Protein 4NHW (pdb70)

Foldseek 3Di:
DKEKEAALPFLSLLVLLLCLVLVHDYHYHHAAACVVWDHQPDPPTPHYLPDPVNCVLVVVSDDIWMADPNDIDHDSLVVSQVVCVVRPDPQHQPDPVSNVQLVVLLVCLVPQQQVLLVVLLVLCPVVSCVSNVVSLVSCLVVLVVVLVCLPPELDNPDNDHHSSLSSNLVSCVSVVVVVVSCVVRVSVVNSSVVVCVDPSNVVSVVSNVPDDD/DKEKEAALVDLSLLVLLLCLVLVHDYHYQHADAQVVWDDQDDPPTRHYLPHPVVCVQPVVSDDIWMADPNDIDHDSLVVSQVVCVVRPDDQHQPDPVLNVQLVVLLVCLVPQQQVLLVVLLVLVVPDPVSVVVNVVSVVSCLVVLVVVLVCQPPALDNPDNDNHSSLSSNLVSCVSVVVVVVSCVVRVSVVNSSVVNCVDPSNVVSVVSNVVDDD/DKEKEAALPFLSLLVLLLCLVLVHDYHYDHAAACVVWPDCDDPPHRHYLPDVVNCVQPVVSDDIWMADPNDIDHDSLVSSQVVCVVRPDPQHDPDPVQNVQLVVLLVCLVPQQQVLLLVLLVLVVDVVSVVVNVVSLVSCLVVLVVVLVCQPPALDNPPNDNHSSLSSNLVSCVSVVVVVVSCVVRVSVVSSNVVVCPDPSNVVSVVSNVVDDD/DCVCVPWDFKEKEAALPFLSLLVLLLCLVLVGDYHYHHAAAQVVWPDNDDPVTRHYLPYPVVCVLPVVSDDIWMATRNDIDHDSLVSSQVVCVVRPDPQHDPDPVQNVQLVVLLVCLVPQQQVLLVVLLVCVVPVVVVSVVSVLVVLVVVLVCLVPALDNPDNDNHSSLSSNLVSCVSVVVVVVSCVVRVSVVNSSVVNCVDPSNVVSVVSNVVDDD

Nearest PDB structures (foldseek):
  4nhw-assembly2_C  TM=1.005E+00  e=9.424E-36  Sinorhizobium meliloti 2011
  4nhw-assembly1_B  TM=1.000E+00  e=1.179E-33  Sinorhizobium meliloti 2011
  4nhw-assembly1_A  TM=1.002E+00  e=5.697E-33  Sinorhizobium meliloti 2011
  4nhw-assembly2_D  TM=9.909E-01  e=9.002E-33  Sinorhizobium meliloti 2011
  3lsz-assembly1_C  TM=9.716E-01  e=4.199E-23  Cereibacter sphaeroides 2.4.1

B-factor: mean 62.28, std 24.22, range [30.46, 232.18]

Sequence (859 aa):
MLTIYGVYRSRASRNYWMAGELGLPFRSVPVVQAHRVADPLAADAPLNTKSPGFLAINPMGLIPAIEDDGLVLTESLANNLYLARKHGGPLAPADIREEGQIGNWTMWAATEVEPHAVKIVLAHTPEGRAEIAACARSLEKAFAVLETHLAERRDYVVGDRFTVADLNLAEVFRYTMSQTDLFKRHPQVKAWLARCQSRPAFKAMMEERLKEPEMLTIYGVYRSRASRNYWMAGELGLPFRSVPVVQAHRVADPLAADAPLNTKSPGFLAINPMGLIPAIEDDGLVLTESLANNLYLARKHGGPLAPADIREEGQIGNWTMWAATEVEPHAVKIVLAHDNTPEGRAEIAACARSLEKAFAVLETHLAERDYVVGDRFTVADLNLAEVFRYTMSQTDLFKRHPQVKAWLARCQSRPAFKAMMEERLKEPEMLTIYGVYRSRASRNYWMAGELGLPFRSVPVVQAHRVADPLAADAPLNTKSPGFLAINPMGLIPAIEDDGLVLTESLANNLYLARKHGGPLAPADIREEGQIGNWTMWAATEVEPHAVKIVLAHDTPEGRAEIAACARSLEKAFAVLETHLAERRDYVVGDRFTVADLNLAEVFRYTMSQTDLFKRHPQVKAWLARCQSRPAFKAMMEERLKEPETENLYFQSMLTIYGVYRSRASRNYWMAGELGLPFRSVPVVQAHRVADPLAADAPLNTKSPGFLAINPMGLIPAIEDDGLVLTESLANNLYLARKHGGPLAPADIREEGQIGNWTMWAATEVEPHAVKIVLAHDNEIAACARSLEKAFAVLETHLAERRDYVVGDRFTVADLNLAEVFRYTMSQTDLFKRHPQVKAWLARCQSRPAFKAMMEERLKEPE

CATH classification: 3.40.30.10 (+1 more: 1.20.1050.10)

Solvent-accessible surface area: 38469 Å² total; per-residue (Å²): 146,8,13,0,6,0,12,18,46,19,80,0,2,2,0,5,0,0,0,37,35,36,62,33,97,61,69,44,4,82,0,22,34,10,157,98,12,57,64,23,88,28,72,43,2,51,13,0,12,117,1,59,2,0,60,84,37,3,66,19,12,78,17,4,0,0,52,8,101,57,8,44,3,26,16,9,4,11,0,0,40,14,0,0,78,69,76,24,52,98,11,8,21,81,78,61,113,20,32,5,50,2,15,19,30,0,7,7,0,4,36,51,0,14,56,62,0,32,121,2,65,138,64,157,144,114,79,34,178,63,64,35,34,61,16,13,164,48,1,44,144,2,0,45,26,0,33,99,39,0,62,166,102,79,39,3,3,42,119,63,11,0,0,0,0,0,0,0,0,2,0,0,35,30,0,91,43,27,86,90,4,14,134,122,15,75,71,0,99,42,0,6,60,70,0,28,69,61,106,23,13,110,56,8,55,120,71,52,141,155,34,118,176,152,13,7,0,28,0,10,21,41,18,88,0,1,2,0,6,0,0,0,38,36,40,66,32,91,62,133,49,16,88,0,26,38,9,161,95,22,101,90,30,132,55,109,144,29,78,70,0,14,112,12,93,51,3,69,86,54,3,80,34,10,79,18,4,0,0,42,17,122,53,7,45,3,24,16,8,4,12,0,0,40,12,0,0,76,82,80,24,54,97,10,8,20,79,81,57,110,21,31,5,55,3,16,19,30,0,6,8,0,3,38,46,0,12,57,59,0,36,132,1,54,118,56,112,87,155,81,100,112,20,163,63,114,41,39,48,20,11,144,49,0,51,94,0,0,47,21,0,35,95,38,1,62,167,105,80,38,4,4,40,117,62,12,0,0,0,0,0,0,0,0,1,0,0,32,38,0,86,51,37,90,79,2,12,144,124,15,84,68,0,110,41,0,5,60,69,0,26,66,58,111,20,16,118,58,7,54,126,69,53,137,152,34,126,169,148,11,10,0,25,0,10,19,37,15,85,0,1,3,0,6,0,0,0,38,35,38,62,36,92,62,138,48,16,85,0,25,53,5,21,72,16,21,15,10,113,21,121,132,27,77,74,0,12,72,12,101,49,3,67,88,55,2,75,14,9,41,18,4,0,0,48,14,113,57,9,51,3,29,16,9,3,10,1,0,41,14,0,0,79,82,78,24,52,97,10,7,20,83,80,54,106,22,28,4,52,3,16,19,29,0,6,8,0,3,38,48,0,14,54,58,0,24,113,0,56,82,49,127,147,149,116,133,44,53,67,110,36,50,60,12,11,176,61,0,54,97,1,0,46,20,0,35,96,39,2,73,164,103,72,38,4,4,47,99,64,11,0,0,0,0,0,0,0,0,2,0,0,28,32,0,85,44,31,95,90,5,10,153,120,14,72,76,0,102,45,0,7,63,60,0,28,66,64,108,21,15,112,55,8,50,122,68,49,136,158,35,112,183,158,140,140,103,168,189,61,60,101,9,6,0,25,0,14,22,46,18,88,0,2,2,0,5,0,0,0,40,36,37,61,35,96,61,126,47,21,81,0,22,36,6,158,95,24,106,91,39,139,46,110,135,24,77,73,0,16,123,11,100,47,2,70,89,54,2,74,13,10,70,17,5,0,0,37,8,68,54,9,52,3,25,17,10,4,10,1,0,42,13,0,0,74,67,70,25,52,96,10,8,20,83,79,59,104,23,30,4,51,2,17,19,31,0,7,9,0,3,33,41,0,13,55,44,0,32,124,11,54,101,47,137,105,166,118,98,69,20,11,31,56,7,0,59,56,0,0,48,22,0,31,96,48,1,63,175,88,72,38,1,2,39,106,64,12,0,0,0,0,0,0,0,0,2,0,0,32,39,0,87,61,53,94,87,8,12,159,115,13,76,67,0,112,41,0,4,60,72,0,27,68,59,109,19,14,115,60,7,45,120,73,48,129,144,34,116,183

Radius of gyration: 33.88 Å; Cα contacts (8 Å, |Δi|>4): 1351; chains: 4; bounding box: 70×84×93 Å

Structure (mmCIF, N/CA/C/O backbone):
data_4NHW
#
_entry.id   4NHW
#
_cell.length_a   48.306
_cell.length_b   62.504
_cell.length_c   84.426
_cell.angle_alpha   87.34
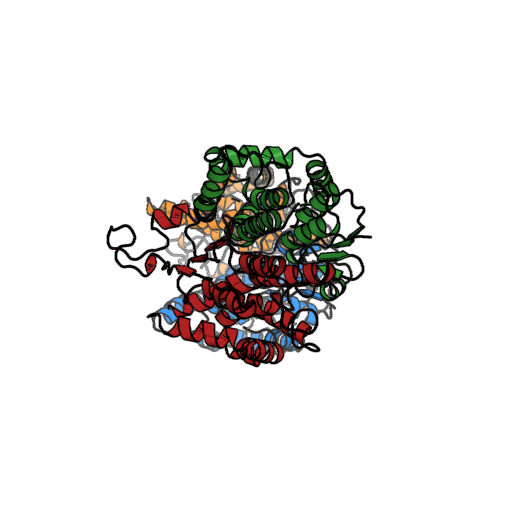_cell.angle_beta   79.73
_cell.angle_gamma   82.04
#
_symmetry.space_group_name_H-M   'P 1'
#
loop_
_entity.id
_entity.type
_entity.pdbx_description
1 polymer 'Glutathione S-transferase'
2 non-polymer GLUTATHIONE
3 water water
#
loop_
_atom_site.group_PDB
_atom_site.id
_atom_site.type_symbol
_atom_site.label_atom_id
_atom_site.label_alt_id
_atom_site.label_comp_id
_atom_site.label_asym_id
_atom_site.label_entity_id
_atom_site.label_seq_id
_atom_site.pdbx_PDB_ins_code
_atom_site.Cartn_x
_atom_site.Cartn_y
_atom_site.Cartn_z
_atom_site.occupancy
_atom_site.B_iso_or_equiv
_atom_site.auth_seq_id
_atom_site.auth_comp_id
_atom_site.auth_asym_id
_atom_site.auth_atom_id
_atom_site.pdbx_PDB_model_num
ATOM 1 N N . MET A 1 23 ? 133.896 3.997 -21.206 1.00 89.13 1 MET A N 1
ATOM 2 C CA . MET A 1 23 ? 133.009 2.865 -21.612 1.00 89.99 1 MET A CA 1
ATOM 3 C C . MET A 1 23 ? 131.586 3.056 -21.091 1.00 85.25 1 MET A C 1
ATOM 4 O O . MET A 1 23 ? 131.362 3.743 -20.095 1.00 93.01 1 MET A O 1
ATOM 9 N N . LEU A 1 24 ? 130.633 2.441 -21.781 1.00 75.11 2 LEU A N 1
ATOM 10 C CA . LEU A 1 24 ? 129.233 2.478 -21.387 1.00 58.37 2 LEU A CA 1
ATOM 11 C C . LEU A 1 24 ? 128.898 1.346 -20.421 1.00 67.15 2 LEU A C 1
ATOM 12 O O . LEU A 1 24 ? 129.272 0.203 -20.651 1.00 63.67 2 LEU A O 1
ATOM 17 N N . THR A 1 25 ? 128.170 1.677 -19.358 1.00 55.66 3 THR A N 1
ATOM 18 C CA . THR A 1 25 ? 127.591 0.693 -18.453 1.00 53.81 3 THR A CA 1
ATOM 19 C C . THR A 1 25 ? 126.072 0.815 -18.508 1.00 51.43 3 THR A C 1
ATOM 20 O O . THR A 1 25 ? 125.532 1.920 -18.436 1.00 54.06 3 THR A O 1
ATOM 24 N N . ILE A 1 26 ? 125.397 -0.324 -18.642 1.00 49.42 4 ILE A N 1
ATOM 25 C CA . ILE A 1 26 ? 123.935 -0.396 -18.697 1.00 43.21 4 ILE A CA 1
ATOM 26 C C . ILE A 1 26 ? 123.450 -1.220 -17.508 1.00 52.20 4 ILE A C 1
ATOM 27 O O . ILE A 1 26 ? 123.806 -2.389 -17.368 1.00 54.90 4 ILE A O 1
ATOM 32 N N . TYR A 1 27 ? 122.643 -0.601 -16.654 1.00 45.83 5 TYR A N 1
ATOM 33 C CA . TYR A 1 27 ? 122.145 -1.256 -15.459 1.00 56.22 5 TYR A CA 1
ATOM 34 C C . TYR A 1 27 ? 120.744 -1.721 -15.741 1.00 52.92 5 TYR A C 1
ATOM 35 O O . TYR A 1 27 ? 119.846 -0.912 -15.931 1.00 48.55 5 TYR A O 1
ATOM 44 N N . GLY A 1 28 ? 120.549 -3.030 -15.764 1.00 55.06 6 GLY A N 1
ATOM 45 C CA . GLY A 1 28 ? 119.218 -3.580 -15.915 1.00 46.33 6 GLY A CA 1
ATOM 46 C C . GLY A 1 28 ? 119.252 -4.913 -16.608 1.00 66.63 6 GLY A C 1
ATOM 47 O O . GLY A 1 28 ? 120.097 -5.157 -17.472 1.00 49.49 6 GLY A O 1
ATOM 48 N N . VAL A 1 29 ? 118.318 -5.762 -16.199 1.00 57.77 7 VAL A N 1
ATOM 49 C CA . VAL A 1 29 ? 118.083 -7.062 -16.792 1.00 57.67 7 VAL A CA 1
ATOM 50 C C . VAL A 1 29 ? 117.485 -6.861 -18.202 1.00 65.48 7 VAL A C 1
ATOM 51 O O . VAL A 1 29 ? 116.824 -5.846 -18.472 1.00 55.96 7 VAL A O 1
ATOM 55 N N . TYR A 1 30 ? 117.757 -7.801 -19.104 1.00 61.91 8 TYR A N 1
ATOM 56 C CA . TYR A 1 30 ? 117.254 -7.723 -20.479 1.00 51.66 8 TYR A CA 1
ATOM 57 C C . TYR A 1 30 ? 115.730 -7.815 -20.510 1.00 49.74 8 TYR A C 1
ATOM 58 O O . TYR A 1 30 ? 115.081 -7.171 -21.341 1.00 56.39 8 TYR A O 1
ATOM 67 N N . ARG A 1 31 ? 115.159 -8.597 -19.598 1.00 57.01 9 ARG A N 1
ATOM 68 C CA . ARG A 1 31 ? 113.706 -8.697 -19.468 1.00 62.10 9 ARG A CA 1
ATOM 69 C C . ARG A 1 31 ? 113.139 -7.468 -18.731 1.00 66.81 9 ARG A C 1
ATOM 70 O O . ARG A 1 31 ? 112.507 -7.578 -17.689 1.00 58.15 9 ARG A O 1
ATOM 78 N N . SER A 1 32 ? 113.380 -6.294 -19.305 1.00 66.81 10 SER A N 1
ATOM 79 C CA . SER A 1 32 ? 112.885 -5.023 -18.780 1.00 51.39 10 SER A CA 1
ATOM 80 C C . SER A 1 32 ? 113.042 -4.000 -19.884 1.00 48.77 10 SER A C 1
ATOM 81 O O . SER A 1 32 ? 113.510 -4.328 -20.975 1.00 51.14 10 SER A O 1
ATOM 84 N N . ARG A 1 33 ? 112.707 -2.750 -19.596 1.00 47.00 11 ARG A N 1
ATOM 85 C CA . ARG A 1 33 ? 112.919 -1.677 -20.555 1.00 50.49 11 ARG A CA 1
ATOM 86 C C . ARG A 1 33 ? 114.380 -1.462 -20.908 1.00 46.19 11 ARG A C 1
ATOM 87 O O . ARG A 1 33 ? 114.667 -0.781 -21.884 1.00 46.08 11 ARG A O 1
ATOM 95 N N . ALA A 1 34 ? 115.306 -2.024 -20.138 1.00 44.32 12 ALA A N 1
ATOM 96 C CA . ALA A 1 34 ? 116.734 -1.973 -20.508 1.00 44.95 12 ALA A CA 1
ATOM 97 C C . ALA A 1 34 ? 117.017 -2.524 -21.914 1.00 50.52 12 ALA A C 1
ATOM 98 O O . ALA A 1 34 ? 118.019 -2.158 -22.528 1.00 46.50 12 ALA A O 1
ATOM 100 N N . SER A 1 35 ? 116.141 -3.402 -22.401 1.00 41.56 13 SER A N 1
ATOM 101 C CA . SER A 1 35 ? 116.234 -3.963 -23.747 1.00 49.61 13 SER A CA 1
ATOM 102 C C . SER A 1 35 ? 116.348 -2.887 -24.814 1.00 49.90 13 SER A C 1
ATOM 103 O O . SER A 1 35 ? 117.059 -3.051 -25.802 1.00 47.10 13 SER A O 1
ATOM 106 N N . ARG A 1 36 ? 115.634 -1.790 -24.611 1.00 49.86 14 ARG A N 1
ATOM 107 C CA . ARG A 1 36 ? 115.710 -0.653 -25.514 1.00 43.53 14 ARG A CA 1
ATOM 108 C C . ARG A 1 36 ? 117.135 -0.128 -25.640 1.00 47.93 14 ARG A C 1
ATOM 109 O O . ARG A 1 36 ? 117.576 0.226 -26.742 1.00 41.66 14 ARG A O 1
ATOM 117 N N . ASN A 1 37 ? 117.855 -0.082 -24.520 1.00 41.59 15 ASN A N 1
ATOM 118 C CA . ASN A 1 37 ? 119.214 0.450 -24.509 1.00 37.17 15 ASN A CA 1
ATOM 119 C C . ASN A 1 37 ? 120.249 -0.567 -24.976 1.00 42.23 15 ASN A C 1
ATOM 120 O O . ASN A 1 37 ? 121.245 -0.202 -25.603 1.00 42.77 15 ASN A O 1
ATOM 125 N N . TYR A 1 38 ? 120.020 -1.838 -24.684 1.00 43.91 16 TYR A N 1
ATOM 126 C CA . TYR A 1 38 ? 120.915 -2.880 -25.179 1.00 51.51 16 TYR A CA 1
ATOM 127 C C . TYR A 1 38 ? 120.867 -2.932 -26.696 1.00 45.16 16 TYR A C 1
ATOM 128 O O . TYR A 1 38 ? 121.906 -3.039 -27.341 1.00 55.77 16 TYR A O 1
ATOM 137 N N . TRP A 1 39 ? 119.668 -2.812 -27.260 1.00 44.99 17 TRP A N 1
ATOM 138 C CA . TRP A 1 39 ? 119.485 -2.860 -28.714 1.00 52.21 17 TRP A CA 1
ATOM 139 C C . TRP A 1 39 ? 120.156 -1.637 -29.365 1.00 44.09 17 TRP A C 1
ATOM 140 O O . TRP A 1 39 ? 120.904 -1.767 -30.343 1.00 49.79 17 TRP A O 1
ATOM 151 N N . MET A 1 40 ? 119.953 -0.468 -28.776 1.00 47.49 18 MET A N 1
ATOM 152 C CA . MET A 1 40 ? 120.548 0.759 -29.291 1.00 50.03 18 MET A CA 1
ATOM 153 C C . MET A 1 40 ? 122.065 0.679 -29.300 1.00 43.27 18 MET A C 1
ATOM 154 O O . MET A 1 40 ? 122.701 1.016 -30.299 1.00 47.09 18 MET A O 1
ATOM 159 N N . ALA A 1 41 ? 122.636 0.224 -28.191 1.00 47.39 19 ALA A N 1
ATOM 160 C CA . ALA A 1 41 ? 124.077 0.043 -28.094 1.00 45.62 19 ALA A CA 1
ATOM 161 C C . ALA A 1 41 ? 124.593 -0.898 -29.184 1.00 53.25 19 ALA A C 1
ATOM 162 O O . ALA A 1 41 ? 125.641 -0.649 -29.796 1.00 46.69 19 ALA A O 1
ATOM 164 N N . GLY A 1 42 ? 123.855 -1.982 -29.409 1.00 51.86 20 GLY A N 1
ATOM 165 C CA . GLY A 1 42 ? 124.161 -2.919 -30.490 1.00 60.93 20 GLY A CA 1
ATOM 166 C C . GLY A 1 42 ? 124.112 -2.242 -31.847 1.00 56.06 20 GLY A C 1
ATOM 167 O O . GLY A 1 42 ? 125.026 -2.391 -32.636 1.00 51.99 20 GLY A O 1
ATOM 168 N N . GLU A 1 43 ? 123.063 -1.469 -32.113 1.00 53.92 21 GLU A N 1
ATOM 169 C CA . GLU A 1 43 ? 122.950 -0.778 -33.400 1.00 47.44 21 GLU A CA 1
ATOM 170 C C . GLU A 1 43 ? 124.123 0.157 -33.620 1.00 49.88 21 GLU A C 1
ATOM 171 O O . GLU A 1 43 ? 124.598 0.303 -34.741 1.00 44.24 21 GLU A O 1
ATOM 177 N N . LEU A 1 44 ? 124.596 0.785 -32.549 1.00 51.61 22 LEU A N 1
ATOM 178 C CA . LEU A 1 44 ? 125.698 1.754 -32.647 1.00 45.12 22 LEU A CA 1
ATOM 179 C C . LEU A 1 44 ? 127.062 1.112 -32.662 1.00 47.32 22 LEU A C 1
ATOM 180 O O . LEU A 1 44 ? 128.051 1.791 -32.916 1.00 49.99 22 LEU A O 1
ATOM 185 N N . GLY A 1 45 ? 127.125 -0.176 -32.330 1.00 54.87 23 GLY A N 1
ATOM 186 C CA . GLY A 1 45 ? 128.392 -0.901 -32.302 1.00 51.38 23 GLY A CA 1
ATOM 187 C C . GLY A 1 45 ? 129.188 -0.617 -31.040 1.00 60.99 23 GLY A C 1
ATOM 188 O O . GLY A 1 45 ? 130.395 -0.855 -31.007 1.00 59.00 23 GLY A O 1
ATOM 189 N N . LEU A 1 46 ? 128.522 -0.111 -30.000 1.00 58.97 24 LEU A N 1
ATOM 190 C CA . LEU A 1 46 ? 129.217 0.287 -28.778 1.00 55.38 24 LEU A CA 1
ATOM 191 C C . LEU A 1 46 ? 129.539 -0.908 -27.897 1.00 46.85 24 LEU A C 1
ATOM 192 O O . LEU A 1 46 ? 128.672 -1.748 -27.649 1.00 64.76 24 LEU A O 1
ATOM 197 N N . PRO A 1 47 ? 130.786 -0.989 -27.413 1.00 64.12 25 PRO A N 1
ATOM 198 C CA . PRO A 1 47 ? 131.008 -1.942 -26.338 1.00 69.07 25 PRO A CA 1
ATOM 199 C C . PRO A 1 47 ? 130.285 -1.432 -25.115 1.00 58.76 25 PRO A C 1
ATOM 200 O O . PRO A 1 47 ? 130.174 -0.218 -24.916 1.00 61.18 25 PRO A O 1
ATOM 204 N N . PHE A 1 48 ? 129.756 -2.346 -24.323 1.00 58.51 26 PHE A N 1
ATOM 205 C CA . PHE A 1 48 ? 129.109 -1.962 -23.093 1.00 69.67 26 PHE A CA 1
ATOM 206 C C . PHE A 1 48 ? 129.266 -3.050 -22.061 1.00 65.97 26 PHE A C 1
ATOM 207 O O . PHE A 1 48 ? 129.589 -4.200 -22.366 1.00 59.63 26 PHE A O 1
ATOM 215 N N . ARG A 1 49 ? 129.051 -2.651 -20.824 1.00 62.68 27 ARG A N 1
ATOM 216 C CA . ARG A 1 49 ? 129.060 -3.550 -19.717 1.00 62.87 27 ARG A CA 1
ATOM 217 C C . ARG A 1 49 ? 127.615 -3.660 -19.261 1.00 62.40 27 ARG A C 1
ATOM 218 O O . ARG A 1 49 ? 126.929 -2.654 -19.098 1.00 56.13 27 ARG A O 1
ATOM 226 N N . SER A 1 50 ? 127.153 -4.888 -19.086 1.00 61.32 28 SER A N 1
ATOM 227 C CA . SER A 1 50 ? 125.815 -5.160 -18.590 1.00 68.65 28 SER A CA 1
ATOM 228 C C . SER A 1 50 ? 125.901 -5.490 -17.105 1.00 59.32 28 SER A C 1
ATOM 229 O O . SER A 1 50 ? 126.658 -6.379 -16.709 1.00 58.33 28 SER A O 1
ATOM 232 N N . VAL A 1 51 ? 125.134 -4.772 -16.290 1.00 56.85 29 VAL A N 1
ATOM 233 C CA . VAL A 1 51 ? 124.959 -5.115 -14.875 1.00 51.34 29 VAL A CA 1
ATOM 234 C C . VAL A 1 51 ? 123.510 -5.574 -14.670 1.00 57.03 29 VAL A C 1
ATOM 235 O O . VAL A 1 51 ? 122.588 -4.760 -14.706 1.00 52.87 29 VAL A O 1
ATOM 239 N N . PRO A 1 52 ? 123.295 -6.879 -14.454 1.00 64.88 30 PRO A N 1
ATOM 240 C CA . PRO A 1 52 ? 121.925 -7.384 -14.542 1.00 73.87 30 PRO A CA 1
ATOM 241 C C . PRO A 1 52 ? 121.080 -7.105 -13.298 1.00 61.55 30 PRO A C 1
ATOM 242 O O . PRO A 1 52 ? 120.726 -8.026 -12.567 1.00 82.62 30 PRO A O 1
ATOM 246 N N . VAL A 1 53 ? 120.743 -5.836 -13.080 1.00 64.28 31 VAL A N 1
ATOM 247 C CA . VAL A 1 53 ? 119.946 -5.420 -11.921 1.00 60.15 31 VAL A CA 1
ATOM 248 C C . VAL A 1 53 ? 118.510 -5.870 -12.137 1.00 59.26 31 VAL A C 1
ATOM 249 O O . VAL A 1 53 ? 117.950 -5.594 -13.184 1.00 54.75 31 VAL A O 1
ATOM 253 N N . VAL A 1 54 ? 117.911 -6.529 -11.149 1.00 59.47 32 VAL A N 1
ATOM 254 C CA . VAL A 1 54 ? 116.548 -7.062 -11.289 1.00 74.94 32 VAL A CA 1
ATOM 255 C C . VAL A 1 54 ? 115.493 -6.169 -10.633 1.00 70.18 32 VAL A C 1
ATOM 256 O O . VAL A 1 54 ? 115.737 -5.556 -9.597 1.00 69.49 32 VAL A O 1
ATOM 260 N N . GLN A 1 55 ? 114.303 -6.136 -11.220 1.00 69.08 33 GLN A N 1
ATOM 261 C CA . GLN A 1 55 ? 113.161 -5.461 -10.604 1.00 74.91 33 GLN A CA 1
ATOM 262 C C . GLN A 1 55 ? 112.936 -6.004 -9.204 1.00 61.71 33 GLN A C 1
ATOM 263 O O . GLN A 1 55 ? 112.892 -7.222 -9.002 1.00 69.22 33 GLN A O 1
ATOM 269 N N . ALA A 1 56 ? 112.761 -5.096 -8.248 1.00 73.35 34 ALA A N 1
ATOM 270 C CA . ALA A 1 56 ? 112.604 -5.463 -6.836 1.00 76.99 34 ALA A CA 1
ATOM 271 C C . ALA A 1 56 ? 111.375 -6.318 -6.535 1.00 96.80 34 ALA A C 1
ATOM 272 O O . ALA A 1 56 ? 111.362 -7.046 -5.540 1.00 106.09 34 ALA A O 1
ATOM 274 N N . HIS A 1 57 ? 110.342 -6.231 -7.368 1.00 86.61 35 HIS A N 1
ATOM 275 C CA . HIS A 1 57 ? 109.157 -7.071 -7.168 1.00 100.22 35 HIS A CA 1
ATOM 276 C C . HIS A 1 57 ? 109.358 -8.531 -7.631 1.00 84.08 35 HIS A C 1
ATOM 277 O O . HIS A 1 57 ? 108.725 -9.436 -7.088 1.00 111.89 35 HIS A O 1
ATOM 284 N N . ARG A 1 58 ? 110.250 -8.762 -8.599 1.00 75.45 36 ARG A N 1
ATOM 285 C CA . ARG A 1 58 ? 110.584 -10.129 -9.031 1.00 87.85 36 ARG A CA 1
ATOM 286 C C . ARG A 1 58 ? 111.536 -10.859 -8.071 1.00 86.88 36 ARG A C 1
ATOM 287 O O . ARG A 1 58 ? 111.875 -12.019 -8.307 1.00 97.34 36 ARG A O 1
ATOM 295 N N . VAL A 1 59 ? 111.967 -10.177 -7.006 1.00 98.79 37 VAL A N 1
ATOM 296 C CA . VAL A 1 59 ? 112.810 -10.760 -5.963 1.00 93.91 37 VAL A CA 1
ATOM 297 C C . VAL A 1 59 ? 111.998 -10.840 -4.682 1.00 99.85 37 VAL A C 1
ATOM 298 O O . VAL A 1 59 ? 111.286 -9.891 -4.348 1.00 86.13 37 VAL A O 1
ATOM 302 N N . ALA A 1 60 ? 112.150 -11.956 -3.965 1.00 110.39 38 ALA A N 1
ATOM 303 C CA . ALA A 1 60 ? 111.309 -12.303 -2.815 1.00 105.20 38 ALA A CA 1
ATOM 304 C C . ALA A 1 60 ? 111.500 -11.397 -1.594 1.00 111.22 38 ALA A C 1
ATOM 305 O O . ALA A 1 60 ? 110.524 -10.968 -0.978 1.00 120.35 38 ALA A O 1
ATOM 307 N N . ASP A 1 61 ? 112.751 -11.134 -1.230 1.00 111.92 39 ASP A N 1
ATOM 308 C CA . ASP A 1 61 ? 113.060 -10.165 -0.176 1.00 103.39 39 ASP A CA 1
ATOM 309 C C . ASP A 1 61 ? 114.256 -9.329 -0.602 1.00 96.81 39 ASP A C 1
ATOM 310 O O . ASP A 1 61 ? 115.394 -9.676 -0.287 1.00 90.39 39 ASP A O 1
ATOM 315 N N . PRO A 1 62 ? 113.997 -8.223 -1.316 1.00 102.26 40 PRO A N 1
ATOM 316 C CA . PRO A 1 62 ? 115.002 -7.348 -1.927 1.00 106.27 40 PRO A CA 1
ATOM 317 C C . PRO A 1 62 ? 116.182 -6.908 -1.050 1.00 91.17 40 PRO A C 1
ATOM 318 O O . PRO A 1 62 ? 117.268 -6.701 -1.587 1.00 87.37 40 PRO A O 1
ATOM 322 N N . LEU A 1 63 ? 115.983 -6.761 0.260 1.00 93.21 41 LEU A N 1
ATOM 323 C CA . LEU A 1 63 ? 117.036 -6.232 1.141 1.00 83.77 41 LEU A CA 1
ATOM 324 C C . LEU A 1 63 ? 117.853 -7.282 1.897 1.00 81.87 41 LEU A C 1
ATOM 325 O O . LEU A 1 63 ? 118.647 -6.934 2.772 1.00 88.21 41 LEU A O 1
ATOM 330 N N . ALA A 1 64 ? 117.679 -8.560 1.571 1.00 95.12 42 ALA A N 1
ATOM 331 C CA . ALA A 1 64 ? 118.446 -9.617 2.237 1.00 91.42 42 ALA A CA 1
ATOM 332 C C . ALA A 1 64 ? 119.861 -9.651 1.680 1.00 90.86 42 ALA A C 1
ATOM 333 O O . ALA A 1 64 ? 120.072 -9.360 0.508 1.00 82.67 42 ALA A O 1
ATOM 335 N N . ALA A 1 65 ? 120.821 -10.022 2.526 1.00 107.51 43 ALA A N 1
ATOM 336 C CA . ALA A 1 65 ? 122.234 -10.049 2.138 1.00 111.77 43 ALA A CA 1
ATOM 337 C C . ALA A 1 65 ? 122.474 -10.885 0.881 1.00 99.74 43 ALA A C 1
ATOM 338 O O . ALA A 1 65 ? 123.295 -10.515 0.034 1.00 110.92 43 ALA A O 1
ATOM 340 N N . ASP A 1 66 ? 121.736 -11.991 0.754 1.00 101.31 44 ASP A N 1
ATOM 341 C CA . ASP A 1 66 ? 121.850 -12.889 -0.413 1.00 97.30 44 ASP A CA 1
ATOM 342 C C . ASP A 1 66 ? 120.781 -12.676 -1.496 1.00 81.42 44 ASP A C 1
ATOM 343 O O . ASP A 1 66 ? 120.596 -13.528 -2.367 1.00 81.54 44 ASP A O 1
ATOM 348 N N . ALA A 1 67 ? 120.079 -11.548 -1.444 1.00 82.74 45 ALA A N 1
ATOM 349 C CA . ALA A 1 67 ? 119.181 -11.164 -2.533 1.00 76.52 45 ALA A CA 1
ATOM 350 C C . ALA A 1 67 ? 120.021 -10.765 -3.741 1.00 80.19 45 ALA A C 1
ATOM 351 O O . ALA A 1 67 ? 121.112 -10.221 -3.572 1.00 93.72 45 ALA A O 1
ATOM 353 N N . PRO A 1 68 ? 119.534 -11.043 -4.967 1.00 81.56 46 PRO A N 1
ATOM 354 C CA . PRO A 1 68 ? 120.249 -10.518 -6.133 1.00 71.79 46 PRO A CA 1
ATOM 355 C C . PRO A 1 68 ? 120.250 -8.999 -6.152 1.00 68.27 46 PRO A C 1
ATOM 356 O O . PRO A 1 68 ? 119.365 -8.377 -5.565 1.00 71.69 46 PRO A O 1
ATOM 360 N N . LEU A 1 69 ? 121.236 -8.415 -6.833 1.00 79.42 47 LEU A N 1
ATOM 361 C CA . LEU A 1 69 ? 121.308 -6.973 -6.997 1.00 62.88 47 LEU A CA 1
ATOM 362 C C . LEU A 1 69 ? 120.028 -6.504 -7.696 1.00 73.88 47 LEU A C 1
ATOM 363 O O . LEU A 1 69 ? 119.674 -7.003 -8.760 1.00 64.73 47 LEU A O 1
ATOM 368 N N . ASN A 1 70 ? 119.333 -5.556 -7.079 1.00 57.99 48 ASN A N 1
ATOM 369 C CA . ASN A 1 70 ? 118.006 -5.190 -7.523 1.00 63.89 48 ASN A CA 1
ATOM 370 C C . ASN A 1 70 ? 117.729 -3.705 -7.345 1.00 67.23 48 ASN A C 1
ATOM 371 O O . ASN A 1 70 ? 118.541 -2.979 -6.774 1.00 74.85 48 ASN A O 1
ATOM 376 N N . THR A 1 71 ? 116.566 -3.272 -7.817 1.00 63.65 49 THR A N 1
ATOM 377 C CA . THR A 1 71 ? 116.209 -1.851 -7.844 1.00 70.14 49 THR A CA 1
ATOM 378 C C . THR A 1 71 ? 116.036 -1.199 -6.468 1.00 63.60 49 THR A C 1
ATOM 379 O O . THR A 1 71 ? 115.953 0.016 -6.381 1.00 61.65 49 THR A O 1
ATOM 383 N N . LYS A 1 72 ? 115.960 -1.994 -5.403 1.00 61.34 50 LYS A N 1
ATOM 384 C CA . LYS A 1 72 ? 115.929 -1.452 -4.035 1.00 70.16 50 LYS A CA 1
ATOM 385 C C . LYS A 1 72 ? 117.265 -1.581 -3.286 1.00 70.23 50 LYS A C 1
ATOM 386 O O . LYS A 1 72 ? 117.354 -1.222 -2.110 1.00 68.92 50 LYS A O 1
ATOM 392 N N . SER A 1 73 ? 118.297 -2.084 -3.965 1.00 68.29 51 SER A N 1
ATOM 393 C CA . SER A 1 73 ? 119.634 -2.184 -3.377 1.00 62.10 51 SER A CA 1
ATOM 394 C C . SER A 1 73 ? 120.209 -0.775 -3.190 1.00 60.71 51 SER A C 1
ATOM 395 O O . SER A 1 73 ? 120.111 0.047 -4.102 1.00 59.92 51 SER A O 1
ATOM 398 N N . PRO A 1 74 ? 120.816 -0.491 -2.020 1.00 56.77 52 PRO A N 1
ATOM 399 C CA . PRO A 1 74 ? 121.380 0.850 -1.788 1.00 65.40 52 PRO A CA 1
ATOM 400 C C . PRO A 1 74 ? 122.413 1.280 -2.834 1.00 67.33 52 PRO A C 1
ATOM 401 O O . PRO A 1 74 ? 122.466 2.455 -3.201 1.00 61.40 52 PRO A O 1
ATOM 405 N N . GLY A 1 75 ? 123.222 0.339 -3.311 1.00 67.56 53 GLY A N 1
ATOM 406 C CA . GLY A 1 75 ? 124.242 0.645 -4.314 1.00 70.34 53 GLY A CA 1
ATOM 407 C C . GLY A 1 75 ? 123.635 1.206 -5.580 1.00 63.62 53 GLY A C 1
ATOM 408 O O . GLY A 1 75 ? 124.120 2.195 -6.140 1.00 57.00 53 GLY A O 1
ATOM 409 N N . PHE A 1 76 ? 122.550 0.573 -6.013 1.00 64.52 54 PHE A N 1
ATOM 410 C CA . PHE A 1 76 ? 121.824 1.007 -7.190 1.00 63.42 54 PHE A CA 1
ATOM 411 C C . PHE A 1 76 ? 121.042 2.305 -6.966 1.00 57.08 54 PHE A C 1
ATOM 412 O O . PHE A 1 76 ? 121.027 3.182 -7.832 1.00 55.18 54 PHE A O 1
ATOM 420 N N . LEU A 1 77 ? 120.378 2.432 -5.822 1.00 66.64 55 LEU A N 1
ATOM 421 C CA . LEU A 1 77 ? 119.638 3.663 -5.529 1.00 62.72 55 LEU A CA 1
ATOM 422 C C . LEU A 1 77 ? 120.574 4.871 -5.474 1.00 66.13 55 LEU A C 1
ATOM 423 O O . LEU A 1 77 ? 120.152 5.991 -5.736 1.00 58.01 55 LEU A O 1
ATOM 428 N N . ALA A 1 78 ? 121.838 4.645 -5.130 1.00 62.39 56 ALA A N 1
ATOM 429 C CA . ALA A 1 78 ? 122.820 5.723 -5.114 1.00 66.41 56 ALA A CA 1
ATOM 430 C C . ALA A 1 78 ? 123.037 6.267 -6.516 1.00 76.86 56 ALA A C 1
ATOM 431 O O . ALA A 1 78 ? 123.299 7.453 -6.680 1.00 73.03 56 ALA A O 1
ATOM 433 N N . ILE A 1 79 ? 122.913 5.418 -7.532 1.00 56.55 57 ILE A N 1
ATOM 434 C CA . ILE A 1 79 ? 123.066 5.898 -8.905 1.00 55.04 57 ILE A CA 1
ATOM 435 C C . ILE A 1 79 ? 121.750 6.282 -9.587 1.00 62.54 57 ILE A C 1
ATOM 436 O O . ILE A 1 79 ? 121.737 7.225 -10.375 1.00 55.10 57 ILE A O 1
ATOM 441 N N . ASN A 1 80 ? 120.665 5.560 -9.307 1.00 50.09 58 ASN A N 1
ATOM 442 C CA . ASN A 1 80 ? 119.332 5.991 -9.738 1.00 55.66 58 ASN A CA 1
ATOM 443 C C . ASN A 1 80 ? 118.366 6.088 -8.557 1.00 56.17 58 ASN A C 1
ATOM 444 O O . ASN A 1 80 ? 117.673 5.121 -8.248 1.00 59.59 58 ASN A O 1
ATOM 449 N N . PRO A 1 81 ? 118.287 7.267 -7.910 1.00 54.21 59 PRO A N 1
ATOM 450 C CA . PRO A 1 81 ? 117.358 7.409 -6.775 1.00 67.09 59 PRO A CA 1
ATOM 451 C C . PRO A 1 81 ? 115.892 7.055 -7.099 1.00 51.81 59 PRO A C 1
ATOM 452 O O . PRO A 1 81 ? 115.134 6.718 -6.194 1.00 53.56 59 PRO A O 1
ATOM 456 N N . MET A 1 82 ? 115.506 7.095 -8.372 1.00 55.83 60 MET A N 1
ATOM 457 C CA . MET A 1 82 ? 114.153 6.693 -8.775 1.00 56.86 60 MET A CA 1
ATOM 458 C C . MET A 1 82 ? 113.877 5.189 -8.561 1.00 62.05 60 MET A C 1
ATOM 459 O O . MET A 1 82 ? 112.728 4.765 -8.417 1.00 59.11 60 MET A O 1
ATOM 464 N N . GLY A 1 83 ? 114.928 4.384 -8.518 1.00 58.62 61 GLY A N 1
ATOM 465 C CA . GLY A 1 83 ? 114.778 2.964 -8.207 1.00 57.39 61 GLY A CA 1
ATOM 466 C C . GLY A 1 83 ? 114.171 2.200 -9.368 1.00 69.21 61 GLY A C 1
ATOM 467 O O . GLY A 1 83 ? 113.375 1.275 -9.181 1.00 50.78 61 GLY A O 1
ATOM 468 N N . LEU A 1 84 ? 114.548 2.586 -10.580 1.00 61.01 62 LEU A N 1
ATOM 469 C CA . LEU A 1 84 ? 114.015 1.939 -11.768 1.00 64.38 62 LEU A CA 1
ATOM 470 C C . LEU A 1 84 ? 115.122 1.660 -12.761 1.00 48.60 62 LEU A C 1
ATOM 471 O O . LEU A 1 84 ? 116.121 2.379 -12.827 1.00 51.26 62 LEU A O 1
ATOM 476 N N . ILE A 1 85 ? 114.918 0.614 -13.550 1.00 62.87 63 ILE A N 1
ATOM 477 C CA . ILE A 1 85 ? 115.823 0.279 -14.636 1.00 51.69 63 ILE A CA 1
ATOM 478 C C . ILE A 1 85 ? 115.131 0.592 -15.970 1.00 46.58 63 ILE A C 1
ATOM 479 O O . ILE A 1 85 ? 113.906 0.496 -16.080 1.00 54.41 63 ILE A O 1
ATOM 484 N N . PRO A 1 86 ? 115.911 0.975 -16.980 1.00 45.82 64 PRO A N 1
ATOM 485 C CA . PRO A 1 86 ? 117.371 1.052 -16.994 1.00 44.11 64 PRO A CA 1
ATOM 486 C C . PRO A 1 86 ? 117.973 2.364 -16.488 1.00 40.55 64 PRO A C 1
ATOM 487 O O . PRO A 1 86 ? 117.333 3.426 -16.484 1.00 49.65 64 PRO A O 1
ATOM 491 N N . ALA A 1 87 ? 119.230 2.270 -16.089 1.00 53.37 65 ALA A N 1
ATOM 492 C CA . ALA A 1 87 ? 120.083 3.433 -15.959 1.00 42.32 65 ALA A CA 1
ATOM 493 C C . ALA A 1 87 ? 121.273 3.110 -16.825 1.00 53.17 65 ALA A C 1
ATOM 494 O O . ALA A 1 87 ? 121.633 1.947 -16.962 1.00 52.15 65 ALA A O 1
ATOM 496 N N . ILE A 1 88 ? 121.857 4.128 -17.443 1.00 43.48 66 ILE A N 1
ATOM 497 C CA . ILE A 1 88 ? 123.110 3.954 -18.128 1.00 44.84 66 ILE A CA 1
ATOM 498 C C . ILE A 1 88 ? 124.055 4.957 -17.543 1.00 43.69 66 ILE A C 1
ATOM 499 O O . ILE A 1 88 ? 123.627 5.986 -17.031 1.00 45.29 66 ILE A O 1
ATOM 504 N N . GLU A 1 89 ? 125.338 4.639 -17.620 1.00 44.33 67 GLU A N 1
ATOM 505 C CA . GLU A 1 89 ? 126.379 5.519 -17.150 1.00 50.52 67 GLU A CA 1
ATOM 506 C C . GLU A 1 89 ? 127.435 5.615 -18.237 1.00 50.58 67 GLU A C 1
ATOM 507 O O . GLU A 1 89 ? 127.986 4.611 -18.690 1.00 54.18 67 GLU A O 1
ATOM 513 N N . ASP A 1 90 ? 127.689 6.837 -18.663 1.00 55.78 68 ASP A N 1
ATOM 514 C CA . ASP A 1 90 ? 128.564 7.098 -19.777 1.00 51.42 68 ASP A CA 1
ATOM 515 C C . ASP A 1 90 ? 129.493 8.229 -19.363 1.00 84.44 68 ASP A C 1
ATOM 516 O O . ASP A 1 90 ? 129.052 9.369 -19.229 1.00 68.29 68 ASP A O 1
ATOM 521 N N . ASP A 1 91 ? 130.764 7.906 -19.122 1.00 77.51 69 ASP A N 1
ATOM 522 C CA . ASP A 1 91 ? 131.769 8.906 -18.743 1.00 90.81 69 ASP A CA 1
ATOM 523 C C . ASP A 1 91 ? 131.327 9.695 -17.518 1.00 70.86 69 ASP A C 1
ATOM 524 O O . ASP A 1 91 ? 131.393 10.924 -17.499 1.00 72.60 69 ASP A O 1
ATOM 529 N N . GLY A 1 92 ? 130.846 8.985 -16.506 1.00 55.46 70 GLY A N 1
ATOM 530 C CA . GLY A 1 92 ? 130.363 9.629 -15.283 1.00 72.71 70 GLY A CA 1
ATOM 531 C C . GLY A 1 92 ? 128.915 10.098 -15.317 1.00 74.23 70 GLY A C 1
ATOM 532 O O . GLY A 1 92 ? 128.298 10.266 -14.268 1.00 70.40 70 GLY A O 1
ATOM 533 N N . LEU A 1 93 ? 128.363 10.308 -16.510 1.00 67.75 71 LEU A N 1
ATOM 534 C CA . LEU A 1 93 ? 126.971 10.738 -16.644 1.00 62.48 71 LEU A CA 1
ATOM 535 C C . LEU A 1 93 ? 126.000 9.564 -16.480 1.00 52.06 71 LEU A C 1
ATOM 536 O O . LEU A 1 93 ? 126.093 8.580 -17.194 1.00 52.77 71 LEU A O 1
ATOM 541 N N . VAL A 1 94 ? 125.055 9.691 -15.554 1.00 45.30 72 VAL A N 1
ATOM 542 C CA . VAL A 1 94 ? 124.031 8.682 -15.351 1.00 44.32 72 VAL A CA 1
ATOM 543 C C . VAL A 1 94 ? 122.702 9.193 -15.860 1.00 43.73 72 VAL A C 1
ATOM 544 O O . VAL A 1 94 ? 122.285 10.282 -15.490 1.00 52.85 72 VAL A O 1
ATOM 548 N N . LEU A 1 95 ? 122.061 8.401 -16.718 1.00 41.12 73 LEU A N 1
ATOM 549 C CA . LEU A 1 95 ? 120.768 8.719 -17.312 1.00 42.60 73 LEU A CA 1
ATOM 550 C C . LEU A 1 95 ? 119.832 7.561 -17.035 1.00 42.91 73 LEU A C 1
ATOM 551 O O . LEU A 1 95 ? 120.274 6.417 -16.979 1.00 52.13 73 LEU A O 1
ATOM 556 N N . THR A 1 96 ? 118.543 7.859 -16.890 1.00 40.38 74 THR A N 1
ATOM 557 C CA . THR A 1 96 ? 117.614 6.953 -16.231 1.00 45.45 74 THR A CA 1
ATOM 558 C C . THR A 1 96 ? 116.227 6.911 -16.865 1.00 45.66 74 THR A C 1
ATOM 559 O O . THR A 1 96 ? 115.245 6.586 -16.210 1.00 51.60 74 THR A O 1
ATOM 563 N N . GLU A 1 97 ? 116.153 7.234 -18.147 1.00 39.44 75 GLU A N 1
ATOM 564 C CA . GLU A 1 97 ? 114.902 7.212 -18.887 1.00 42.64 75 GLU A CA 1
ATOM 565 C C . GLU A 1 97 ? 115.149 6.543 -20.244 1.00 42.79 75 GLU A C 1
ATOM 566 O O . GLU A 1 97 ? 115.783 7.112 -21.123 1.00 41.45 75 GLU A O 1
ATOM 572 N N . SER A 1 98 ? 114.622 5.335 -20.395 1.00 45.65 76 SER A N 1
ATOM 573 C CA . SER A 1 98 ? 115.005 4.436 -21.480 1.00 49.03 76 SER A CA 1
ATOM 574 C C . SER A 1 98 ? 114.984 5.063 -22.879 1.00 37.90 76 SER A C 1
ATOM 575 O O . SER A 1 98 ? 115.957 4.937 -23.638 1.00 42.43 76 SER A O 1
ATOM 578 N N . LEU A 1 99 ? 113.902 5.745 -23.226 1.00 44.31 77 LEU A N 1
ATOM 579 C CA . LEU A 1 99 ? 113.760 6.249 -24.595 1.00 44.65 77 LEU A CA 1
ATOM 580 C C . LEU A 1 99 ? 114.652 7.455 -24.796 1.00 43.47 77 LEU A C 1
ATOM 581 O O . LEU A 1 99 ? 115.254 7.616 -25.868 1.00 36.83 77 LEU A O 1
ATOM 586 N N . ALA A 1 100 ? 114.756 8.286 -23.758 1.00 35.53 78 ALA A N 1
ATOM 587 C CA . ALA A 1 100 ? 115.611 9.471 -23.803 1.00 31.62 78 ALA A CA 1
ATOM 588 C C . ALA A 1 100 ? 117.070 9.063 -23.793 1.00 38.32 78 ALA A C 1
ATOM 589 O O . ALA A 1 100 ? 117.893 9.736 -24.405 1.00 41.24 78 ALA A O 1
ATOM 591 N N . ASN A 1 101 ? 117.387 7.966 -23.104 1.00 38.67 79 ASN A N 1
ATOM 592 C CA . ASN A 1 101 ? 118.744 7.426 -23.108 1.00 40.24 79 ASN A CA 1
ATOM 593 C C . ASN A 1 101 ? 119.163 7.173 -24.544 1.00 41.90 79 ASN A C 1
ATOM 594 O O . ASN A 1 101 ? 120.287 7.476 -24.938 1.00 39.85 79 ASN A O 1
ATOM 599 N N . ASN A 1 102 ? 118.241 6.611 -25.319 1.00 36.86 80 ASN A N 1
ATOM 600 C CA . ASN A 1 102 ? 118.501 6.297 -26.706 1.00 37.24 80 ASN A CA 1
ATOM 601 C C . ASN A 1 102 ? 118.735 7.530 -27.586 1.00 38.22 80 ASN A C 1
ATOM 602 O O . ASN A 1 102 ? 119.629 7.509 -28.444 1.00 41.03 80 ASN A O 1
ATOM 607 N N . LEU A 1 103 ? 117.959 8.596 -27.375 1.00 35.84 81 LEU A N 1
ATOM 608 C CA . LEU A 1 103 ? 118.171 9.844 -28.100 1.00 35.65 81 LEU A CA 1
ATOM 609 C C . LEU A 1 103 ? 119.548 10.430 -27.797 1.00 41.16 81 LEU A C 1
ATOM 610 O O . LEU A 1 103 ? 120.203 10.996 -28.677 1.00 41.16 81 LEU A O 1
ATOM 615 N N . TYR A 1 104 ? 119.971 10.313 -26.545 1.00 35.71 82 TYR A N 1
ATOM 616 C CA . TYR A 1 104 ? 121.278 10.801 -26.141 1.00 36.54 82 TYR A CA 1
ATOM 617 C C . TYR A 1 104 ? 122.391 9.986 -26.808 1.00 35.59 82 TYR A C 1
ATOM 618 O O . TYR A 1 104 ? 123.367 10.545 -27.310 1.00 39.82 82 TYR A O 1
ATOM 627 N N . LEU A 1 105 ? 122.252 8.669 -26.817 1.00 39.95 83 LEU A N 1
ATOM 628 C CA . LEU A 1 105 ? 123.282 7.832 -27.434 1.00 38.21 83 LEU A CA 1
ATOM 629 C C . LEU A 1 105 ? 123.376 8.169 -28.923 1.00 45.38 83 LEU A C 1
ATOM 630 O O . LEU A 1 105 ? 124.476 8.296 -29.457 1.00 43.61 83 LEU A O 1
ATOM 635 N N . ALA A 1 106 ? 122.243 8.376 -29.587 1.00 44.80 84 ALA A N 1
ATOM 636 C CA . ALA A 1 106 ? 122.287 8.720 -31.013 1.00 40.23 84 ALA A CA 1
ATOM 637 C C . ALA A 1 106 ? 122.929 10.082 -31.234 1.00 41.15 84 ALA A C 1
ATOM 638 O O . ALA A 1 106 ? 123.730 10.262 -32.149 1.00 46.65 84 ALA A O 1
ATOM 640 N N . ARG A 1 107 ? 122.592 11.052 -30.396 1.00 44.22 85 ARG A N 1
ATOM 641 C CA . ARG A 1 107 ? 123.160 12.386 -30.572 1.00 36.49 85 ARG A CA 1
ATOM 642 C C . ARG A 1 107 ? 124.643 12.365 -30.297 1.00 40.02 85 ARG A C 1
ATOM 643 O O . ARG A 1 107 ? 125.410 13.034 -30.973 1.00 47.20 85 ARG A O 1
ATOM 651 N N . LYS A 1 108 ? 125.055 11.581 -29.314 1.00 40.80 86 LYS A N 1
ATOM 652 C CA . LYS A 1 108 ? 126.459 11.499 -28.975 1.00 41.35 86 LYS A CA 1
ATOM 653 C C . LYS A 1 108 ? 127.305 10.810 -30.021 1.00 52.29 86 LYS A C 1
ATOM 654 O O . LYS A 1 108 ? 128.366 11.314 -30.384 1.00 53.94 86 LYS A O 1
ATOM 660 N N . HIS A 1 109 ? 126.867 9.640 -30.468 1.00 47.49 87 HIS A N 1
ATOM 661 C CA . HIS A 1 109 ? 127.718 8.800 -31.302 1.00 56.62 87 HIS A CA 1
ATOM 662 C C . HIS A 1 109 ? 127.461 8.983 -32.785 1.00 61.30 87 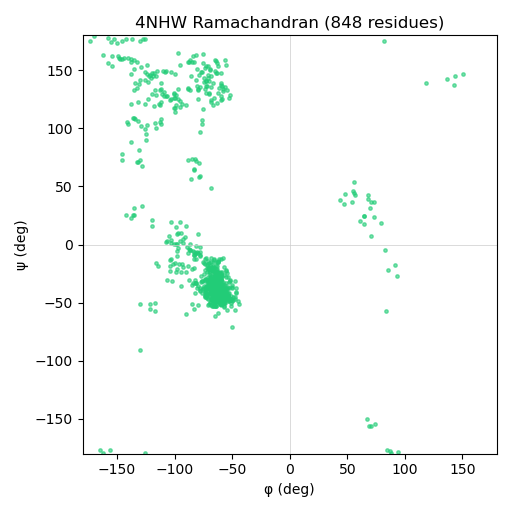HIS A C 1
ATOM 663 O O . HIS A 1 109 ? 128.304 8.609 -33.586 1.00 50.75 87 HIS A O 1
ATOM 670 N N . GLY A 1 110 ? 126.319 9.570 -33.146 1.00 50.26 88 GLY A N 1
ATOM 671 C CA . GLY A 1 110 ? 126.022 9.882 -34.548 1.00 48.11 88 GLY A CA 1
ATOM 672 C C . GLY A 1 110 ? 125.755 8.621 -35.354 1.00 50.11 88 GLY A C 1
ATOM 673 O O . GLY A 1 110 ? 125.416 7.586 -34.783 1.00 51.91 88 GLY A O 1
ATOM 674 N N . GLY A 1 111 ? 125.950 8.704 -36.671 1.00 59.42 89 GLY A N 1
ATOM 675 C CA . GLY A 1 111 ? 125.674 7.599 -37.591 1.00 54.46 89 GLY A CA 1
ATOM 676 C C . GLY A 1 111 ? 124.274 7.724 -38.175 1.00 56.89 89 GLY A C 1
ATOM 677 O O . GLY A 1 111 ? 123.545 8.676 -37.877 1.00 47.71 89 GLY A O 1
ATOM 678 N N . PRO A 1 112 ? 123.871 6.757 -39.008 1.00 61.18 90 PRO A N 1
ATOM 679 C CA . PRO A 1 112 ? 122.559 6.889 -39.659 1.00 49.85 90 PRO A CA 1
ATOM 680 C C . PRO A 1 112 ? 121.353 6.901 -38.695 1.00 55.84 90 PRO A C 1
ATOM 681 O O . PRO A 1 112 ? 120.308 7.469 -39.037 1.00 46.68 90 PRO A O 1
ATOM 685 N N . LEU A 1 113 ? 121.483 6.300 -37.511 1.00 45.16 91 LEU A N 1
ATOM 686 C CA . LEU A 1 113 ? 120.369 6.293 -36.567 1.00 48.87 91 LEU A CA 1
ATOM 687 C C . LEU A 1 113 ? 120.077 7.669 -35.963 1.00 47.44 91 LEU A C 1
ATOM 688 O O . LEU A 1 113 ? 118.992 7.896 -35.447 1.00 42.09 91 LEU A O 1
ATOM 693 N N . ALA A 1 114 ? 121.048 8.571 -36.015 1.00 46.78 92 ALA A N 1
ATOM 694 C CA . ALA A 1 114 ? 120.914 9.879 -35.387 1.00 43.09 92 ALA A CA 1
ATOM 695 C C . ALA A 1 114 ? 120.166 10.847 -36.282 1.00 49.08 92 ALA A C 1
ATOM 696 O O . ALA A 1 114 ? 120.126 10.670 -37.500 1.00 41.16 92 ALA A O 1
ATOM 698 N N . PRO A 1 115 ? 119.573 11.892 -35.689 1.00 38.91 93 PRO A N 1
ATOM 699 C CA . PRO A 1 115 ? 119.024 12.932 -36.545 1.00 43.48 93 PRO A CA 1
ATOM 700 C C . PRO A 1 115 ? 120.123 13.533 -37.392 1.00 38.25 93 PRO A C 1
ATOM 701 O O . PRO A 1 115 ? 121.213 13.750 -36.884 1.00 43.04 93 PRO A O 1
ATOM 705 N N . ALA A 1 116 ? 119.844 13.800 -38.663 1.00 41.06 94 ALA A N 1
ATOM 706 C CA . ALA A 1 116 ? 120.855 14.379 -39.581 1.00 48.14 94 ALA A CA 1
ATOM 707 C C . ALA A 1 116 ? 120.809 15.904 -39.639 1.00 42.54 94 ALA A C 1
ATOM 708 O O . ALA A 1 116 ? 121.757 16.533 -40.098 1.00 45.37 94 ALA A O 1
ATOM 710 N N . ASP A 1 117 ? 119.688 16.486 -39.219 1.00 48.68 95 ASP A N 1
ATOM 711 C CA . ASP A 1 117 ? 119.519 17.936 -39.150 1.00 51.28 95 ASP A CA 1
ATOM 712 C C . ASP A 1 117 ? 118.506 18.310 -38.058 1.00 43.88 95 ASP A C 1
ATOM 713 O O . ASP A 1 117 ? 117.949 17.425 -37.422 1.00 41.67 95 ASP A O 1
ATOM 718 N N . ILE A 1 118 ? 118.291 19.612 -37.837 1.00 43.12 96 ILE A N 1
ATOM 719 C CA . ILE A 1 118 ? 117.482 20.087 -36.696 1.00 40.51 96 ILE A CA 1
ATOM 720 C C . ILE A 1 118 ? 116.012 19.688 -36.882 1.00 45.67 96 ILE A C 1
ATOM 721 O O . ILE A 1 118 ? 115.283 19.439 -35.924 1.00 43.49 96 ILE A O 1
ATOM 726 N N . ARG A 1 119 ? 115.616 19.587 -38.137 1.00 40.21 97 ARG A N 1
ATOM 727 C CA . ARG A 1 119 ? 114.278 19.190 -38.532 1.00 41.53 97 ARG A CA 1
ATOM 728 C C . ARG A 1 119 ? 113.995 17.740 -38.122 1.00 45.85 97 ARG A C 1
ATOM 729 O O . ARG A 1 119 ? 112.974 17.462 -37.476 1.00 40.27 97 ARG A O 1
ATOM 737 N N . GLU A 1 120 ? 114.901 16.825 -38.479 1.00 44.82 98 GLU A N 1
ATOM 738 C CA . GLU A 1 120 ? 114.803 15.426 -38.029 1.00 39.25 98 GLU A CA 1
ATOM 739 C C . GLU A 1 120 ? 114.887 15.316 -36.530 1.00 35.60 98 GLU A C 1
ATOM 740 O O . GLU A 1 120 ? 114.255 14.443 -35.941 1.00 41.55 98 GLU A O 1
ATOM 746 N N . GLU A 1 121 ? 115.680 16.177 -35.899 1.00 38.68 99 GLU A N 1
ATOM 747 C CA . GLU A 1 121 ? 115.793 16.133 -34.455 1.00 44.12 99 GLU A CA 1
ATOM 748 C C . GLU A 1 121 ? 114.426 16.420 -33.860 1.00 37.31 99 GLU A C 1
ATOM 749 O O . GLU A 1 121 ? 114.010 15.745 -32.949 1.00 36.63 99 GLU A O 1
ATOM 755 N N . GLY A 1 122 ? 113.721 17.403 -34.407 1.00 38.98 100 GLY A N 1
ATOM 756 C CA . GLY A 1 122 ? 112.367 17.698 -33.971 1.00 42.89 100 GLY A CA 1
ATOM 757 C C . GLY A 1 122 ? 111.446 16.516 -34.178 1.00 39.60 100 GLY A C 1
ATOM 758 O O . GLY A 1 122 ? 110.741 16.107 -33.264 1.00 37.12 100 GLY A O 1
ATOM 759 N N . GLN A 1 123 ? 111.485 15.943 -35.374 1.00 35.78 101 GLN A N 1
ATOM 760 C CA . GLN A 1 123 ? 110.623 14.803 -35.710 1.00 37.89 101 GLN A CA 1
ATOM 761 C C . GLN A 1 123 ? 110.884 13.583 -34.841 1.00 37.46 101 GLN A C 1
ATOM 762 O O . GLN A 1 123 ? 109.960 12.926 -34.395 1.00 35.74 101 GLN A O 1
ATOM 768 N N . ILE A 1 124 ? 112.153 13.291 -34.618 1.00 36.10 102 ILE A N 1
ATOM 769 C CA . ILE A 1 124 ? 112.554 12.128 -33.863 1.00 35.57 102 ILE A CA 1
ATOM 770 C C . ILE A 1 124 ? 112.172 12.306 -32.419 1.00 39.09 102 ILE A C 1
ATOM 771 O O . ILE A 1 124 ? 111.675 11.374 -31.783 1.00 36.48 102 ILE A O 1
ATOM 776 N N . GLY A 1 125 ? 112.396 13.510 -31.913 1.00 36.35 103 GLY A N 1
ATOM 777 C CA . GLY A 1 125 ? 111.970 13.866 -30.577 1.00 41.44 103 GLY A CA 1
ATOM 778 C C . GLY A 1 125 ? 110.463 13.767 -30.423 1.00 51.97 103 GLY A C 1
ATOM 779 O O . GLY A 1 125 ? 109.985 13.300 -29.411 1.00 36.20 103 GLY A O 1
ATOM 780 N N . ASN A 1 126 ? 109.724 14.215 -31.432 1.00 37.62 104 ASN A N 1
ATOM 781 C CA . ASN A 1 126 ? 108.261 14.197 -31.418 1.00 39.42 104 ASN A CA 1
ATOM 782 C C . ASN A 1 126 ? 107.676 12.770 -31.388 1.00 36.42 104 ASN A C 1
ATOM 783 O O . ASN A 1 126 ? 106.800 12.473 -30.580 1.00 37.07 104 ASN A O 1
ATOM 788 N N . TRP A 1 127 ? 108.150 11.903 -32.270 1.00 37.19 105 TRP A N 1
ATOM 789 C CA . TRP A 1 127 ? 107.733 10.503 -32.273 1.00 32.32 105 TRP A CA 1
ATOM 790 C C . TRP A 1 127 ? 108.088 9.791 -30.972 1.00 40.56 105 TRP A C 1
ATOM 791 O O . TRP A 1 127 ? 107.292 9.030 -30.437 1.00 38.58 105 TRP A O 1
ATOM 802 N N . THR A 1 128 ? 109.274 10.049 -30.448 1.00 38.92 106 THR A N 1
ATOM 803 C CA . THR A 1 128 ? 109.692 9.425 -29.188 1.00 41.28 106 THR A CA 1
ATOM 804 C C . THR A 1 128 ? 108.795 9.797 -27.997 1.00 33.74 106 THR A C 1
ATOM 805 O O . THR A 1 128 ? 108.392 8.932 -27.216 1.00 40.28 106 THR A O 1
ATOM 809 N N . MET A 1 129 ? 108.502 11.083 -27.844 1.00 32.72 107 MET A N 1
ATOM 810 C CA . MET A 1 129 ? 107.639 11.572 -26.765 1.00 37.69 107 MET A CA 1
ATOM 811 C C . MET A 1 129 ? 106.173 11.134 -26.945 1.00 36.95 107 MET A C 1
ATOM 812 O O . MET A 1 129 ? 105.459 10.911 -25.975 1.00 36.51 107 MET A O 1
ATOM 817 N N . TRP A 1 130 ? 105.725 11.068 -28.195 1.00 40.21 108 TRP A N 1
ATOM 818 C CA . TRP A 1 130 ? 104.405 10.556 -28.536 1.00 42.22 108 TRP A CA 1
ATOM 819 C C . TRP A 1 130 ? 104.268 9.102 -28.049 1.00 41.91 108 TRP A C 1
ATOM 820 O O . TRP A 1 130 ? 103.315 8.764 -27.350 1.00 44.16 108 TRP A O 1
ATOM 831 N N . ALA A 1 131 ? 105.250 8.272 -28.375 1.00 41.01 109 ALA A N 1
ATOM 832 C CA . ALA A 1 131 ? 105.332 6.903 -27.856 1.00 43.92 109 ALA A CA 1
ATOM 833 C C . ALA A 1 131 ? 105.278 6.838 -26.324 1.00 48.84 109 ALA A C 1
ATOM 834 O O . ALA A 1 131 ? 104.572 6.003 -25.751 1.00 40.15 109 ALA A O 1
ATOM 836 N N . ALA A 1 132 ? 106.030 7.718 -25.668 1.00 36.51 110 ALA A N 1
ATOM 837 C CA . ALA A 1 132 ? 106.142 7.690 -24.215 1.00 42.13 110 ALA A CA 1
ATOM 838 C C . ALA A 1 132 ? 104.856 8.109 -23.519 1.00 43.95 110 ALA A C 1
ATOM 839 O O . ALA A 1 132 ? 104.523 7.575 -22.472 1.00 45.01 110 ALA A O 1
ATOM 841 N N . THR A 1 133 ? 104.127 9.058 -24.098 1.00 36.16 111 THR A N 1
ATOM 842 C CA . THR A 1 133 ? 102.967 9.628 -23.418 1.00 45.20 111 THR A CA 1
ATOM 843 C C . THR A 1 133 ? 101.631 9.092 -23.937 1.00 45.08 111 THR A C 1
ATOM 844 O O . THR A 1 133 ? 100.681 9.019 -23.177 1.00 54.07 111 THR A O 1
ATOM 848 N N . GLU A 1 134 ? 101.549 8.745 -25.225 1.00 37.77 112 GLU A N 1
ATOM 849 C CA . GLU A 1 134 ? 100.276 8.325 -25.832 1.00 50.93 112 GLU A CA 1
ATOM 850 C C . GLU A 1 134 ? 100.140 6.821 -26.070 1.00 45.32 112 GLU A C 1
ATOM 851 O O . GLU A 1 134 ? 99.027 6.337 -26.209 1.00 56.23 112 GLU A O 1
ATOM 857 N N . VAL A 1 135 ? 101.247 6.085 -26.084 1.00 43.39 113 VAL A N 1
ATOM 858 C CA . VAL A 1 135 ? 101.202 4.653 -26.394 1.00 44.77 113 VAL A CA 1
ATOM 859 C C . VAL A 1 135 ? 101.666 3.772 -25.236 1.00 39.02 113 VAL A C 1
ATOM 860 O O . VAL A 1 135 ? 100.922 2.912 -24.772 1.00 49.87 113 VAL A O 1
ATOM 864 N N . GLU A 1 136 ? 102.886 3.999 -24.765 1.00 39.90 114 GLU A N 1
ATOM 865 C CA . GLU A 1 136 ? 103.477 3.164 -23.719 1.00 46.81 114 GLU A CA 1
ATOM 866 C C . GLU A 1 136 ? 102.593 2.890 -22.508 1.00 58.99 114 GLU A C 1
ATOM 867 O O . GLU A 1 136 ? 102.528 1.743 -22.076 1.00 59.26 114 GLU A O 1
ATOM 873 N N . PRO A 1 137 ? 101.910 3.924 -21.957 1.00 66.49 115 PRO A N 1
ATOM 874 C CA . PRO A 1 137 ? 101.141 3.656 -20.727 1.00 71.97 115 PRO A CA 1
ATOM 875 C C . PRO A 1 137 ? 100.099 2.545 -20.882 1.00 62.21 115 PRO A C 1
ATOM 876 O O . PRO A 1 137 ? 99.941 1.718 -19.985 1.00 65.78 115 PRO A O 1
ATOM 880 N N . HIS A 1 138 ? 99.396 2.549 -22.011 1.00 64.83 116 HIS A N 1
ATOM 881 C CA . HIS A 1 138 ? 98.409 1.519 -22.327 1.00 60.76 116 HIS A CA 1
ATOM 882 C C . HIS A 1 138 ? 99.098 0.214 -22.694 1.00 66.57 116 HIS A C 1
ATOM 883 O O . HIS A 1 138 ? 98.675 -0.861 -22.281 1.00 74.32 116 HIS A O 1
ATOM 890 N N . ALA A 1 139 ? 100.150 0.317 -23.495 1.00 64.97 117 ALA A N 1
ATOM 891 C CA . ALA A 1 139 ? 100.892 -0.852 -23.941 1.00 61.81 117 ALA A CA 1
ATOM 892 C C . ALA A 1 139 ? 101.389 -1.677 -22.772 1.00 65.17 117 ALA A C 1
ATOM 893 O O . ALA A 1 139 ? 101.162 -2.883 -22.731 1.00 79.00 117 ALA A O 1
ATOM 895 N N . VAL A 1 140 ? 102.048 -1.021 -21.821 1.00 64.19 118 VAL A N 1
ATOM 896 C CA . VAL A 1 140 ? 102.661 -1.708 -20.677 1.00 77.31 118 VAL A CA 1
ATOM 897 C C . VAL A 1 140 ? 101.643 -2.485 -19.825 1.00 73.33 118 VAL A C 1
ATOM 898 O O . VAL A 1 140 ? 101.974 -3.537 -19.272 1.00 79.14 118 VAL A O 1
ATOM 902 N N . LYS A 1 141 ? 100.414 -1.973 -19.738 1.00 75.52 119 LYS A N 1
ATOM 903 C CA . LYS A 1 141 ? 99.332 -2.643 -19.004 1.00 71.39 119 LYS A CA 1
ATOM 904 C C . LYS A 1 141 ? 98.968 -3.986 -19.630 1.00 95.44 119 LYS A C 1
ATOM 905 O O . LYS A 1 141 ? 98.540 -4.908 -18.932 1.00 101.12 119 LYS A O 1
ATOM 911 N N . ILE A 1 142 ? 99.121 -4.077 -20.948 1.00 93.65 120 ILE A N 1
ATOM 912 C CA . ILE A 1 142 ? 98.878 -5.318 -21.680 1.00 106.02 120 ILE A CA 1
ATOM 913 C C . ILE A 1 142 ? 99.954 -6.355 -21.330 1.00 102.74 120 ILE A C 1
ATOM 914 O O . ILE A 1 142 ? 99.657 -7.534 -21.125 1.00 83.33 120 ILE A O 1
ATOM 919 N N . VAL A 1 143 ? 101.202 -5.910 -21.245 1.00 98.07 121 VAL A N 1
ATOM 920 C CA . VAL A 1 143 ? 102.305 -6.792 -20.864 1.00 123.06 121 VAL A CA 1
ATOM 921 C C . VAL A 1 143 ? 102.196 -7.213 -19.395 1.00 103.93 121 VAL A C 1
ATOM 922 O O . VAL A 1 143 ? 102.664 -8.288 -19.017 1.00 140.59 121 VAL A O 1
ATOM 926 N N . LEU A 1 144 ? 101.563 -6.374 -18.580 1.00 118.86 122 LEU A N 1
ATOM 927 C CA . LEU A 1 144 ? 101.223 -6.746 -17.209 1.00 122.42 122 LEU A CA 1
ATOM 928 C C . LEU A 1 144 ? 100.061 -7.739 -17.184 1.00 129.32 122 LEU A C 1
ATOM 929 O O . LEU A 1 144 ? 100.098 -8.728 -16.448 1.00 103.09 122 LEU A O 1
ATOM 934 N N . ALA A 1 145 ? 99.031 -7.471 -17.984 1.00 126.43 123 ALA A N 1
ATOM 935 C CA . ALA A 1 145 ? 97.901 -8.391 -18.117 1.00 126.25 123 ALA A CA 1
ATOM 936 C C . ALA A 1 145 ? 98.376 -9.746 -18.649 1.00 159.65 123 ALA A C 1
ATOM 937 O O . ALA A 1 145 ? 97.996 -10.795 -18.127 1.00 113.96 123 ALA A O 1
ATOM 939 N N . HIS A 1 146 ? 99.221 -9.710 -19.677 1.00 166.82 124 HIS A N 1
ATOM 940 C CA . HIS A 1 146 ? 99.845 -10.915 -20.215 1.00 131.38 124 HIS A CA 1
ATOM 941 C C . HIS A 1 146 ? 100.991 -11.307 -19.283 1.00 110.90 124 HIS A C 1
ATOM 942 O O . HIS A 1 146 ? 101.508 -12.420 -19.344 1.00 117.21 124 HIS A O 1
ATOM 949 N N . THR A 1 153 ? 89.349 -15.339 -19.953 1.00 145.06 131 THR A N 1
ATOM 950 C CA . THR A 1 153 ? 88.052 -15.134 -19.309 1.00 153.74 131 THR A CA 1
ATOM 951 C C . THR A 1 153 ? 87.354 -13.899 -19.891 1.00 159.28 131 THR A C 1
ATOM 952 O O . THR A 1 153 ? 87.928 -13.210 -20.736 1.00 147.93 131 THR A O 1
ATOM 956 N N . PRO A 1 154 ? 86.098 -13.636 -19.472 1.00 192.80 132 PRO A N 1
ATOM 957 C CA . PRO A 1 154 ? 85.460 -12.358 -19.811 1.00 191.92 132 PRO A CA 1
ATOM 958 C C . PRO A 1 154 ? 86.097 -11.160 -19.088 1.00 209.97 132 PRO A C 1
ATOM 959 O O . PRO A 1 154 ? 86.060 -10.041 -19.605 1.00 170.40 132 PRO A O 1
ATOM 963 N N . GLU A 1 155 ? 86.665 -11.402 -17.904 1.00 212.81 133 GLU A N 1
ATOM 964 C CA . GLU A 1 155 ? 87.327 -10.359 -17.109 1.00 180.35 133 GLU A CA 1
ATOM 965 C C . GLU A 1 155 ? 88.699 -9.972 -17.678 1.00 189.68 133 GLU A C 1
ATOM 966 O O . GLU A 1 155 ? 89.073 -8.798 -17.658 1.00 232.18 133 GLU A O 1
ATOM 968 N N . GLY A 1 156 ? 89.445 -10.961 -18.168 1.00 175.23 134 GLY A N 1
ATOM 969 C CA . GLY A 1 156 ? 90.719 -10.715 -18.852 1.00 117.89 134 GLY A CA 1
ATOM 970 C C . GLY A 1 156 ? 90.535 -9.997 -20.180 1.00 125.44 134 GLY A C 1
ATOM 971 O O . GLY A 1 156 ? 91.368 -9.178 -20.565 1.00 147.25 134 GLY A O 1
ATOM 972 N N . ARG A 1 157 ? 89.439 -10.306 -20.877 1.00 164.78 135 ARG A N 1
ATOM 973 C CA . ARG A 1 157 ? 89.093 -9.648 -22.147 1.00 189.06 135 ARG A CA 1
ATOM 974 C C . ARG A 1 157 ? 88.743 -8.167 -21.962 1.00 197.73 135 ARG A C 1
ATOM 975 O O . ARG A 1 157 ? 89.269 -7.315 -22.676 1.00 205.32 135 ARG A O 1
ATOM 983 N N . ALA A 1 158 ? 87.856 -7.870 -21.013 1.00 196.23 136 ALA A N 1
ATOM 984 C CA . ALA A 1 158 ? 87.384 -6.498 -20.779 1.00 161.27 136 ALA A CA 1
ATOM 985 C C . ALA A 1 158 ? 88.516 -5.539 -20.412 1.00 190.23 136 ALA A C 1
ATOM 986 O O . ALA A 1 158 ? 88.560 -4.410 -20.909 1.00 183.64 136 ALA A O 1
ATOM 988 N N . GLU A 1 159 ? 89.417 -5.988 -19.536 1.00 207.11 137 GLU A N 1
ATOM 989 C CA . GLU A 1 159 ? 90.590 -5.201 -19.148 1.00 173.51 137 GLU A CA 1
ATOM 990 C C . GLU A 1 159 ? 91.526 -4.978 -20.335 1.00 189.74 137 GLU A C 1
ATOM 991 O O . GLU A 1 159 ? 92.143 -3.918 -20.449 1.00 191.61 137 GLU A O 1
ATOM 993 N N . ILE A 1 160 ? 91.618 -5.974 -21.216 1.00 166.14 138 ILE A N 1
ATOM 994 C CA . ILE A 1 160 ? 92.446 -5.879 -22.422 1.00 132.84 138 ILE A CA 1
ATOM 995 C C . ILE A 1 160 ? 91.735 -5.132 -23.560 1.00 101.07 138 ILE A C 1
ATOM 996 O O . ILE A 1 160 ? 92.354 -4.316 -24.238 1.00 163.99 138 ILE A O 1
ATOM 1001 N N . ALA A 1 161 ? 90.447 -5.404 -23.761 1.00 119.13 139 ALA A N 1
ATOM 1002 C CA . ALA A 1 161 ? 89.637 -4.690 -24.763 1.00 134.31 139 ALA A CA 1
ATOM 1003 C C . ALA A 1 161 ? 89.584 -3.189 -24.492 1.00 148.53 139 ALA A C 1
ATOM 1004 O O . ALA A 1 161 ? 89.445 -2.397 -25.425 1.00 134.28 139 ALA A O 1
ATOM 1006 N N . ALA A 1 162 ? 89.668 -2.815 -23.213 1.00 148.56 140 ALA A N 1
ATOM 1007 C CA . ALA A 1 162 ? 89.795 -1.415 -22.804 1.00 170.49 140 ALA A CA 1
ATOM 1008 C C . ALA A 1 162 ? 91.129 -0.826 -23.292 1.00 128.58 140 ALA A C 1
ATOM 1009 O O . ALA A 1 162 ? 91.138 0.112 -24.087 1.00 97.70 140 ALA A O 1
ATOM 1011 N N . CYS A 1 163 ? 92.244 -1.395 -22.830 1.00 122.92 141 CYS A N 1
ATOM 1012 C CA . CYS A 1 163 ? 93.587 -0.951 -23.243 1.00 133.14 141 CYS A CA 1
ATOM 1013 C C . CYS A 1 163 ? 93.855 -1.129 -24.747 1.00 117.03 141 CYS A C 1
ATOM 1014 O O . CYS A 1 163 ? 94.693 -0.429 -25.310 1.00 100.03 141 CYS A O 1
ATOM 1017 N N . ALA A 1 164 ? 93.153 -2.063 -25.388 1.00 123.48 142 ALA A N 1
ATOM 1018 C CA . ALA A 1 164 ? 93.282 -2.279 -26.832 1.00 112.72 142 ALA A CA 1
ATOM 1019 C C . ALA A 1 164 ? 92.661 -1.127 -27.610 1.00 91.05 142 ALA A C 1
ATOM 1020 O O . ALA A 1 164 ? 93.300 -0.549 -28.491 1.00 101.70 142 ALA A O 1
ATOM 1022 N N . ARG A 1 165 ? 91.409 -0.812 -27.282 1.00 94.06 143 ARG A N 1
ATOM 1023 C CA . ARG A 1 165 ? 90.683 0.309 -27.899 1.00 86.88 143 ARG A CA 1
ATOM 1024 C C . ARG A 1 165 ? 91.324 1.663 -27.671 1.00 76.56 143 ARG A C 1
ATOM 1025 O O . ARG A 1 165 ? 91.239 2.546 -28.532 1.00 105.01 143 ARG A O 1
ATOM 1033 N N . SER A 1 166 ? 91.930 1.839 -26.498 1.00 82.05 144 SER A N 1
ATOM 1034 C CA . SER A 1 166 ? 92.695 3.050 -26.209 1.00 106.92 144 SER A CA 1
ATOM 1035 C C . SER A 1 166 ? 93.690 3.298 -27.334 1.00 86.30 144 SER A C 1
ATOM 1036 O O . SER A 1 166 ? 93.785 4.406 -27.859 1.00 95.23 144 SER A O 1
ATOM 1039 N N . LEU A 1 167 ? 94.391 2.230 -27.715 1.00 74.70 145 LEU A N 1
ATOM 1040 C CA . LEU A 1 167 ? 95.468 2.288 -28.694 1.00 70.90 145 LEU A CA 1
ATOM 1041 C C . LEU A 1 167 ? 95.018 2.502 -30.141 1.00 58.68 145 LEU A C 1
ATOM 1042 O O . LEU A 1 167 ? 95.846 2.790 -31.000 1.00 68.80 145 LEU A O 1
ATOM 1047 N N . GLU A 1 168 ? 93.726 2.381 -30.419 1.00 58.37 146 GLU A N 1
ATOM 1048 C CA . GLU A 1 168 ? 93.238 2.489 -31.803 1.00 62.20 146 GLU A CA 1
ATOM 1049 C C . GLU A 1 168 ? 93.628 3.837 -32.421 1.00 65.39 146 GLU A C 1
ATOM 1050 O O . GLU A 1 168 ? 93.996 3.913 -33.599 1.00 60.34 146 GLU A O 1
ATOM 1056 N N . LYS A 1 169 ? 93.547 4.898 -31.620 1.00 70.33 147 LYS A N 1
ATOM 1057 C CA . LYS A 1 169 ? 93.950 6.235 -32.063 1.00 79.48 147 LYS A CA 1
ATOM 1058 C C . LYS A 1 169 ? 95.408 6.274 -32.477 1.00 47.87 147 LYS A C 1
ATOM 1059 O O . LYS A 1 169 ? 95.744 6.796 -33.531 1.00 58.12 147 LYS A O 1
ATOM 1065 N N . ALA A 1 170 ? 96.268 5.735 -31.620 1.00 53.24 148 ALA A N 1
ATOM 1066 C CA . ALA A 1 170 ? 97.709 5.736 -31.856 1.00 60.95 148 ALA A CA 1
ATOM 1067 C C . ALA A 1 170 ? 98.077 4.920 -33.101 1.00 56.83 148 ALA A C 1
ATOM 1068 O O . ALA A 1 170 ? 98.771 5.411 -33.989 1.00 51.34 148 ALA A O 1
ATOM 1070 N N . PHE A 1 171 ? 97.606 3.676 -33.143 1.00 54.87 149 PHE A N 1
ATOM 1071 C CA . PHE A 1 171 ? 97.787 2.803 -34.298 1.00 51.52 149 PHE A CA 1
ATOM 1072 C C . PHE A 1 171 ? 97.324 3.465 -35.595 1.00 48.18 149 PHE A C 1
ATOM 1073 O O . PHE A 1 171 ? 98.045 3.453 -36.581 1.00 53.87 149 PHE A O 1
ATOM 1081 N N . ALA A 1 172 ? 96.141 4.072 -35.588 1.00 52.34 150 ALA A N 1
ATOM 1082 C CA . ALA A 1 172 ? 95.618 4.751 -36.794 1.00 56.03 150 ALA A CA 1
ATOM 1083 C C . ALA A 1 172 ? 96.518 5.901 -37.262 1.00 52.26 150 ALA A C 1
ATOM 1084 O O . ALA A 1 172 ? 96.754 6.073 -38.453 1.00 56.79 150 ALA A O 1
ATOM 1086 N N . VAL A 1 173 ? 97.021 6.689 -36.322 1.00 56.58 151 VAL A N 1
ATOM 1087 C CA . VAL A 1 173 ? 97.925 7.785 -36.657 1.00 48.63 151 VAL A CA 1
ATOM 1088 C C . VAL A 1 173 ? 99.222 7.281 -37.296 1.00 46.98 151 VAL A C 1
ATOM 1089 O O . VAL A 1 173 ? 99.681 7.819 -38.304 1.00 44.97 151 VAL A O 1
ATOM 1093 N N . LEU A 1 174 ? 99.810 6.247 -36.712 1.00 49.91 152 LEU A N 1
ATOM 1094 C CA . LEU A 1 174 ? 101.031 5.678 -37.258 1.00 50.63 152 LEU A CA 1
ATOM 1095 C C . LEU A 1 174 ? 100.759 5.030 -38.631 1.00 56.90 152 LEU A C 1
ATOM 1096 O O . LEU A 1 174 ? 101.529 5.218 -39.584 1.00 48.28 152 LEU A O 1
ATOM 1101 N N . GLU A 1 175 ? 99.647 4.304 -38.725 1.00 51.69 153 GLU A N 1
ATOM 1102 C CA . GLU A 1 175 ? 99.225 3.641 -39.965 1.00 46.91 153 GLU A CA 1
ATOM 1103 C C . GLU A 1 175 ? 99.169 4.613 -41.129 1.00 49.41 153 GLU A C 1
ATOM 1104 O O . GLU A 1 175 ? 99.695 4.333 -42.203 1.00 53.02 153 GLU A O 1
ATOM 1110 N N . THR A 1 176 ? 98.529 5.754 -40.901 1.00 51.60 154 THR A N 1
ATOM 1111 C CA . THR A 1 176 ? 98.442 6.813 -41.895 1.00 56.88 154 THR A CA 1
ATOM 1112 C C . THR A 1 176 ? 99.802 7.405 -42.218 1.00 49.39 154 THR A C 1
ATOM 1113 O O . THR A 1 176 ? 100.085 7.717 -43.374 1.00 57.44 154 THR A O 1
ATOM 1117 N N . HIS A 1 177 ? 100.634 7.574 -41.200 1.00 44.68 155 HIS A N 1
ATOM 1118 C CA . HIS A 1 177 ? 101.970 8.127 -41.402 1.00 42.78 155 HIS A CA 1
ATOM 1119 C C . HIS A 1 177 ? 102.817 7.183 -42.261 1.00 44.38 155 HIS A C 1
ATOM 1120 O O . HIS A 1 177 ? 103.624 7.632 -43.069 1.00 50.06 155 HIS A O 1
ATOM 1127 N N . LEU A 1 178 ? 102.609 5.880 -42.107 1.00 46.74 156 LEU A N 1
ATOM 1128 C CA . LEU A 1 178 ? 103.407 4.879 -42.839 1.00 55.43 156 LEU A CA 1
ATOM 1129 C C . LEU A 1 178 ? 102.817 4.467 -44.190 1.00 55.39 156 LEU A C 1
ATOM 1130 O O . LEU A 1 178 ? 103.210 3.439 -44.733 1.00 52.68 156 LEU A O 1
ATOM 1135 N N . ALA A 1 179 ? 101.878 5.242 -44.729 1.00 53.13 157 ALA A N 1
ATOM 1136 C CA . ALA A 1 179 ? 101.242 4.885 -46.000 1.00 53.62 157 ALA A CA 1
ATOM 1137 C C . ALA A 1 179 ? 102.261 4.862 -47.139 1.00 64.65 157 ALA A C 1
ATOM 1138 O O . ALA A 1 179 ? 102.254 3.948 -47.964 1.00 56.25 157 ALA A O 1
ATOM 1140 N N . GLU A 1 180 ? 103.141 5.857 -47.168 1.00 54.26 158 GLU A N 1
ATOM 1141 C CA . GLU A 1 180 ? 104.147 5.977 -48.223 1.00 57.58 158 GLU A CA 1
ATOM 1142 C C . GLU A 1 180 ? 105.583 5.945 -47.681 1.00 59.61 158 GLU A C 1
ATOM 1143 O O . GLU A 1 180 ? 106.504 6.405 -48.349 1.00 61.42 158 GLU A O 1
ATOM 1149 N N . ARG A 1 181 ? 105.760 5.399 -46.475 1.00 52.46 159 ARG A N 1
ATOM 1150 C CA A ARG A 1 181 ? 107.074 5.313 -45.829 0.50 45.98 159 ARG A CA 1
ATOM 1151 C CA B ARG A 1 181 ? 107.069 5.316 -45.828 0.50 47.24 159 ARG A CA 1
ATOM 1152 C C . ARG A 1 181 ? 107.294 3.931 -45.232 1.00 47.80 159 ARG A C 1
ATOM 1153 O O . ARG A 1 181 ? 106.356 3.306 -44.739 1.00 53.99 159 ARG A O 1
ATOM 1168 N N . ASP A 1 182 ? 108.545 3.480 -45.260 1.00 48.25 160 ASP A N 1
ATOM 1169 C CA . ASP A 1 182 ? 108.973 2.259 -44.583 1.00 48.12 160 ASP A CA 1
ATOM 1170 C C . ASP A 1 182 ? 109.429 2.558 -43.162 1.00 53.46 160 ASP A C 1
ATOM 1171 O O . ASP A 1 182 ? 109.420 1.667 -42.316 1.00 48.42 160 ASP A O 1
ATOM 1176 N N . TYR A 1 183 ? 109.840 3.800 -42.909 1.00 40.87 161 TYR A N 1
ATOM 1177 C CA . TYR A 1 183 ? 110.311 4.208 -41.588 1.00 40.96 161 TYR A CA 1
ATOM 1178 C C . TYR A 1 183 ? 109.709 5.549 -41.219 1.00 47.74 161 TYR A C 1
ATOM 1179 O O . TYR A 1 183 ? 109.306 6.296 -42.096 1.00 43.42 161 TYR A O 1
ATOM 1188 N N . VAL A 1 184 ? 109.673 5.869 -39.926 1.00 48.17 162 VAL A N 1
ATOM 1189 C CA . VAL A 1 184 ? 108.936 7.060 -39.479 1.00 43.89 162 VAL A CA 1
ATOM 1190 C C . VAL A 1 184 ? 109.604 8.369 -39.906 1.00 43.86 162 VAL A C 1
ATOM 1191 O O . VAL A 1 184 ? 108.910 9.342 -40.199 1.00 43.65 162 VAL A O 1
ATOM 1195 N N . VAL A 1 185 ? 110.938 8.387 -39.970 1.00 40.01 163 VAL A N 1
ATOM 1196 C CA . VAL A 1 185 ? 111.669 9.606 -40.267 1.00 36.61 163 VAL A CA 1
ATOM 1197 C C . VAL A 1 185 ? 112.774 9.360 -41.278 1.00 40.92 163 VAL A C 1
ATOM 1198 O O . VAL A 1 185 ? 113.556 8.417 -41.140 1.00 41.70 163 VAL A O 1
ATOM 1202 N N . GLY A 1 186 ? 112.842 10.235 -42.281 1.00 52.07 164 GLY A N 1
ATOM 1203 C CA . GLY A 1 186 ? 113.974 10.285 -43.209 1.00 49.29 164 GLY A CA 1
ATOM 1204 C C . GLY A 1 186 ? 114.190 9.075 -44.103 1.00 50.22 164 GLY A C 1
ATOM 1205 O O . GLY A 1 186 ? 115.307 8.835 -44.541 1.00 60.22 164 GLY A O 1
ATOM 1206 N N . ASP A 1 187 ? 113.132 8.310 -44.374 1.00 49.26 165 ASP A N 1
ATOM 1207 C CA . ASP A 1 187 ? 113.241 7.096 -45.211 1.00 61.16 165 ASP A CA 1
ATOM 1208 C C . ASP A 1 187 ? 114.403 6.162 -44.844 1.00 47.35 165 ASP A C 1
ATOM 1209 O O . ASP A 1 187 ? 115.008 5.555 -45.711 1.00 51.48 165 ASP A O 1
ATOM 1214 N N . ARG A 1 188 ? 114.723 6.059 -43.560 1.00 48.49 166 ARG A N 1
ATOM 1215 C CA . ARG A 1 188 ? 115.699 5.089 -43.107 1.00 43.10 166 ARG A CA 1
ATOM 1216 C C . ARG A 1 188 ? 115.383 4.771 -41.651 1.00 46.65 166 ARG A C 1
ATOM 1217 O O . ARG A 1 188 ? 114.670 5.529 -40.987 1.00 43.18 166 ARG A O 1
ATOM 1225 N N . PHE A 1 189 ? 115.920 3.656 -41.166 1.00 44.52 167 PHE A N 1
ATOM 1226 C CA . PHE A 1 189 ? 115.751 3.249 -39.787 1.00 41.56 167 PHE A CA 1
ATOM 1227 C C . PHE A 1 189 ? 116.505 4.233 -38.906 1.00 54.74 167 PHE A C 1
ATOM 1228 O O . PHE A 1 189 ? 117.694 4.469 -39.106 1.00 41.63 167 PHE A O 1
ATOM 1236 N N . THR A 1 190 ? 115.807 4.826 -37.949 1.00 41.34 168 THR A N 1
ATOM 1237 C CA . THR A 1 190 ? 116.459 5.705 -36.984 1.00 38.61 168 THR A CA 1
ATOM 1238 C C . THR A 1 190 ? 116.126 5.288 -35.558 1.00 39.74 168 THR A C 1
ATOM 1239 O O . THR A 1 190 ? 115.323 4.374 -35.320 1.00 34.65 168 THR A O 1
ATOM 1243 N N . VAL A 1 191 ? 116.727 5.994 -34.608 1.00 37.90 169 VAL A N 1
ATOM 1244 C CA . VAL A 1 191 ? 116.370 5.847 -33.200 1.00 36.65 169 VAL A CA 1
ATOM 1245 C C . VAL A 1 191 ? 114.857 6.029 -32.957 1.00 40.45 169 VAL A C 1
ATOM 1246 O O . VAL A 1 191 ? 114.305 5.433 -32.025 1.00 39.22 169 VAL A O 1
ATOM 1250 N N . ALA A 1 192 ? 114.167 6.806 -33.793 1.00 39.41 170 ALA A N 1
ATOM 1251 C CA . ALA A 1 192 ? 112.703 6.931 -33.650 1.00 39.01 170 ALA A CA 1
ATOM 1252 C C . ALA A 1 192 ? 111.993 5.606 -33.933 1.00 41.35 170 ALA A C 1
ATOM 1253 O O . ALA A 1 192 ? 111.085 5.221 -33.209 1.00 37.54 170 ALA A O 1
ATOM 1255 N N . ASP A 1 193 ? 112.419 4.894 -34.970 1.00 37.05 171 ASP A N 1
ATOM 1256 C CA . ASP A 1 193 ? 111.848 3.590 -35.244 1.00 38.25 171 ASP A CA 1
ATOM 1257 C C . ASP A 1 193 ? 112.159 2.633 -34.101 1.00 46.90 171 ASP A C 1
ATOM 1258 O O . ASP A 1 193 ? 111.306 1.841 -33.724 1.00 40.45 171 ASP A O 1
ATOM 1263 N N . LEU A 1 194 ? 113.380 2.712 -33.564 1.00 39.13 172 LEU A N 1
ATOM 1264 C CA . LEU A 1 194 ? 113.841 1.768 -32.531 1.00 39.72 172 LEU A CA 1
ATOM 1265 C C . LEU A 1 194 ? 113.062 1.979 -31.235 1.00 40.73 172 LEU A C 1
ATOM 1266 O O . LEU A 1 194 ? 112.563 1.016 -30.649 1.00 39.90 172 LEU A O 1
ATOM 1271 N N . ASN A 1 195 ? 112.947 3.236 -30.816 1.00 41.02 173 ASN A N 1
ATOM 1272 C CA . ASN A 1 195 ? 112.154 3.599 -29.632 1.00 44.39 173 ASN A CA 1
ATOM 1273 C C . ASN A 1 195 ? 110.698 3.158 -29.777 1.00 43.39 173 ASN A C 1
ATOM 1274 O O . ASN A 1 195 ? 110.144 2.541 -28.874 1.00 44.35 173 ASN A O 1
ATOM 1279 N N . LEU A 1 196 ? 110.089 3.481 -30.914 1.00 39.62 174 LEU A N 1
ATOM 1280 C CA . LEU A 1 196 ? 108.716 3.074 -31.205 1.00 39.56 174 LEU A CA 1
ATOM 1281 C C . LEU A 1 196 ? 108.538 1.564 -31.265 1.00 42.14 174 LEU A C 1
ATOM 1282 O O . LEU A 1 196 ? 107.615 1.025 -30.664 1.00 44.54 174 LEU A O 1
ATOM 1287 N N . ALA A 1 197 ? 109.420 0.876 -31.976 1.00 42.12 175 ALA A N 1
ATOM 1288 C CA . ALA A 1 197 ? 109.299 -0.578 -32.119 1.00 41.00 175 ALA A CA 1
ATOM 1289 C C . ALA A 1 197 ? 109.247 -1.254 -30.746 1.00 48.11 175 ALA A C 1
ATOM 1290 O O . ALA A 1 197 ? 108.488 -2.203 -30.525 1.00 48.14 175 ALA A O 1
ATOM 1292 N N . GLU A 1 198 ? 110.051 -0.757 -29.815 1.00 45.08 176 GLU A N 1
ATOM 1293 C CA . GLU A 1 198 ? 110.115 -1.369 -28.495 1.00 58.32 176 GLU A CA 1
ATOM 1294 C C . GLU A 1 198 ? 108.853 -1.115 -27.675 1.00 42.69 176 GLU A C 1
ATOM 1295 O O . GLU A 1 198 ? 108.369 -2.007 -26.994 1.00 51.70 176 GLU A O 1
ATOM 1301 N N . VAL A 1 199 ? 108.280 0.072 -27.800 1.00 43.51 177 VAL A N 1
ATOM 1302 C CA . VAL A 1 199 ? 106.991 0.333 -27.171 1.00 48.32 177 VAL A CA 1
ATOM 1303 C C . VAL A 1 199 ? 105.900 -0.526 -27.808 1.00 50.83 177 VAL A C 1
ATOM 1304 O O . VAL A 1 199 ? 105.030 -1.073 -27.121 1.00 55.23 177 VAL A O 1
ATOM 1308 N N . PHE A 1 200 ? 105.935 -0.644 -29.126 1.00 47.60 178 PHE A N 1
ATOM 1309 C CA . PHE A 1 200 ? 104.904 -1.411 -29.821 1.00 42.14 178 PHE A CA 1
ATOM 1310 C C . PHE A 1 200 ? 105.085 -2.913 -29.622 1.00 45.14 178 PHE A C 1
ATOM 1311 O O . PHE A 1 200 ? 104.130 -3.668 -29.781 1.00 54.04 178 PHE A O 1
ATOM 1319 N N . ARG A 1 201 ? 106.293 -3.354 -29.274 1.00 47.40 179 ARG A N 1
ATOM 1320 C CA . ARG A 1 201 ? 106.508 -4.770 -28.955 1.00 57.93 179 ARG A CA 1
ATOM 1321 C C . ARG A 1 201 ? 105.608 -5.241 -27.806 1.00 59.13 179 ARG A C 1
ATOM 1322 O O . ARG A 1 201 ? 105.183 -6.390 -27.783 1.00 80.09 179 ARG A O 1
ATOM 1330 N N . TYR A 1 202 ? 105.310 -4.340 -26.872 1.00 58.41 180 TYR A N 1
ATOM 1331 C CA . TYR A 1 202 ? 104.394 -4.622 -25.761 1.00 64.14 180 TYR A CA 1
ATOM 1332 C C . TYR A 1 202 ? 102.960 -4.922 -26.188 1.00 64.99 180 TYR A C 1
ATOM 1333 O O . TYR A 1 202 ? 102.194 -5.484 -25.406 1.00 60.36 180 TYR A O 1
ATOM 1342 N N . THR A 1 203 ? 102.590 -4.535 -27.406 1.00 63.74 181 THR A N 1
ATOM 1343 C CA . THR A 1 203 ? 101.223 -4.712 -27.895 1.00 53.37 181 THR A CA 1
ATOM 1344 C C . THR A 1 203 ? 101.038 -5.958 -28.758 1.00 52.95 181 THR A C 1
ATOM 1345 O O . THR A 1 203 ? 99.918 -6.265 -29.159 1.00 64.81 181 THR A O 1
ATOM 1349 N N . MET A 1 204 ? 102.122 -6.686 -29.022 1.00 64.64 182 MET A N 1
ATOM 1350 C CA . MET A 1 204 ? 102.114 -7.760 -30.024 1.00 58.76 182 MET A CA 1
ATOM 1351 C C . MET A 1 204 ? 101.149 -8.896 -29.719 1.00 57.00 182 MET A C 1
ATOM 1352 O O . MET A 1 204 ? 100.705 -9.576 -30.633 1.00 71.96 182 MET A O 1
ATOM 1357 N N . SER A 1 205 ? 100.809 -9.100 -28.451 1.00 74.21 183 SER A N 1
ATOM 1358 C CA . SER A 1 205 ? 99.786 -10.081 -28.095 1.00 72.76 183 SER A CA 1
ATOM 1359 C C . SER A 1 205 ? 98.424 -9.761 -28.736 1.00 76.48 183 SER A C 1
ATOM 1360 O O . SER A 1 205 ? 97.605 -10.657 -28.926 1.00 77.64 183 SER A O 1
ATOM 1363 N N . GLN A 1 206 ? 98.191 -8.489 -29.059 1.00 79.08 184 GLN A N 1
ATOM 1364 C CA . GLN A 1 206 ? 96.928 -8.045 -29.656 1.00 70.33 184 GLN A CA 1
ATOM 1365 C C . GLN A 1 206 ? 96.893 -8.279 -31.154 1.00 84.19 184 GLN A C 1
ATOM 1366 O O . GLN A 1 206 ? 96.980 -7.340 -31.950 1.00 83.01 184 GLN A O 1
ATOM 1372 N N . THR A 1 207 ? 96.737 -9.543 -31.526 1.00 84.37 185 THR A N 1
ATOM 1373 C CA . THR A 1 207 ? 96.750 -9.959 -32.922 1.00 88.06 185 THR A CA 1
ATOM 1374 C C . THR A 1 207 ? 95.804 -9.128 -33.798 1.00 87.31 185 THR A C 1
ATOM 1375 O O . THR A 1 207 ? 96.175 -8.717 -34.899 1.00 83.05 185 THR A O 1
ATOM 1379 N N . ASP A 1 208 ? 94.594 -8.880 -33.300 1.00 94.27 186 ASP A N 1
ATOM 1380 C CA . ASP A 1 208 ? 93.552 -8.193 -34.070 1.00 87.76 186 ASP A CA 1
ATOM 1381 C C . ASP A 1 208 ? 93.924 -6.761 -34.428 1.00 79.13 186 ASP A C 1
ATOM 1382 O O . ASP A 1 208 ? 93.623 -6.279 -35.523 1.00 79.14 186 ASP A O 1
ATOM 1387 N N . LEU A 1 209 ? 94.574 -6.088 -33.487 1.00 81.41 187 LEU A N 1
ATOM 1388 C CA . LEU A 1 209 ? 94.966 -4.697 -33.649 1.00 78.94 187 LEU A CA 1
ATOM 1389 C C . LEU A 1 209 ? 95.962 -4.538 -34.796 1.00 81.19 187 LEU A C 1
ATOM 1390 O O . LEU A 1 209 ? 95.873 -3.599 -35.596 1.00 60.12 187 LEU A O 1
ATOM 1395 N N . PHE A 1 210 ? 96.909 -5.465 -34.868 1.00 73.30 188 PHE A N 1
ATOM 1396 C CA . PHE A 1 210 ? 97.884 -5.482 -35.954 1.00 74.92 188 PHE A CA 1
ATOM 1397 C C . PHE A 1 210 ? 97.266 -5.850 -37.306 1.00 73.16 188 PHE A C 1
ATOM 1398 O O . PHE A 1 210 ? 97.641 -5.290 -38.329 1.00 73.68 188 PHE A O 1
ATOM 1406 N N . LYS A 1 211 ? 96.299 -6.759 -37.308 1.00 82.67 189 LYS A N 1
ATOM 1407 C CA . LYS A 1 211 ? 95.679 -7.186 -38.560 1.00 79.75 189 LYS A CA 1
ATOM 1408 C C . LYS A 1 211 ? 94.971 -6.057 -39.300 1.00 75.60 189 LYS A C 1
ATOM 1409 O O . LYS A 1 211 ? 94.918 -6.068 -40.524 1.00 89.89 189 LYS A O 1
ATOM 1415 N N . ARG A 1 212 ? 94.437 -5.086 -38.565 1.00 83.97 190 ARG A N 1
ATOM 1416 C CA . ARG A 1 212 ? 93.720 -3.965 -39.180 1.00 72.12 190 ARG A CA 1
ATOM 1417 C C . ARG A 1 212 ? 94.611 -2.743 -39.390 1.00 58.50 190 ARG A C 1
ATOM 1418 O O . ARG A 1 212 ? 94.148 -1.713 -39.871 1.00 74.24 190 ARG A O 1
ATOM 1426 N N . HIS A 1 213 ? 95.891 -2.874 -39.052 1.00 62.64 191 HIS A N 1
ATOM 1427 C CA . HIS A 1 213 ? 96.893 -1.849 -39.321 1.00 64.14 191 HIS A CA 1
ATOM 1428 C C . HIS A 1 213 ? 98.122 -2.511 -39.968 1.00 59.38 191 HIS A C 1
ATOM 1429 O O . HIS A 1 213 ? 99.182 -2.636 -39.341 1.00 62.03 191 HIS A O 1
ATOM 1436 N N . PRO A 1 214 ? 97.972 -2.955 -41.230 1.00 63.38 192 PRO A N 1
ATOM 1437 C CA . PRO A 1 214 ? 99.031 -3.735 -41.869 1.00 62.55 192 PRO A CA 1
ATOM 1438 C C . PRO A 1 214 ? 100.316 -2.959 -42.107 1.00 62.49 192 PRO A C 1
ATOM 1439 O O . PRO A 1 214 ? 101.378 -3.575 -42.140 1.00 53.09 192 PRO A O 1
ATOM 1443 N N . GLN A 1 215 ? 100.236 -1.637 -42.274 1.00 48.84 193 GLN A N 1
ATOM 1444 C CA . GLN A 1 215 ? 101.452 -0.845 -42.439 1.00 48.83 193 GLN A CA 1
ATOM 1445 C C . GLN A 1 215 ? 102.245 -0.839 -41.138 1.00 47.52 193 GLN A C 1
ATOM 1446 O O . GLN A 1 215 ? 103.471 -0.852 -41.171 1.00 50.76 193 GLN A O 1
ATOM 1452 N N . VAL A 1 216 ? 101.567 -0.849 -39.993 1.00 56.93 194 VAL A N 1
ATOM 1453 C CA . VAL A 1 216 ? 102.277 -0.903 -38.699 1.00 47.81 194 VAL A CA 1
ATOM 1454 C C . VAL A 1 216 ? 102.832 -2.310 -38.493 1.00 52.41 194 VAL A C 1
ATOM 1455 O O . VAL A 1 216 ? 103.945 -2.487 -38.000 1.00 49.77 194 VAL A O 1
ATOM 1459 N N . LYS A 1 217 ? 102.053 -3.314 -38.882 1.00 54.86 195 LYS A N 1
ATOM 1460 C CA . LYS A 1 217 ? 102.530 -4.684 -38.821 1.00 58.80 195 LYS A CA 1
ATOM 1461 C C . LYS A 1 217 ? 103.817 -4.850 -39.636 1.00 57.06 195 LYS A C 1
ATOM 1462 O O . LYS A 1 217 ? 104.806 -5.388 -39.143 1.00 49.35 195 LYS A O 1
ATOM 1468 N N . ALA A 1 218 ? 103.796 -4.389 -40.881 1.00 55.06 196 ALA A N 1
ATOM 1469 C CA . ALA A 1 218 ? 104.959 -4.508 -41.754 1.00 55.82 196 ALA A CA 1
ATOM 1470 C C . ALA A 1 218 ? 106.152 -3.738 -41.192 1.00 50.59 196 ALA A C 1
ATOM 1471 O O . ALA A 1 218 ? 107.276 -4.220 -41.233 1.00 53.18 196 ALA A O 1
ATOM 1473 N N . TRP A 1 219 ? 105.900 -2.545 -40.670 1.00 45.11 197 TRP A N 1
ATOM 1474 C CA . TRP A 1 219 ? 106.960 -1.708 -40.124 1.00 41.19 197 TRP A CA 1
ATOM 1475 C C . TRP A 1 219 ? 107.640 -2.364 -38.922 1.00 42.40 197 TRP A C 1
ATOM 1476 O O . TRP A 1 219 ? 108.871 -2.353 -38.804 1.00 43.92 197 TRP A O 1
ATOM 1487 N N . LEU A 1 220 ? 106.848 -2.959 -38.044 1.00 51.87 198 LEU A N 1
ATOM 1488 C CA . LEU A 1 220 ? 107.397 -3.572 -36.839 1.00 50.95 198 LEU A CA 1
ATOM 1489 C C . LEU A 1 220 ? 108.211 -4.823 -37.190 1.00 50.55 198 LEU A C 1
ATOM 1490 O O . LEU A 1 220 ? 109.274 -5.065 -36.614 1.00 49.12 198 LEU A O 1
ATOM 1495 N N . ALA A 1 221 ? 107.719 -5.624 -38.126 1.00 47.63 199 ALA A N 1
ATOM 1496 C CA . ALA A 1 221 ? 108.497 -6.777 -38.599 1.00 63.67 199 ALA A CA 1
ATOM 1497 C C . ALA A 1 221 ? 109.824 -6.299 -39.203 1.00 49.79 199 ALA A C 1
ATOM 1498 O O . ALA A 1 221 ? 110.887 -6.830 -38.884 1.00 55.44 199 ALA A O 1
ATOM 1500 N N . ARG A 1 222 ? 109.748 -5.263 -40.035 1.00 45.72 200 ARG A N 1
ATOM 1501 C CA . ARG A 1 222 ? 110.928 -4.603 -40.628 1.00 45.94 200 ARG A CA 1
ATOM 1502 C C . ARG A 1 222 ? 111.933 -4.195 -39.560 1.00 57.62 200 ARG A C 1
ATOM 1503 O O . ARG A 1 222 ? 113.129 -4.430 -39.713 1.00 48.18 200 ARG A O 1
ATOM 1511 N N . CYS A 1 223 ? 111.456 -3.588 -38.475 1.00 52.26 201 CYS A N 1
ATOM 1512 C CA . CYS A 1 223 ? 112.354 -3.232 -37.375 1.00 44.72 201 CYS A CA 1
ATOM 1513 C C . CYS A 1 223 ? 112.959 -4.455 -36.676 1.00 42.96 201 CYS A C 1
ATOM 1514 O O . CYS A 1 223 ? 114.156 -4.480 -36.366 1.00 48.56 201 CYS A O 1
ATOM 1517 N N . GLN A 1 224 ? 112.152 -5.483 -36.470 1.00 46.62 202 GLN A N 1
ATOM 1518 C CA . GLN A 1 224 ? 112.589 -6.658 -35.707 1.00 46.74 202 GLN A CA 1
ATOM 1519 C C . GLN A 1 224 ? 113.377 -7.676 -36.524 1.00 60.49 202 GLN A C 1
ATOM 1520 O O . GLN A 1 224 ? 113.947 -8.615 -35.962 1.00 56.69 202 GLN A O 1
ATOM 1526 N N . SER A 1 225 ? 113.430 -7.502 -37.840 1.00 58.32 203 SER A N 1
ATOM 1527 C CA . SER A 1 225 ? 114.239 -8.398 -38.664 1.00 61.34 203 SER A CA 1
ATOM 1528 C C . SER A 1 225 ? 115.728 -8.012 -38.634 1.00 56.20 203 SER A C 1
ATOM 1529 O O . SER A 1 225 ? 116.560 -8.731 -39.177 1.00 59.31 203 SER A O 1
ATOM 1532 N N . ARG A 1 226 ? 116.054 -6.888 -37.995 1.00 63.12 204 ARG A N 1
ATOM 1533 C CA . ARG A 1 226 ? 117.436 -6.410 -37.900 1.00 48.63 204 ARG A CA 1
ATOM 1534 C C . ARG A 1 226 ? 118.312 -7.279 -36.977 1.00 51.76 204 ARG A C 1
ATOM 1535 O O . ARG A 1 226 ? 117.852 -7.725 -35.921 1.00 59.71 204 ARG A O 1
ATOM 1543 N N . PRO A 1 227 ? 119.581 -7.518 -37.366 1.00 53.90 205 PRO A N 1
ATOM 1544 C CA . PRO A 1 227 ? 120.488 -8.374 -36.571 1.00 58.22 205 PRO A CA 1
ATOM 1545 C C . PRO A 1 227 ? 120.714 -7.907 -35.121 1.00 56.76 205 PRO A C 1
ATOM 1546 O O . PRO A 1 227 ? 120.760 -8.719 -34.207 1.00 55.75 205 PRO A O 1
ATOM 1550 N N . ALA A 1 228 ? 120.843 -6.607 -34.904 1.00 49.31 206 ALA A N 1
ATOM 1551 C CA . ALA A 1 228 ? 121.077 -6.127 -33.555 1.00 53.02 206 ALA A CA 1
ATOM 1552 C C . ALA A 1 228 ? 119.852 -6.345 -32.647 1.00 58.80 206 ALA A C 1
ATOM 1553 O O . ALA A 1 228 ? 119.996 -6.494 -31.427 1.00 55.94 206 ALA A O 1
ATOM 1555 N N . PHE A 1 229 ? 118.659 -6.377 -33.237 1.00 53.54 207 PHE A N 1
ATOM 1556 C CA . PHE A 1 229 ? 117.452 -6.723 -32.488 1.00 52.05 207 PHE A CA 1
ATOM 1557 C C . PHE A 1 229 ? 117.478 -8.189 -32.134 1.00 53.51 207 PHE A C 1
ATOM 1558 O O . PHE A 1 229 ? 117.284 -8.546 -30.974 1.00 56.91 207 PHE A O 1
ATOM 1566 N N . LYS A 1 230 ? 117.708 -9.028 -33.147 1.00 56.23 208 LYS A N 1
ATOM 1567 C CA . LYS A 1 230 ? 117.797 -10.472 -32.964 1.00 55.26 208 LYS A CA 1
ATOM 1568 C C . LYS A 1 230 ? 118.782 -10.816 -31.868 1.00 64.43 208 LYS A C 1
ATOM 1569 O O . LYS A 1 230 ? 118.495 -11.638 -30.999 1.00 60.88 208 LYS A O 1
ATOM 1575 N N . ALA A 1 231 ? 119.957 -10.195 -31.929 1.00 53.66 209 ALA A N 1
ATOM 1576 C CA . ALA A 1 231 ? 121.013 -10.479 -30.966 1.00 57.05 209 ALA A CA 1
ATOM 1577 C C . ALA A 1 231 ? 120.664 -9.957 -29.560 1.00 60.63 209 ALA A C 1
ATOM 1578 O O . ALA A 1 231 ? 121.111 -10.516 -28.565 1.00 64.29 209 ALA A O 1
ATOM 1580 N N . MET A 1 232 ? 119.866 -8.896 -29.470 1.00 57.06 210 MET A N 1
ATOM 1581 C CA . MET A 1 232 ? 119.376 -8.465 -28.165 1.00 54.21 210 MET A CA 1
ATOM 1582 C C . MET A 1 232 ? 118.438 -9.522 -27.583 1.00 66.13 210 MET A C 1
ATOM 1583 O O . MET A 1 232 ? 118.587 -9.922 -26.424 1.00 56.06 210 MET A O 1
ATOM 1588 N N . MET A 1 233 ? 117.490 -9.986 -28.392 1.00 61.08 211 MET A N 1
ATOM 1589 C CA . MET A 1 233 ? 116.471 -10.923 -27.915 1.00 79.09 211 MET A CA 1
ATOM 1590 C C . MET A 1 233 ? 117.057 -12.283 -27.567 1.00 66.16 211 MET A C 1
ATOM 1591 O O . MET A 1 233 ? 116.540 -12.964 -26.685 1.00 64.35 211 MET A O 1
ATOM 1596 N N . GLU A 1 234 ? 118.132 -12.672 -28.254 1.00 75.25 212 GLU A N 1
ATOM 1597 C CA . GLU A 1 234 ? 118.841 -13.909 -27.929 1.00 72.95 212 GLU A CA 1
ATOM 1598 C C . GLU A 1 234 ? 119.529 -13.821 -26.571 1.00 89.96 212 GLU A C 1
ATOM 1599 O O . GLU A 1 234 ? 119.497 -14.780 -25.806 1.00 72.55 212 GLU A O 1
ATOM 1605 N N . GLU A 1 235 ? 120.155 -12.684 -26.269 1.00 62.21 213 GLU A N 1
ATOM 1606 C CA . GLU A 1 235 ? 120.732 -12.493 -24.935 1.00 84.23 213 GLU A CA 1
ATOM 1607 C C . GLU A 1 235 ? 119.624 -12.527 -23.895 1.00 61.02 213 GLU A C 1
ATOM 1608 O O . GLU A 1 235 ? 119.788 -13.118 -22.832 1.00 68.12 213 GLU A O 1
ATOM 1614 N N . ARG A 1 236 ? 118.494 -11.911 -24.242 1.00 62.81 214 ARG A N 1
ATOM 1615 C CA . ARG A 1 236 ? 117.337 -11.791 -23.360 1.00 58.76 214 ARG A CA 1
ATOM 1616 C C . ARG A 1 236 ? 116.757 -13.143 -22.991 1.00 67.35 214 ARG A C 1
ATOM 1617 O O . ARG A 1 236 ? 116.408 -13.379 -21.832 1.00 67.54 214 ARG A O 1
ATOM 1625 N N . LEU A 1 237 ? 116.679 -14.025 -23.986 1.00 75.87 215 LEU A N 1
ATOM 1626 C CA . LEU A 1 237 ? 116.107 -15.364 -23.830 1.00 85.98 215 LEU A CA 1
ATOM 1627 C C . LEU A 1 237 ? 116.861 -16.218 -22.809 1.00 72.10 215 LEU A C 1
ATOM 1628 O O . LEU A 1 237 ? 116.293 -17.154 -22.249 1.00 69.96 215 LEU A O 1
ATOM 1633 N N . LYS A 1 238 ? 118.138 -15.902 -22.589 1.00 82.08 216 LYS A N 1
ATOM 1634 C CA . LYS A 1 238 ? 118.982 -16.634 -21.633 1.00 85.54 216 LYS A CA 1
ATOM 1635 C C . LYS A 1 238 ? 118.641 -16.371 -20.156 1.00 73.03 216 LYS A C 1
ATOM 1636 O O . LYS A 1 238 ? 119.056 -17.132 -19.280 1.00 76.62 216 LYS A O 1
ATOM 1642 N N . GLU A 1 239 ? 117.914 -15.292 -19.881 1.00 66.04 217 GLU A N 1
ATOM 1643 C CA . GLU A 1 239 ? 117.463 -14.988 -18.519 1.00 77.98 217 GLU A CA 1
ATOM 1644 C C . GLU A 1 239 ? 116.152 -15.697 -18.270 1.00 74.20 217 GLU A C 1
ATOM 1645 O O . GLU A 1 239 ? 115.246 -15.610 -19.102 1.00 81.01 217 GLU A O 1
ATOM 1651 N N . PRO A 1 240 ? 116.026 -16.376 -17.116 1.00 76.41 218 PRO A N 1
ATOM 1652 C CA . PRO A 1 240 ? 114.737 -16.998 -16.823 1.00 97.58 218 PRO A CA 1
ATOM 1653 C C . PRO A 1 240 ? 113.661 -15.925 -16.704 1.00 90.59 218 PRO A C 1
ATOM 1654 O O . PRO A 1 240 ? 113.974 -14.777 -16.385 1.00 87.89 218 PRO A O 1
ATOM 1658 N N . GLU A 1 241 ? 112.416 -16.292 -16.983 1.00 93.51 219 GLU A N 1
ATOM 1659 C CA . GLU A 1 241 ? 111.308 -15.340 -16.930 1.00 105.53 219 GLU A CA 1
ATOM 1660 C C . GLU A 1 241 ? 111.038 -14.896 -15.496 1.00 107.86 219 GLU A C 1
ATOM 1661 O O . GLU A 1 241 ? 110.909 -15.723 -14.597 1.00 125.18 219 GLU A O 1
ATOM 1668 N N . MET B 1 23 ? 107.689 33.062 -39.116 1.00 84.71 1 MET B N 1
ATOM 1669 C CA . MET B 1 23 ? 107.065 33.214 -37.764 1.00 67.84 1 MET B CA 1
ATOM 1670 C C . MET B 1 23 ? 106.442 31.912 -37.262 1.00 70.23 1 MET B C 1
ATOM 1671 O O . MET B 1 23 ? 105.601 31.308 -37.926 1.00 65.81 1 MET B O 1
ATOM 1676 N N . LEU B 1 24 ? 106.857 31.507 -36.068 1.00 54.60 2 LEU B N 1
ATOM 1677 C CA . LEU B 1 24 ? 106.317 30.347 -35.391 1.00 52.26 2 LEU B CA 1
ATOM 1678 C C . LEU B 1 24 ? 104.806 30.479 -35.228 1.00 53.89 2 LEU B C 1
ATOM 1679 O O . LEU B 1 24 ? 104.318 31.545 -34.863 1.00 51.47 2 LEU B O 1
ATOM 1684 N N . THR B 1 25 ? 104.070 29.403 -35.502 1.00 46.73 3 THR B N 1
ATOM 1685 C CA . THR B 1 25 ? 102.655 29.362 -35.167 1.00 49.19 3 THR B CA 1
ATOM 1686 C C . THR B 1 25 ? 102.433 28.353 -34.041 1.00 49.02 3 THR B C 1
ATOM 1687 O O . THR B 1 25 ? 102.908 27.220 -34.096 1.00 47.40 3 THR B O 1
ATOM 1691 N N . ILE B 1 26 ? 101.728 28.784 -33.004 1.00 37.42 4 ILE B N 1
ATOM 1692 C CA . ILE B 1 26 ? 101.375 27.907 -31.907 1.00 41.76 4 ILE B CA 1
ATOM 1693 C C . ILE B 1 26 ? 99.868 27.696 -31.937 1.00 46.77 4 ILE B C 1
ATOM 1694 O O . ILE B 1 26 ? 99.092 28.664 -31.895 1.00 51.65 4 ILE B O 1
ATOM 1699 N N . TYR B 1 27 ? 99.461 26.433 -32.030 1.00 44.13 5 TYR B N 1
ATOM 1700 C CA . TYR B 1 27 ? 98.048 26.067 -32.009 1.00 37.66 5 TYR B CA 1
ATOM 1701 C C . TYR B 1 27 ? 97.666 25.575 -30.631 1.00 51.13 5 TYR B C 1
ATOM 1702 O O . TYR B 1 27 ? 98.282 24.646 -30.105 1.00 46.92 5 TYR B O 1
ATOM 1711 N N . GLY B 1 28 ? 96.633 26.188 -30.063 1.00 45.30 6 GLY B N 1
ATOM 1712 C CA . GLY B 1 28 ? 96.086 25.788 -28.774 1.00 45.11 6 GLY B CA 1
ATOM 1713 C C . GLY B 1 28 ? 95.788 26.995 -27.904 1.00 56.23 6 GLY B C 1
ATOM 1714 O O . GLY B 1 28 ? 96.538 27.967 -27.907 1.00 49.01 6 GLY B O 1
ATOM 1715 N N . VAL B 1 29 ? 94.691 26.936 -27.156 1.00 47.02 7 VAL B N 1
ATOM 1716 C CA . VAL B 1 29 ? 94.431 27.947 -26.135 1.00 55.26 7 VAL B CA 1
ATOM 1717 C C . VAL B 1 29 ? 95.482 27.889 -25.017 1.00 47.83 7 VAL B C 1
ATOM 1718 O O . VAL B 1 29 ? 96.154 26.866 -24.812 1.00 48.24 7 VAL B O 1
ATOM 1722 N N . TYR B 1 30 ? 95.608 28.991 -24.293 1.00 55.03 8 TYR B N 1
ATOM 1723 C CA . TYR B 1 30 ? 96.522 29.074 -23.158 1.00 52.76 8 TYR B CA 1
ATOM 1724 C C . TYR B 1 30 ? 96.075 28.185 -22.009 1.00 59.61 8 TYR B C 1
ATOM 1725 O O . TYR B 1 30 ? 96.903 27.699 -21.247 1.00 56.42 8 TYR B O 1
ATOM 1734 N N . ARG B 1 31 ? 94.770 27.976 -21.870 1.00 55.77 9 ARG B N 1
ATOM 1735 C CA . ARG B 1 31 ? 94.262 27.044 -20.858 1.00 64.11 9 ARG B CA 1
ATOM 1736 C C . ARG B 1 31 ? 94.415 25.609 -21.364 1.00 57.84 9 ARG B C 1
ATOM 1737 O O . ARG B 1 31 ? 93.442 24.855 -21.508 1.00 48.00 9 ARG B O 1
ATOM 1745 N N . SER B 1 32 ? 95.655 25.258 -21.661 1.00 43.04 10 SER B N 1
ATOM 1746 C CA . SER B 1 32 ? 96.005 23.931 -22.124 1.00 39.32 10 SER B CA 1
ATOM 1747 C C . SER B 1 32 ? 97.492 23.763 -21.948 1.00 44.37 10 SER B C 1
ATOM 1748 O O . SER B 1 32 ? 98.180 24.676 -21.492 1.00 44.80 10 SER B O 1
ATOM 1751 N N . ARG B 1 33 ? 97.990 22.596 -22.338 1.00 51.02 11 ARG B N 1
ATOM 1752 C CA . ARG B 1 33 ? 99.419 22.354 -22.352 1.00 52.29 11 ARG B CA 1
ATOM 1753 C C . ARG B 1 33 ? 100.175 23.288 -23.289 1.00 40.81 11 ARG B C 1
ATOM 1754 O O . ARG B 1 33 ? 101.404 23.343 -23.232 1.00 44.35 11 ARG B O 1
ATOM 1762 N N . ALA B 1 34 ? 99.469 24.015 -24.153 1.00 49.41 12 ALA B N 1
ATOM 1763 C CA . ALA B 1 34 ? 100.138 24.990 -25.030 1.00 46.00 12 ALA B CA 1
ATOM 1764 C C . ALA B 1 34 ? 100.788 26.127 -24.243 1.00 38.69 12 ALA B C 1
ATOM 1765 O O . ALA B 1 34 ? 101.672 26.808 -24.758 1.00 42.53 12 ALA B O 1
ATOM 1767 N N . SER B 1 35 ? 100.331 26.343 -23.011 1.00 40.62 13 SER B N 1
ATOM 1768 C CA . SER B 1 35 ? 100.957 27.296 -22.083 1.00 44.35 13 SER B CA 1
ATOM 1769 C C . SER B 1 35 ? 102.456 27.072 -21.981 1.00 42.47 13 SER B C 1
ATOM 1770 O O . SER B 1 35 ? 103.228 28.021 -21.828 1.00 48.50 13 SER B O 1
ATOM 1773 N N . ARG B 1 36 ? 102.846 25.800 -22.033 1.00 43.62 14 ARG B N 1
ATOM 1774 C CA . ARG B 1 36 ? 104.250 25.395 -22.047 1.00 41.85 14 ARG B CA 1
ATOM 1775 C C . ARG B 1 36 ? 105.034 25.998 -23.214 1.00 51.86 14 ARG B C 1
ATOM 1776 O O . ARG B 1 36 ? 106.185 26.423 -23.056 1.00 41.77 14 ARG B O 1
ATOM 1784 N N . ASN B 1 37 ? 104.418 26.006 -24.390 1.00 35.82 15 ASN B N 1
ATOM 1785 C CA . ASN B 1 37 ? 105.074 26.512 -25.582 1.00 34.41 15 ASN B CA 1
ATOM 1786 C C . ASN B 1 37 ? 105.001 28.024 -25.678 1.00 39.24 15 ASN B C 1
ATOM 1787 O O . ASN B 1 37 ? 105.929 28.652 -26.182 1.00 41.74 15 A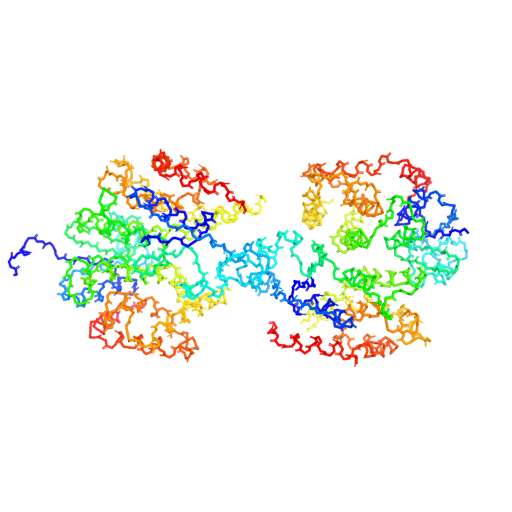SN B O 1
ATOM 1792 N N . TYR B 1 38 ? 103.916 28.612 -25.185 1.00 43.06 16 TYR B N 1
ATOM 1793 C CA . TYR B 1 38 ? 103.818 30.062 -25.102 1.00 41.67 16 TYR B CA 1
ATOM 1794 C C . TYR B 1 38 ? 104.868 30.620 -24.131 1.00 47.00 16 TYR B C 1
ATOM 1795 O O . TYR B 1 38 ? 105.506 31.613 -24.430 1.00 42.61 16 TYR B O 1
ATOM 1804 N N . TRP B 1 39 ? 105.038 29.994 -22.971 1.00 40.16 17 TRP B N 1
ATOM 1805 C CA . TRP B 1 39 ? 106.046 30.442 -22.022 1.00 44.30 17 TRP B CA 1
ATOM 1806 C C . TRP B 1 39 ? 107.440 30.348 -22.644 1.00 44.72 17 TRP B C 1
ATOM 1807 O O . TRP B 1 39 ? 108.208 31.318 -22.603 1.00 44.15 17 TRP B O 1
ATOM 1818 N N . MET B 1 40 ? 107.745 29.208 -23.257 1.00 42.79 18 MET B N 1
ATOM 1819 C CA . MET B 1 40 ? 109.059 28.995 -23.860 1.00 41.65 18 MET B CA 1
ATOM 1820 C C . MET B 1 40 ? 109.359 30.031 -24.926 1.00 46.97 18 MET B C 1
ATOM 1821 O O . MET B 1 40 ? 110.442 30.614 -24.937 1.00 52.21 18 MET B O 1
ATOM 1826 N N . ALA B 1 41 ? 108.401 30.265 -25.821 1.00 40.96 19 ALA B N 1
ATOM 1827 C CA . ALA B 1 41 ? 108.575 31.266 -26.883 1.00 41.48 19 ALA B CA 1
ATOM 1828 C C . ALA B 1 41 ? 108.886 32.638 -26.285 1.00 44.76 19 ALA B C 1
ATOM 1829 O O . ALA B 1 41 ? 109.771 33.357 -26.768 1.00 52.81 19 ALA B O 1
ATOM 1831 N N . GLY B 1 42 ? 108.167 32.986 -25.218 1.00 48.32 20 GLY B N 1
ATOM 1832 C CA . GLY B 1 42 ? 108.413 34.237 -24.486 1.00 46.25 20 GLY B CA 1
ATOM 1833 C C . GLY B 1 42 ? 109.811 34.284 -23.885 1.00 48.02 20 GLY B C 1
ATOM 1834 O O . GLY B 1 42 ? 110.490 35.286 -23.990 1.00 49.97 20 GLY B O 1
ATOM 1835 N N . GLU B 1 43 ? 110.257 33.186 -23.279 1.00 46.79 21 GLU B N 1
ATOM 1836 C CA . GLU B 1 43 ? 111.614 33.134 -22.730 1.00 44.03 21 GLU B CA 1
ATOM 1837 C C . GLU B 1 43 ? 112.667 33.349 -23.820 1.00 54.10 21 GLU B C 1
ATOM 1838 O O . GLU B 1 43 ? 113.704 33.946 -23.569 1.00 51.14 21 GLU B O 1
ATOM 1844 N N . LEU B 1 44 ? 112.389 32.861 -25.024 1.00 50.79 22 LEU B N 1
ATOM 1845 C CA . LEU B 1 44 ? 113.307 32.986 -26.144 1.00 47.21 22 LEU B CA 1
ATOM 1846 C C . LEU B 1 44 ? 113.159 34.288 -26.918 1.00 56.49 22 LEU B C 1
ATOM 1847 O O . LEU B 1 44 ? 113.913 34.527 -27.858 1.00 55.13 22 LEU B O 1
ATOM 1852 N N . GLY B 1 45 ? 112.180 35.113 -26.565 1.00 46.96 23 GLY B N 1
ATOM 1853 C CA . GLY B 1 45 ? 111.923 36.349 -27.308 1.00 52.37 23 GLY B CA 1
ATOM 1854 C C . GLY B 1 45 ? 111.472 36.113 -28.744 1.00 49.64 23 GLY B C 1
ATOM 1855 O O . GLY B 1 45 ? 111.650 36.975 -29.600 1.00 63.88 23 GLY B O 1
ATOM 1856 N N . LEU B 1 46 ? 110.883 34.945 -29.005 1.00 63.24 24 LEU B N 1
ATOM 1857 C CA . LEU B 1 46 ? 110.440 34.577 -30.350 1.00 52.81 24 LEU B CA 1
ATOM 1858 C C . LEU B 1 46 ? 109.124 35.236 -30.682 1.00 66.80 24 LEU B C 1
ATOM 1859 O O . LEU B 1 46 ? 108.210 35.196 -29.861 1.00 60.46 24 LEU B O 1
ATOM 1864 N N . PRO B 1 47 ? 109.011 35.827 -31.890 1.00 58.12 25 PRO B N 1
ATOM 1865 C CA . PRO B 1 47 ? 107.682 36.234 -32.332 1.00 54.31 25 PRO B CA 1
ATOM 1866 C C . PRO B 1 47 ? 106.895 34.981 -32.700 1.00 60.79 25 PRO B C 1
ATOM 1867 O O . PRO B 1 47 ? 107.460 34.032 -33.245 1.00 54.35 25 PRO B O 1
ATOM 1871 N N . PHE B 1 48 ? 105.616 34.952 -32.360 1.00 53.79 26 PHE B N 1
ATOM 1872 C CA . PHE B 1 48 ? 104.783 33.821 -32.713 1.00 54.11 26 PHE B CA 1
ATOM 1873 C C . PHE B 1 48 ? 103.372 34.279 -33.017 1.00 63.14 26 PHE B C 1
ATOM 1874 O O . PHE B 1 48 ? 102.965 35.345 -32.592 1.00 54.98 26 PHE B O 1
ATOM 1882 N N . ARG B 1 49 ? 102.641 33.443 -33.744 1.00 60.70 27 ARG B N 1
ATOM 1883 C CA . ARG B 1 49 ? 101.223 33.627 -34.000 1.00 62.67 27 ARG B CA 1
ATOM 1884 C C . ARG B 1 49 ? 100.441 32.644 -33.117 1.00 60.34 27 ARG B C 1
ATOM 1885 O O . ARG B 1 49 ? 100.685 31.448 -33.156 1.00 53.91 27 ARG B O 1
ATOM 1893 N N . SER B 1 50 ? 99.520 33.147 -32.305 1.00 55.88 28 SER B N 1
ATOM 1894 C CA . SER B 1 50 ? 98.708 32.289 -31.462 1.00 46.72 28 SER B CA 1
ATOM 1895 C C . SER B 1 50 ? 97.406 31.966 -32.187 1.00 49.54 28 SER B C 1
ATOM 1896 O O . SER B 1 50 ? 96.667 32.869 -32.554 1.00 51.90 28 SER B O 1
ATOM 1899 N N . VAL B 1 51 ? 97.142 30.683 -32.413 1.00 47.62 29 VAL B N 1
ATOM 1900 C CA . VAL B 1 51 ? 95.882 30.251 -32.998 1.00 44.25 29 VAL B CA 1
ATOM 1901 C C . VAL B 1 51 ? 95.111 29.479 -31.949 1.00 42.71 29 VAL B C 1
ATOM 1902 O O . VAL B 1 51 ? 95.469 28.340 -31.646 1.00 51.66 29 VAL B O 1
ATOM 1906 N N . PRO B 1 52 ? 94.060 30.095 -31.375 1.00 50.78 30 PRO B N 1
ATOM 1907 C CA . PRO B 1 52 ? 93.289 29.371 -30.365 1.00 63.56 30 PRO B CA 1
ATOM 1908 C C . PRO B 1 52 ? 92.641 28.112 -30.957 1.00 51.41 30 PRO B C 1
ATOM 1909 O O . PRO B 1 52 ? 92.052 28.162 -32.032 1.00 64.97 30 PRO B O 1
ATOM 1913 N N . VAL B 1 53 ? 92.827 26.991 -30.272 1.00 57.06 31 VAL B N 1
ATOM 1914 C CA . VAL B 1 53 ? 92.216 25.718 -30.626 1.00 45.18 31 VAL B CA 1
ATOM 1915 C C . VAL B 1 53 ? 91.770 25.145 -29.304 1.00 51.00 31 VAL B C 1
ATOM 1916 O O . VAL B 1 53 ? 92.584 24.977 -28.385 1.00 44.26 31 VAL B O 1
ATOM 1920 N N . VAL B 1 54 ? 90.475 24.890 -29.177 1.00 56.24 32 VAL B N 1
ATOM 1921 C CA . VAL B 1 54 ? 89.964 24.345 -27.936 1.00 43.50 32 VAL B CA 1
ATOM 1922 C C . VAL B 1 54 ? 89.815 22.852 -28.026 1.00 55.12 32 VAL B C 1
ATOM 1923 O O . VAL B 1 54 ? 89.827 22.252 -29.098 1.00 57.43 32 VAL B O 1
ATOM 1927 N N . GLN B 1 55 ? 89.670 22.271 -26.852 1.00 52.31 33 GLN B N 1
ATOM 1928 C CA . GLN B 1 55 ? 89.388 20.872 -26.697 1.00 50.93 33 GLN B CA 1
ATOM 1929 C C . GLN B 1 55 ? 87.944 20.630 -27.183 1.00 55.09 33 GLN B C 1
ATOM 1930 O O . GLN B 1 55 ? 87.019 21.338 -26.778 1.00 58.30 33 GLN B O 1
ATOM 1936 N N . ALA B 1 56 ? 87.763 19.645 -28.061 1.00 52.71 34 ALA B N 1
ATOM 1937 C CA . ALA B 1 56 ? 86.468 19.400 -28.709 1.00 68.01 34 ALA B CA 1
ATOM 1938 C C . ALA B 1 56 ? 85.342 19.088 -27.732 1.00 60.04 34 ALA B C 1
ATOM 1939 O O . ALA B 1 56 ? 84.163 19.313 -28.039 1.00 58.17 34 ALA B O 1
ATOM 1941 N N . HIS B 1 57 ? 85.696 18.556 -26.562 1.00 52.54 35 HIS B N 1
ATOM 1942 C CA . HIS B 1 57 ? 84.694 18.248 -25.537 1.00 58.88 35 HIS B CA 1
ATOM 1943 C C . HIS B 1 57 ? 84.136 19.498 -24.820 1.00 60.42 35 HIS B C 1
ATOM 1944 O O . HIS B 1 57 ? 83.097 19.412 -24.173 1.00 65.86 35 HIS B O 1
ATOM 1951 N N . ARG B 1 58 ? 84.824 20.638 -24.923 1.00 62.35 36 ARG B N 1
ATOM 1952 C CA . ARG B 1 58 ? 84.317 21.909 -24.379 1.00 67.68 36 ARG B CA 1
ATOM 1953 C C . ARG B 1 58 ? 83.301 22.602 -25.314 1.00 65.47 36 ARG B C 1
ATOM 1954 O O . ARG B 1 58 ? 82.672 23.592 -24.925 1.00 72.72 36 ARG B O 1
ATOM 1962 N N . VAL B 1 59 ? 83.133 22.055 -26.522 1.00 64.51 37 VAL B N 1
ATOM 1963 C CA . VAL B 1 59 ? 82.354 22.660 -27.600 1.00 59.15 37 VAL B CA 1
ATOM 1964 C C . VAL B 1 59 ? 81.103 21.852 -27.917 1.00 58.47 37 VAL B C 1
ATOM 1965 O O . VAL B 1 59 ? 81.176 20.640 -28.105 1.00 60.40 37 VAL B O 1
ATOM 1969 N N . ALA B 1 60 ? 79.966 22.528 -28.037 1.00 55.65 38 ALA B N 1
ATOM 1970 C CA . ALA B 1 60 ? 78.692 21.847 -28.254 1.00 61.76 38 ALA B CA 1
ATOM 1971 C C . ALA B 1 60 ? 78.580 21.004 -29.551 1.00 66.02 38 ALA B C 1
ATOM 1972 O O . ALA B 1 60 ? 77.986 19.910 -29.547 1.00 67.19 38 ALA B O 1
ATOM 1974 N N . ASP B 1 61 ? 79.134 21.497 -30.652 1.00 54.09 39 ASP B N 1
ATOM 1975 C CA . ASP B 1 61 ? 78.989 20.810 -31.941 1.00 56.24 39 ASP B CA 1
ATOM 1976 C C . ASP B 1 61 ? 80.264 21.022 -32.715 1.00 57.27 39 ASP B C 1
ATOM 1977 O O . ASP B 1 61 ? 80.306 21.858 -33.613 1.00 69.17 39 ASP B O 1
ATOM 1982 N N . PRO B 1 62 ? 81.320 20.264 -32.363 1.00 57.04 40 PRO B N 1
ATOM 1983 C CA . PRO B 1 62 ? 82.697 20.453 -32.830 1.00 57.38 40 PRO B CA 1
ATOM 1984 C C . PRO B 1 62 ? 82.884 20.547 -34.345 1.00 53.46 40 PRO B C 1
ATOM 1985 O O . PRO B 1 62 ? 83.828 21.201 -34.809 1.00 51.15 40 PRO B O 1
ATOM 1989 N N . LEU B 1 63 ? 82.026 19.872 -35.099 1.00 50.98 41 LEU B N 1
ATOM 1990 C CA . LEU B 1 63 ? 82.161 19.809 -36.556 1.00 63.06 41 LEU B CA 1
ATOM 1991 C C . LEU B 1 63 ? 81.263 20.817 -37.278 1.00 63.81 41 LEU B C 1
ATOM 1992 O O . LEU B 1 63 ? 81.333 20.941 -38.503 1.00 75.15 41 LEU B O 1
ATOM 1997 N N . ALA B 1 64 ? 80.412 21.525 -36.536 1.00 56.79 42 ALA B N 1
ATOM 1998 C CA . ALA B 1 64 ? 79.511 22.490 -37.158 1.00 56.11 42 ALA B CA 1
ATOM 1999 C C . ALA B 1 64 ? 80.307 23.701 -37.653 1.00 59.30 42 ALA B C 1
ATOM 2000 O O . ALA B 1 64 ? 81.388 24.015 -37.132 1.00 57.51 42 ALA B O 1
ATOM 2002 N N . ALA B 1 65 ? 79.770 24.358 -38.677 1.00 73.95 43 ALA B N 1
ATOM 2003 C CA . ALA B 1 65 ? 80.450 25.474 -39.332 1.00 74.73 43 ALA B CA 1
ATOM 2004 C C . ALA B 1 65 ? 80.709 26.636 -38.373 1.00 69.88 43 ALA B C 1
ATOM 2005 O O . ALA B 1 65 ? 81.758 27.245 -38.433 1.00 61.08 43 ALA B O 1
ATOM 2007 N N . ASP B 1 66 ? 79.768 26.929 -37.479 1.00 72.62 44 ASP B N 1
ATOM 2008 C CA . ASP B 1 66 ? 79.944 28.026 -36.513 1.00 77.17 44 ASP B CA 1
ATOM 2009 C C . ASP B 1 66 ? 80.807 27.680 -35.303 1.00 76.43 44 ASP B C 1
ATOM 2010 O O . ASP B 1 66 ? 80.875 28.461 -34.355 1.00 80.82 44 ASP B O 1
ATOM 2015 N N . ALA B 1 67 ? 81.452 26.520 -35.315 1.00 57.38 45 ALA B N 1
ATOM 2016 C CA . ALA B 1 67 ? 82.170 26.063 -34.141 1.00 61.27 45 ALA B CA 1
ATOM 2017 C C . ALA B 1 67 ? 83.503 26.793 -34.053 1.00 60.68 45 ALA B C 1
ATOM 2018 O O . ALA B 1 67 ? 84.109 27.098 -35.081 1.00 77.04 45 ALA B O 1
ATOM 2020 N N . PRO B 1 68 ? 83.967 27.074 -32.826 1.00 57.43 46 PRO B N 1
ATOM 2021 C CA . PRO B 1 68 ? 85.346 27.540 -32.680 1.00 60.73 46 PRO B CA 1
ATOM 2022 C C . PRO B 1 68 ? 86.331 26.442 -33.091 1.00 55.71 46 PRO B C 1
ATOM 2023 O O . PRO B 1 68 ? 86.038 25.260 -32.941 1.00 52.87 46 PRO B O 1
ATOM 2027 N N . LEU B 1 69 ? 87.488 26.831 -33.600 1.00 55.98 47 LEU B N 1
ATOM 2028 C CA . LEU B 1 69 ? 88.468 25.859 -34.053 1.00 50.15 47 LEU B CA 1
ATOM 2029 C C . LEU B 1 69 ? 88.819 24.951 -32.880 1.00 54.97 47 LEU B C 1
ATOM 2030 O O . LEU B 1 69 ? 89.028 25.409 -31.763 1.00 51.84 47 LEU B O 1
ATOM 2035 N N . ASN B 1 70 ? 88.834 23.654 -33.132 1.00 51.84 48 ASN B N 1
ATOM 2036 C CA . ASN B 1 70 ? 88.977 22.690 -32.073 1.00 48.51 48 ASN B CA 1
ATOM 2037 C C . ASN B 1 70 ? 89.681 21.423 -32.537 1.00 44.15 48 ASN B C 1
ATOM 2038 O O . ASN B 1 70 ? 89.938 21.236 -33.726 1.00 49.11 48 ASN B O 1
ATOM 2043 N N . THR B 1 71 ? 89.970 20.551 -31.581 1.00 44.25 49 THR B N 1
ATOM 2044 C CA . THR B 1 71 ? 90.797 19.384 -31.816 1.00 50.18 49 THR B CA 1
ATOM 2045 C C . THR B 1 71 ? 90.162 18.376 -32.763 1.00 50.56 49 THR B C 1
ATOM 2046 O O . THR B 1 71 ? 90.835 17.465 -33.226 1.00 55.52 49 THR B O 1
ATOM 2050 N N . LYS B 1 72 ? 88.873 18.528 -33.045 1.00 58.76 50 LYS B N 1
ATOM 2051 C CA . LYS B 1 72 ? 88.211 17.661 -34.005 1.00 54.61 50 LYS B CA 1
ATOM 2052 C C . LYS B 1 72 ? 87.912 18.362 -35.324 1.00 55.89 50 LYS B C 1
ATOM 2053 O O . LYS B 1 72 ? 87.303 17.768 -36.208 1.00 62.69 50 LYS B O 1
ATOM 2059 N N . SER B 1 73 ? 88.329 19.619 -35.461 1.00 50.46 51 SER B N 1
ATOM 2060 C CA . SER B 1 73 ? 88.087 20.358 -36.692 1.00 46.86 51 SER B CA 1
ATOM 2061 C C . SER B 1 73 ? 88.950 19.800 -37.824 1.00 54.10 51 SER B C 1
ATOM 2062 O O . SER B 1 73 ? 90.161 19.632 -37.655 1.00 53.98 51 SER B O 1
ATOM 2065 N N . PRO B 1 74 ? 88.342 19.515 -38.988 1.00 57.42 52 PRO B N 1
ATOM 2066 C CA . PRO B 1 74 ? 89.137 18.975 -40.107 1.00 50.43 52 PRO B CA 1
ATOM 2067 C C . PRO B 1 74 ? 90.363 19.814 -40.473 1.00 51.17 52 PRO B C 1
ATOM 2068 O O . PRO B 1 74 ? 91.427 19.260 -40.743 1.00 54.74 52 PRO B O 1
ATOM 2072 N N . GLY B 1 75 ? 90.209 21.135 -40.482 1.00 55.79 53 GLY B N 1
ATOM 2073 C CA . GLY B 1 75 ? 91.325 22.046 -40.727 1.00 56.17 53 GLY B CA 1
ATOM 2074 C C . GLY B 1 75 ? 92.480 21.826 -39.758 1.00 66.19 53 GLY B C 1
ATOM 2075 O O . GLY B 1 75 ? 93.639 21.778 -40.161 1.00 56.49 53 GLY B O 1
ATOM 2076 N N . PHE B 1 76 ? 92.162 21.666 -38.474 1.00 49.56 54 PHE B N 1
ATOM 2077 C CA . PHE B 1 76 ? 93.182 21.360 -37.492 1.00 48.04 54 PHE B CA 1
ATOM 2078 C C . PHE B 1 76 ? 93.715 19.936 -37.630 1.00 58.37 54 PHE B C 1
ATOM 2079 O O . PHE B 1 76 ? 94.914 19.732 -37.540 1.00 50.89 54 PHE B O 1
ATOM 2087 N N . LEU B 1 77 ? 92.838 18.954 -37.841 1.00 51.52 55 LEU B N 1
ATOM 2088 C CA . LEU B 1 77 ? 93.283 17.565 -37.960 1.00 48.03 55 LEU B CA 1
ATOM 2089 C C . LEU B 1 77 ? 94.271 17.371 -39.118 1.00 56.76 55 LEU B C 1
ATOM 2090 O O . LEU B 1 77 ? 95.118 16.493 -39.069 1.00 56.09 55 LEU B O 1
ATOM 2095 N N . ALA B 1 78 ? 94.165 18.209 -40.142 1.00 54.08 56 ALA B N 1
ATOM 2096 C CA . ALA B 1 78 ? 95.111 18.203 -41.251 1.00 69.91 56 ALA B CA 1
ATOM 2097 C C . ALA B 1 78 ? 96.507 18.688 -40.839 1.00 65.85 56 ALA B C 1
ATOM 2098 O O . ALA B 1 78 ? 97.471 18.418 -41.539 1.00 71.60 56 ALA B O 1
ATOM 2100 N N . ILE B 1 79 ? 96.597 19.403 -39.716 1.00 64.20 57 ILE B N 1
ATOM 2101 C CA . ILE B 1 79 ? 97.867 19.864 -39.146 1.00 59.18 57 ILE B CA 1
ATOM 2102 C C . ILE B 1 79 ? 98.427 18.822 -38.183 1.00 57.85 57 ILE B C 1
ATOM 2103 O O . ILE B 1 79 ? 99.543 18.331 -38.363 1.00 77.99 57 ILE B O 1
ATOM 2108 N N . ASN B 1 80 ? 97.656 18.516 -37.142 1.00 50.39 58 ASN B N 1
ATOM 2109 C CA . ASN B 1 80 ? 98.001 17.458 -36.202 1.00 56.48 58 ASN B CA 1
ATOM 2110 C C . ASN B 1 80 ? 96.945 16.353 -36.276 1.00 55.55 58 ASN B C 1
ATOM 2111 O O . ASN B 1 80 ? 95.878 16.474 -35.672 1.00 54.66 58 ASN B O 1
ATOM 2116 N N . PRO B 1 81 ? 97.252 15.258 -37.003 1.00 63.81 59 PRO B N 1
ATOM 2117 C CA . PRO B 1 81 ? 96.365 14.097 -37.072 1.00 52.55 59 PRO B CA 1
ATOM 2118 C C . PRO B 1 81 ? 95.989 13.480 -35.716 1.00 64.62 59 PRO B C 1
ATOM 2119 O O . PRO B 1 81 ? 94.938 12.824 -35.617 1.00 51.94 59 PRO B O 1
ATOM 2123 N N . MET B 1 82 ? 96.801 13.706 -34.682 1.00 58.52 60 MET B N 1
ATOM 2124 C CA . MET B 1 82 ? 96.477 13.189 -33.348 1.00 48.88 60 MET B CA 1
ATOM 2125 C C . MET B 1 82 ? 95.303 13.951 -32.715 1.00 72.23 60 MET B C 1
ATOM 2126 O O . MET B 1 82 ? 94.634 13.443 -31.805 1.00 54.20 60 MET B O 1
ATOM 2131 N N . GLY B 1 83 ? 95.026 15.156 -33.205 1.00 71.37 61 GLY B N 1
ATOM 2132 C CA . GLY B 1 83 ? 93.870 15.903 -32.714 1.00 56.87 61 GLY B CA 1
ATOM 2133 C C . GLY B 1 83 ? 94.099 16.318 -31.273 1.00 59.90 61 GLY B C 1
ATOM 2134 O O . GLY B 1 83 ? 93.190 16.264 -30.436 1.00 59.70 61 GLY B O 1
ATOM 2135 N N . LEU B 1 84 ? 95.333 16.712 -30.977 1.00 58.13 62 LEU B N 1
ATOM 2136 C CA . LEU B 1 84 ? 95.650 17.222 -29.658 1.00 67.50 62 LEU B CA 1
ATOM 2137 C C . LEU B 1 84 ? 96.443 18.497 -29.756 1.00 48.32 62 LEU B C 1
ATOM 2138 O O . LEU B 1 84 ? 97.101 18.789 -30.757 1.00 46.42 62 LEU B O 1
ATOM 2143 N N . ILE B 1 85 ? 96.355 19.260 -28.680 1.00 50.24 63 ILE B N 1
ATOM 2144 C CA . ILE B 1 85 ? 97.054 20.511 -28.557 1.00 55.69 63 ILE B CA 1
ATOM 2145 C C . ILE B 1 85 ? 98.023 20.394 -27.388 1.00 47.41 63 ILE B C 1
ATOM 2146 O O . ILE B 1 85 ? 97.751 19.676 -26.431 1.00 48.85 63 ILE B O 1
ATOM 2151 N N . PRO B 1 86 ? 99.166 21.080 -27.470 1.00 46.23 64 PRO B N 1
ATOM 2152 C CA . PRO B 1 86 ? 99.553 21.991 -28.542 1.00 48.66 64 PRO B CA 1
ATOM 2153 C C . PRO B 1 86 ? 100.118 21.333 -29.787 1.00 47.74 64 PRO B C 1
ATOM 2154 O O . PRO B 1 86 ? 100.506 20.165 -29.779 1.00 48.96 64 PRO B O 1
ATOM 2158 N N . ALA B 1 87 ? 100.132 22.111 -30.857 1.00 43.78 65 ALA B N 1
ATOM 2159 C CA . ALA B 1 87 ? 100.966 21.838 -31.997 1.00 51.17 65 ALA B CA 1
ATOM 2160 C C . ALA B 1 87 ? 101.682 23.132 -32.299 1.00 46.41 65 ALA B C 1
ATOM 2161 O O . ALA B 1 87 ? 101.114 24.221 -32.195 1.00 43.24 65 ALA B O 1
ATOM 2163 N N . ILE B 1 88 ? 102.938 23.017 -32.675 1.00 44.12 66 ILE B N 1
ATOM 2164 C CA . ILE B 1 88 ? 103.634 24.158 -33.210 1.00 44.67 66 ILE B CA 1
ATOM 2165 C C . ILE B 1 88 ? 104.007 23.873 -34.648 1.00 47.39 66 ILE B C 1
ATOM 2166 O O . ILE B 1 88 ? 104.292 22.730 -35.010 1.00 44.14 66 ILE B O 1
ATOM 2171 N N . GLU B 1 89 ? 103.977 24.916 -35.468 1.00 41.41 67 GLU B N 1
ATOM 2172 C CA . GLU B 1 89 ? 104.412 24.822 -36.858 1.00 42.76 67 GLU B CA 1
ATOM 2173 C C . GLU B 1 89 ? 105.517 25.842 -37.090 1.00 49.06 67 GLU B C 1
ATOM 2174 O O . GLU B 1 89 ? 105.356 27.047 -36.831 1.00 52.33 67 GLU B O 1
ATOM 2180 N N . ASP B 1 90 ? 106.640 25.339 -37.582 1.00 51.04 68 ASP B N 1
ATOM 2181 C CA . ASP B 1 90 ? 107.798 26.143 -37.855 1.00 46.47 68 ASP B CA 1
ATOM 2182 C C . ASP B 1 90 ? 108.259 25.845 -39.282 1.00 56.97 68 ASP B C 1
ATOM 2183 O O . ASP B 1 90 ? 108.874 24.818 -39.522 1.00 53.42 68 ASP B O 1
ATOM 2188 N N . ASP B 1 91 ? 107.949 26.735 -40.225 1.00 55.65 69 ASP B N 1
ATOM 2189 C CA . ASP B 1 91 ? 108.387 26.577 -41.627 1.00 55.77 69 ASP B CA 1
ATOM 2190 C C . ASP B 1 91 ? 107.939 25.246 -42.254 1.00 49.86 69 ASP B C 1
ATOM 2191 O O . ASP B 1 91 ? 108.707 24.586 -42.954 1.00 61.01 69 ASP B O 1
ATOM 2196 N N . GLY B 1 92 ? 106.695 24.853 -41.993 1.00 56.76 70 GLY B N 1
ATOM 2197 C CA . GLY B 1 92 ? 106.175 23.575 -42.486 1.00 66.23 70 GLY B CA 1
ATOM 2198 C C . GLY B 1 92 ? 106.331 22.421 -41.502 1.00 52.74 70 GLY B C 1
ATOM 2199 O O . GLY B 1 92 ? 105.551 21.481 -41.523 1.00 63.04 70 GLY B O 1
ATOM 2200 N N . LEU B 1 93 ? 107.332 22.483 -40.630 1.00 50.82 71 LEU B N 1
ATOM 2201 C CA . LEU B 1 93 ? 107.531 21.427 -39.643 1.00 50.26 71 LEU B CA 1
ATOM 2202 C C . LEU B 1 93 ? 106.492 21.548 -38.532 1.00 44.32 71 LEU B C 1
ATOM 2203 O O . LEU B 1 93 ? 106.472 22.541 -37.810 1.00 49.08 71 LEU B O 1
ATOM 2208 N N . VAL B 1 94 ? 105.644 20.523 -38.404 1.00 45.39 72 VAL B N 1
ATOM 2209 C CA . VAL B 1 94 ? 104.640 20.458 -37.347 1.00 41.39 72 VAL B CA 1
ATOM 2210 C C . VAL B 1 94 ? 105.075 19.493 -36.223 1.00 44.65 72 VAL B C 1
ATOM 2211 O O . VAL B 1 94 ? 105.376 18.332 -36.476 1.00 45.05 72 VAL B O 1
ATOM 2215 N N . LEU B 1 95 ? 105.101 20.003 -34.988 1.00 42.60 73 LEU B N 1
ATOM 2216 C CA . LEU B 1 95 ? 105.491 19.245 -33.791 1.00 41.77 73 LEU B CA 1
ATOM 2217 C C . LEU B 1 95 ? 104.359 19.291 -32.777 1.00 42.05 73 LEU B C 1
ATOM 2218 O O . LEU B 1 95 ? 103.713 20.327 -32.591 1.00 39.83 73 LEU B O 1
ATOM 2223 N N . THR B 1 96 ? 104.110 18.161 -32.125 1.00 39.25 74 THR B N 1
ATOM 2224 C CA . THR B 1 96 ? 102.834 17.966 -31.437 1.00 43.82 74 THR B CA 1
ATOM 2225 C C . THR B 1 96 ? 102.948 17.368 -30.041 1.00 50.09 74 THR B C 1
ATOM 2226 O O . THR B 1 96 ? 102.015 16.730 -29.571 1.00 46.61 74 THR B O 1
ATOM 2230 N N . GLU B 1 97 ? 104.087 17.558 -29.389 1.00 41.68 75 GLU B N 1
ATOM 2231 C CA . GLU B 1 97 ? 104.295 17.078 -28.007 1.00 36.51 75 GLU B CA 1
ATOM 2232 C C . GLU B 1 97 ? 104.885 18.200 -27.166 1.00 38.78 75 GLU B C 1
ATOM 2233 O O . GLU B 1 97 ? 106.066 18.522 -27.287 1.00 40.12 75 GLU B O 1
ATOM 2239 N N . SER B 1 98 ? 104.057 18.773 -26.300 1.00 33.28 76 SER B N 1
ATOM 2240 C CA . SER B 1 98 ? 104.380 20.026 -25.633 1.00 37.00 76 SER B CA 1
ATOM 2241 C C . SER B 1 98 ? 105.815 20.083 -25.117 1.00 44.03 76 SER B C 1
ATOM 2242 O O . SER B 1 98 ? 106.533 21.023 -25.420 1.00 41.49 76 SER B O 1
ATOM 2245 N N . LEU B 1 99 ? 106.236 19.070 -24.366 1.00 34.79 77 LEU B N 1
ATOM 2246 C CA . LEU B 1 99 ? 107.524 19.136 -23.667 1.00 37.82 77 LEU B CA 1
ATOM 2247 C C . LEU B 1 99 ? 108.665 18.997 -24.641 1.00 36.00 77 LEU B C 1
ATOM 2248 O O . LEU B 1 99 ? 109.663 19.717 -24.541 1.00 39.07 77 LEU B O 1
ATOM 2253 N N . ALA B 1 100 ? 108.504 18.092 -25.605 1.00 36.39 78 ALA B N 1
ATOM 2254 C CA . ALA B 1 100 ? 109.483 17.928 -26.656 1.00 32.85 78 ALA B CA 1
ATOM 2255 C C . ALA B 1 100 ? 109.540 19.139 -27.590 1.00 36.09 78 ALA B C 1
ATOM 2256 O O . ALA B 1 100 ? 110.603 19.440 -28.125 1.00 39.07 78 ALA B O 1
ATOM 2258 N N . ASN B 1 101 ? 108.408 19.811 -27.799 1.00 36.13 79 ASN B N 1
ATOM 2259 C CA . ASN B 1 101 ? 108.377 21.024 -28.598 1.00 37.18 79 ASN B CA 1
ATOM 2260 C C . ASN B 1 101 ? 109.350 22.038 -27.996 1.00 41.95 79 ASN B C 1
ATOM 2261 O O . ASN B 1 101 ? 110.056 22.741 -28.703 1.00 35.91 79 ASN B O 1
ATOM 2266 N N . ASN B 1 102 ? 109.365 22.120 -26.676 1.00 33.09 80 ASN B N 1
ATOM 2267 C CA . ASN B 1 102 ? 110.257 23.042 -26.005 1.00 36.68 80 ASN B CA 1
ATOM 2268 C C . ASN B 1 102 ? 111.733 22.670 -26.161 1.00 34.63 80 ASN B C 1
ATOM 2269 O O . ASN B 1 102 ? 112.554 23.554 -26.354 1.00 37.43 80 ASN B O 1
ATOM 2274 N N . LEU B 1 103 ? 112.058 21.375 -26.112 1.00 36.64 81 LEU B N 1
ATOM 2275 C CA . LEU B 1 103 ? 113.425 20.938 -26.361 1.00 37.99 81 LEU B CA 1
ATOM 2276 C C . LEU B 1 103 ? 113.880 21.332 -27.750 1.00 37.94 81 LEU B C 1
ATOM 2277 O O . LEU B 1 103 ? 115.003 21.774 -27.924 1.00 42.21 81 LEU B O 1
ATOM 2282 N N . TYR B 1 104 ? 113.007 21.175 -28.738 1.00 36.28 82 TYR B N 1
ATOM 2283 C CA . TYR B 1 104 ? 113.323 21.558 -30.107 1.00 39.67 82 TYR B CA 1
ATOM 2284 C C . TYR B 1 104 ? 113.610 23.053 -30.229 1.00 36.37 82 TYR B C 1
ATOM 2285 O O . TYR B 1 104 ? 114.598 23.441 -30.842 1.00 40.53 82 TYR B O 1
ATOM 2294 N N . LEU B 1 105 ? 112.736 23.871 -29.649 1.00 32.81 83 LEU B N 1
ATOM 2295 C CA . LEU B 1 105 ? 112.876 25.323 -29.664 1.00 39.73 83 LEU B CA 1
ATOM 2296 C C . LEU B 1 105 ? 114.196 25.772 -29.009 1.00 37.92 83 LEU B C 1
ATOM 2297 O O . LEU B 1 105 ? 114.888 26.619 -29.552 1.00 42.61 83 LEU B O 1
ATOM 2302 N N . ALA B 1 106 ? 114.522 25.205 -27.853 1.00 35.66 84 ALA B N 1
ATOM 2303 C CA . ALA B 1 106 ? 115.767 25.508 -27.165 1.00 38.37 84 ALA B CA 1
ATOM 2304 C C . ALA B 1 106 ? 116.976 25.161 -28.047 1.00 42.17 84 ALA B C 1
ATOM 2305 O O . ALA B 1 106 ? 117.909 25.950 -28.193 1.00 43.50 84 ALA B O 1
ATOM 2307 N N . ARG B 1 107 ? 116.955 23.973 -28.636 1.00 44.57 85 ARG B N 1
ATOM 2308 C CA . ARG B 1 107 ? 118.056 23.526 -29.488 1.00 40.17 85 ARG B CA 1
ATOM 2309 C C . ARG B 1 107 ? 118.223 24.413 -30.730 1.00 41.71 85 ARG B C 1
ATOM 2310 O O . ARG B 1 107 ? 119.348 24.796 -31.109 1.00 45.51 85 ARG B O 1
ATOM 2318 N N . LYS B 1 108 ? 117.108 24.755 -31.356 1.00 40.64 86 LYS B N 1
ATOM 2319 C CA . LYS B 1 108 ? 117.140 25.565 -32.569 1.00 46.49 86 LYS B CA 1
ATOM 2320 C C . LYS B 1 108 ? 117.621 26.986 -32.303 1.00 51.37 86 LYS B C 1
ATOM 2321 O O . LYS B 1 108 ? 118.444 27.508 -33.045 1.00 50.69 86 LYS B O 1
ATOM 2327 N N . HIS B 1 109 ? 117.131 27.591 -31.223 1.00 45.23 87 HIS B N 1
ATOM 2328 C CA . HIS B 1 109 ? 117.368 29.012 -30.976 1.00 53.51 87 HIS B CA 1
ATOM 2329 C C . HIS B 1 109 ? 118.501 29.319 -30.010 1.00 48.79 87 HIS B C 1
ATOM 2330 O O . HIS B 1 109 ? 119.025 30.412 -30.021 1.00 51.40 87 HIS B O 1
ATOM 2337 N N . GLY B 1 110 ? 118.881 28.363 -29.179 1.00 44.58 88 GLY B N 1
ATOM 2338 C CA . GLY B 1 110 ? 120.014 28.563 -28.299 1.00 46.92 88 GLY B CA 1
ATOM 2339 C C . GLY B 1 110 ? 119.703 29.488 -27.151 1.00 56.81 88 GLY B C 1
ATOM 2340 O O . GLY B 1 110 ? 118.542 29.627 -26.734 1.00 51.96 88 GLY B O 1
ATOM 2341 N N . GLY B 1 111 ? 120.756 30.123 -26.644 1.00 55.80 89 GLY B N 1
ATOM 2342 C CA . GLY B 1 111 ? 120.658 31.007 -25.493 1.00 42.86 89 GLY B CA 1
ATOM 2343 C C . GLY B 1 111 ? 120.792 30.171 -24.245 1.00 46.19 89 GLY B C 1
ATOM 2344 O O . GLY B 1 111 ? 120.982 28.964 -24.337 1.00 42.93 89 GLY B O 1
ATOM 2345 N N . PRO B 1 112 ? 120.675 30.808 -23.069 1.00 48.11 90 PRO B N 1
ATOM 2346 C CA . PRO B 1 112 ? 120.941 30.124 -21.814 1.00 48.99 90 PRO B CA 1
ATOM 2347 C C . PRO B 1 112 ? 119.972 29.003 -21.429 1.00 49.75 90 PRO B C 1
ATOM 2348 O O . PRO B 1 112 ? 120.341 28.170 -20.605 1.00 44.19 90 PRO B O 1
ATOM 2352 N N . LEU B 1 113 ? 118.760 28.967 -21.986 1.00 44.08 91 LEU B N 1
ATOM 2353 C CA . LEU B 1 113 ? 117.827 27.868 -21.676 1.00 45.32 91 LEU B CA 1
ATOM 2354 C C . LEU B 1 113 ? 118.200 26.549 -22.371 1.00 43.29 91 LEU B C 1
ATOM 2355 O O . LEU B 1 113 ? 117.713 25.473 -21.991 1.00 43.53 91 LEU B O 1
ATOM 2360 N N . ALA B 1 114 ? 119.063 26.628 -23.378 1.00 39.47 92 ALA B N 1
ATOM 2361 C CA . ALA B 1 114 ? 119.400 25.457 -24.179 1.00 44.81 92 ALA B CA 1
ATOM 2362 C C . ALA B 1 114 ? 120.573 24.685 -23.576 1.00 46.94 92 ALA B C 1
ATOM 2363 O O . ALA B 1 114 ? 121.379 25.254 -22.842 1.00 42.84 92 ALA B O 1
ATOM 2365 N N . PRO B 1 115 ? 120.685 23.389 -23.899 1.00 50.28 93 PRO B N 1
ATOM 2366 C CA . PRO B 1 115 ? 121.873 22.639 -23.467 1.00 47.86 93 PRO B CA 1
ATOM 2367 C C . PRO B 1 115 ? 123.124 23.235 -24.063 1.00 45.24 93 PRO B C 1
ATOM 2368 O O . PRO B 1 115 ? 123.145 23.530 -25.254 1.00 42.90 93 PRO B O 1
ATOM 2372 N N . ALA B 1 116 ? 124.161 23.401 -23.243 1.00 39.98 94 ALA B N 1
ATOM 2373 C CA . ALA B 1 116 ? 125.419 24.007 -23.695 1.00 47.28 94 ALA B CA 1
ATOM 2374 C C . ALA B 1 116 ? 126.351 22.975 -24.335 1.00 47.44 94 ALA B C 1
ATOM 2375 O O . ALA B 1 116 ? 127.266 23.327 -25.080 1.00 52.57 94 ALA B O 1
ATOM 2377 N N . ASP B 1 117 ? 126.127 21.705 -24.013 1.00 58.30 95 ASP B N 1
ATOM 2378 C CA . ASP B 1 117 ? 126.938 20.608 -24.541 1.00 51.08 95 ASP B CA 1
ATOM 2379 C C . ASP B 1 117 ? 126.151 19.291 -24.456 1.00 48.19 95 ASP B C 1
ATOM 2380 O O . ASP B 1 117 ? 125.024 19.270 -23.955 1.00 45.71 95 ASP B O 1
ATOM 2385 N N . ILE B 1 118 ? 126.746 18.211 -24.952 1.00 45.31 96 ILE B N 1
ATOM 2386 C CA . ILE B 1 118 ? 126.087 16.904 -25.048 1.00 42.35 96 ILE B CA 1
ATOM 2387 C C . ILE B 1 118 ? 125.661 16.370 -23.671 1.00 48.58 96 ILE B C 1
ATOM 2388 O O . ILE B 1 118 ? 124.593 15.790 -23.537 1.00 47.59 96 ILE B O 1
ATOM 2393 N N . ARG B 1 119 ? 126.477 16.600 -22.649 1.00 42.00 97 ARG B N 1
ATOM 2394 C CA . ARG B 1 119 ? 126.158 16.169 -21.296 1.00 39.32 97 ARG B CA 1
ATOM 2395 C C . ARG B 1 119 ? 124.901 16.872 -20.754 1.00 51.14 97 ARG B C 1
ATOM 2396 O O . ARG B 1 119 ? 124.030 16.231 -20.166 1.00 42.71 97 ARG B O 1
ATOM 2404 N N . GLU B 1 120 ? 124.812 18.186 -20.936 1.00 43.04 98 GLU B N 1
ATOM 2405 C CA . GLU B 1 120 ? 123.630 18.938 -20.506 1.00 45.57 98 GLU B CA 1
ATOM 2406 C C . GLU B 1 120 ? 122.404 18.526 -21.330 1.00 54.65 98 GLU B C 1
ATOM 2407 O O . GLU B 1 120 ? 121.285 18.537 -20.842 1.00 44.83 98 GLU B O 1
ATOM 2413 N N . GLU B 1 121 ? 122.628 18.172 -22.587 1.00 39.62 99 GLU B N 1
ATOM 2414 C CA . GLU B 1 121 ? 121.562 17.691 -23.459 1.00 44.39 99 GLU B CA 1
ATOM 2415 C C . GLU B 1 121 ? 121.016 16.388 -22.882 1.00 44.59 99 GLU B C 1
ATOM 2416 O O . GLU B 1 121 ? 119.795 16.183 -22.794 1.00 39.01 99 GLU B O 1
ATOM 2422 N N . GLY B 1 122 ? 121.921 15.520 -22.444 1.00 46.58 100 GLY B N 1
ATOM 2423 C CA . GLY B 1 122 ? 121.520 14.291 -21.775 1.00 45.05 100 GLY B CA 1
ATOM 2424 C C . GLY B 1 122 ? 120.664 14.564 -20.553 1.00 39.73 100 GLY B C 1
ATOM 2425 O O . GLY B 1 122 ? 119.565 14.031 -20.428 1.00 40.82 100 GLY B O 1
ATOM 2426 N N . GLN B 1 123 ? 121.178 15.404 -19.662 1.00 34.54 101 GLN B N 1
ATOM 2427 C CA . GLN B 1 123 ? 120.510 15.741 -18.412 1.00 41.70 101 GLN B CA 1
ATOM 2428 C C . GLN B 1 123 ? 119.147 16.403 -18.599 1.00 36.45 101 GLN B C 1
ATOM 2429 O O . GLN B 1 123 ? 118.178 16.057 -17.904 1.00 38.23 101 GLN B O 1
ATOM 2435 N N . ILE B 1 124 ? 119.094 17.372 -19.511 1.00 39.31 102 ILE B N 1
ATOM 2436 C CA . ILE B 1 124 ? 117.873 18.125 -19.818 1.00 43.70 102 ILE B CA 1
ATOM 2437 C C . ILE B 1 124 ? 116.821 17.198 -20.419 1.00 38.70 102 ILE B C 1
ATOM 2438 O O . ILE B 1 124 ? 115.644 17.272 -20.055 1.00 36.15 102 ILE B O 1
ATOM 2443 N N . GLY B 1 125 ? 117.270 16.298 -21.292 1.00 41.02 103 GLY B N 1
ATOM 2444 C CA . GLY B 1 125 ? 116.411 15.273 -21.864 1.00 36.82 103 GLY B CA 1
ATOM 2445 C C . GLY B 1 125 ? 115.907 14.271 -20.833 1.00 45.77 103 GLY B C 1
ATOM 2446 O O . GLY B 1 125 ? 114.771 13.824 -20.912 1.00 39.60 103 GLY B O 1
ATOM 2447 N N . ASN B 1 126 ? 116.752 13.915 -19.869 1.00 39.23 104 ASN B N 1
ATOM 2448 C CA . ASN B 1 126 ? 116.396 12.921 -18.861 1.00 43.03 104 ASN B CA 1
ATOM 2449 C C . ASN B 1 126 ? 115.315 13.481 -17.936 1.00 35.35 104 ASN B C 1
ATOM 2450 O O . ASN B 1 126 ? 114.286 12.854 -17.740 1.00 40.82 104 ASN B O 1
ATOM 2455 N N . TRP B 1 127 ? 115.560 14.663 -17.383 1.00 36.66 105 TRP B N 1
ATOM 2456 C CA . TRP B 1 127 ? 114.560 15.362 -16.578 1.00 35.02 105 TRP B CA 1
ATOM 2457 C C . TRP B 1 127 ? 113.224 15.576 -17.300 1.00 32.81 105 TRP B C 1
ATOM 2458 O O . TRP B 1 127 ? 112.154 15.385 -16.704 1.00 38.21 105 TRP B O 1
ATOM 2469 N N . THR B 1 128 ? 113.269 15.946 -18.573 1.00 40.18 106 THR B N 1
ATOM 2470 C CA . THR B 1 128 ? 112.038 16.140 -19.327 1.00 37.68 106 THR B CA 1
ATOM 2471 C C . THR B 1 128 ? 111.235 14.845 -19.497 1.00 39.81 106 THR B C 1
ATOM 2472 O O . THR B 1 128 ? 110.013 14.829 -19.289 1.00 40.25 106 THR B O 1
ATOM 2476 N N . MET B 1 129 ? 111.918 13.758 -19.839 1.00 37.81 107 MET B N 1
ATOM 2477 C CA . MET B 1 129 ? 111.244 12.480 -20.024 1.00 32.22 107 MET B CA 1
ATOM 2478 C C . MET B 1 129 ? 110.752 11.921 -18.682 1.00 42.02 107 MET B C 1
ATOM 2479 O O . MET B 1 129 ? 109.715 11.258 -18.617 1.00 37.92 107 MET B O 1
ATOM 2484 N N . TRP B 1 130 ? 111.524 12.150 -17.625 1.00 41.84 108 TRP B N 1
ATOM 2485 C CA . TRP B 1 130 ? 111.106 11.798 -16.268 1.00 40.97 108 TRP B CA 1
ATOM 2486 C C . TRP B 1 130 ? 109.794 12.508 -15.888 1.00 39.51 108 TRP B C 1
ATOM 2487 O O . TRP B 1 130 ? 108.856 11.880 -15.396 1.00 36.75 108 TRP B O 1
ATOM 2498 N N . ALA B 1 131 ? 109.722 13.805 -16.147 1.00 39.89 109 ALA B N 1
ATOM 2499 C CA . ALA B 1 131 ? 108.503 14.573 -15.862 1.00 42.86 109 ALA B CA 1
ATOM 2500 C C . ALA B 1 131 ? 107.298 14.040 -16.649 1.00 44.97 109 ALA B C 1
ATOM 2501 O O . ALA B 1 131 ? 106.202 13.878 -16.102 1.00 45.82 109 ALA B O 1
ATOM 2503 N N . ALA B 1 132 ? 107.530 13.740 -17.919 1.00 41.96 110 ALA B N 1
ATOM 2504 C CA . ALA B 1 132 ? 106.482 13.272 -18.836 1.00 45.07 110 ALA B CA 1
ATOM 2505 C C . ALA B 1 132 ? 105.944 11.915 -18.484 1.00 41.56 110 ALA B C 1
ATOM 2506 O O . ALA B 1 132 ? 104.748 11.685 -18.606 1.00 47.12 110 ALA B O 1
ATOM 2508 N N . THR B 1 133 ? 106.830 11.002 -18.082 1.00 47.89 111 THR B N 1
ATOM 2509 C CA . THR B 1 133 ? 106.447 9.607 -17.842 1.00 45.79 111 THR B CA 1
ATOM 2510 C C . THR B 1 133 ? 106.208 9.292 -16.374 1.00 47.73 111 THR B C 1
ATOM 2511 O O . THR B 1 133 ? 105.519 8.336 -16.054 1.00 46.30 111 THR B O 1
ATOM 2515 N N . GLU B 1 134 ? 106.808 10.071 -15.492 1.00 47.81 112 GLU B N 1
ATOM 2516 C CA . GLU B 1 134 ? 106.879 9.708 -14.083 1.00 54.77 112 GLU B CA 1
ATOM 2517 C C . GLU B 1 134 ? 106.123 10.687 -13.179 1.00 43.61 112 GLU B C 1
ATOM 2518 O O . GLU B 1 134 ? 105.823 10.352 -12.041 1.00 51.25 112 GLU B O 1
ATOM 2524 N N . VAL B 1 135 ? 105.779 11.872 -13.682 1.00 38.47 113 VAL B N 1
ATOM 2525 C CA . VAL B 1 135 ? 105.099 12.882 -12.854 1.00 43.63 113 VAL B CA 1
ATOM 2526 C C . VAL B 1 135 ? 103.743 13.291 -13.434 1.00 42.84 113 VAL B C 1
ATOM 2527 O O . VAL B 1 135 ? 102.723 13.260 -12.738 1.00 42.47 113 VAL B O 1
ATOM 2531 N N . GLU B 1 136 ? 103.751 13.651 -14.713 1.00 40.20 114 GLU B N 1
ATOM 2532 C CA . GLU B 1 136 ? 102.602 14.233 -15.394 1.00 42.79 114 GLU B CA 1
ATOM 2533 C C . GLU B 1 136 ? 101.322 13.402 -15.361 1.00 42.65 114 GLU B C 1
ATOM 2534 O O . GLU B 1 136 ? 100.249 13.974 -15.172 1.00 45.03 114 GLU B O 1
ATOM 2540 N N . PRO B 1 137 ? 101.415 12.072 -15.562 1.00 42.66 115 PRO B N 1
ATOM 2541 C CA . PRO B 1 137 ? 100.194 11.255 -15.558 1.00 53.48 115 PRO B CA 1
ATOM 2542 C C . PRO B 1 137 ? 99.417 11.356 -14.257 1.00 54.40 115 PRO B C 1
ATOM 2543 O O . PRO B 1 137 ? 98.189 11.428 -14.269 1.00 60.98 115 PRO B O 1
ATOM 2547 N N . HIS B 1 138 ? 100.133 11.343 -13.141 1.00 63.40 116 HIS B N 1
ATOM 2548 C CA . HIS B 1 138 ? 99.500 11.487 -11.827 1.00 54.66 116 HIS B CA 1
ATOM 2549 C C . HIS B 1 138 ? 99.055 12.934 -11.616 1.00 51.98 116 HIS B C 1
ATOM 2550 O O . HIS B 1 138 ? 97.973 13.178 -11.096 1.00 59.47 116 HIS B O 1
ATOM 2557 N N . ALA B 1 139 ? 99.895 13.882 -12.035 1.00 54.77 117 ALA B N 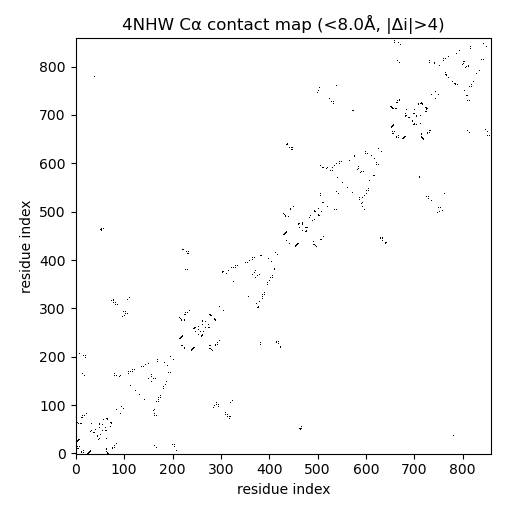1
ATOM 2558 C CA . ALA B 1 139 ? 99.577 15.315 -11.947 1.00 54.47 117 ALA B CA 1
ATOM 2559 C C . ALA B 1 139 ? 98.301 15.657 -12.692 1.00 69.61 117 ALA B C 1
ATOM 2560 O O . ALA B 1 139 ? 97.472 16.429 -12.216 1.00 59.91 117 ALA B O 1
ATOM 2562 N N . VAL B 1 140 ? 98.162 15.087 -13.880 1.00 62.42 118 VAL B N 1
ATOM 2563 C CA . VAL B 1 140 ? 97.002 15.338 -14.707 1.00 57.95 118 VAL B CA 1
ATOM 2564 C C . VAL B 1 140 ? 95.743 14.855 -13.997 1.00 67.76 118 VAL B C 1
ATOM 2565 O O . VAL B 1 140 ? 94.721 15.536 -14.027 1.00 81.42 118 VAL B O 1
ATOM 2569 N N . LYS B 1 141 ? 95.825 13.709 -13.329 1.00 59.52 119 LYS B N 1
ATOM 2570 C CA . LYS B 1 141 ? 94.656 13.153 -12.641 1.00 73.01 119 LYS B CA 1
ATOM 2571 C C . LYS B 1 141 ? 94.241 13.954 -11.404 1.00 80.50 119 LYS B C 1
ATOM 2572 O O . LYS B 1 141 ? 93.085 13.900 -10.985 1.00 94.25 119 LYS B O 1
ATOM 2578 N N . ILE B 1 142 ? 95.179 14.696 -10.827 1.00 76.34 120 ILE B N 1
ATOM 2579 C CA . ILE B 1 142 ? 94.857 15.616 -9.746 1.00 84.25 120 ILE B CA 1
ATOM 2580 C C . ILE B 1 142 ? 94.003 16.767 -10.279 1.00 108.13 120 ILE B C 1
ATOM 2581 O O . ILE B 1 142 ? 92.923 17.030 -9.746 1.00 71.62 120 ILE B O 1
ATOM 2586 N N . VAL B 1 143 ? 94.487 17.416 -11.341 1.00 88.38 121 VAL B N 1
ATOM 2587 C CA . VAL B 1 143 ? 93.838 18.596 -11.932 1.00 97.56 121 VAL B CA 1
ATOM 2588 C C . VAL B 1 143 ? 92.485 18.268 -12.552 1.00 79.36 121 VAL B C 1
ATOM 2589 O O . VAL B 1 143 ? 91.589 19.110 -12.547 1.00 116.41 121 VAL B O 1
ATOM 2593 N N . LEU B 1 144 ? 92.344 17.056 -13.090 1.00 103.10 122 LEU B N 1
ATOM 2594 C CA . LEU B 1 144 ? 91.109 16.649 -13.779 1.00 103.05 122 LEU B CA 1
ATOM 2595 C C . LEU B 1 144 ? 89.995 16.393 -12.779 1.00 116.29 122 LEU B C 1
ATOM 2596 O O . LEU B 1 144 ? 88.827 16.698 -13.036 1.00 149.35 122 LEU B O 1
ATOM 2601 N N . ALA B 1 145 ? 90.371 15.816 -11.644 1.00 94.01 123 ALA B N 1
ATOM 2602 C CA . ALA B 1 145 ? 89.440 15.554 -10.560 1.00 106.71 123 ALA B CA 1
ATOM 2603 C C . ALA B 1 145 ? 89.204 16.816 -9.732 1.00 141.42 123 ALA B C 1
ATOM 2604 O O . ALA B 1 145 ? 88.084 17.071 -9.283 1.00 173.81 123 ALA B O 1
ATOM 2606 N N . HIS B 1 146 ? 90.262 17.600 -9.536 1.00 145.70 124 HIS B N 1
ATOM 2607 C CA . HIS B 1 146 ? 90.204 18.795 -8.693 1.00 115.21 124 HIS B CA 1
ATOM 2608 C C . HIS B 1 146 ? 89.425 19.940 -9.338 1.00 114.63 124 HIS B C 1
ATOM 2609 O O . HIS B 1 146 ? 88.628 20.596 -8.670 1.00 121.70 124 HIS B O 1
ATOM 2616 N N . ASP B 1 147 ? 89.677 20.196 -10.620 1.00 89.64 125 ASP B N 1
ATOM 2617 C CA . ASP B 1 147 ? 88.840 21.120 -11.386 1.00 134.04 125 ASP B CA 1
ATOM 2618 C C . ASP B 1 147 ? 87.423 20.540 -11.438 1.00 103.05 125 ASP B C 1
ATOM 2619 O O . ASP B 1 147 ? 86.481 21.164 -10.957 1.00 113.53 125 ASP B O 1
ATOM 2621 N N . ASN B 1 148 ? 87.284 19.333 -11.986 1.00 118.28 126 ASN B N 1
ATOM 2622 C CA . ASN B 1 148 ? 85.970 18.701 -12.129 1.00 113.14 126 ASN B CA 1
ATOM 2623 C C . ASN B 1 148 ? 85.567 17.941 -10.870 1.00 97.95 126 ASN B C 1
ATOM 2624 O O . ASN B 1 148 ? 85.400 18.530 -9.801 1.00 115.40 126 ASN B O 1
ATOM 2629 N N . THR B 1 153 ? 83.411 15.351 -2.066 1.00 131.09 131 THR B N 1
ATOM 2630 C CA . THR B 1 153 ? 83.048 13.989 -1.687 1.00 128.56 131 THR B CA 1
ATOM 2631 C C . THR B 1 153 ? 84.064 13.428 -0.689 1.00 146.86 131 THR B C 1
ATOM 2632 O O . THR B 1 153 ? 85.262 13.661 -0.856 1.00 139.26 131 THR B O 1
ATOM 2634 N N . PRO B 1 154 ? 83.599 12.697 0.351 1.00 150.67 132 PRO B N 1
ATOM 2635 C CA . PRO B 1 154 ? 84.547 12.008 1.245 1.00 160.08 132 PRO B CA 1
ATOM 2636 C C . PRO B 1 154 ? 85.414 10.951 0.544 1.00 184.58 132 PRO B C 1
ATOM 2637 O O . PRO B 1 154 ? 86.609 10.854 0.831 1.00 164.69 132 PRO B O 1
ATOM 2641 N N . GLU B 1 155 ? 84.817 10.172 -0.358 1.00 200.65 133 GLU B N 1
ATOM 2642 C CA . GLU B 1 155 ? 85.575 9.203 -1.162 1.00 153.54 133 GLU B CA 1
ATOM 2643 C C . GLU B 1 155 ? 86.399 9.885 -2.264 1.00 135.82 133 GLU B C 1
ATOM 2644 O O . GLU B 1 155 ? 87.407 9.336 -2.706 1.00 160.75 133 GLU B O 1
ATOM 2650 N N . GLY B 1 156 ? 85.969 11.069 -2.703 1.00 110.88 134 GLY B N 1
ATOM 2651 C CA . GLY B 1 156 ? 86.742 11.876 -3.652 1.00 101.40 134 GLY B CA 1
ATOM 2652 C C . GLY B 1 156 ? 88.083 12.341 -3.093 1.00 95.45 134 GLY B C 1
ATOM 2653 O O . GLY B 1 156 ? 89.097 12.338 -3.797 1.00 93.49 134 GLY B O 1
ATOM 2654 N N . ARG B 1 157 ? 88.082 12.741 -1.823 1.00 114.68 135 ARG B N 1
ATOM 2655 C CA . ARG B 1 157 ? 89.312 13.105 -1.103 1.00 115.41 135 ARG B CA 1
ATOM 2656 C C . ARG B 1 157 ? 90.258 11.915 -0.900 1.00 136.74 135 ARG B C 1
ATOM 2657 O O . ARG B 1 157 ? 91.446 12.109 -0.641 1.00 111.72 135 ARG B O 1
ATOM 2665 N N . ALA B 1 158 ? 89.722 10.697 -1.000 1.00 161.43 136 ALA B N 1
ATOM 2666 C CA . ALA B 1 158 ? 90.512 9.467 -0.875 1.00 140.71 136 ALA B CA 1
ATOM 2667 C C . ALA B 1 158 ? 91.170 9.039 -2.196 1.00 135.84 136 ALA B C 1
ATOM 2668 O O . ALA B 1 158 ? 92.273 8.492 -2.186 1.00 141.61 136 ALA B O 1
ATOM 2670 N N . GLU B 1 159 ? 90.493 9.278 -3.321 1.00 119.96 137 GLU B N 1
ATOM 2671 C CA . GLU B 1 159 ? 91.033 8.960 -4.656 1.00 95.82 137 GLU B CA 1
ATOM 2672 C C . GLU B 1 159 ? 92.236 9.839 -4.992 1.00 109.31 137 GLU B C 1
ATOM 2673 O O . GLU B 1 159 ? 93.200 9.390 -5.627 1.00 92.37 137 GLU B O 1
ATOM 2679 N N . ILE B 1 160 ? 92.155 11.096 -4.564 1.00 123.12 138 ILE B N 1
ATOM 2680 C CA . ILE B 1 160 ? 93.229 12.071 -4.747 1.00 139.71 138 ILE B CA 1
ATOM 2681 C C . ILE B 1 160 ? 94.474 11.701 -3.938 1.00 136.40 138 ILE B C 1
ATOM 2682 O O . ILE B 1 160 ? 95.597 11.854 -4.424 1.00 115.46 138 ILE B O 1
ATOM 2687 N N . ALA B 1 161 ? 94.266 11.213 -2.715 1.00 144.16 139 ALA B N 1
ATOM 2688 C CA . ALA B 1 161 ? 95.362 10.781 -1.840 1.00 96.98 139 ALA B CA 1
ATOM 2689 C C . ALA B 1 161 ? 96.159 9.615 -2.435 1.00 124.35 139 ALA B C 1
ATOM 2690 O O . ALA B 1 161 ? 97.349 9.473 -2.143 1.00 128.17 139 ALA B O 1
ATOM 2692 N N . ALA B 1 162 ? 95.506 8.786 -3.255 1.00 95.35 140 ALA B N 1
ATOM 2693 C CA . ALA B 1 162 ? 96.189 7.710 -3.973 1.00 101.06 140 ALA B CA 1
ATOM 2694 C C . ALA B 1 162 ? 97.183 8.306 -4.970 1.00 113.49 140 ALA B C 1
ATOM 2695 O O . ALA B 1 162 ? 98.349 7.909 -4.988 1.00 101.12 140 ALA B O 1
ATOM 2697 N N . CYS B 1 163 ? 96.719 9.263 -5.779 1.0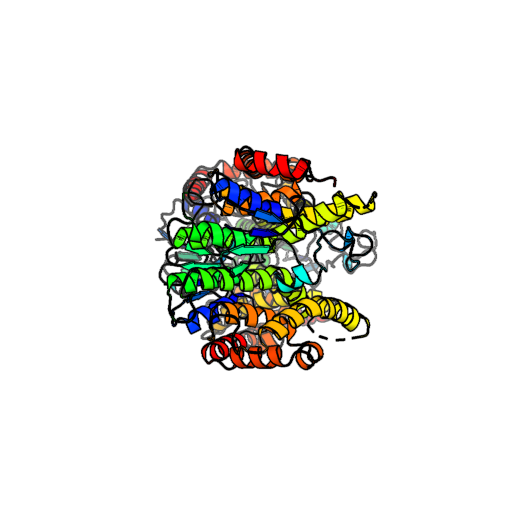0 117.70 141 CYS B N 1
ATOM 2698 C CA . CYS B 1 163 ? 97.587 10.003 -6.713 1.00 91.18 141 CYS B CA 1
ATOM 2699 C C . CYS B 1 163 ? 98.685 10.784 -5.994 1.00 98.39 141 CYS B C 1
ATOM 2700 O O . CYS B 1 163 ? 99.843 10.768 -6.419 1.00 73.12 141 CYS B O 1
ATOM 2703 N N . ALA B 1 164 ? 98.311 11.463 -4.909 1.00 88.96 142 ALA B N 1
ATOM 2704 C CA . ALA B 1 164 ? 99.263 12.203 -4.072 1.00 86.32 142 ALA B CA 1
ATOM 2705 C C . ALA B 1 164 ? 100.398 11.312 -3.565 1.00 85.69 142 ALA B C 1
ATOM 2706 O O . ALA B 1 164 ? 101.551 11.738 -3.555 1.00 69.13 142 ALA B O 1
ATOM 2708 N N . ARG B 1 165 ? 100.064 10.088 -3.149 1.00 81.63 143 ARG B N 1
ATOM 2709 C CA . ARG B 1 165 ? 101.066 9.111 -2.698 1.00 79.54 143 ARG B CA 1
ATOM 2710 C C . ARG B 1 165 ? 101.997 8.639 -3.801 1.00 69.27 143 ARG B C 1
ATOM 2711 O O . ARG B 1 165 ? 103.180 8.446 -3.555 1.00 69.88 143 ARG B O 1
ATOM 2719 N N . SER B 1 166 ? 101.458 8.449 -5.004 1.00 77.50 144 SER B N 1
ATOM 2720 C CA . SER B 1 166 ? 102.259 8.095 -6.181 1.00 67.35 144 SER B CA 1
ATOM 2721 C C . SER B 1 166 ? 103.266 9.185 -6.564 1.00 77.41 144 SER B C 1
ATOM 2722 O O . SER B 1 166 ? 104.257 8.909 -7.248 1.00 65.70 144 SER B O 1
ATOM 2725 N N . LEU B 1 167 ? 102.986 10.421 -6.150 1.00 65.20 145 LEU B N 1
ATOM 2726 C CA . LEU B 1 167 ? 103.867 11.559 -6.419 1.00 65.39 145 LEU B CA 1
ATOM 2727 C C . LEU B 1 167 ? 104.947 11.775 -5.348 1.00 61.39 145 LEU B C 1
ATOM 2728 O O . LEU B 1 167 ? 105.938 12.454 -5.611 1.00 58.83 145 LEU B O 1
ATOM 2733 N N . GLU B 1 168 ? 104.768 11.202 -4.159 1.00 59.85 146 GLU B N 1
ATOM 2734 C CA . GLU B 1 168 ? 105.748 11.357 -3.061 1.00 70.69 146 GLU B CA 1
ATOM 2735 C C . GLU B 1 168 ? 107.145 10.999 -3.539 1.00 67.86 146 GLU B C 1
ATOM 2736 O O . GLU B 1 168 ? 108.109 11.726 -3.299 1.00 63.85 146 GLU B O 1
ATOM 2742 N N . LYS B 1 169 ? 107.231 9.857 -4.213 1.00 61.77 147 LYS B N 1
ATOM 2743 C CA . LYS B 1 169 ? 108.474 9.366 -4.789 1.00 60.81 147 LYS B CA 1
ATOM 2744 C C . LYS B 1 169 ? 109.148 10.433 -5.646 1.00 54.72 147 LYS B C 1
ATOM 2745 O O . LYS B 1 169 ? 110.324 10.756 -5.456 1.00 62.86 147 LYS B O 1
ATOM 2751 N N . ALA B 1 170 ? 108.392 10.986 -6.586 1.00 50.47 148 ALA B N 1
ATOM 2752 C CA . ALA B 1 170 ? 108.941 11.949 -7.530 1.00 46.63 148 ALA B CA 1
ATOM 2753 C C . ALA B 1 170 ? 109.356 13.251 -6.830 1.00 52.75 148 ALA B C 1
ATOM 2754 O O . ALA B 1 170 ? 110.393 13.855 -7.153 1.00 47.85 148 ALA B O 1
ATOM 2756 N N . PHE B 1 171 ? 108.533 13.690 -5.887 1.00 49.77 149 PHE B N 1
ATOM 2757 C CA . PHE B 1 171 ? 108.835 14.895 -5.124 1.00 58.62 149 PHE B CA 1
ATOM 2758 C C . PHE B 1 171 ? 110.119 14.690 -4.342 1.00 52.31 149 PHE B C 1
ATOM 2759 O O . PHE B 1 171 ? 111.000 15.547 -4.375 1.00 55.30 149 PHE B O 1
ATOM 2767 N N . ALA B 1 172 ? 110.230 13.544 -3.669 1.00 46.60 150 ALA B N 1
ATOM 2768 C CA . ALA B 1 172 ? 111.408 13.242 -2.855 1.00 45.00 150 ALA B CA 1
ATOM 2769 C C . ALA B 1 172 ? 112.690 13.283 -3.671 1.00 56.55 150 ALA B C 1
ATOM 2770 O O . ALA B 1 172 ? 113.681 13.869 -3.243 1.00 56.57 150 ALA B O 1
ATOM 2772 N N . VAL B 1 173 ? 112.656 12.662 -4.847 1.00 54.20 151 VAL B N 1
ATOM 2773 C CA . VAL B 1 173 ? 113.799 12.640 -5.763 1.00 46.94 151 VAL B CA 1
ATOM 2774 C C . VAL B 1 173 ? 114.197 14.055 -6.187 1.00 52.46 151 VAL B C 1
ATOM 2775 O O . VAL B 1 173 ? 115.374 14.388 -6.203 1.00 49.97 151 VAL B O 1
ATOM 2779 N N . LEU B 1 174 ? 113.221 14.890 -6.520 1.00 45.72 152 LEU B N 1
ATOM 2780 C CA . LEU B 1 174 ? 113.528 16.239 -6.951 1.00 45.86 152 LEU B CA 1
ATOM 2781 C C . LEU B 1 174 ? 114.012 17.056 -5.757 1.00 43.86 152 LEU B C 1
ATOM 2782 O O . LEU B 1 174 ? 114.926 17.861 -5.886 1.00 46.74 152 LEU B O 1
ATOM 2787 N N . GLU B 1 175 ? 113.406 16.828 -4.601 1.00 49.21 153 GLU B N 1
ATOM 2788 C CA . GLU B 1 175 ? 113.817 17.483 -3.358 1.00 57.56 153 GLU B CA 1
ATOM 2789 C C . GLU B 1 175 ? 115.304 17.225 -3.036 1.00 48.59 153 GLU B C 1
ATOM 2790 O O . GLU B 1 175 ? 116.049 18.157 -2.740 1.00 47.27 153 GLU B O 1
ATOM 2796 N N . THR B 1 176 ? 115.720 15.966 -3.106 1.00 57.35 154 THR B N 1
ATOM 2797 C CA . THR B 1 176 ? 117.111 15.585 -2.895 1.00 50.15 154 THR B CA 1
ATOM 2798 C C . THR B 1 176 ? 118.013 16.278 -3.915 1.00 44.09 154 THR B C 1
ATOM 2799 O O . THR B 1 176 ? 118.986 16.948 -3.550 1.00 48.97 154 THR B O 1
ATOM 2803 N N . HIS B 1 177 ? 117.675 16.149 -5.190 1.00 44.67 155 HIS B N 1
ATOM 2804 C CA . HIS B 1 177 ? 118.427 16.827 -6.246 1.00 48.26 155 HIS B CA 1
ATOM 2805 C C . HIS B 1 177 ? 118.598 18.350 -6.015 1.00 48.65 155 HIS B C 1
ATOM 2806 O O . HIS B 1 177 ? 119.612 18.928 -6.406 1.00 45.79 155 HIS B O 1
ATOM 2813 N N . LEU B 1 178 ? 117.614 18.981 -5.373 1.00 41.47 156 LEU B N 1
ATOM 2814 C CA . LEU B 1 178 ? 117.624 20.429 -5.138 1.00 54.73 156 LEU B CA 1
ATOM 2815 C C . LEU B 1 178 ? 118.230 20.845 -3.788 1.00 58.45 156 LEU B C 1
ATOM 2816 O O . LEU B 1 178 ? 118.206 22.027 -3.420 1.00 48.46 156 LEU B O 1
ATOM 2821 N N . ALA B 1 179 ? 118.753 19.893 -3.032 1.00 59.76 157 ALA B N 1
ATOM 2822 C CA . ALA B 1 179 ? 119.286 20.226 -1.722 1.00 58.36 157 ALA B CA 1
ATOM 2823 C C . ALA B 1 179 ? 120.313 21.347 -1.860 1.00 52.05 157 ALA B C 1
ATOM 2824 O O . ALA B 1 179 ? 120.280 22.299 -1.101 1.00 59.39 157 ALA B O 1
ATOM 2826 N N . GLU B 1 180 ? 121.189 21.247 -2.860 1.00 54.60 158 GLU B N 1
ATOM 2827 C CA . GLU B 1 180 ? 122.233 22.251 -3.073 1.00 65.40 158 GLU B CA 1
ATOM 2828 C C . GLU B 1 180 ? 122.252 22.772 -4.515 1.00 58.32 158 GLU B C 1
ATOM 2829 O O . GLU B 1 180 ? 123.303 23.129 -5.048 1.00 63.49 158 GLU B O 1
ATOM 2835 N N . ARG B 1 181 ? 121.068 22.830 -5.124 1.00 55.40 159 ARG B N 1
ATOM 2836 C CA . ARG B 1 181 ? 120.870 23.423 -6.452 1.00 51.11 159 ARG B CA 1
ATOM 2837 C C . ARG B 1 181 ? 119.591 24.253 -6.462 1.00 49.91 159 ARG B C 1
ATOM 2838 O O . ARG B 1 181 ? 118.625 23.927 -5.777 1.00 52.27 159 ARG B O 1
ATOM 2846 N N . ASP B 1 182 ? 119.603 25.332 -7.233 1.00 49.82 160 ASP B N 1
ATOM 2847 C CA . ASP B 1 182 ? 118.428 26.175 -7.397 1.00 47.54 160 ASP B CA 1
ATOM 2848 C C . ASP B 1 182 ? 117.638 25.764 -8.631 1.00 46.17 160 ASP B C 1
ATOM 2849 O O . ASP B 1 182 ? 116.433 26.022 -8.705 1.00 45.89 160 ASP B O 1
ATOM 2854 N N . TYR B 1 183 ? 118.334 25.126 -9.580 1.00 44.37 161 TYR B N 1
ATOM 2855 C CA . TYR B 1 183 ? 117.768 24.669 -10.842 1.00 46.30 161 TYR B CA 1
ATOM 2856 C C . TYR B 1 183 ? 118.312 23.274 -11.133 1.00 48.23 161 TYR B C 1
ATOM 2857 O O . TYR B 1 183 ? 119.367 22.915 -10.628 1.00 46.85 161 TYR B O 1
ATOM 2866 N N . VAL B 1 184 ? 117.607 22.496 -11.953 1.00 46.39 162 VAL B N 1
ATOM 2867 C CA . VAL B 1 184 ? 117.931 21.070 -12.109 1.00 40.81 162 VAL B CA 1
ATOM 2868 C C . VAL B 1 184 ? 119.233 20.829 -12.858 1.00 33.31 162 VAL B C 1
ATOM 2869 O O . VAL B 1 184 ? 119.944 19.893 -12.534 1.00 43.21 162 VAL B O 1
ATOM 2873 N N . VAL B 1 185 ? 119.576 21.700 -13.807 1.00 44.56 163 VAL B N 1
ATOM 2874 C CA . VAL B 1 185 ? 120.768 21.498 -14.636 1.00 36.18 163 VAL B CA 1
ATOM 2875 C C . VAL B 1 185 ? 121.598 22.772 -14.782 1.00 43.69 163 VAL B C 1
ATOM 2876 O O . VAL B 1 185 ? 121.042 23.844 -14.939 1.00 42.43 163 VAL B O 1
ATOM 2880 N N . GLY B 1 186 ? 122.927 22.641 -14.722 1.00 45.09 164 GLY B N 1
ATOM 2881 C CA . GLY B 1 186 ? 123.865 23.743 -15.024 1.00 37.90 164 GLY B CA 1
ATOM 2882 C C . GLY B 1 186 ? 123.796 25.000 -14.164 1.00 48.60 164 GLY B C 1
ATOM 2883 O O . GLY B 1 186 ? 124.264 26.068 -14.579 1.00 50.14 164 GLY B O 1
ATOM 2884 N N . ASP B 1 187 ? 123.218 24.878 -12.971 1.00 42.95 165 ASP B N 1
ATOM 2885 C CA . ASP B 1 187 ? 123.063 26.013 -12.045 1.00 62.59 165 ASP B CA 1
ATOM 2886 C C . ASP B 1 187 ? 122.490 27.278 -12.700 1.00 51.78 165 ASP B C 1
ATOM 2887 O O . ASP B 1 187 ? 122.956 28.385 -12.469 1.00 45.67 165 ASP B O 1
ATOM 2892 N N . ARG B 1 188 ? 121.470 27.096 -13.529 1.00 47.66 166 ARG B N 1
ATOM 2893 C CA . ARG B 1 188 ? 120.775 28.218 -14.151 1.00 39.49 166 ARG B CA 1
ATOM 2894 C C . ARG B 1 188 ? 119.436 27.719 -14.658 1.00 39.94 166 ARG B C 1
ATOM 2895 O O . ARG B 1 188 ? 119.237 26.511 -14.809 1.00 42.39 166 ARG B O 1
ATOM 2903 N N . PHE B 1 189 ? 118.533 28.643 -14.940 1.00 45.85 167 PHE B N 1
ATOM 2904 C CA . PHE B 1 189 ? 117.221 28.291 -15.465 1.00 46.94 167 PHE B CA 1
ATOM 2905 C C . PHE B 1 189 ? 117.384 27.752 -16.878 1.00 45.61 167 PHE B C 1
ATOM 2906 O O . PHE B 1 189 ? 117.945 28.420 -17.742 1.00 44.48 167 PHE B O 1
ATOM 2914 N N . THR B 1 190 ? 116.918 26.530 -17.113 1.00 39.49 168 THR B N 1
ATOM 2915 C CA . THR B 1 190 ? 116.927 25.976 -18.463 1.00 40.51 168 THR B CA 1
ATOM 2916 C C . THR B 1 190 ? 115.536 25.488 -18.882 1.00 37.90 168 THR B C 1
ATOM 2917 O O . THR B 1 190 ? 114.567 25.521 -18.108 1.00 39.11 168 THR B O 1
ATOM 2921 N N . VAL B 1 191 ? 115.459 25.029 -20.120 1.00 39.36 169 VAL B N 1
ATOM 2922 C CA . VAL B 1 191 ? 114.249 24.385 -20.638 1.00 38.53 169 VAL B CA 1
ATOM 2923 C C . VAL B 1 191 ? 113.788 23.197 -19.774 1.00 41.50 169 VAL B C 1
ATOM 2924 O O . VAL B 1 191 ? 112.596 22.910 -19.695 1.00 39.76 169 VAL B O 1
ATOM 2928 N N . ALA B 1 192 ? 114.713 22.536 -19.085 1.00 42.11 170 ALA B N 1
ATOM 2929 C CA . ALA B 1 192 ? 114.323 21.470 -18.167 1.00 37.38 170 ALA B CA 1
ATOM 2930 C C . ALA B 1 192 ? 113.523 22.002 -16.985 1.00 36.63 170 ALA B C 1
ATOM 2931 O O . ALA B 1 192 ? 112.524 21.406 -16.600 1.00 40.20 170 ALA B O 1
ATOM 2933 N N . ASP B 1 193 ? 113.941 23.129 -16.416 1.00 41.01 171 ASP B N 1
ATOM 2934 C CA . ASP B 1 193 ? 113.161 23.747 -15.337 1.00 47.55 171 ASP B CA 1
ATOM 2935 C C . ASP B 1 193 ? 111.769 24.173 -15.813 1.00 37.88 171 ASP B C 1
ATOM 2936 O O . ASP B 1 193 ? 110.773 24.024 -15.091 1.00 35.74 171 ASP B O 1
ATOM 2941 N N . LEU B 1 194 ? 111.719 24.739 -17.011 1.00 37.63 172 LEU B N 1
ATOM 2942 C CA . LEU B 1 194 ? 110.478 25.286 -17.554 1.00 40.12 172 LEU B CA 1
ATOM 2943 C C . LEU B 1 194 ? 109.521 24.117 -17.794 1.00 40.81 172 LEU B C 1
ATOM 2944 O O . LEU B 1 194 ? 108.343 24.145 -17.388 1.00 42.57 172 LEU B O 1
ATOM 2949 N N . ASN B 1 195 ? 110.045 23.064 -18.414 1.00 39.47 173 ASN B N 1
ATOM 2950 C CA . ASN B 1 195 ? 109.263 21.848 -18.627 1.00 34.21 173 ASN B CA 1
ATOM 2951 C C . ASN B 1 195 ? 108.731 21.259 -17.330 1.00 46.49 173 ASN B C 1
ATOM 2952 O O . ASN B 1 195 ? 107.538 20.971 -17.228 1.00 40.52 173 ASN B O 1
ATOM 2957 N N . LEU B 1 196 ? 109.606 21.085 -16.341 1.00 41.79 174 LEU B N 1
ATOM 2958 C CA . LEU B 1 196 ? 109.187 20.520 -15.054 1.00 33.63 174 LEU B CA 1
ATOM 2959 C C . LEU B 1 196 ? 108.233 21.448 -14.330 1.00 38.90 174 LEU B C 1
ATOM 2960 O O . LEU B 1 196 ? 107.259 20.989 -13.740 1.00 44.46 174 LEU B O 1
ATOM 2965 N N . ALA B 1 197 ? 108.519 22.748 -14.368 1.00 37.64 175 ALA B N 1
ATOM 2966 C CA . ALA B 1 197 ? 107.689 23.726 -13.679 1.00 35.43 175 ALA B CA 1
ATOM 2967 C C . ALA B 1 197 ? 106.253 23.608 -14.148 1.00 41.37 175 ALA B C 1
ATOM 2968 O O . ALA B 1 197 ? 105.334 23.696 -13.353 1.00 42.15 175 ALA B O 1
ATOM 2970 N N . GLU B 1 198 ? 106.065 23.427 -15.449 1.00 44.80 176 GLU B N 1
ATOM 2971 C CA . GLU B 1 198 ? 104.721 23.365 -15.998 1.00 55.84 176 GLU B CA 1
ATOM 2972 C C . GLU B 1 198 ? 104.001 22.079 -15.648 1.00 46.11 176 GLU B C 1
ATOM 2973 O O . GLU B 1 198 ? 102.808 22.100 -15.405 1.00 48.89 176 GLU B O 1
ATOM 2979 N N . VAL B 1 199 ? 104.717 20.966 -15.607 1.00 44.32 177 VAL B N 1
ATOM 2980 C CA . VAL B 1 199 ? 104.132 19.726 -15.100 1.00 42.99 177 VAL B CA 1
ATOM 2981 C C . VAL B 1 199 ? 103.742 19.872 -13.626 1.00 52.76 177 VAL B C 1
ATOM 2982 O O . VAL B 1 199 ? 102.642 19.484 -13.239 1.00 43.14 177 VAL B O 1
ATOM 2986 N N . PHE B 1 200 ? 104.642 20.446 -12.820 1.00 43.27 178 PHE B N 1
ATOM 2987 C CA . PHE B 1 200 ? 104.432 20.584 -11.380 1.00 39.29 178 PHE B CA 1
ATOM 2988 C C . PHE B 1 200 ? 103.360 21.603 -11.004 1.00 45.77 178 PHE B C 1
ATOM 2989 O O . PHE B 1 200 ? 102.812 21.545 -9.907 1.00 47.19 178 PHE B O 1
ATOM 2997 N N . ARG B 1 201 ? 103.056 22.523 -11.909 1.00 43.45 179 ARG B N 1
ATOM 2998 C CA . ARG B 1 201 ? 101.970 23.484 -11.700 1.00 52.42 179 ARG B CA 1
ATOM 2999 C C . ARG B 1 201 ? 100.649 22.753 -11.518 1.00 52.66 179 ARG B C 1
ATOM 3000 O O . ARG B 1 201 ? 99.831 23.147 -10.697 1.00 53.55 179 ARG B O 1
ATOM 3008 N N . TYR B 1 202 ? 100.456 21.680 -12.289 1.00 48.32 180 TYR B N 1
ATOM 3009 C CA . TYR B 1 202 ? 99.274 20.830 -12.153 1.00 56.28 180 TYR B CA 1
ATOM 3010 C C . TYR B 1 202 ? 99.114 20.263 -10.745 1.00 50.74 180 TYR B C 1
ATOM 3011 O O . TYR B 1 202 ? 98.027 19.840 -10.386 1.00 57.20 180 TYR B O 1
ATOM 3020 N N . THR B 1 203 ? 100.178 20.235 -9.946 1.00 52.08 181 THR B N 1
ATOM 3021 C CA . THR B 1 203 ? 100.089 19.652 -8.607 1.00 42.50 181 THR B CA 1
ATOM 3022 C C . THR B 1 203 ? 99.908 20.678 -7.513 1.00 42.42 181 THR B C 1
ATOM 3023 O O . THR B 1 203 ? 99.790 20.310 -6.345 1.00 57.68 181 THR B O 1
ATOM 3027 N N . MET B 1 204 ? 99.838 21.956 -7.875 1.00 54.47 182 MET B N 1
ATOM 3028 C CA . MET B 1 204 ? 99.899 23.032 -6.874 1.00 52.30 182 MET B CA 1
ATOM 3029 C C . MET B 1 204 ? 98.787 23.026 -5.819 1.00 62.00 182 MET B C 1
ATOM 3030 O O . MET B 1 204 ? 98.975 23.537 -4.704 1.00 62.76 182 MET B O 1
ATOM 3035 N N . SER B 1 205 ? 97.647 22.421 -6.143 1.00 56.39 183 SER B N 1
ATOM 3036 C CA . SER B 1 205 ? 96.561 22.276 -5.163 1.00 76.13 183 SER B CA 1
ATOM 3037 C C . SER B 1 205 ? 96.992 21.458 -3.945 1.00 84.38 183 SER B C 1
ATOM 3038 O O . SER B 1 205 ? 96.461 21.640 -2.855 1.00 76.45 183 SER B O 1
ATOM 3041 N N . GLN B 1 206 ? 97.954 20.558 -4.141 1.00 79.00 184 GLN B N 1
ATOM 3042 C CA . GLN B 1 206 ? 98.364 19.612 -3.105 1.00 67.65 184 GLN B CA 1
ATOM 3043 C C . GLN B 1 206 ? 99.342 20.267 -2.121 1.00 73.27 184 GLN B C 1
ATOM 3044 O O . GLN B 1 206 ? 100.529 19.942 -2.085 1.00 72.21 184 GLN B O 1
ATOM 3050 N N . THR B 1 207 ? 98.820 21.166 -1.296 1.00 66.02 185 THR B N 1
ATOM 3051 C CA . THR B 1 207 ? 99.651 22.015 -0.451 1.00 74.73 185 THR B CA 1
ATOM 3052 C C . THR B 1 207 ? 100.505 21.247 0.547 1.00 82.21 185 THR B C 1
ATOM 3053 O O . THR B 1 207 ? 101.607 21.692 0.875 1.00 103.70 185 THR B O 1
ATOM 3057 N N . ASP B 1 208 ? 100.007 20.112 1.037 1.00 76.96 186 ASP B N 1
ATOM 3058 C CA . ASP B 1 208 ? 100.764 19.320 2.017 1.00 70.33 186 ASP B CA 1
ATOM 3059 C C . ASP B 1 208 ? 102.014 18.712 1.379 1.00 69.71 186 ASP B C 1
ATOM 3060 O O . ASP B 1 208 ? 103.067 18.616 2.006 1.00 68.64 186 ASP B O 1
ATOM 3065 N N . LEU B 1 209 ? 101.885 18.311 0.122 1.00 70.79 187 LEU B N 1
ATOM 3066 C CA . LEU B 1 209 ? 103.004 17.754 -0.627 1.00 71.83 187 LEU B CA 1
ATOM 3067 C C . LEU B 1 209 ? 104.134 18.793 -0.769 1.00 80.29 187 LEU B C 1
ATOM 3068 O O . LEU B 1 209 ? 105.310 18.471 -0.585 1.00 66.09 187 LEU B O 1
ATOM 3073 N N . PHE B 1 210 ? 103.763 20.038 -1.075 1.00 61.42 188 PHE B N 1
ATOM 3074 C CA . PHE B 1 210 ? 104.726 21.142 -1.186 1.00 70.93 188 PHE B CA 1
ATOM 3075 C C . PHE B 1 210 ? 105.272 21.568 0.173 1.00 61.51 188 PHE B C 1
ATOM 3076 O O . PHE B 1 210 ? 106.441 21.930 0.302 1.00 62.06 188 PHE B O 1
ATOM 3084 N N . LYS B 1 211 ? 104.429 21.521 1.187 1.00 58.32 189 LYS B N 1
ATOM 3085 C CA . LYS B 1 211 ? 104.878 21.839 2.532 1.00 68.65 189 LYS B CA 1
ATOM 3086 C C . LYS B 1 211 ? 106.027 20.910 2.921 1.00 74.06 189 LYS B C 1
ATOM 3087 O O . LYS B 1 211 ? 107.027 21.358 3.471 1.00 82.07 189 LYS B O 1
ATOM 3093 N N . ARG B 1 212 ? 105.902 19.627 2.587 1.00 78.63 190 ARG B N 1
ATOM 3094 C CA . ARG B 1 212 ? 106.872 18.620 3.030 1.00 60.45 190 ARG B CA 1
ATOM 3095 C C . ARG B 1 212 ? 108.100 18.573 2.159 1.00 57.58 190 ARG B C 1
ATOM 3096 O O . ARG B 1 212 ? 109.064 17.885 2.498 1.00 60.81 190 ARG B O 1
ATOM 3104 N N . HIS B 1 213 ? 108.063 19.309 1.045 1.00 62.05 191 HIS B N 1
ATOM 3105 C CA . HIS B 1 213 ? 109.179 19.397 0.105 1.00 53.77 191 HIS B CA 1
ATOM 3106 C C . HIS B 1 213 ? 109.542 20.859 -0.192 1.00 49.44 191 HIS B C 1
ATOM 3107 O O . HIS B 1 213 ? 109.388 21.333 -1.325 1.00 58.47 191 HIS B O 1
ATOM 3114 N N . PRO B 1 214 ? 110.065 21.570 0.828 1.00 59.72 192 PRO B N 1
ATOM 3115 C CA . PRO B 1 214 ? 110.240 23.022 0.747 1.00 54.10 192 PRO B CA 1
ATOM 3116 C C . PRO B 1 214 ? 111.149 23.467 -0.381 1.00 50.32 192 PRO B C 1
ATOM 3117 O O . PRO B 1 214 ? 110.955 24.544 -0.922 1.00 52.19 192 PRO B O 1
ATOM 3121 N N . GLN B 1 215 ? 112.118 22.636 -0.739 1.00 56.45 193 GLN B N 1
ATOM 3122 C CA . GLN B 1 215 ? 113.057 22.948 -1.814 1.00 57.98 193 GLN B CA 1
ATOM 3123 C C . GLN B 1 215 ? 112.374 22.908 -3.192 1.00 59.19 193 GLN B C 1
ATOM 3124 O O . GLN B 1 215 ? 112.681 23.712 -4.073 1.00 50.84 193 GLN B O 1
ATOM 3130 N N . VAL B 1 216 ? 111.448 21.973 -3.376 1.00 54.57 194 VAL B N 1
ATOM 3131 C CA . VAL B 1 216 ? 110.626 21.949 -4.592 1.00 56.41 194 VAL B CA 1
ATOM 3132 C C . VAL B 1 216 ? 109.725 23.180 -4.615 1.00 44.75 194 VAL B C 1
ATOM 3133 O O . VAL B 1 216 ? 109.586 23.833 -5.648 1.00 55.06 194 VAL B O 1
ATOM 3137 N N . LYS B 1 217 ? 109.131 23.512 -3.474 1.00 47.93 195 LYS B N 1
ATOM 3138 C CA . LYS B 1 217 ? 108.274 24.691 -3.408 1.00 52.29 195 LYS B CA 1
ATOM 3139 C C . LYS B 1 217 ? 109.061 25.962 -3.774 1.00 64.27 195 LYS B C 1
ATOM 3140 O O . LYS B 1 217 ? 108.601 26.789 -4.574 1.00 57.50 195 LYS B O 1
ATOM 3146 N N . ALA B 1 218 ? 110.257 26.098 -3.206 1.00 55.90 196 ALA B N 1
ATOM 3147 C CA . ALA B 1 218 ? 111.119 27.240 -3.507 1.00 58.68 196 ALA B CA 1
ATOM 3148 C C . ALA B 1 218 ? 111.566 27.237 -4.971 1.00 56.41 196 ALA B C 1
ATOM 3149 O O . ALA B 1 218 ? 111.577 28.291 -5.602 1.00 51.44 196 ALA B O 1
ATOM 3151 N N . TRP B 1 219 ? 111.898 26.062 -5.520 1.00 55.64 197 TRP B N 1
ATOM 3152 C CA . TRP B 1 219 ? 112.266 25.961 -6.939 1.00 52.04 197 TRP B CA 1
ATOM 3153 C C . TRP B 1 219 ? 111.092 26.357 -7.851 1.00 52.75 197 TRP B C 1
ATOM 3154 O O . TRP B 1 219 ? 111.259 27.100 -8.820 1.00 45.10 197 TRP B O 1
ATOM 3165 N N . LEU B 1 220 ? 109.894 25.894 -7.533 1.00 51.57 198 LEU B N 1
ATOM 3166 C CA . LEU B 1 220 ? 108.739 26.256 -8.356 1.00 48.59 198 LEU B CA 1
ATOM 3167 C C . LEU B 1 220 ? 108.455 27.755 -8.322 1.00 42.45 198 LEU B C 1
ATOM 3168 O O . LEU B 1 220 ? 108.153 28.350 -9.354 1.00 50.01 198 LEU B O 1
ATOM 3173 N N . ALA B 1 221 ? 108.540 28.361 -7.143 1.00 45.02 199 ALA B N 1
ATOM 3174 C CA . ALA B 1 221 ? 108.292 29.810 -7.003 1.00 54.72 199 ALA B CA 1
ATOM 3175 C C . ALA B 1 221 ? 109.308 30.637 -7.795 1.00 55.44 199 ALA B C 1
ATOM 3176 O O . ALA B 1 221 ? 108.952 31.616 -8.445 1.00 56.43 199 ALA B O 1
ATOM 3178 N N . ARG B 1 222 ? 110.568 30.210 -7.727 1.00 57.87 200 ARG B N 1
ATOM 3179 C CA . ARG B 1 222 ? 111.696 30.794 -8.469 1.00 50.10 200 ARG B CA 1
ATOM 3180 C C . ARG B 1 222 ? 111.440 30.770 -9.984 1.00 59.96 200 ARG B C 1
ATOM 3181 O O . ARG B 1 222 ? 111.629 31.780 -10.660 1.00 55.83 200 ARG B O 1
ATOM 3189 N N . CYS B 1 223 ? 110.993 29.624 -10.510 1.00 53.12 201 CYS B N 1
ATOM 3190 C CA . CYS B 1 223 ? 110.627 29.521 -11.929 1.00 43.85 201 CYS B CA 1
ATOM 3191 C C . CYS B 1 223 ? 109.457 30.421 -12.314 1.00 46.22 201 CYS B C 1
ATOM 3192 O O . CYS B 1 223 ? 109.457 31.024 -13.387 1.00 49.70 201 CYS B O 1
ATOM 3195 N N . GLN B 1 224 ? 108.456 30.496 -11.440 1.00 46.16 202 GLN B N 1
ATOM 3196 C CA . GLN B 1 224 ? 107.230 31.249 -11.720 1.00 57.35 202 GLN B CA 1
ATOM 3197 C C . GLN B 1 224 ? 107.371 32.745 -11.464 1.00 54.64 202 GLN B C 1
ATOM 3198 O O . GLN B 1 224 ? 106.517 33.527 -11.884 1.00 54.90 202 GLN B O 1
ATOM 3204 N N . SER B 1 225 ? 108.447 33.155 -10.794 1.00 54.86 203 SER B N 1
ATOM 3205 C CA . SER B 1 225 ? 108.687 34.581 -10.571 1.00 53.08 203 SER B CA 1
ATOM 3206 C C . SER B 1 225 ? 109.156 35.288 -11.851 1.00 51.52 203 SER B C 1
ATOM 3207 O O . SER B 1 225 ? 109.141 36.512 -11.926 1.00 63.40 203 SER B O 1
ATOM 3210 N N . ARG B 1 226 ? 109.525 34.509 -12.866 1.00 56.69 204 ARG B N 1
ATOM 3211 C CA . ARG B 1 226 ? 110.166 35.034 -14.075 1.00 59.10 204 ARG B CA 1
ATOM 3212 C C . ARG B 1 226 ? 109.196 35.832 -14.958 1.00 57.67 204 ARG B C 1
ATOM 3213 O O . ARG B 1 226 ? 108.017 35.473 -15.068 1.00 54.33 204 ARG B O 1
ATOM 3221 N N . PRO B 1 227 ? 109.684 36.919 -15.595 1.00 60.43 205 PRO B N 1
ATOM 3222 C CA . PRO B 1 227 ? 108.753 37.772 -16.349 1.00 61.11 205 PRO B CA 1
ATOM 3223 C C . PRO B 1 227 ? 107.978 37.051 -17.459 1.00 60.32 205 PRO B C 1
ATOM 3224 O O . PRO B 1 227 ? 106.778 37.286 -17.612 1.00 56.73 205 PRO B O 1
ATOM 3228 N N . ALA B 1 228 ? 108.641 36.178 -18.217 1.00 50.66 206 ALA B N 1
ATOM 3229 C CA . ALA B 1 228 ? 107.959 35.448 -19.299 1.00 41.98 206 ALA B CA 1
ATOM 3230 C C . ALA B 1 228 ? 106.811 34.567 -18.791 1.00 49.44 206 ALA B C 1
ATOM 3231 O O . ALA B 1 228 ? 105.833 34.359 -19.507 1.00 47.08 206 ALA B O 1
ATOM 3233 N N . PHE B 1 229 ? 106.929 34.047 -17.572 1.00 49.75 207 PHE B N 1
ATOM 3234 C CA . PHE B 1 229 ? 105.882 33.201 -16.997 1.00 46.31 207 PHE B CA 1
ATOM 3235 C C . PHE B 1 229 ? 104.682 34.048 -16.627 1.00 56.11 207 PHE B C 1
ATOM 3236 O O . PHE B 1 229 ? 103.546 33.660 -16.877 1.00 56.57 207 PHE B O 1
ATOM 3244 N N . LYS B 1 230 ? 104.947 35.191 -16.005 1.00 56.76 208 LYS B N 1
ATOM 3245 C CA . LYS B 1 230 ? 103.895 36.133 -15.628 1.00 68.20 208 LYS B CA 1
ATOM 3246 C C . LYS B 1 230 ? 103.119 36.632 -16.857 1.00 57.17 208 LYS B C 1
ATOM 3247 O O . LYS B 1 230 ? 101.899 36.760 -16.824 1.00 61.92 208 LYS B O 1
ATOM 3253 N N . ALA B 1 231 ? 103.835 36.916 -17.938 1.00 64.32 209 ALA B N 1
ATOM 3254 C CA . ALA B 1 231 ? 103.197 37.387 -19.158 1.00 61.37 209 ALA B CA 1
ATOM 3255 C C . ALA B 1 231 ? 102.362 36.275 -19.790 1.00 56.07 209 ALA B C 1
ATOM 3256 O O . ALA B 1 231 ? 101.291 36.538 -20.323 1.00 57.48 209 ALA B O 1
ATOM 3258 N N . MET B 1 232 ? 102.833 35.033 -19.720 1.00 49.81 210 MET B N 1
ATOM 3259 C CA . MET B 1 232 ? 102.050 33.913 -20.252 1.00 54.94 210 MET B CA 1
ATOM 3260 C C . MET B 1 232 ? 100.755 33.743 -19.457 1.00 56.09 210 MET B C 1
ATOM 3261 O O . MET B 1 232 ? 99.691 33.583 -20.043 1.00 62.53 210 MET B O 1
ATOM 3266 N N . MET B 1 233 ? 100.852 33.807 -18.132 1.00 53.79 211 MET B N 1
ATOM 3267 C CA . MET B 1 233 ? 99.692 33.634 -17.249 1.00 60.30 211 MET B CA 1
ATOM 3268 C C . MET B 1 233 ? 98.691 34.783 -17.320 1.00 65.76 211 MET B C 1
ATOM 3269 O O . MET B 1 233 ? 97.508 34.584 -17.032 1.00 60.86 211 MET B O 1
ATOM 3274 N N . GLU B 1 234 ? 99.168 35.975 -17.680 1.00 64.30 212 GLU B N 1
ATOM 3275 C CA . GLU B 1 234 ? 98.291 37.135 -17.914 1.00 75.33 212 GLU B CA 1
ATOM 3276 C C . GLU B 1 234 ? 97.404 36.956 -19.153 1.00 79.80 212 GLU B C 1
ATOM 3277 O O . GLU B 1 234 ? 96.230 37.309 -19.115 1.00 68.19 212 GLU B O 1
ATOM 3283 N N . GLU B 1 235 ? 97.972 36.436 -20.247 1.00 56.71 213 GLU B N 1
ATOM 3284 C CA . GLU B 1 235 ? 97.194 36.101 -21.442 1.00 65.37 213 GLU B CA 1
ATOM 3285 C C . GLU B 1 235 ? 96.206 34.989 -21.132 1.00 69.78 213 GLU B C 1
ATOM 3286 O O . GLU B 1 235 ? 95.026 35.046 -21.498 1.00 66.09 213 GLU B O 1
ATOM 3292 N N . ARG B 1 236 ? 96.719 33.968 -20.458 1.00 62.26 214 ARG B N 1
ATOM 3293 C CA . ARG B 1 236 ? 95.919 32.834 -20.026 1.00 66.54 214 ARG B CA 1
ATOM 3294 C C . ARG B 1 236 ? 94.654 33.273 -19.310 1.00 64.98 214 ARG B C 1
ATOM 3295 O O . ARG B 1 236 ? 93.571 32.748 -19.571 1.00 61.80 214 ARG B O 1
ATOM 3303 N N . LEU B 1 237 ? 94.814 34.233 -18.404 1.00 69.82 215 LEU B N 1
ATOM 3304 C CA . LEU B 1 237 ? 93.722 34.712 -17.573 1.00 79.25 215 LEU B CA 1
ATOM 3305 C C . LEU B 1 237 ? 92.619 35.442 -18.367 1.00 61.24 215 LEU B C 1
ATOM 3306 O O . LEU B 1 237 ? 91.496 35.575 -17.873 1.00 73.12 215 LEU B O 1
ATOM 3311 N N . LYS B 1 238 ? 92.919 35.901 -19.583 1.00 73.62 216 LYS B N 1
ATOM 3312 C CA . LYS B 1 238 ? 91.888 36.504 -20.454 1.00 90.02 216 LYS B CA 1
ATOM 3313 C C . LYS B 1 238 ? 90.876 35.486 -20.980 1.00 72.76 216 LYS B C 1
ATOM 3314 O O . LYS B 1 238 ? 89.729 35.824 -21.231 1.00 79.26 216 LYS B O 1
ATOM 3320 N N . GLU B 1 239 ? 91.307 34.243 -21.160 1.00 74.34 217 GLU B N 1
ATOM 3321 C CA . GLU B 1 239 ? 90.429 33.205 -21.694 1.00 79.35 217 GLU B CA 1
ATOM 3322 C C . GLU B 1 239 ? 89.414 32.801 -20.639 1.00 89.29 217 GLU B C 1
ATOM 3323 O O . GLU B 1 239 ? 89.789 32.608 -19.482 1.00 73.49 217 GLU B O 1
ATOM 3329 N N . PRO B 1 240 ? 88.138 32.638 -21.041 1.00 93.19 218 PRO B N 1
ATOM 3330 C CA . PRO B 1 240 ? 87.047 32.508 -20.063 1.00 115.38 218 PRO B CA 1
ATOM 3331 C C . PRO B 1 240 ? 87.301 31.458 -18.973 1.00 99.71 218 PRO B C 1
ATOM 3332 O O . PRO B 1 240 ? 87.536 31.838 -17.831 1.00 103.69 218 PRO B O 1
ATOM 3336 N N . GLU B 1 241 ? 87.266 30.173 -19.327 1.00 79.06 219 GLU B N 1
ATOM 3337 C CA . GLU B 1 241 ? 87.505 29.043 -18.398 1.00 106.55 219 GLU B CA 1
ATOM 3338 C C . GLU B 1 241 ? 86.671 27.826 -18.800 1.00 158.75 219 GLU B C 1
ATOM 3339 O O . GLU B 1 241 ? 85.551 27.957 -19.303 1.00 98.68 219 GLU B O 1
ATOM 3346 N N . MET C 1 23 ? 149.879 -12.127 12.773 1.00 92.24 1 MET C N 1
ATOM 3347 C CA . MET C 1 23 ? 148.970 -10.998 13.144 1.00 81.63 1 MET C CA 1
ATOM 3348 C C . MET C 1 23 ? 147.540 -11.261 12.686 1.00 74.84 1 MET C C 1
ATOM 3349 O O . MET C 1 23 ? 147.314 -11.893 11.661 1.00 71.45 1 MET C O 1
ATOM 3354 N N . LEU C 1 24 ? 146.584 -10.742 13.445 1.00 56.35 2 LEU C N 1
ATOM 3355 C CA . LEU C 1 24 ? 145.167 -10.880 13.125 1.00 62.96 2 LEU C CA 1
ATOM 3356 C C . LEU C 1 24 ? 144.763 -9.990 11.944 1.00 65.50 2 LEU C C 1
ATOM 3357 O O . LEU C 1 24 ? 145.122 -8.814 11.899 1.00 56.56 2 LEU C O 1
ATOM 3362 N N . THR C 1 25 ? 144.012 -10.556 10.999 1.00 51.68 3 THR C N 1
ATOM 3363 C CA . THR C 1 25 ? 143.437 -9.785 9.896 1.00 61.02 3 THR C CA 1
ATOM 3364 C C . THR C 1 25 ? 141.921 -9.833 9.994 1.00 50.92 3 THR C C 1
ATOM 3365 O O . THR C 1 25 ? 141.337 -10.910 10.115 1.00 50.95 3 THR C O 1
ATOM 3369 N N . ILE C 1 26 ? 141.300 -8.654 9.955 1.00 47.08 4 ILE C N 1
ATOM 3370 C CA . ILE C 1 26 ? 139.851 -8.520 9.983 1.00 44.08 4 ILE C CA 1
ATOM 3371 C C . ILE C 1 26 ? 139.349 -7.963 8.657 1.00 53.41 4 ILE C C 1
ATOM 3372 O O . ILE C 1 26 ? 139.718 -6.858 8.248 1.00 46.07 4 ILE C O 1
ATOM 3377 N N . TYR C 1 27 ? 138.490 -8.743 8.008 1.00 43.27 5 TYR C N 1
ATOM 3378 C CA . TYR C 1 27 ? 137.900 -8.390 6.733 1.00 42.96 5 TYR C CA 1
ATOM 3379 C C . TYR C 1 27 ? 136.493 -7.850 6.899 1.00 55.73 5 TYR C C 1
ATOM 3380 O O . TYR C 1 27 ? 135.595 -8.560 7.342 1.00 46.58 5 TYR C O 1
ATOM 3389 N N . GLY C 1 28 ? 136.302 -6.595 6.512 1.00 50.86 6 GLY C N 1
ATOM 3390 C CA . GLY C 1 28 ? 134.982 -5.970 6.527 1.00 51.09 6 GLY C CA 1
ATOM 3391 C C . GLY C 1 28 ? 135.082 -4.516 6.928 1.00 47.04 6 GLY C C 1
ATOM 3392 O O . GLY C 1 28 ? 135.935 -4.156 7.744 1.00 49.64 6 GLY C O 1
ATOM 3393 N N . VAL C 1 29 ? 134.229 -3.679 6.344 1.00 56.36 7 VAL C N 1
ATOM 3394 C CA . VAL C 1 29 ? 134.092 -2.288 6.781 1.00 56.38 7 VAL C CA 1
ATOM 3395 C C . VAL C 1 29 ? 133.564 -2.226 8.213 1.00 45.35 7 VAL C C 1
ATOM 3396 O O . VAL C 1 29 ? 132.924 -3.161 8.683 1.00 51.12 7 VAL C O 1
ATOM 3400 N N . TYR C 1 30 ? 133.816 -1.108 8.886 1.00 50.65 8 TYR C N 1
ATOM 3401 C CA . TYR C 1 30 ? 133.332 -0.902 10.252 1.00 52.49 8 TYR C CA 1
ATOM 3402 C C . TYR C 1 30 ? 131.813 -0.785 10.270 1.00 58.84 8 TYR C C 1
ATOM 3403 O O . TYR C 1 30 ? 131.170 -1.150 11.263 1.00 57.20 8 TYR C O 1
ATOM 3412 N N . ARG C 1 31 ? 131.238 -0.284 9.175 1.00 53.73 9 ARG C N 1
ATOM 3413 C CA . ARG C 1 31 ? 129.779 -0.140 9.055 1.00 46.62 9 ARG C CA 1
ATOM 3414 C C . ARG C 1 31 ? 129.159 -1.465 8.622 1.00 58.17 9 ARG C C 1
ATOM 3415 O O . ARG C 1 31 ? 128.581 -1.583 7.537 1.00 55.07 9 ARG C O 1
ATOM 3423 N N . SER C 1 32 ? 129.299 -2.450 9.504 1.00 54.88 10 SER C N 1
ATOM 3424 C CA . SER C 1 32 ? 128.870 -3.827 9.288 1.00 56.30 10 SER C CA 1
ATOM 3425 C C . SER C 1 32 ? 129.077 -4.569 10.600 1.00 48.18 10 SER C C 1
ATOM 3426 O O . SER C 1 32 ? 129.650 -4.030 11.544 1.00 46.84 10 SER C O 1
ATOM 3429 N N . ARG C 1 33 ? 128.649 -5.821 10.646 1.00 41.53 11 ARG C N 1
ATOM 3430 C CA . ARG C 1 33 ? 128.866 -6.652 11.817 1.00 44.61 11 ARG C CA 1
ATOM 3431 C C . ARG C 1 33 ? 130.344 -6.850 12.160 1.00 56.90 11 ARG C C 1
ATOM 3432 O O . ARG C 1 33 ? 130.674 -7.344 13.254 1.00 44.61 11 ARG C O 1
ATOM 3440 N N . ALA C 1 34 ? 131.238 -6.486 11.244 1.00 45.93 12 ALA C N 1
ATOM 3441 C CA . ALA C 1 34 ? 132.681 -6.539 11.537 1.00 38.65 12 ALA C CA 1
ATOM 3442 C C . ALA C 1 34 ? 133.059 -5.666 12.727 1.00 42.96 12 ALA C C 1
ATOM 3443 O O . ALA C 1 34 ? 134.092 -5.903 13.363 1.00 46.83 12 ALA C O 1
ATOM 3445 N N . SER C 1 35 ? 132.232 -4.656 13.011 1.00 44.93 13 SER C N 1
ATOM 3446 C CA . SER C 1 35 ? 132.408 -3.788 14.174 1.00 42.95 13 SER C CA 1
ATOM 3447 C C . SER C 1 35 ? 132.520 -4.614 15.458 1.00 47.44 13 SER C C 1
ATOM 3448 O O . SER C 1 35 ? 133.292 -4.294 16.356 1.00 47.89 13 SER C O 1
ATOM 3451 N N . ARG C 1 36 ? 131.767 -5.698 15.525 1.00 49.93 14 ARG C N 1
ATOM 3452 C CA . ARG C 1 36 ? 131.847 -6.600 16.667 1.00 42.50 14 ARG C CA 1
ATOM 3453 C C . ARG C 1 36 ? 133.257 -7.114 16.880 1.00 41.08 14 ARG C C 1
ATOM 3454 O O . ARG C 1 36 ? 133.718 -7.226 18.027 1.00 41.18 14 ARG C O 1
ATOM 3462 N N . ASN C 1 37 ? 133.954 -7.424 15.791 1.00 41.42 15 ASN C N 1
ATOM 3463 C CA . ASN C 1 37 ? 135.307 -7.982 15.907 1.00 38.29 15 ASN C CA 1
ATOM 3464 C C . ASN C 1 37 ? 136.379 -6.929 16.108 1.00 45.65 15 ASN C C 1
ATOM 3465 O O . ASN C 1 37 ? 137.391 -7.200 16.761 1.00 44.00 15 ASN C O 1
ATOM 3470 N N . TYR C 1 38 ? 136.156 -5.731 15.563 1.00 42.14 16 TYR C N 1
ATOM 3471 C CA . TYR C 1 38 ? 137.049 -4.588 15.797 1.00 54.61 16 TYR C CA 1
ATOM 3472 C C . TYR C 1 38 ? 137.028 -4.161 17.281 1.00 47.26 16 TYR C C 1
ATOM 3473 O O . TYR C 1 38 ? 138.066 -3.959 17.890 1.00 47.33 16 TYR C O 1
ATOM 3482 N N . TRP C 1 39 ? 135.840 -4.056 17.858 1.00 46.66 17 TRP C N 1
ATOM 3483 C CA . TRP C 1 39 ? 135.707 -3.765 19.275 1.00 50.68 17 TRP C CA 1
ATOM 3484 C C . TRP C 1 39 ? 136.411 -4.827 20.115 1.00 47.87 17 TRP C C 1
ATOM 3485 O O . TRP C 1 39 ? 137.234 -4.506 20.965 1.00 47.69 17 TRP C O 1
ATOM 3496 N N . MET C 1 40 ? 136.114 -6.096 19.865 1.00 48.98 18 MET C N 1
ATOM 3497 C CA . MET C 1 40 ? 136.750 -7.178 20.626 1.00 47.43 18 MET C CA 1
ATOM 3498 C C . MET C 1 40 ? 138.277 -7.107 20.564 1.00 49.05 18 MET C C 1
ATOM 3499 O O . MET C 1 40 ? 138.951 -7.233 21.584 1.00 53.87 18 MET C O 1
ATOM 3504 N N . ALA C 1 41 ? 138.820 -6.912 19.371 1.00 48.33 19 ALA C N 1
ATOM 3505 C CA . ALA C 1 41 ? 140.267 -6.838 19.208 1.00 44.02 19 ALA C CA 1
ATOM 3506 C C . ALA C 1 41 ? 140.828 -5.692 20.039 1.00 46.94 19 ALA C C 1
ATOM 3507 O O . ALA C 1 41 ? 141.928 -5.791 20.587 1.00 53.91 19 ALA C O 1
ATOM 3509 N N . GLY C 1 42 ? 140.066 -4.603 20.119 1.00 51.30 20 GLY C N 1
ATOM 3510 C CA . GLY C 1 42 ? 140.453 -3.432 20.910 1.00 51.08 20 GLY C CA 1
ATOM 3511 C C . GLY C 1 42 ? 140.449 -3.770 22.385 1.00 43.46 20 GLY C C 1
ATOM 3512 O O . GLY C 1 42 ? 141.402 -3.463 23.085 1.00 52.36 20 GLY C O 1
ATOM 3513 N N . GLU C 1 43 ? 139.390 -4.433 22.850 1.00 48.22 21 GLU C N 1
ATOM 3514 C CA . GLU C 1 43 ? 139.311 -4.859 24.255 1.00 48.56 21 GLU C CA 1
ATOM 3515 C C . GLU C 1 43 ? 140.472 -5.756 24.645 1.00 51.25 21 GLU C C 1
ATOM 3516 O O . GLU C 1 43 ? 141.029 -5.606 25.720 1.00 57.06 21 GLU C O 1
ATOM 3522 N N . LEU C 1 44 ? 140.851 -6.676 23.764 1.00 56.18 22 LEU C N 1
ATOM 3523 C CA . LEU C 1 44 ? 141.983 -7.573 24.033 1.00 59.42 22 LEU C CA 1
ATOM 3524 C C . LEU C 1 44 ? 143.367 -6.951 23.840 1.00 54.46 22 LEU C C 1
ATOM 3525 O O . LEU C 1 44 ? 144.367 -7.574 24.169 1.00 64.59 22 LEU C O 1
ATOM 3530 N N . GLY C 1 45 ? 143.434 -5.757 23.268 1.00 57.67 23 GLY C N 1
ATOM 3531 C CA . GLY C 1 45 ? 144.716 -5.126 22.990 1.00 60.39 23 GLY C CA 1
ATOM 3532 C C . GLY C 1 45 ? 145.443 -5.765 21.826 1.00 68.65 23 GLY C C 1
ATOM 3533 O O . GLY C 1 45 ? 146.660 -5.649 21.715 1.00 60.38 23 GLY C O 1
ATOM 3534 N N . LEU C 1 46 ? 144.709 -6.428 20.939 1.00 64.41 24 LEU C N 1
ATOM 3535 C CA . LEU C 1 46 ? 145.345 -7.083 19.809 1.00 70.55 24 LEU C CA 1
ATOM 3536 C C . LEU C 1 46 ? 145.661 -6.098 18.704 1.00 67.61 24 LEU C C 1
ATOM 3537 O O . LEU C 1 46 ? 144.846 -5.237 18.378 1.00 66.90 24 LEU C O 1
ATOM 3542 N N . PRO C 1 47 ? 146.859 -6.218 18.126 1.00 68.82 25 PRO C N 1
ATOM 3543 C CA . PRO C 1 47 ? 147.082 -5.535 16.867 1.00 58.46 25 PRO C CA 1
ATOM 3544 C C . PRO C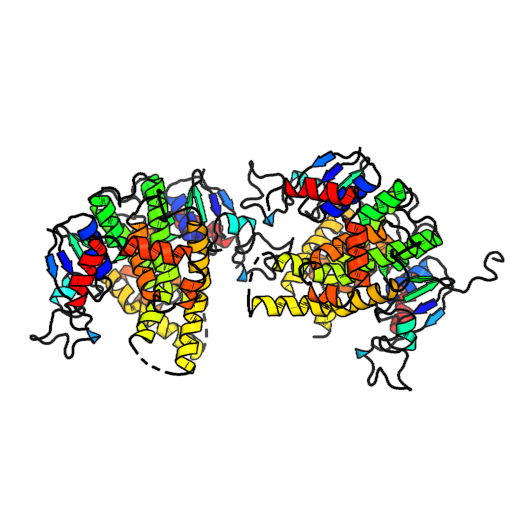 1 47 ? 146.316 -6.287 15.794 1.00 56.99 25 PRO C C 1
ATOM 3545 O O . PRO C 1 47 ? 146.055 -7.487 15.941 1.00 66.73 25 PRO C O 1
ATOM 3549 N N . PHE C 1 48 ? 145.938 -5.590 14.734 1.00 60.55 26 PHE C N 1
ATOM 3550 C CA . PHE C 1 48 ? 145.273 -6.247 13.628 1.00 58.19 26 PHE C CA 1
ATOM 3551 C C . PHE C 1 48 ? 145.413 -5.442 12.365 1.00 60.27 26 PHE C C 1
ATOM 3552 O O . PHE C 1 48 ? 145.597 -4.234 12.406 1.00 64.22 26 PHE C O 1
ATOM 3560 N N . ARG C 1 49 ? 145.302 -6.133 11.244 1.00 64.32 27 ARG C N 1
ATOM 3561 C CA . ARG C 1 49 ? 145.217 -5.494 9.952 1.00 57.62 27 ARG C CA 1
ATOM 3562 C C . ARG C 1 49 ? 143.737 -5.425 9.587 1.00 60.21 27 ARG C C 1
ATOM 3563 O O . ARG C 1 49 ? 142.993 -6.396 9.757 1.00 60.57 27 ARG C O 1
ATOM 3571 N N . SER C 1 50 ? 143.313 -4.263 9.117 1.00 62.49 28 SER C N 1
ATOM 3572 C CA . SER C 1 50 ? 141.975 -4.093 8.588 1.00 58.54 28 SER C CA 1
ATOM 3573 C C . SER C 1 50 ? 142.019 -4.137 7.070 1.00 58.51 28 SER C C 1
ATOM 3574 O O . SER C 1 50 ? 142.813 -3.438 6.443 1.00 56.14 28 SER C O 1
ATOM 3577 N N . VAL C 1 51 ? 141.162 -4.967 6.490 1.00 54.60 29 VAL C N 1
ATOM 3578 C CA . VAL C 1 51 ? 140.950 -4.991 5.057 1.00 52.72 29 VAL C CA 1
ATOM 3579 C C . VAL C 1 51 ? 139.498 -4.594 4.861 1.00 56.79 29 VAL C C 1
ATOM 3580 O O . VAL C 1 51 ? 138.601 -5.383 5.149 1.00 56.39 29 VAL C O 1
ATOM 3584 N N . PRO C 1 52 ? 139.252 -3.351 4.414 1.00 59.17 30 PRO C N 1
ATOM 3585 C CA . PRO C 1 52 ? 137.865 -2.920 4.309 1.00 66.56 30 PRO C CA 1
ATOM 3586 C C . PRO C 1 52 ? 137.181 -3.540 3.087 1.00 60.22 30 PRO C C 1
ATOM 3587 O O . PRO C 1 52 ? 137.485 -3.190 1.961 1.00 82.70 30 PRO C O 1
ATOM 3591 N N . VAL C 1 53 ? 136.297 -4.491 3.347 1.00 55.72 31 VAL C N 1
ATOM 3592 C CA . VAL C 1 53 ? 135.483 -5.136 2.340 1.00 52.17 31 VAL C CA 1
ATOM 3593 C C . VAL C 1 53 ? 134.079 -4.590 2.537 1.00 61.82 31 VAL C C 1
ATOM 3594 O O . VAL C 1 53 ? 133.575 -4.618 3.655 1.00 48.22 31 VAL C O 1
ATOM 3598 N N . VAL C 1 54 ? 133.455 -4.073 1.475 1.00 51.18 32 VAL C N 1
ATOM 3599 C CA . VAL C 1 54 ? 132.075 -3.554 1.579 1.00 62.46 32 VAL C CA 1
ATOM 3600 C C . VAL C 1 54 ? 131.023 -4.573 1.183 1.00 45.41 32 VAL C C 1
ATOM 3601 O O . VAL C 1 54 ? 131.268 -5.464 0.365 1.00 48.56 32 VAL C O 1
ATOM 3605 N N . GLN C 1 55 ? 129.830 -4.389 1.737 1.00 53.62 33 GLN C N 1
ATOM 3606 C CA . GLN C 1 55 ? 128.663 -5.143 1.321 1.00 53.57 33 GLN C CA 1
ATOM 3607 C C . GLN C 1 55 ? 128.412 -4.885 -0.157 1.00 56.65 33 GLN C C 1
ATOM 3608 O O . GLN C 1 55 ? 128.319 -3.739 -0.579 1.00 54.71 33 GLN C O 1
ATOM 3614 N N . ALA C 1 56 ? 128.282 -5.958 -0.930 1.00 56.51 34 ALA C N 1
ATOM 3615 C CA . ALA C 1 56 ? 128.097 -5.861 -2.377 1.00 50.62 34 ALA C CA 1
ATOM 3616 C C . ALA C 1 56 ? 126.857 -5.065 -2.755 1.00 61.51 34 ALA C C 1
ATOM 3617 O O . ALA C 1 56 ? 126.857 -4.392 -3.777 1.00 65.14 34 ALA C O 1
ATOM 3619 N N . HIS C 1 57 ? 125.806 -5.136 -1.941 1.00 50.97 35 HIS C N 1
ATOM 3620 C CA . HIS C 1 57 ? 124.598 -4.337 -2.194 1.00 62.88 35 HIS C CA 1
ATOM 3621 C C . HIS C 1 57 ? 124.765 -2.834 -2.014 1.00 56.88 35 HIS C C 1
ATOM 3622 O O . HIS C 1 57 ? 123.870 -2.068 -2.385 1.00 61.44 35 HIS C O 1
ATOM 3629 N N . ARG C 1 58 ? 125.885 -2.413 -1.432 1.00 52.03 36 ARG C N 1
ATOM 3630 C CA . ARG C 1 58 ? 126.219 -0.995 -1.355 1.00 58.76 36 ARG C CA 1
ATOM 3631 C C . ARG C 1 58 ? 127.082 -0.542 -2.540 1.00 58.59 36 ARG C C 1
ATOM 3632 O O . ARG C 1 58 ? 127.444 0.622 -2.630 1.00 66.30 36 ARG C O 1
ATOM 3640 N N . VAL C 1 59 ? 127.376 -1.456 -3.460 1.00 61.30 37 VAL C N 1
ATOM 3641 C CA . VAL C 1 59 ? 128.142 -1.136 -4.657 1.00 52.03 37 VAL C CA 1
ATOM 3642 C C . VAL C 1 59 ? 127.229 -1.248 -5.872 1.00 67.16 37 VAL C C 1
ATOM 3643 O O . VAL C 1 59 ? 126.480 -2.220 -6.017 1.00 66.24 37 VAL C O 1
ATOM 3647 N N . ALA C 1 60 ? 127.298 -0.239 -6.737 1.00 66.61 38 ALA C N 1
ATOM 3648 C CA . ALA C 1 60 ? 126.509 -0.204 -7.954 1.00 85.56 38 ALA C CA 1
ATOM 3649 C C . ALA C 1 60 ? 126.831 -1.393 -8.852 1.00 85.11 38 ALA C C 1
ATOM 3650 O O . ALA C 1 60 ? 125.934 -2.108 -9.300 1.00 80.44 38 ALA C O 1
ATOM 3652 N N . ASP C 1 61 ? 128.123 -1.587 -9.106 1.00 76.05 39 ASP C N 1
ATOM 3653 C CA . ASP C 1 61 ? 128.603 -2.598 -10.046 1.00 67.52 39 ASP C CA 1
ATOM 3654 C C . ASP C 1 61 ? 129.707 -3.426 -9.396 1.00 58.23 39 ASP C C 1
ATOM 3655 O O . ASP C 1 61 ? 130.891 -3.180 -9.625 1.00 80.07 39 ASP C O 1
ATOM 3660 N N . PRO C 1 62 ? 129.318 -4.418 -8.589 1.00 60.51 40 PRO C N 1
ATOM 3661 C CA . PRO C 1 62 ? 130.257 -5.132 -7.727 1.00 72.08 40 PRO C CA 1
ATOM 3662 C C . PRO C 1 62 ? 131.394 -5.850 -8.450 1.00 68.54 40 PRO C C 1
ATOM 3663 O O . PRO C 1 62 ? 132.474 -5.991 -7.881 1.00 70.24 40 PRO C O 1
ATOM 3667 N N . LEU C 1 63 ? 131.152 -6.298 -9.679 1.00 67.23 41 LEU C N 1
ATOM 3668 C CA . LEU C 1 63 ? 132.128 -7.099 -10.419 1.00 77.76 41 LEU C CA 1
ATOM 3669 C C . LEU C 1 63 ? 132.989 -6.302 -11.398 1.00 76.37 41 LEU C C 1
ATOM 3670 O O . LEU C 1 63 ? 133.716 -6.892 -12.190 1.00 76.26 41 LEU C O 1
ATOM 3675 N N . ALA C 1 64 ? 132.929 -4.974 -11.343 1.00 79.01 42 ALA C N 1
ATOM 3676 C CA . ALA C 1 64 ? 133.787 -4.147 -12.187 1.00 68.98 42 ALA C CA 1
ATOM 3677 C C . ALA C 1 64 ? 135.250 -4.249 -11.754 1.00 83.21 42 ALA C C 1
ATOM 3678 O O . ALA C 1 64 ? 135.543 -4.467 -10.578 1.00 95.51 42 ALA C O 1
ATOM 3680 N N . ALA C 1 65 ? 136.158 -4.081 -12.715 1.00 114.68 43 ALA C N 1
ATOM 3681 C CA . ALA C 1 65 ? 137.602 -4.098 -12.457 1.00 92.84 43 ALA C CA 1
ATOM 3682 C C . ALA C 1 65 ? 138.045 -2.980 -11.508 1.00 103.41 43 ALA C C 1
ATOM 3683 O O . ALA C 1 65 ? 139.057 -3.113 -10.823 1.00 96.67 43 ALA C O 1
ATOM 3685 N N . ASP C 1 66 ? 137.287 -1.885 -11.483 1.00 109.25 44 ASP C N 1
ATOM 3686 C CA . ASP C 1 66 ? 137.552 -0.760 -10.577 1.00 90.44 44 ASP C CA 1
ATOM 3687 C C . ASP C 1 66 ? 136.591 -0.720 -9.374 1.00 79.75 44 ASP C C 1
ATOM 3688 O O . ASP C 1 66 ? 136.454 0.315 -8.720 1.00 108.50 44 ASP C O 1
ATOM 3693 N N . ALA C 1 67 ? 135.941 -1.842 -9.075 1.00 69.62 45 ALA C N 1
ATOM 3694 C CA . ALA C 1 67 ? 135.039 -1.921 -7.917 1.00 71.13 45 ALA C CA 1
ATOM 3695 C C . ALA C 1 67 ? 135.829 -1.942 -6.618 1.00 60.68 45 ALA C C 1
ATOM 3696 O O . ALA C 1 67 ? 136.871 -2.589 -6.550 1.00 70.31 45 ALA C O 1
ATOM 3698 N N . PRO C 1 68 ? 135.337 -1.249 -5.573 1.00 66.35 46 PRO C N 1
ATOM 3699 C CA . PRO C 1 68 ? 135.983 -1.475 -4.283 1.00 82.12 46 PRO C CA 1
ATOM 3700 C C . PRO C 1 68 ? 135.880 -2.945 -3.903 1.00 78.72 46 PRO C C 1
ATOM 3701 O O . PRO C 1 68 ? 134.899 -3.604 -4.262 1.00 75.04 46 PRO C O 1
ATOM 3705 N N . LEU C 1 69 ? 136.885 -3.460 -3.202 1.00 67.01 47 LEU C N 1
ATOM 3706 C CA . LEU C 1 69 ? 136.834 -4.835 -2.727 1.00 62.74 47 LEU C CA 1
ATOM 3707 C C . LEU C 1 69 ? 135.520 -4.992 -1.970 1.00 61.65 47 LEU C C 1
ATOM 3708 O O . LEU C 1 69 ? 135.209 -4.188 -1.086 1.00 56.35 47 LEU C O 1
ATOM 3713 N N . ASN C 1 70 ? 134.732 -5.992 -2.354 1.00 54.39 48 ASN C N 1
ATOM 3714 C CA . ASN C 1 70 ? 133.401 -6.182 -1.777 1.00 49.92 48 ASN C CA 1
ATOM 3715 C C . ASN C 1 70 ? 133.083 -7.658 -1.589 1.00 55.74 48 ASN C C 1
ATOM 3716 O O . ASN C 1 70 ? 133.876 -8.526 -1.966 1.00 55.59 48 ASN C O 1
ATOM 3721 N N . THR C 1 71 ? 131.918 -7.944 -1.018 1.00 47.95 49 THR C N 1
ATOM 3722 C CA . THR C 1 71 ? 131.579 -9.321 -0.648 1.00 48.42 49 THR C CA 1
ATOM 3723 C C . THR C 1 71 ? 131.409 -10.244 -1.840 1.00 48.48 49 THR C C 1
ATOM 3724 O O . THR C 1 71 ? 131.470 -11.451 -1.682 1.00 59.31 49 THR C O 1
ATOM 3728 N N . LYS C 1 72 ? 131.202 -9.684 -3.029 1.00 57.03 50 LYS C N 1
ATOM 3729 C CA . LYS C 1 72 ? 131.114 -10.490 -4.249 1.00 58.91 50 LYS C CA 1
ATOM 3730 C C . LYS C 1 72 ? 132.429 -10.543 -5.056 1.00 47.52 50 LYS C C 1
ATOM 3731 O O . LYS C 1 72 ? 132.477 -11.177 -6.104 1.00 58.56 50 LYS C O 1
ATOM 3737 N N . SER C 1 73 ? 133.488 -9.886 -4.583 1.00 62.33 51 SER C N 1
ATOM 3738 C CA . SER C 1 73 ? 134.772 -9.914 -5.292 1.00 56.68 51 SER C CA 1
ATOM 3739 C C . SER C 1 73 ? 135.318 -11.343 -5.236 1.00 60.29 51 SER C C 1
ATOM 3740 O O . SER C 1 73 ? 135.217 -11.997 -4.199 1.00 72.67 51 SER C O 1
ATOM 3743 N N . PRO C 1 74 ? 135.884 -11.840 -6.346 1.00 60.79 52 PRO C N 1
ATOM 3744 C CA . PRO C 1 74 ? 136.374 -13.229 -6.321 1.00 60.99 52 PRO C CA 1
ATOM 3745 C C . PRO C 1 74 ? 137.491 -13.423 -5.302 1.00 65.97 52 PRO C C 1
ATOM 3746 O O . PRO C 1 74 ? 137.585 -14.483 -4.691 1.00 64.09 52 PRO C O 1
ATOM 3750 N N . GLY C 1 75 ? 138.321 -12.397 -5.127 1.00 62.49 53 GLY C N 1
ATOM 3751 C CA . GLY C 1 75 ? 139.353 -12.395 -4.101 1.00 58.82 53 GLY C CA 1
ATOM 3752 C C . GLY C 1 75 ? 138.787 -12.686 -2.715 1.00 70.37 53 GLY C C 1
ATOM 3753 O O . GLY C 1 75 ? 139.352 -13.475 -1.967 1.00 76.06 53 GLY C O 1
ATOM 3754 N N . PHE C 1 76 ? 137.657 -12.066 -2.386 1.00 56.22 54 PHE C N 1
ATOM 3755 C CA . PHE C 1 76 ? 137.046 -12.249 -1.079 1.00 57.07 54 PHE C CA 1
ATOM 3756 C C . PHE C 1 76 ? 136.332 -13.572 -0.922 1.00 51.05 54 PHE C C 1
ATOM 3757 O O . PHE C 1 76 ? 136.427 -14.193 0.138 1.00 53.89 54 PHE C O 1
ATOM 3765 N N . LEU C 1 77 ? 135.602 -13.985 -1.957 1.00 49.70 55 LEU C N 1
ATOM 3766 C CA . LEU C 1 77 ? 134.900 -15.274 -1.956 1.00 58.76 55 LEU C CA 1
ATOM 3767 C C . LEU C 1 77 ? 135.853 -16.469 -1.801 1.00 68.71 55 LEU C C 1
ATOM 3768 O O . LEU C 1 77 ? 135.470 -17.497 -1.236 1.00 60.77 55 LEU C O 1
ATOM 3773 N N . ALA C 1 78 ? 137.088 -16.332 -2.288 1.00 60.99 56 ALA C N 1
ATOM 3774 C CA . ALA C 1 78 ? 138.129 -17.341 -2.037 1.00 71.35 56 ALA C CA 1
ATOM 3775 C C . ALA C 1 78 ? 138.459 -17.454 -0.544 1.00 63.19 56 ALA C C 1
ATOM 3776 O O . ALA C 1 78 ? 138.828 -18.524 -0.063 1.00 65.25 56 ALA C O 1
ATOM 3778 N N . ILE C 1 79 ? 138.309 -16.349 0.185 1.00 66.39 57 ILE C N 1
ATOM 3779 C CA . ILE C 1 79 ? 138.545 -16.316 1.627 1.00 52.58 57 ILE C CA 1
ATOM 3780 C C . ILE C 1 79 ? 137.308 -16.761 2.415 1.00 60.87 57 ILE C C 1
ATOM 3781 O O . ILE C 1 79 ? 137.409 -17.605 3.302 1.00 60.18 57 ILE C O 1
ATOM 3786 N N . ASN C 1 80 ? 136.156 -16.164 2.118 1.00 61.20 58 ASN C N 1
ATOM 3787 C CA . ASN C 1 80 ? 134.881 -16.565 2.724 1.00 49.67 58 ASN C CA 1
ATOM 3788 C C . ASN C 1 80 ? 133.850 -16.896 1.643 1.00 54.57 58 ASN C C 1
ATOM 3789 O O . ASN C 1 80 ? 133.177 -15.991 1.150 1.00 58.43 58 ASN C O 1
ATOM 3794 N N . PRO C 1 81 ? 133.709 -18.190 1.278 1.00 68.66 59 PRO C N 1
ATOM 3795 C CA . PRO C 1 81 ? 132.783 -18.532 0.185 1.00 61.12 59 PRO C CA 1
ATOM 3796 C C . PRO C 1 81 ? 131.313 -18.193 0.488 1.00 55.56 59 PRO C C 1
ATOM 3797 O O . PRO C 1 81 ? 130.491 -18.144 -0.422 1.00 52.77 59 PRO C O 1
ATOM 3801 N N . MET C 1 82 ? 130.988 -17.942 1.749 1.00 48.93 60 MET C N 1
ATOM 3802 C CA . MET C 1 82 ? 129.647 -17.497 2.107 1.00 58.58 60 MET C CA 1
ATOM 3803 C C . MET C 1 82 ? 129.393 -16.069 1.592 1.00 68.37 60 MET C C 1
ATOM 3804 O O . MET C 1 82 ? 128.247 -15.663 1.413 1.00 52.78 60 MET C O 1
ATOM 3809 N N . GLY C 1 83 ? 130.458 -15.310 1.340 1.00 55.04 61 GLY C N 1
ATOM 3810 C CA . GLY C 1 83 ? 130.324 -13.978 0.749 1.00 52.08 61 GLY C CA 1
ATOM 3811 C C . GLY C 1 83 ? 129.668 -12.968 1.671 1.00 51.12 61 GLY C C 1
ATOM 3812 O O . GLY C 1 83 ? 128.817 -12.190 1.254 1.00 49.69 61 GLY C O 1
ATOM 3813 N N . LEU C 1 84 ? 130.073 -12.996 2.932 1.00 42.88 62 LEU C N 1
ATOM 3814 C CA . LEU C 1 84 ? 129.570 -12.077 3.926 1.00 51.27 62 LEU C CA 1
ATOM 3815 C C . LEU C 1 84 ? 130.722 -11.605 4.795 1.00 49.85 62 LEU C C 1
ATOM 3816 O O . LEU C 1 84 ? 131.760 -12.263 4.870 1.00 44.60 62 LEU C O 1
ATOM 3821 N N . ILE C 1 85 ? 130.513 -10.475 5.465 1.00 46.82 63 ILE C N 1
ATOM 3822 C CA . ILE C 1 85 ? 131.480 -9.936 6.417 1.00 44.68 63 ILE C CA 1
ATOM 3823 C C . ILE C 1 85 ? 130.903 -9.928 7.834 1.00 46.43 63 ILE C C 1
ATOM 3824 O O . ILE C 1 85 ? 129.699 -9.787 8.014 1.00 46.09 63 ILE C O 1
ATOM 3829 N N . PRO C 1 86 ? 131.769 -10.077 8.848 1.00 39.26 64 PRO C N 1
ATOM 3830 C CA . PRO C 1 86 ? 133.224 -10.208 8.734 1.00 50.10 64 PRO C CA 1
ATOM 3831 C C . PRO C 1 86 ? 133.745 -11.611 8.449 1.00 54.07 64 PRO C C 1
ATOM 3832 O O . PRO C 1 86 ? 133.048 -12.616 8.644 1.00 41.26 64 PRO C O 1
ATOM 3836 N N . ALA C 1 87 ? 134.988 -11.651 7.995 1.00 48.07 65 ALA C N 1
ATOM 3837 C CA . ALA C 1 87 ? 135.831 -12.832 8.140 1.00 43.37 65 ALA C CA 1
ATOM 3838 C C . ALA C 1 87 ? 137.042 -12.366 8.929 1.00 48.73 65 ALA C C 1
ATOM 3839 O O . ALA C 1 87 ? 137.439 -11.209 8.825 1.00 45.40 65 ALA C O 1
ATOM 3841 N N . ILE C 1 88 ? 137.595 -13.234 9.765 1.00 43.86 66 ILE C N 1
ATOM 3842 C CA . ILE C 1 88 ? 138.873 -12.939 10.393 1.00 47.99 66 ILE C CA 1
ATOM 3843 C C . ILE C 1 88 ? 139.818 -14.052 10.019 1.00 51.64 66 ILE C C 1
ATOM 3844 O O . ILE C 1 88 ? 139.397 -15.208 9.865 1.00 48.19 66 ILE C O 1
ATOM 3849 N N . GLU C 1 89 ? 141.082 -13.694 9.832 1.00 43.78 67 GLU C N 1
ATOM 3850 C CA . GLU C 1 89 ? 142.115 -14.677 9.561 1.00 49.35 67 GLU C CA 1
ATOM 3851 C C . GLU C 1 89 ? 143.148 -14.574 10.671 1.00 60.58 67 GLU C C 1
ATOM 3852 O O . GLU C 1 89 ? 143.599 -13.484 11.012 1.00 53.98 67 GLU C O 1
ATOM 3858 N N . ASP C 1 90 ? 143.472 -15.720 11.262 1.00 68.32 68 ASP C N 1
ATOM 3859 C CA . ASP C 1 90 ? 144.384 -15.799 12.396 1.00 73.76 68 ASP C CA 1
ATOM 3860 C C . ASP C 1 90 ? 145.266 -17.035 12.223 1.00 68.21 68 ASP C C 1
ATOM 3861 O O . ASP C 1 90 ? 144.810 -18.156 12.433 1.00 66.85 68 ASP C O 1
ATOM 3866 N N . ASP C 1 91 ? 146.518 -16.817 11.822 1.00 73.82 69 ASP C N 1
ATOM 3867 C CA . ASP C 1 91 ? 147.499 -17.893 11.653 1.00 83.95 69 ASP C CA 1
ATOM 3868 C C . ASP C 1 91 ? 147.006 -18.987 10.698 1.00 88.32 69 ASP C C 1
ATOM 3869 O O . ASP C 1 91 ? 147.141 -20.180 10.968 1.00 95.36 69 ASP C O 1
ATOM 3874 N N . GLY C 1 92 ? 146.428 -18.567 9.579 1.00 73.94 70 GLY C N 1
ATOM 3875 C CA . GLY C 1 92 ? 145.933 -19.499 8.572 1.00 81.05 70 GLY C CA 1
ATOM 3876 C C . GLY C 1 92 ? 144.479 -19.887 8.759 1.00 66.18 70 GLY C C 1
ATOM 3877 O O . GLY C 1 92 ? 143.852 -20.389 7.828 1.00 67.09 70 GLY C O 1
ATOM 3878 N N . LEU C 1 93 ? 143.934 -19.654 9.951 1.00 63.92 71 LEU C N 1
ATOM 3879 C CA . LEU C 1 93 ? 142.563 -20.046 10.244 1.00 61.96 71 LEU C CA 1
ATOM 3880 C C . LEU C 1 93 ? 141.604 -18.920 9.903 1.00 54.10 71 LEU C C 1
ATOM 3881 O O . LEU C 1 93 ? 141.701 -17.835 10.472 1.00 57.78 71 LEU C O 1
ATOM 3886 N N . VAL C 1 94 ? 140.666 -19.190 8.995 1.00 50.77 72 VAL C N 1
ATOM 3887 C CA . VAL C 1 94 ? 139.630 -18.214 8.641 1.00 46.70 72 VAL C CA 1
ATOM 3888 C C . VAL C 1 94 ? 138.326 -18.499 9.382 1.00 38.92 72 VAL C C 1
ATOM 3889 O O . VAL C 1 94 ? 137.821 -19.610 9.354 1.00 50.90 72 VAL C O 1
ATOM 3893 N N . LEU C 1 95 ? 137.778 -17.490 10.039 1.00 45.66 73 LEU C N 1
ATOM 3894 C CA . LEU C 1 95 ? 136.525 -17.641 10.756 1.00 37.41 73 LEU C CA 1
ATOM 3895 C C . LEU C 1 95 ? 135.534 -16.583 10.270 1.00 48.59 73 LEU C C 1
ATOM 3896 O O . LEU C 1 95 ? 135.898 -15.430 10.058 1.00 45.28 73 LEU C O 1
ATOM 3901 N N . THR C 1 96 ? 134.271 -16.967 10.150 1.00 43.27 74 THR C N 1
ATOM 3902 C CA . THR C 1 96 ? 133.311 -16.210 9.335 1.00 55.48 74 THR C CA 1
ATOM 3903 C C . THR C 1 96 ? 131.951 -15.995 10.004 1.00 51.32 74 THR C C 1
ATOM 3904 O O . THR C 1 96 ? 130.924 -15.933 9.323 1.00 45.18 74 THR C O 1
ATOM 3908 N N . GLU C 1 97 ? 131.942 -15.896 11.333 1.00 38.53 75 GLU C N 1
ATOM 3909 C CA . GLU C 1 97 ? 130.699 -15.698 12.099 1.00 38.92 75 GLU C CA 1
ATOM 3910 C C . GLU C 1 97 ? 130.944 -14.739 13.245 1.00 41.10 75 GLU C C 1
ATOM 3911 O O . GLU C 1 97 ? 131.521 -15.129 14.250 1.00 40.52 75 GLU C O 1
ATOM 3917 N N . SER C 1 98 ? 130.460 -13.505 13.095 1.00 39.78 76 SER C N 1
ATOM 3918 C CA . SER C 1 98 ? 130.847 -12.392 13.943 1.00 38.31 76 SER C CA 1
ATOM 3919 C C . SER C 1 98 ? 130.872 -12.700 15.425 1.00 40.81 76 SER C C 1
ATOM 3920 O O . SER C 1 98 ? 131.845 -12.386 16.101 1.00 38.09 76 SER C O 1
ATOM 3923 N N . LEU C 1 99 ? 129.814 -13.308 15.936 1.00 37.31 77 LEU C N 1
ATOM 3924 C CA . LEU C 1 99 ? 129.700 -13.482 17.385 1.00 46.71 77 LEU C CA 1
ATOM 3925 C C . LEU C 1 99 ? 130.586 -14.640 17.844 1.00 46.03 77 LEU C C 1
ATOM 3926 O O . LEU C 1 99 ? 131.221 -14.565 18.901 1.00 37.41 77 LEU C O 1
ATOM 3931 N N . ALA C 1 100 ? 130.662 -15.687 17.028 1.00 39.04 78 ALA C N 1
ATOM 3932 C CA . ALA C 1 100 ? 131.490 -16.847 17.366 1.00 47.55 78 ALA C CA 1
ATOM 3933 C C . ALA C 1 100 ? 132.964 -16.501 17.221 1.00 43.49 78 ALA C C 1
ATOM 3934 O O . ALA C 1 100 ? 133.805 -17.067 17.907 1.00 40.93 78 ALA C O 1
ATOM 3936 N N . ASN C 1 101 ? 133.260 -15.583 16.307 1.00 40.41 79 ASN C N 1
ATOM 3937 C CA . ASN C 1 101 ? 134.589 -15.051 16.147 1.00 41.05 79 ASN C CA 1
ATOM 3938 C C . ASN C 1 101 ? 135.072 -14.471 17.479 1.00 42.30 79 ASN C C 1
ATOM 3939 O O . ASN C 1 101 ? 136.210 -14.674 17.858 1.00 40.92 79 ASN C O 1
ATOM 3944 N N . ASN C 1 102 ? 134.204 -13.728 18.166 1.00 41.08 80 ASN C N 1
ATOM 3945 C CA . ASN C 1 102 ? 134.584 -13.120 19.439 1.00 41.89 80 ASN C CA 1
ATOM 3946 C C . ASN C 1 102 ? 134.819 -14.160 20.532 1.00 41.00 80 ASN C C 1
ATOM 3947 O O . ASN C 1 102 ? 135.750 -14.007 21.309 1.00 42.64 80 ASN C O 1
ATOM 3952 N N . LEU C 1 103 ? 133.994 -15.215 20.583 1.00 44.59 81 LEU C N 1
ATOM 3953 C CA . LEU C 1 103 ? 134.177 -16.296 21.560 1.00 36.57 81 LEU C CA 1
ATOM 3954 C C . LEU C 1 103 ? 135.516 -16.991 21.339 1.00 46.02 81 LEU C C 1
ATOM 3955 O O . LEU C 1 103 ? 136.209 -17.343 22.292 1.00 42.05 81 LEU C O 1
ATOM 3960 N N . TYR C 1 104 ? 135.870 -17.202 20.079 1.00 38.95 82 TYR C N 1
ATOM 3961 C CA . TYR C 1 104 ? 137.160 -17.771 19.748 1.00 44.98 82 TYR C CA 1
ATOM 3962 C C . TYR C 1 104 ? 138.291 -16.863 20.213 1.00 51.43 82 TYR C C 1
ATOM 3963 O O . TYR C 1 104 ? 139.240 -17.342 20.795 1.00 38.89 82 TYR C O 1
ATOM 3972 N N . LEU C 1 105 ? 138.201 -15.566 19.934 1.00 42.31 83 LEU C N 1
ATOM 3973 C CA . LEU C 1 105 ? 139.247 -14.636 20.354 1.00 45.16 83 LEU C CA 1
ATOM 3974 C C . LEU C 1 105 ? 139.405 -14.591 21.871 1.00 45.59 83 LEU C C 1
ATOM 3975 O O . LEU C 1 105 ? 140.521 -14.614 22.390 1.00 43.27 83 LEU C O 1
ATOM 3980 N N . ALA C 1 106 ? 138.284 -14.555 22.578 1.00 46.61 84 ALA C N 1
ATOM 3981 C CA . ALA C 1 106 ? 138.314 -14.577 24.030 1.00 42.43 84 ALA C CA 1
ATOM 3982 C C . ALA C 1 106 ? 139.009 -15.834 24.503 1.00 47.42 84 ALA C C 1
ATOM 3983 O O . ALA C 1 106 ? 139.938 -15.780 25.313 1.00 51.32 84 ALA C O 1
ATOM 3985 N N . ARG C 1 107 ? 138.576 -16.973 23.989 1.00 41.14 85 ARG C N 1
ATOM 3986 C CA . ARG C 1 107 ? 139.123 -18.255 24.448 1.00 47.42 85 ARG C CA 1
ATOM 3987 C C . ARG C 1 107 ? 140.620 -18.370 24.155 1.00 50.50 85 ARG C C 1
ATOM 3988 O O . ARG C 1 107 ? 141.373 -18.953 24.928 1.00 50.69 85 ARG C O 1
ATOM 3996 N N . LYS C 1 108 ? 141.048 -17.836 23.022 1.00 51.34 86 LYS C N 1
ATOM 3997 C CA . LYS C 1 108 ? 142.433 -17.963 22.632 1.00 46.89 86 LYS C CA 1
ATOM 3998 C C . LYS C 1 108 ? 143.355 -17.073 23.481 1.00 55.66 86 LYS C C 1
ATOM 3999 O O . LYS C 1 108 ? 144.447 -17.493 23.856 1.00 54.28 86 LYS C O 1
ATOM 4005 N N . HIS C 1 109 ? 142.916 -15.845 23.754 1.00 53.56 87 HIS C N 1
ATOM 4006 C CA . HIS C 1 109 ? 143.771 -14.823 24.366 1.00 56.71 87 HIS C CA 1
ATOM 4007 C C . HIS C 1 109 ? 143.524 -14.631 25.851 1.00 63.40 87 HIS C C 1
ATOM 4008 O O . HIS C 1 109 ? 144.357 -14.050 26.537 1.00 66.81 87 HIS C O 1
ATOM 4015 N N . GLY C 1 110 ? 142.394 -15.121 26.348 1.00 52.30 88 GLY C N 1
ATOM 4016 C CA . GLY C 1 110 ? 142.095 -15.051 27.775 1.00 51.03 88 GLY C CA 1
ATOM 4017 C C . GLY C 1 110 ? 141.882 -13.632 28.279 1.00 53.14 88 GLY C C 1
ATOM 4018 O O . GLY C 1 110 ? 141.433 -12.750 27.539 1.00 50.35 88 GLY C O 1
ATOM 4019 N N . GLY C 1 111 ? 142.210 -13.413 29.548 1.00 59.97 89 GLY C N 1
ATOM 4020 C CA . GLY C 1 111 ? 141.945 -12.141 30.195 1.00 52.38 89 GLY C CA 1
ATOM 4021 C C . GLY C 1 111 ? 140.524 -12.100 30.727 1.00 56.46 89 GLY C C 1
ATOM 4022 O O . GLY C 1 111 ? 139.786 -13.082 30.619 1.00 50.93 89 GLY C O 1
ATOM 4023 N N . PRO C 1 112 ? 140.124 -10.952 31.301 1.00 60.33 90 PRO C N 1
ATOM 4024 C CA . PRO C 1 112 ? 138.842 -10.894 32.001 1.00 43.63 90 PRO C CA 1
ATOM 4025 C C . PRO C 1 112 ? 137.615 -11.096 31.118 1.00 45.89 90 PRO C C 1
ATOM 4026 O O . PRO C 1 112 ? 136.584 -11.514 31.624 1.00 47.42 90 PRO C O 1
ATOM 4030 N N . LEU C 1 113 ? 137.714 -10.816 29.820 1.00 54.20 91 LEU C N 1
ATOM 4031 C CA . LEU C 1 113 ? 136.563 -10.991 28.926 1.00 43.87 91 LEU C CA 1
ATOM 4032 C C . LEU C 1 113 ? 136.199 -12.453 28.668 1.00 41.80 91 LEU C C 1
ATOM 4033 O O . LEU C 1 113 ? 135.075 -12.750 28.247 1.00 42.70 91 LEU C O 1
ATOM 4038 N N . ALA C 1 114 ? 137.142 -13.352 28.905 1.00 40.43 92 ALA C N 1
ATOM 4039 C CA . ALA C 1 114 ? 136.950 -14.751 28.580 1.00 47.56 92 ALA C CA 1
ATOM 4040 C C . ALA C 1 114 ? 136.286 -15.514 29.719 1.00 53.50 92 ALA C C 1
ATOM 4041 O O . ALA C 1 114 ? 136.356 -15.096 30.870 1.00 46.60 92 ALA C O 1
ATOM 4043 N N . PRO C 1 115 ? 135.629 -16.642 29.395 1.00 46.31 93 PRO C N 1
ATOM 4044 C CA . PRO C 1 115 ? 135.162 -17.516 30.455 1.00 51.18 93 PRO C CA 1
ATOM 4045 C C . PRO C 1 115 ? 136.318 -17.967 31.329 1.00 52.33 93 PRO C C 1
ATOM 4046 O O . PRO C 1 115 ? 137.340 -18.400 30.803 1.00 48.32 93 PRO C O 1
ATOM 4050 N N . ALA C 1 116 ? 136.150 -17.862 32.644 1.00 48.35 94 ALA C N 1
ATOM 4051 C CA . ALA C 1 116 ? 137.169 -18.323 33.598 1.00 54.20 94 ALA C CA 1
ATOM 4052 C C . ALA C 1 116 ? 137.071 -19.827 33.871 1.00 57.69 94 ALA C C 1
ATOM 4053 O O . ALA C 1 116 ? 138.008 -20.427 34.355 1.00 53.71 94 ALA C O 1
ATOM 4055 N N . ASP C 1 117 ? 135.927 -20.436 33.591 1.00 50.15 95 ASP C N 1
ATOM 4056 C CA . ASP C 1 117 ? 135.771 -21.879 33.786 1.00 47.03 95 ASP C CA 1
ATOM 4057 C C . ASP C 1 117 ? 134.668 -22.429 32.886 1.00 60.16 95 ASP C C 1
ATOM 4058 O O . ASP C 1 117 ? 134.090 -21.698 32.087 1.00 48.10 95 ASP C O 1
ATOM 4063 N N . ILE C 1 118 ? 134.379 -23.718 33.025 1.00 47.08 96 ILE C N 1
ATOM 4064 C CA . ILE C 1 118 ? 133.437 -24.384 32.152 1.00 51.33 96 ILE C CA 1
ATOM 4065 C C . ILE C 1 118 ? 132.014 -23.852 32.363 1.00 47.91 96 ILE C C 1
ATOM 4066 O O . ILE C 1 118 ? 131.257 -23.700 31.407 1.00 54.37 96 ILE C O 1
ATOM 4071 N N . ARG C 1 119 ? 131.671 -23.545 33.608 1.00 44.14 97 ARG C N 1
ATOM 4072 C CA . ARG C 1 119 ? 130.378 -22.952 33.927 1.00 45.75 97 ARG C CA 1
ATOM 4073 C C . ARG C 1 119 ? 130.148 -21.619 33.218 1.00 57.34 97 ARG C C 1
ATOM 4074 O O . ARG C 1 119 ? 129.067 -21.392 32.675 1.00 43.64 97 ARG C O 1
ATOM 4082 N N . GLU C 1 120 ? 131.143 -20.731 33.249 1.00 49.39 98 GLU C N 1
ATOM 4083 C CA . GLU C 1 120 ? 131.051 -19.457 32.538 1.00 51.55 98 GLU C CA 1
ATOM 4084 C C . GLU C 1 120 ? 131.092 -19.651 31.028 1.00 42.97 98 GLU C C 1
ATOM 4085 O O . GLU C 1 120 ? 130.507 -18.861 30.298 1.00 42.01 98 GLU C O 1
ATOM 4091 N N . GLU C 1 121 ? 131.791 -20.683 30.564 1.00 41.38 99 GLU C N 1
ATOM 4092 C CA . GLU C 1 121 ? 131.821 -20.980 29.137 1.00 48.20 99 GLU C CA 1
ATOM 4093 C C . GLU C 1 121 ? 130.405 -21.327 28.656 1.00 46.13 99 GLU C C 1
ATOM 4094 O O . GLU C 1 121 ? 129.964 -20.826 27.647 1.00 41.18 99 GLU C O 1
ATOM 4100 N N . GLY C 1 122 ? 129.700 -22.162 29.408 1.00 43.89 100 GLY C N 1
ATOM 4101 C CA . GLY C 1 122 ? 128.297 -22.425 29.170 1.00 46.44 100 GLY C CA 1
ATOM 4102 C C . GLY C 1 122 ? 127.436 -21.167 29.187 1.00 43.71 100 GLY C C 1
ATOM 4103 O O . GLY C 1 122 ? 126.697 -20.918 28.247 1.00 39.52 100 GLY C O 1
ATOM 4104 N N . GLN C 1 123 ? 127.519 -20.369 30.242 1.00 44.27 101 GLN C N 1
ATOM 4105 C CA . GLN C 1 123 ? 126.688 -19.155 30.336 1.00 37.06 101 GLN C CA 1
ATOM 4106 C C . GLN C 1 123 ? 126.958 -18.169 29.198 1.00 43.87 101 GLN C C 1
ATOM 4107 O O . GLN C 1 123 ? 126.031 -17.613 28.615 1.00 39.71 101 GLN C O 1
ATOM 4113 N N . ILE C 1 124 ? 128.235 -17.978 28.888 1.00 41.97 102 ILE C N 1
ATOM 4114 C CA . ILE C 1 124 ? 128.664 -17.043 27.865 1.00 45.07 102 ILE C CA 1
ATOM 4115 C C . ILE C 1 124 ? 128.218 -17.522 26.480 1.00 41.46 102 ILE C C 1
ATOM 4116 O O . ILE C 1 124 ? 127.764 -16.729 25.678 1.00 35.64 102 ILE C O 1
ATOM 4121 N N . GLY C 1 125 ? 128.335 -18.819 26.226 1.00 51.06 103 GLY C N 1
ATOM 4122 C CA . GLY C 1 125 ? 127.884 -19.411 24.972 1.00 44.65 103 GLY C CA 1
ATOM 4123 C C . GLY C 1 125 ? 126.378 -19.373 24.843 1.00 45.11 103 GLY C C 1
ATOM 4124 O O . GLY C 1 125 ? 125.846 -19.218 23.745 1.00 38.75 103 GLY C O 1
ATOM 4125 N N . ASN C 1 126 ? 125.691 -19.523 25.972 1.00 38.23 104 ASN C N 1
ATOM 4126 C CA . ASN C 1 126 ? 124.246 -19.476 25.996 1.00 45.18 104 ASN C CA 1
ATOM 4127 C C . ASN C 1 126 ? 123.720 -18.084 25.613 1.00 43.86 104 ASN C C 1
ATOM 4128 O O . ASN C 1 126 ? 122.886 -17.964 24.727 1.00 40.33 104 ASN C O 1
ATOM 4133 N N . TRP C 1 127 ? 124.209 -17.044 26.278 1.00 39.95 105 TRP C N 1
ATOM 4134 C CA . TRP C 1 127 ? 123.784 -15.670 25.977 1.00 39.01 105 TRP C CA 1
ATOM 4135 C C . TRP C 1 127 ? 124.101 -15.278 24.541 1.00 37.04 105 TRP C C 1
ATOM 4136 O O . TRP C 1 127 ? 123.308 -14.614 23.882 1.00 40.26 105 TRP C O 1
ATOM 4147 N N . THR C 1 128 ? 125.279 -15.666 24.069 1.00 41.51 106 THR C N 1
ATOM 4148 C CA . THR C 1 128 ? 125.699 -15.333 22.729 1.00 35.26 106 THR C CA 1
ATOM 4149 C C . THR C 1 128 ? 124.759 -15.969 21.705 1.00 39.13 106 THR C C 1
ATOM 4150 O O . THR C 1 128 ? 124.324 -15.306 20.779 1.00 39.17 106 THR C O 1
ATOM 4154 N N . MET C 1 129 ? 124.429 -17.246 21.893 1.00 43.56 107 MET C N 1
ATOM 4155 C CA . MET C 1 129 ? 123.543 -17.950 20.977 1.00 42.85 107 MET C CA 1
ATOM 4156 C C . MET C 1 129 ? 122.107 -17.428 21.066 1.00 42.78 107 MET C C 1
ATOM 4157 O O . MET C 1 129 ? 121.400 -17.357 20.057 1.00 41.43 107 MET C O 1
ATOM 4162 N N . TRP C 1 130 ? 121.671 -17.091 22.272 1.00 36.70 108 TRP C N 1
ATOM 4163 C CA . TRP C 1 130 ? 120.360 -16.463 22.492 1.00 37.50 108 TRP C CA 1
ATOM 4164 C C . TRP C 1 130 ? 120.244 -15.156 21.677 1.00 41.63 108 TRP C C 1
ATOM 4165 O O . TRP C 1 130 ? 119.245 -14.913 21.000 1.00 44.87 108 TRP C O 1
ATOM 4176 N N . ALA C 1 131 ? 121.295 -14.352 21.715 1.00 36.74 109 ALA C N 1
ATOM 4177 C CA . ALA C 1 131 ? 121.360 -13.105 20.958 1.00 52.40 109 ALA C CA 1
ATOM 4178 C C . ALA C 1 131 ? 121.243 -13.386 19.467 1.00 47.10 109 ALA C C 1
ATOM 4179 O O . ALA C 1 131 ? 120.442 -12.775 18.770 1.00 47.72 109 ALA C O 1
ATOM 4181 N N . ALA C 1 132 ? 122.044 -14.338 19.006 1.00 42.63 110 ALA C N 1
ATOM 4182 C CA . ALA C 1 132 ? 122.081 -14.727 17.618 1.00 38.50 110 ALA C CA 1
ATOM 4183 C C . ALA C 1 132 ? 120.730 -15.178 17.085 1.00 42.37 110 ALA C C 1
ATOM 4184 O O . ALA C 1 132 ? 120.374 -14.824 15.982 1.00 45.08 110 ALA C O 1
ATOM 4186 N N . THR C 1 133 ? 119.985 -15.960 17.858 1.00 40.39 111 THR C N 1
ATOM 4187 C CA . THR C 1 133 ? 118.823 -16.655 17.324 1.00 51.99 111 THR C CA 1
ATOM 4188 C C . THR C 1 133 ? 117.507 -16.017 17.740 1.00 43.68 111 THR C C 1
ATOM 4189 O O . THR C 1 133 ? 116.497 -16.234 17.079 1.00 48.17 111 THR C O 1
ATOM 4193 N N . GLU C 1 134 ? 117.503 -15.262 18.830 1.00 42.15 112 GLU C N 1
ATOM 4194 C CA . GLU C 1 134 ? 116.254 -14.709 19.365 1.00 44.03 112 GLU C CA 1
ATOM 4195 C C . GLU C 1 134 ? 116.162 -13.194 19.302 1.00 41.00 112 GLU C C 1
ATOM 4196 O O . GLU C 1 134 ? 115.087 -12.656 19.440 1.00 48.41 112 GLU C O 1
ATOM 4202 N N . VAL C 1 135 ? 117.280 -12.501 19.140 1.00 41.70 113 VAL C N 1
ATOM 4203 C CA . VAL C 1 135 ? 117.248 -11.050 19.118 1.00 48.67 113 VAL C CA 1
ATOM 4204 C C . VAL C 1 135 ? 117.714 -10.498 17.775 1.00 42.81 113 VAL C C 1
ATOM 4205 O O . VAL C 1 135 ? 117.044 -9.652 17.182 1.00 41.06 113 VAL C O 1
ATOM 4209 N N . GLU C 1 136 ? 118.861 -10.970 17.305 1.00 36.52 114 GLU C N 1
ATOM 4210 C CA . GLU C 1 136 ? 119.475 -10.426 16.105 1.00 39.32 114 GLU C CA 1
ATOM 4211 C C . GLU C 1 136 ? 118.577 -10.353 14.846 1.00 47.91 114 GLU C C 1
ATOM 4212 O O . GLU C 1 136 ? 118.556 -9.313 14.189 1.00 59.68 114 GLU C O 1
ATOM 4218 N N . PRO C 1 137 ? 117.849 -11.439 14.502 1.00 44.79 115 PRO C N 1
ATOM 4219 C CA . PRO C 1 137 ? 117.014 -11.379 13.291 1.00 55.63 115 PRO C CA 1
ATOM 4220 C C . PRO C 1 137 ? 116.056 -10.176 13.261 1.00 66.99 115 PRO C C 1
ATOM 4221 O O . PRO C 1 137 ? 115.996 -9.456 12.262 1.00 54.70 115 PRO C O 1
ATOM 4225 N N . HIS C 1 138 ? 115.333 -9.957 14.354 1.00 61.76 116 HIS C N 1
ATOM 4226 C CA . HIS C 1 138 ? 114.404 -8.826 14.444 1.00 58.31 116 HIS C CA 1
ATOM 4227 C C . HIS C 1 138 ? 115.134 -7.486 14.535 1.00 58.60 116 HIS C C 1
ATOM 4228 O O . HIS C 1 138 ? 114.697 -6.509 13.949 1.00 65.65 116 HIS C O 1
ATOM 4235 N N . ALA C 1 139 ? 116.249 -7.464 15.263 1.00 55.67 117 ALA C N 1
ATOM 4236 C CA . ALA C 1 139 ? 117.060 -6.259 15.439 1.00 55.25 117 ALA C CA 1
ATOM 4237 C C . ALA C 1 139 ? 117.637 -5.742 14.128 1.00 63.52 117 ALA C C 1
ATOM 4238 O O . ALA C 1 139 ? 117.594 -4.548 13.859 1.00 59.35 117 ALA C O 1
ATOM 4240 N N . VAL C 1 140 ? 118.189 -6.642 13.323 1.00 63.39 118 VAL C N 1
ATOM 4241 C CA . VAL C 1 140 ? 118.737 -6.279 12.018 1.00 55.17 118 VAL C CA 1
ATOM 4242 C C . VAL C 1 140 ? 117.665 -5.672 11.107 1.00 56.31 118 VAL C C 1
ATOM 4243 O O . VAL C 1 140 ? 117.962 -4.764 10.337 1.00 58.62 118 VAL C O 1
ATOM 4247 N N . LYS C 1 141 ? 116.434 -6.174 11.205 1.00 56.43 119 LYS C N 1
ATOM 4248 C CA . LYS C 1 141 ? 115.312 -5.627 10.450 1.00 62.32 119 LYS C CA 1
ATOM 4249 C C . LYS C 1 141 ? 114.990 -4.207 10.883 1.00 75.05 119 LYS C C 1
ATOM 4250 O O . LYS C 1 141 ? 114.588 -3.388 10.063 1.00 79.96 119 LYS C O 1
ATOM 4256 N N . ILE C 1 142 ? 115.152 -3.918 12.169 1.00 81.56 120 ILE C N 1
ATOM 4257 C CA . ILE C 1 142 ? 114.901 -2.574 12.674 1.00 65.82 120 ILE C CA 1
ATOM 4258 C C . ILE C 1 142 ? 115.935 -1.582 12.148 1.00 67.45 120 ILE C C 1
ATOM 4259 O O . ILE C 1 142 ? 115.571 -0.528 11.639 1.00 70.50 120 ILE C O 1
ATOM 4264 N N . VAL C 1 143 ? 117.215 -1.918 12.248 1.00 63.07 121 VAL C N 1
ATOM 4265 C CA . VAL C 1 143 ? 118.248 -0.973 11.837 1.00 76.82 121 VAL C CA 1
ATOM 4266 C C . VAL C 1 143 ? 118.240 -0.759 10.310 1.00 71.46 121 VAL C C 1
ATOM 4267 O O . VAL C 1 143 ? 118.461 0.356 9.836 1.00 76.21 121 VAL C O 1
ATOM 4271 N N . LEU C 1 144 ? 117.963 -1.825 9.558 1.00 112.98 122 LEU C N 1
ATOM 4272 C CA . LEU C 1 144 ? 117.844 -1.743 8.100 1.00 93.51 122 LEU C CA 1
ATOM 4273 C C . LEU C 1 144 ? 116.712 -0.801 7.703 1.00 95.11 122 LEU C C 1
ATOM 4274 O O . LEU C 1 144 ? 116.901 0.078 6.862 1.00 94.79 122 LEU C O 1
ATOM 4279 N N . ALA C 1 145 ? 115.544 -1.001 8.316 1.00 100.71 123 ALA C N 1
ATOM 4280 C CA . ALA C 1 145 ? 114.366 -0.155 8.093 1.00 109.23 123 ALA C CA 1
ATOM 4281 C C . ALA C 1 145 ? 114.599 1.304 8.502 1.00 150.38 123 ALA C C 1
ATOM 4282 O O . ALA C 1 145 ? 114.050 2.215 7.878 1.00 139.72 123 ALA C O 1
ATOM 4284 N N . HIS C 1 146 ? 115.409 1.520 9.541 1.00 119.41 124 HIS C N 1
ATOM 4285 C CA . HIS C 1 146 ? 115.709 2.872 10.024 1.00 81.00 124 HIS C CA 1
ATOM 4286 C C . HIS C 1 146 ? 116.416 3.712 8.957 1.00 97.84 124 HIS C C 1
ATOM 4287 O O . HIS C 1 146 ? 116.287 4.934 8.944 1.00 139.77 124 HIS C O 1
ATOM 4294 N N . ASP C 1 147 ? 117.163 3.059 8.071 1.00 115.82 125 ASP C N 1
ATOM 4295 C CA . ASP C 1 147 ? 117.461 3.644 6.762 1.00 124.54 125 ASP C CA 1
ATOM 4296 C C . ASP C 1 147 ? 116.156 3.687 5.960 1.00 117.91 125 ASP C C 1
ATOM 4297 O O . ASP C 1 147 ? 115.546 4.746 5.776 1.00 101.87 125 ASP C O 1
ATOM 4302 N N . THR C 1 153 ? 105.774 6.735 6.740 1.00 114.70 131 THR C N 1
ATOM 4303 C CA . THR C 1 153 ? 105.798 7.293 8.093 1.00 146.97 131 THR C CA 1
ATOM 4304 C C . THR C 1 153 ? 104.654 6.750 8.974 1.00 164.94 131 THR C C 1
ATOM 4305 O O . THR C 1 153 ? 104.916 6.283 10.084 1.00 118.04 131 THR C O 1
ATOM 4309 N N . PRO C 1 154 ? 103.389 6.812 8.494 1.00 188.94 132 PRO C N 1
ATOM 4310 C CA . PRO C 1 154 ? 102.325 6.064 9.178 1.00 162.01 132 PRO C CA 1
ATOM 4311 C C . PRO C 1 154 ? 102.277 4.592 8.753 1.00 181.97 132 PRO C C 1
ATOM 4312 O O . PRO C 1 154 ? 101.940 3.728 9.567 1.00 180.92 132 PRO C O 1
ATOM 4316 N N . GLU C 1 155 ? 102.607 4.320 7.490 1.00 144.41 133 GLU C N 1
ATOM 4317 C CA . GLU C 1 155 ? 102.664 2.949 6.972 1.00 134.59 133 GLU C CA 1
ATOM 4318 C C . GLU C 1 155 ? 103.956 2.239 7.352 1.00 158.70 133 GLU C C 1
ATOM 4319 O O . GLU C 1 155 ? 103.926 1.122 7.877 1.00 111.14 133 GLU C O 1
ATOM 4325 N N . GLY C 1 156 ? 105.085 2.884 7.058 1.00 164.10 134 GLY C N 1
ATOM 4326 C CA . GLY C 1 156 ? 106.409 2.335 7.359 1.00 112.53 134 GLY C CA 1
ATOM 4327 C C . GLY C 1 156 ? 106.649 2.086 8.840 1.00 117.03 134 GLY C C 1
ATOM 4328 O O . GLY C 1 156 ? 107.411 1.189 9.196 1.00 95.89 134 GLY C O 1
ATOM 4329 N N . ARG C 1 157 ? 105.998 2.883 9.693 1.00 156.31 135 ARG C N 1
ATOM 4330 C CA . ARG C 1 157 ? 106.061 2.724 11.154 1.00 137.20 135 ARG C CA 1
ATOM 4331 C C . ARG C 1 157 ? 105.297 1.493 11.668 1.00 141.47 135 ARG C C 1
ATOM 4332 O O . ARG C 1 157 ? 105.583 0.991 12.759 1.00 113.83 135 ARG C O 1
ATOM 4334 N N . ALA C 1 158 ? 104.323 1.021 10.891 1.00 134.71 136 ALA C N 1
ATOM 4335 C CA . ALA C 1 158 ? 103.576 -0.191 11.233 1.00 115.31 136 ALA C CA 1
ATOM 4336 C C . ALA C 1 158 ? 104.507 -1.402 11.241 1.00 123.03 136 ALA C C 1
ATOM 4337 O O . ALA C 1 158 ? 104.563 -2.137 12.226 1.00 110.91 136 ALA C O 1
ATOM 4339 N N . GLU C 1 159 ? 105.231 -1.593 10.136 1.00 102.51 137 GLU C N 1
ATOM 4340 C CA . GLU C 1 159 ? 106.275 -2.624 10.006 1.00 119.25 137 GLU C CA 1
ATOM 4341 C C . GLU C 1 159 ? 107.232 -2.658 11.207 1.00 162.52 137 GLU C C 1
ATOM 4342 O O . GLU C 1 159 ? 107.616 -3.733 11.681 1.00 92.35 137 GLU C O 1
ATOM 4348 N N . ILE C 1 160 ? 107.607 -1.474 11.686 1.00 152.01 138 ILE C N 1
ATOM 4349 C CA . ILE C 1 160 ? 108.595 -1.328 12.757 1.00 98.86 138 ILE C CA 1
ATOM 4350 C C . ILE C 1 160 ? 108.071 -1.862 14.088 1.00 89.21 138 ILE C C 1
ATOM 4351 O O . ILE C 1 160 ? 108.782 -2.595 14.768 1.00 78.83 138 ILE C O 1
ATOM 4356 N N . ALA C 1 161 ? 106.832 -1.501 14.436 1.00 93.19 139 ALA C N 1
ATOM 4357 C CA . ALA C 1 161 ? 106.184 -1.925 15.691 1.00 93.80 139 ALA C CA 1
ATOM 4358 C C . ALA C 1 161 ? 105.967 -3.433 15.798 1.00 117.94 139 ALA C C 1
ATOM 4359 O O . ALA C 1 161 ? 105.821 -3.959 16.905 1.00 112.88 139 ALA C O 1
ATOM 4361 N N . ALA C 1 162 ? 105.906 -4.115 14.653 1.00 96.17 140 ALA C N 1
ATOM 4362 C CA . ALA C 1 162 ? 105.864 -5.575 14.622 1.00 112.15 140 ALA C CA 1
ATOM 4363 C C . ALA C 1 162 ? 107.189 -6.152 15.124 1.00 92.66 140 ALA C C 1
ATOM 4364 O O . ALA C 1 162 ? 107.208 -6.980 16.036 1.00 100.92 140 ALA C O 1
ATOM 4366 N N . CYS C 1 163 ? 108.294 -5.707 14.531 1.00 87.55 141 CYS C N 1
ATOM 4367 C CA . CYS C 1 163 ? 109.622 -6.176 14.942 1.00 105.13 141 CYS C CA 1
ATOM 4368 C C . CYS C 1 163 ? 109.989 -5.745 16.369 1.00 89.07 141 CYS C C 1
ATOM 4369 O O . CYS C 1 163 ? 110.736 -6.443 17.048 1.00 97.55 141 CYS C O 1
ATOM 4372 N N . ALA C 1 164 ? 109.461 -4.605 16.813 1.00 77.32 142 ALA C N 1
ATOM 4373 C CA . ALA C 1 164 ? 109.709 -4.107 18.164 1.00 83.52 142 ALA C CA 1
ATOM 4374 C C . ALA C 1 164 ? 108.969 -4.949 19.202 1.00 65.85 142 ALA C C 1
ATOM 4375 O O . ALA C 1 164 ? 109.537 -5.332 20.221 1.00 74.01 142 ALA C O 1
ATOM 4377 N N . ARG C 1 165 ? 107.701 -5.239 18.935 1.00 66.89 143 ARG C N 1
ATOM 4378 C CA . ARG C 1 165 ? 106.921 -6.122 19.804 1.00 71.02 143 ARG C CA 1
ATOM 4379 C C . ARG C 1 165 ? 107.469 -7.541 19.862 1.00 89.06 143 ARG C C 1
ATOM 4380 O O . ARG C 1 165 ? 107.389 -8.191 20.906 1.00 91.67 143 ARG C O 1
ATOM 4388 N N . SER C 1 166 ? 108.010 -8.023 18.742 1.00 74.21 144 SER C N 1
ATOM 4389 C CA . SER C 1 166 ? 108.706 -9.312 18.723 1.00 80.04 144 SER C CA 1
ATOM 4390 C C . SER C 1 166 ? 109.819 -9.349 19.769 1.00 69.82 144 SER C C 1
ATOM 4391 O O . SER C 1 166 ? 110.026 -10.368 20.411 1.00 73.82 144 SER C O 1
ATOM 4394 N N . LEU C 1 167 ? 110.516 -8.226 19.931 1.00 60.98 145 LEU C N 1
ATOM 4395 C CA . LEU C 1 167 ? 111.616 -8.101 20.890 1.00 53.13 145 LEU C CA 1
ATOM 4396 C C . LEU C 1 167 ? 111.194 -7.906 22.359 1.00 65.29 145 LEU C C 1
ATOM 4397 O O . LEU C 1 167 ? 112.053 -7.915 23.247 1.00 50.47 145 LEU C O 1
ATOM 4402 N N . GLU C 1 168 ? 109.897 -7.734 22.625 1.00 57.29 146 GLU C N 1
ATOM 4403 C CA . GLU C 1 168 ? 109.421 -7.517 24.002 1.00 82.58 146 GLU C CA 1
ATOM 4404 C C . GLU C 1 168 ? 109.835 -8.634 24.948 1.00 68.70 146 GLU C C 1
ATOM 4405 O O . GLU C 1 168 ? 110.270 -8.366 26.069 1.00 66.73 146 GLU C O 1
ATOM 4411 N N . LYS C 1 169 ? 109.679 -9.880 24.512 1.00 61.91 147 LYS C N 1
ATOM 4412 C CA . LYS C 1 169 ? 109.981 -11.012 25.385 1.00 69.50 147 LYS C CA 1
ATOM 4413 C C . LYS C 1 169 ? 111.469 -11.105 25.679 1.00 63.02 147 LYS C C 1
ATOM 4414 O O . LYS C 1 169 ? 111.857 -11.427 26.796 1.00 57.91 147 LYS C O 1
ATOM 4420 N N . ALA C 1 170 ? 112.292 -10.816 24.675 1.00 54.94 148 ALA C N 1
ATOM 4421 C CA . ALA C 1 170 ? 113.741 -10.854 24.834 1.00 57.12 148 ALA C CA 1
ATOM 4422 C C . ALA C 1 170 ? 114.213 -9.774 25.783 1.00 55.58 148 ALA C C 1
ATOM 4423 O O . ALA C 1 170 ? 115.085 -10.017 26.614 1.00 50.97 148 ALA C O 1
ATOM 4425 N N . PHE C 1 171 ? 113.658 -8.576 25.627 1.00 58.17 149 PHE C N 1
ATOM 4426 C CA . PHE C 1 171 ? 114.001 -7.448 26.496 1.00 67.44 149 PHE C CA 1
ATOM 4427 C C . PHE C 1 171 ? 113.594 -7.726 27.938 1.00 54.14 149 PHE C C 1
ATOM 4428 O O . PHE C 1 171 ? 114.325 -7.390 28.864 1.00 47.76 149 PHE C O 1
ATOM 4436 N N . ALA C 1 172 ? 112.424 -8.331 28.120 1.00 56.35 150 ALA C N 1
ATOM 4437 C CA . ALA C 1 172 ? 111.949 -8.690 29.458 1.00 63.11 150 ALA C CA 1
ATOM 4438 C C . ALA C 1 172 ? 112.838 -9.744 30.131 1.00 54.04 150 ALA C C 1
ATOM 4439 O O . ALA C 1 172 ? 113.068 -9.689 31.338 1.00 48.52 150 ALA C O 1
ATOM 4441 N N . VAL C 1 173 ? 113.356 -10.686 29.353 1.00 58.15 151 VAL C N 1
ATOM 4442 C CA . VAL C 1 173 ? 114.239 -11.719 29.900 1.00 49.85 151 VAL C CA 1
ATOM 4443 C C . VAL C 1 173 ? 115.565 -11.116 30.377 1.00 51.36 151 VAL C C 1
ATOM 4444 O O . VAL C 1 173 ? 116.034 -11.409 31.484 1.00 47.65 151 VAL C O 1
ATOM 4448 N N . LEU C 1 174 ? 116.160 -10.253 29.564 1.00 48.06 152 LEU C N 1
ATOM 4449 C CA . LEU C 1 174 ? 117.395 -9.577 29.966 1.00 46.88 152 LEU C CA 1
ATOM 4450 C C . LEU C 1 174 ? 117.168 -8.642 31.170 1.00 55.41 152 LEU C C 1
ATOM 4451 O O . LEU C 1 174 ? 117.932 -8.672 32.135 1.00 57.28 152 LEU C O 1
ATOM 4456 N N . GLU C 1 175 ? 116.100 -7.847 31.115 1.00 54.82 153 GLU C N 1
ATOM 4457 C CA . GLU C 1 175 ? 115.723 -6.957 32.211 1.00 53.69 153 GLU C CA 1
ATOM 4458 C C . GLU C 1 175 ? 115.743 -7.689 33.555 1.00 64.90 153 GLU C C 1
ATOM 4459 O O . GLU C 1 175 ? 116.435 -7.274 34.487 1.00 60.64 153 GLU C O 1
ATOM 4465 N N . THR C 1 176 ? 114.983 -8.776 33.633 1.00 51.43 154 THR C N 1
ATOM 4466 C CA . THR C 1 176 ? 114.932 -9.645 34.809 1.00 51.19 154 THR C CA 1
ATOM 4467 C C . THR C 1 176 ? 116.317 -10.135 35.252 1.00 49.98 154 THR C C 1
ATOM 4468 O O . THR C 1 176 ? 116.656 -10.105 36.443 1.00 52.83 154 THR C O 1
ATOM 4472 N N . HIS C 1 177 ? 117.121 -10.577 34.295 1.00 44.31 155 HIS C N 1
ATOM 4473 C CA . HIS C 1 177 ? 118.449 -11.091 34.611 1.00 47.05 155 HIS C CA 1
ATOM 4474 C C . HIS C 1 177 ? 119.351 -9.991 35.177 1.00 61.95 155 HIS C C 1
ATOM 4475 O O . HIS C 1 177 ? 120.265 -10.267 35.938 1.00 54.85 155 HIS C O 1
ATOM 4482 N N . LEU C 1 178 ? 119.079 -8.750 34.797 1.00 46.95 156 LEU C N 1
ATOM 4483 C CA . LEU C 1 178 ? 119.876 -7.605 35.211 1.00 51.92 156 LEU C CA 1
ATOM 4484 C C . LEU C 1 178 ? 119.351 -6.877 36.446 1.00 59.46 156 LEU C C 1
ATOM 4485 O O . LEU C 1 178 ? 119.845 -5.802 36.767 1.00 60.44 156 LEU C O 1
ATOM 4490 N N . ALA C 1 179 ? 118.370 -7.441 37.149 1.00 49.14 157 ALA C N 1
ATOM 4491 C CA . ALA C 1 179 ? 117.776 -6.744 38.296 1.00 48.34 157 ALA C CA 1
ATOM 4492 C C . ALA C 1 179 ? 118.796 -6.504 39.414 1.00 45.84 157 ALA C C 1
ATOM 4493 O O . ALA C 1 179 ? 118.662 -5.552 40.185 1.00 56.37 157 ALA C O 1
ATOM 4495 N N . GLU C 1 180 ? 119.796 -7.386 39.495 1.00 51.51 158 GLU C N 1
ATOM 4496 C CA . GLU C 1 180 ? 120.840 -7.341 40.511 1.00 48.19 158 GLU C CA 1
ATOM 4497 C C . GLU C 1 180 ? 122.226 -7.631 39.950 1.00 62.54 158 GLU C C 1
ATOM 4498 O O . GLU C 1 180 ? 123.099 -8.063 40.700 1.00 51.20 158 GLU C O 1
ATOM 4504 N N . ARG C 1 181 ? 122.387 -7.421 38.635 1.00 50.79 159 ARG C N 1
ATOM 4505 C CA A ARG C 1 181 ? 123.664 -7.555 37.934 0.50 56.30 159 ARG C CA 1
ATOM 4506 C CA B ARG C 1 181 ? 123.672 -7.545 37.945 0.50 56.44 159 ARG C CA 1
ATOM 4507 C C . ARG C 1 181 ? 123.840 -6.390 36.973 1.00 50.60 159 ARG C C 1
ATOM 4508 O O . ARG C 1 181 ? 122.870 -5.921 36.373 1.00 49.43 159 ARG C O 1
ATOM 4523 N N . ASP C 1 182 ? 125.077 -5.958 36.800 1.00 49.83 160 ASP C N 1
ATOM 4524 C CA . ASP C 1 182 ? 125.408 -4.916 35.841 1.00 48.55 160 ASP C CA 1
ATOM 4525 C C . ASP C 1 182 ? 125.928 -5.527 34.553 1.00 47.30 160 ASP C C 1
ATOM 4526 O O . ASP C 1 182 ? 126.092 -4.829 33.555 1.00 52.79 160 ASP C O 1
ATOM 4531 N N . TYR C 1 183 ? 126.184 -6.832 34.589 1.00 48.45 161 TYR C N 1
ATOM 4532 C CA . TYR C 1 183 ? 126.697 -7.580 33.445 1.00 45.04 161 TYR C CA 1
ATOM 4533 C C . TYR C 1 183 ? 126.065 -8.964 33.463 1.00 40.82 161 TYR C C 1
ATOM 4534 O O . TYR C 1 183 ? 125.565 -9.391 34.491 1.00 49.99 161 TYR C O 1
ATOM 4543 N N . VAL C 1 184 ? 126.075 -9.655 32.323 1.00 50.36 162 VAL C N 1
ATOM 4544 C CA . VAL C 1 184 ? 125.294 -10.891 32.177 1.00 40.00 162 VAL C CA 1
ATOM 4545 C C . VAL C 1 184 ? 125.934 -12.114 32.852 1.00 42.22 162 VAL C C 1
ATOM 4546 O O . VAL C 1 184 ? 125.220 -12.988 33.338 1.00 45.61 162 VAL C O 1
ATOM 4550 N N . VAL C 1 185 ? 127.267 -12.157 32.880 1.00 44.07 163 VAL C N 1
ATOM 4551 C CA . VAL C 1 185 ? 128.023 -13.264 33.480 1.00 48.22 163 VAL C CA 1
ATOM 4552 C C . VAL C 1 185 ? 129.153 -12.742 34.403 1.00 43.14 163 VAL C C 1
ATOM 4553 O O . VAL C 1 185 ? 129.875 -11.799 34.066 1.00 45.99 163 VAL C O 1
ATOM 4557 N N . GLY C 1 186 ? 129.272 -13.348 35.580 1.00 45.75 164 GLY C N 1
ATOM 4558 C CA . GLY C 1 186 ? 130.408 -13.106 36.476 1.00 45.16 164 GLY C CA 1
ATOM 4559 C C . GLY C 1 186 ? 130.544 -11.706 37.040 1.00 54.01 164 GLY C C 1
ATOM 4560 O O . GLY C 1 186 ? 131.612 -11.343 37.526 1.00 58.76 164 GLY C O 1
ATOM 4561 N N . ASP C 1 187 ? 129.467 -10.919 36.989 1.00 50.79 165 ASP C N 1
ATOM 4562 C CA . ASP C 1 187 ? 129.505 -9.504 37.406 1.00 58.65 165 ASP C CA 1
ATOM 4563 C C . ASP C 1 187 ? 130.710 -8.705 36.931 1.00 53.38 165 ASP C C 1
ATOM 4564 O O . ASP C 1 187 ? 131.227 -7.873 37.656 1.00 55.95 165 ASP C O 1
ATOM 4569 N N . ARG C 1 188 ? 131.146 -8.959 35.708 1.00 53.43 166 ARG C N 1
ATOM 4570 C CA . ARG C 1 188 ? 132.172 -8.158 35.071 1.00 44.04 166 ARG C CA 1
ATOM 4571 C C . ARG C 1 188 ? 131.840 -8.162 33.589 1.00 47.12 166 ARG C C 1
ATOM 4572 O O . ARG C 1 188 ? 131.098 -9.034 33.111 1.00 47.64 166 ARG C O 1
ATOM 4580 N N . PHE C 1 189 ? 132.370 -7.186 32.865 1.00 51.30 167 PHE C N 1
ATOM 4581 C CA . PHE C 1 189 ? 132.195 -7.129 31.419 1.00 51.52 167 PHE C CA 1
ATOM 4582 C C . PHE C 1 189 ? 132.911 -8.330 30.782 1.00 47.27 167 PHE C C 1
ATOM 4583 O O . PHE C 1 189 ? 134.087 -8.580 31.032 1.00 44.19 167 PHE C O 1
ATOM 4591 N N . THR C 1 190 ? 132.194 -9.094 29.976 1.00 40.69 168 THR C N 1
ATOM 4592 C CA . THR C 1 190 ? 132.797 -10.221 29.279 1.00 46.61 168 THR C CA 1
ATOM 4593 C C . THR C 1 190 ? 132.438 -10.159 27.808 1.00 41.91 168 THR C C 1
ATOM 4594 O O . THR C 1 190 ? 131.687 -9.296 27.359 1.00 39.21 168 THR C O 1
ATOM 4598 N N . VAL C 1 191 ? 133.009 -11.074 27.053 1.00 38.35 169 VAL C N 1
ATOM 4599 C CA . VAL C 1 191 ? 132.650 -11.222 25.664 1.00 33.02 169 VAL C CA 1
ATOM 4600 C C . VAL C 1 191 ? 131.148 -11.363 25.471 1.00 38.91 169 VAL C C 1
ATOM 4601 O O . VAL C 1 191 ? 130.623 -10.903 24.462 1.00 36.52 169 VAL C O 1
ATOM 4605 N N . ALA C 1 192 ? 130.451 -11.960 26.439 1.00 39.15 170 ALA C N 1
ATOM 4606 C CA . ALA C 1 192 ? 128.996 -12.060 26.362 1.00 39.15 170 ALA C CA 1
ATOM 4607 C C . ALA C 1 192 ? 128.329 -10.692 26.284 1.00 47.89 170 ALA C C 1
ATOM 4608 O O . ALA C 1 192 ? 127.438 -10.497 25.465 1.00 41.38 170 ALA C O 1
ATOM 4610 N N . ASP C 1 193 ? 128.759 -9.746 27.119 1.00 45.01 171 ASP C N 1
ATOM 4611 C CA . ASP C 1 193 ? 128.170 -8.396 27.105 1.00 42.54 171 ASP C CA 1
ATOM 4612 C C . ASP C 1 193 ? 128.476 -7.669 25.801 1.00 41.33 171 ASP C C 1
ATOM 4613 O O . ASP C 1 193 ? 127.639 -6.935 25.281 1.00 39.22 171 ASP C O 1
ATOM 4618 N N . LEU C 1 194 ? 129.693 -7.860 25.304 1.00 37.96 172 LEU C N 1
ATOM 4619 C CA . LEU C 1 194 ? 130.138 -7.218 24.079 1.00 46.61 172 LEU C CA 1
ATOM 4620 C C . LEU C 1 194 ? 129.265 -7.705 22.941 1.00 50.14 172 LEU C C 1
ATOM 4621 O O . LEU C 1 194 ? 128.732 -6.916 22.170 1.00 48.14 172 LEU C O 1
ATOM 4626 N N . ASN C 1 195 ? 129.106 -9.016 22.868 1.00 43.27 173 ASN C N 1
ATOM 4627 C CA . ASN C 1 195 ? 128.288 -9.617 21.854 1.00 42.65 173 ASN C CA 1
ATOM 4628 C C . ASN C 1 195 ? 126.867 -9.134 21.911 1.00 44.00 173 ASN C C 1
ATOM 4629 O O . ASN C 1 195 ? 126.314 -8.736 20.886 1.00 41.86 173 ASN C O 1
ATOM 4634 N N . LEU C 1 196 ? 126.282 -9.148 23.098 1.00 41.43 174 LEU C N 1
ATOM 4635 C CA . LEU C 1 196 ? 124.904 -8.692 23.257 1.00 43.15 174 LEU C CA 1
ATOM 4636 C C . LEU C 1 196 ? 124.771 -7.223 22.918 1.00 41.37 174 LEU C C 1
ATOM 4637 O O . LEU C 1 196 ? 123.829 -6.842 22.221 1.00 45.25 174 LEU C O 1
ATOM 4642 N N . ALA C 1 197 ? 125.715 -6.407 23.390 1.00 41.92 175 ALA C N 1
ATOM 4643 C CA . ALA C 1 197 ? 125.641 -4.953 23.192 1.00 50.86 175 ALA C CA 1
ATOM 4644 C C . ALA C 1 197 ? 125.567 -4.589 21.708 1.00 52.54 175 ALA C C 1
ATOM 4645 O O . ALA C 1 197 ? 124.808 -3.714 21.304 1.00 47.23 175 ALA C O 1
ATOM 4647 N N . GLU C 1 198 ? 126.363 -5.268 20.894 1.00 45.92 176 GLU C N 1
ATOM 4648 C CA . GLU C 1 198 ? 126.365 -4.991 19.465 1.00 45.70 176 GLU C CA 1
ATOM 4649 C C . GLU C 1 198 ? 125.046 -5.384 18.791 1.00 44.55 176 GLU C C 1
ATOM 4650 O O . GLU C 1 198 ? 124.546 -4.657 17.923 1.00 52.14 176 GLU C O 1
ATOM 4656 N N . VAL C 1 199 ? 124.463 -6.504 19.217 1.00 43.94 177 VAL C N 1
ATOM 4657 C CA . VAL C 1 199 ? 123.144 -6.910 18.726 1.00 47.26 177 VAL C CA 1
ATOM 4658 C C . VAL C 1 199 ? 122.107 -5.875 19.157 1.00 50.36 177 VAL C C 1
ATOM 4659 O O . VAL C 1 199 ? 121.308 -5.381 18.334 1.00 47.38 177 VAL C O 1
ATOM 4663 N N . PHE C 1 200 ? 122.131 -5.533 20.440 1.00 41.61 178 PHE C N 1
ATOM 4664 C CA . PHE C 1 200 ? 121.199 -4.543 20.960 1.00 41.16 178 PHE C CA 1
ATOM 4665 C C . PHE C 1 200 ? 121.409 -3.128 20.380 1.00 46.72 178 PHE C C 1
ATOM 4666 O O . PHE C 1 200 ? 120.457 -2.354 20.318 1.00 46.16 178 PHE C O 1
ATOM 4674 N N . ARG C 1 201 ? 122.620 -2.795 19.935 1.00 42.36 179 ARG C N 1
ATOM 4675 C CA . ARG C 1 201 ? 122.864 -1.485 19.319 1.00 42.76 179 ARG C CA 1
ATOM 4676 C C . ARG C 1 201 ? 121.957 -1.259 18.102 1.00 55.33 179 ARG C C 1
ATOM 4677 O O . ARG C 1 201 ? 121.452 -0.147 17.894 1.00 56.52 179 ARG C O 1
ATOM 4685 N N . TYR C 1 202 ? 121.733 -2.322 17.329 1.00 53.89 180 TYR C N 1
ATOM 4686 C CA . TYR C 1 202 ? 120.778 -2.315 16.196 1.00 53.37 180 TYR C CA 1
ATOM 4687 C C . TYR C 1 202 ? 119.326 -1.947 16.564 1.00 53.94 180 TYR C C 1
ATOM 4688 O O . TYR C 1 202 ? 118.515 -1.680 15.669 1.00 61.96 180 TYR C O 1
ATOM 4697 N N . THR C 1 203 ? 119.001 -1.908 17.859 1.00 53.98 181 THR C N 1
ATOM 4698 C CA . THR C 1 203 ? 117.632 -1.612 18.315 1.00 48.34 181 THR C CA 1
ATOM 4699 C C . THR C 1 203 ? 117.457 -0.231 18.944 1.00 54.18 181 THR C C 1
ATOM 4700 O O . THR C 1 203 ? 116.355 0.105 19.394 1.00 68.41 181 THR C O 1
ATOM 4704 N N . MET C 1 204 ? 118.524 0.569 18.970 1.00 72.93 182 MET C N 1
ATOM 4705 C CA . MET C 1 204 ? 118.533 1.823 19.747 1.00 72.03 182 MET C CA 1
ATOM 4706 C C . MET C 1 204 ? 117.540 2.878 19.264 1.00 74.63 182 MET C C 1
ATOM 4707 O O . MET C 1 204 ? 117.134 3.749 20.044 1.00 71.96 182 MET C O 1
ATOM 4712 N N . SER C 1 205 ? 117.125 2.795 18.002 1.00 61.64 183 SER C N 1
ATOM 4713 C CA . SER C 1 205 ? 116.075 3.687 17.492 1.00 63.41 183 SER C CA 1
ATOM 4714 C C . SER C 1 205 ? 114.719 3.468 18.184 1.00 61.83 183 SER C C 1
ATOM 4715 O O . SER C 1 205 ? 113.856 4.318 18.095 1.00 64.55 183 SER C O 1
ATOM 4718 N N . GLN C 1 206 ? 114.528 2.328 18.848 1.00 61.31 184 GLN C N 1
ATOM 4719 C CA . GLN C 1 206 ? 113.278 2.039 19.557 1.00 61.42 184 GLN C CA 1
ATOM 4720 C C . GLN C 1 206 ? 113.351 2.563 20.975 1.00 77.65 184 GLN C C 1
ATOM 4721 O O . GLN C 1 206 ? 113.452 1.786 21.919 1.00 68.77 184 GLN C O 1
ATOM 4727 N N . THR C 1 207 ? 113.288 3.878 21.133 1.00 85.08 185 THR C N 1
ATOM 4728 C CA . THR C 1 207 ? 113.524 4.489 22.440 1.00 89.75 185 THR C CA 1
ATOM 4729 C C . THR C 1 207 ? 112.468 4.112 23.475 1.00 70.10 185 THR C C 1
ATOM 4730 O O . THR C 1 207 ? 112.756 4.099 24.670 1.00 74.23 185 THR C O 1
ATOM 4734 N N . ASP C 1 208 ? 111.258 3.793 23.026 1.00 81.32 186 ASP C N 1
ATOM 4735 C CA . ASP C 1 208 ? 110.204 3.359 23.942 1.00 80.13 186 ASP C CA 1
ATOM 4736 C C . ASP C 1 208 ? 110.552 2.017 24.574 1.00 102.74 186 ASP C C 1
ATOM 4737 O O . ASP C 1 208 ? 110.337 1.805 25.771 1.00 86.82 186 ASP C O 1
ATOM 4742 N N . LEU C 1 209 ? 111.078 1.116 23.750 1.00 80.88 187 LEU C N 1
ATOM 4743 C CA . LEU C 1 209 ? 111.466 -0.218 24.189 1.00 62.40 187 LEU C CA 1
ATOM 4744 C C . LEU C 1 209 ? 112.480 -0.109 25.341 1.00 85.62 187 LEU C C 1
ATOM 4745 O O . LEU C 1 209 ? 112.335 -0.769 26.372 1.00 70.03 187 LEU C O 1
ATOM 4750 N N . PHE C 1 210 ? 113.481 0.754 25.163 1.00 67.49 188 PHE C N 1
ATOM 4751 C CA . PHE C 1 210 ? 114.491 1.009 26.186 1.00 60.97 188 PHE C CA 1
ATOM 4752 C C . PHE C 1 210 ? 113.940 1.764 27.405 1.00 61.26 188 PHE C C 1
ATOM 4753 O O . PHE C 1 210 ? 114.364 1.519 28.532 1.00 67.39 188 PHE C O 1
ATOM 4761 N N . LYS C 1 211 ? 113.005 2.676 27.197 1.00 72.40 189 LYS C N 1
ATOM 4762 C CA . LYS C 1 211 ? 112.421 3.384 28.336 1.00 77.12 189 LYS C CA 1
ATOM 4763 C C . LYS C 1 211 ? 111.667 2.451 29.266 1.00 81.45 189 LYS C C 1
ATOM 4764 O O . LYS C 1 211 ? 111.663 2.673 30.475 1.00 88.18 189 LYS C O 1
ATOM 4770 N N . ARG C 1 212 ? 111.057 1.400 28.717 1.00 76.92 190 ARG C N 1
ATOM 4771 C CA . ARG C 1 212 ? 110.286 0.447 29.537 1.00 73.69 190 ARG C CA 1
ATOM 4772 C C . ARG C 1 212 ? 111.129 -0.677 30.151 1.00 68.59 190 ARG C C 1
ATOM 4773 O O . ARG C 1 212 ? 110.620 -1.463 30.957 1.00 66.74 190 ARG C O 1
ATOM 4781 N N . HIS C 1 213 ? 112.414 -0.722 29.797 1.00 58.51 191 HIS C N 1
ATOM 4782 C CA . HIS C 1 213 ? 113.363 -1.700 30.335 1.00 67.86 191 HIS C CA 1
ATOM 4783 C C . HIS C 1 213 ? 114.653 -0.980 30.773 1.00 63.63 191 HIS C C 1
ATOM 4784 O O . HIS C 1 213 ? 115.692 -1.122 30.121 1.00 58.17 191 HIS C O 1
ATOM 4791 N N . PRO C 1 214 ? 114.594 -0.200 31.878 1.00 62.60 192 PRO C N 1
ATOM 4792 C CA . PRO C 1 214 ? 115.720 0.697 32.209 1.00 51.28 192 PRO C CA 1
ATOM 4793 C C . PRO C 1 214 ? 117.056 -0.001 32.537 1.00 58.42 192 PRO C C 1
ATOM 4794 O O . PRO C 1 214 ? 118.130 0.540 32.232 1.00 59.10 192 PRO C O 1
ATOM 4798 N N . GLN C 1 215 ? 117.010 -1.186 33.139 1.00 59.29 193 GLN C N 1
ATOM 4799 C CA . GLN C 1 215 ? 118.255 -1.914 33.446 1.00 59.25 193 GLN C CA 1
ATOM 4800 C C . GLN C 1 215 ? 118.985 -2.318 32.164 1.00 56.56 193 GLN C C 1
ATOM 4801 O O . GLN C 1 215 ? 120.218 -2.287 32.104 1.00 54.48 193 GLN C O 1
ATOM 4807 N N . VAL C 1 216 ? 118.221 -2.675 31.136 1.00 52.10 194 VAL C N 1
ATOM 4808 C CA . VAL C 1 216 ? 118.805 -3.012 29.830 1.00 48.86 194 VAL C CA 1
ATOM 4809 C C . VAL C 1 216 ? 119.445 -1.769 29.222 1.00 53.58 194 VAL C C 1
ATOM 4810 O O . VAL C 1 216 ? 120.570 -1.830 28.721 1.00 59.07 194 VAL C O 1
ATOM 4814 N N . LYS C 1 217 ? 118.727 -0.648 29.294 1.00 56.51 195 LYS C N 1
ATOM 4815 C CA . LYS C 1 217 ? 119.232 0.657 28.856 1.00 58.54 195 LYS C CA 1
ATOM 4816 C C . LYS C 1 217 ? 120.517 1.065 29.577 1.00 49.28 195 LYS C C 1
ATOM 4817 O O . LYS C 1 217 ? 121.473 1.522 28.949 1.00 57.46 195 LYS C O 1
ATOM 4823 N N . ALA C 1 218 ? 120.540 0.909 30.898 1.00 58.74 196 ALA C N 1
ATOM 4824 C CA . ALA C 1 218 ? 121.731 1.271 31.677 1.00 60.18 196 ALA C CA 1
ATOM 4825 C C . ALA C 1 218 ? 122.874 0.281 31.410 1.00 52.53 196 ALA C C 1
ATOM 4826 O O . ALA C 1 218 ? 124.049 0.664 31.399 1.00 55.80 196 ALA C O 1
ATOM 4828 N N . TRP C 1 219 ? 122.534 -0.983 31.186 1.00 51.20 197 TRP C N 1
ATOM 4829 C CA . TRP C 1 219 ? 123.541 -1.983 30.809 1.00 44.69 197 TRP C CA 1
ATOM 4830 C C . TRP C 1 219 ? 124.182 -1.588 29.472 1.00 51.74 197 TRP C C 1
ATOM 4831 O O . TRP C 1 219 ? 125.414 -1.570 29.341 1.00 49.33 197 TRP C O 1
ATOM 4842 N N . LEU C 1 220 ? 123.360 -1.196 28.504 1.00 59.79 198 LEU C N 1
ATOM 4843 C CA . LEU C 1 220 ? 123.893 -0.801 27.199 1.00 51.60 198 LEU C CA 1
ATOM 4844 C C . LEU C 1 220 ? 124.829 0.391 27.336 1.00 49.82 198 LEU C C 1
ATOM 4845 O O . LEU C 1 220 ? 125.953 0.354 26.836 1.00 51.94 198 LEU C O 1
ATOM 4850 N N . ALA C 1 221 ? 124.364 1.442 28.013 1.00 47.31 199 ALA C N 1
ATOM 4851 C CA . ALA C 1 221 ? 125.181 2.640 28.225 1.00 49.55 199 ALA C CA 1
ATOM 4852 C C . ALA C 1 221 ? 126.506 2.308 28.910 1.00 50.03 199 ALA C C 1
ATOM 4853 O O . ALA C 1 221 ? 127.555 2.859 28.571 1.00 66.31 199 ALA C O 1
ATOM 4855 N N . ARG C 1 222 ? 126.435 1.416 29.892 1.00 58.12 200 ARG C N 1
ATOM 4856 C CA . ARG C 1 222 ? 127.607 0.948 30.624 1.00 53.62 200 ARG C CA 1
ATOM 4857 C C . ARG C 1 222 ? 128.582 0.309 29.636 1.00 61.85 200 ARG C C 1
ATOM 4858 O O . ARG C 1 222 ? 129.765 0.646 29.600 1.00 53.91 200 ARG C O 1
ATOM 4866 N N . CYS C 1 223 ? 128.076 -0.587 28.796 1.00 52.83 201 CYS C N 1
ATOM 4867 C CA . CYS C 1 223 ? 128.930 -1.222 27.781 1.00 56.73 201 CYS C CA 1
ATOM 4868 C C . CYS C 1 223 ? 129.514 -0.225 26.789 1.00 45.89 201 CYS C C 1
ATOM 4869 O O . CYS C 1 223 ? 130.681 -0.332 26.399 1.00 53.21 201 CYS C O 1
ATOM 4872 N N . GLN C 1 224 ? 128.717 0.761 26.393 1.00 48.87 202 GLN C N 1
ATOM 4873 C CA . GLN C 1 224 ? 129.150 1.707 25.371 1.00 61.03 202 GLN C CA 1
ATOM 4874 C C 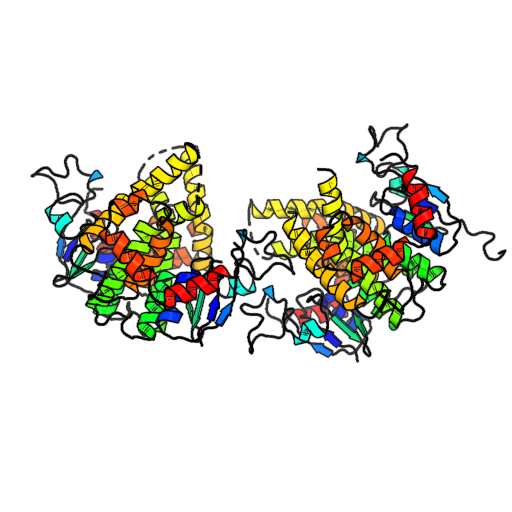. GLN C 1 224 ? 130.004 2.843 25.932 1.00 71.14 202 GLN C C 1
ATOM 4875 O O . GLN C 1 224 ? 130.557 3.629 25.162 1.00 54.79 202 GLN C O 1
ATOM 4881 N N . SER C 1 225 ? 130.143 2.916 27.258 1.00 60.70 203 SER C N 1
ATOM 4882 C CA . SER C 1 225 ? 131.056 3.896 27.885 1.00 68.32 203 SER C CA 1
ATOM 4883 C C . SER C 1 225 ? 132.538 3.486 27.870 1.00 55.39 203 SER C C 1
ATOM 4884 O O . SER C 1 225 ? 133.398 4.279 28.238 1.00 67.87 203 SER C O 1
ATOM 4887 N N . ARG C 1 226 ? 132.836 2.257 27.454 1.00 55.93 204 ARG C N 1
ATOM 4888 C CA . ARG C 1 226 ? 134.211 1.749 27.465 1.00 59.35 204 ARG C CA 1
ATOM 4889 C C . ARG C 1 226 ? 135.041 2.361 26.331 1.00 56.58 204 ARG C C 1
ATOM 4890 O O . ARG C 1 226 ? 134.533 2.536 25.226 1.00 58.71 204 ARG C O 1
ATOM 4898 N N . PRO C 1 227 ? 136.319 2.699 26.602 1.00 61.28 205 PRO C N 1
ATOM 4899 C CA . PRO C 1 227 ? 137.203 3.307 25.590 1.00 63.73 205 PRO C CA 1
ATOM 4900 C C . PRO C 1 227 ? 137.375 2.519 24.284 1.00 69.87 205 PRO C C 1
ATOM 4901 O O . PRO C 1 227 ? 137.564 3.125 23.226 1.00 60.22 205 PRO C O 1
ATOM 4905 N N . ALA C 1 228 ? 137.336 1.190 24.348 1.00 56.02 206 ALA C N 1
ATOM 4906 C CA . ALA C 1 228 ? 137.497 0.387 23.137 1.00 54.43 206 ALA C CA 1
ATOM 4907 C C . ALA C 1 228 ? 136.289 0.550 22.227 1.00 55.02 206 ALA C C 1
ATOM 4908 O O . ALA C 1 228 ? 136.425 0.515 21.008 1.00 51.74 206 ALA C O 1
ATOM 4910 N N . PHE C 1 229 ? 135.109 0.726 22.819 1.00 45.43 207 PHE C N 1
ATOM 4911 C CA . PHE C 1 229 ? 133.906 0.926 22.030 1.00 52.77 207 PHE C CA 1
ATOM 4912 C C . PHE C 1 229 ? 133.899 2.295 21.370 1.00 56.92 207 PHE C C 1
ATOM 4913 O O . PHE C 1 229 ? 133.593 2.418 20.197 1.00 49.50 207 PHE C O 1
ATOM 4921 N N . LYS C 1 230 ? 134.211 3.325 22.143 1.00 61.30 208 LYS C N 1
ATOM 4922 C CA . LYS C 1 230 ? 134.276 4.679 21.615 1.00 58.54 208 LYS C CA 1
ATOM 4923 C C . LYS C 1 230 ? 135.284 4.791 20.481 1.00 62.41 208 LYS C C 1
ATOM 4924 O O . LYS C 1 230 ? 135.062 5.524 19.517 1.00 61.94 208 LYS C O 1
ATOM 4930 N N . ALA C 1 231 ? 136.408 4.096 20.623 1.00 55.42 209 ALA C N 1
ATOM 4931 C CA . ALA C 1 231 ? 137.467 4.164 19.626 1.00 53.59 209 ALA C CA 1
ATOM 4932 C C . ALA C 1 231 ? 137.066 3.415 18.357 1.00 68.23 209 ALA C C 1
ATOM 4933 O O . ALA C 1 231 ? 137.394 3.851 17.254 1.00 58.64 209 ALA C O 1
ATOM 4935 N N . MET C 1 232 ? 136.368 2.288 18.519 1.00 58.87 210 MET C N 1
ATOM 4936 C CA . MET C 1 232 ? 135.869 1.521 17.376 1.00 52.13 210 MET C CA 1
ATOM 4937 C C . MET C 1 232 ? 134.930 2.389 16.561 1.00 59.52 210 MET C C 1
ATOM 4938 O O . MET C 1 232 ? 135.083 2.477 15.346 1.00 56.53 210 MET C O 1
ATOM 4943 N N . MET C 1 233 ? 133.974 3.025 17.245 1.00 47.84 211 MET C N 1
ATOM 4944 C CA . MET C 1 233 ? 132.982 3.906 16.608 1.00 56.45 211 MET C CA 1
ATOM 4945 C C . MET C 1 233 ? 133.614 5.125 15.941 1.00 65.22 211 MET C C 1
ATOM 4946 O O . MET C 1 233 ? 133.093 5.622 14.954 1.00 53.92 211 MET C O 1
ATOM 4951 N N . GLU C 1 234 ? 134.727 5.606 16.485 1.00 57.27 212 GLU C N 1
ATOM 4952 C CA . GLU C 1 234 ? 135.441 6.720 15.888 1.00 69.07 212 GLU C CA 1
ATOM 4953 C C . GLU C 1 234 ? 136.037 6.327 14.548 1.00 62.57 212 GLU C C 1
ATOM 4954 O O . GLU C 1 234 ? 136.067 7.126 13.621 1.00 70.24 212 GLU C O 1
ATOM 4960 N N . GLU C 1 235 ? 136.531 5.100 14.459 1.00 64.75 213 GLU C N 1
ATOM 4961 C CA . GLU C 1 235 ? 137.090 4.593 13.211 1.00 64.78 213 GLU C CA 1
ATOM 4962 C C . GLU C 1 235 ? 135.957 4.418 12.198 1.00 65.62 213 GLU C C 1
ATOM 4963 O O . GLU C 1 235 ? 136.089 4.752 11.014 1.00 65.54 213 GLU C O 1
ATOM 4969 N N . ARG C 1 236 ? 134.832 3.924 12.705 1.00 63.09 214 ARG C N 1
ATOM 4970 C CA . ARG C 1 236 ? 133.617 3.697 11.930 1.00 54.73 214 ARG C CA 1
ATOM 4971 C C . ARG C 1 236 ? 133.087 4.936 11.240 1.00 74.45 214 ARG C C 1
ATOM 4972 O O . ARG C 1 236 ? 132.629 4.862 10.095 1.00 61.57 214 ARG C O 1
ATOM 4980 N N . LEU C 1 237 ? 133.141 6.065 11.946 1.00 70.19 215 LEU C N 1
ATOM 4981 C CA . LEU C 1 237 ? 132.595 7.327 11.449 1.00 66.72 215 LEU C CA 1
ATOM 4982 C C . LEU C 1 237 ? 133.408 7.901 10.273 1.00 67.86 215 LEU C C 1
ATOM 4983 O O . LEU C 1 237 ? 132.884 8.675 9.474 1.00 69.98 215 LEU C O 1
ATOM 4988 N N . LYS C 1 238 ? 134.677 7.517 10.162 1.00 71.15 216 LYS C N 1
ATOM 4989 C CA . LYS C 1 238 ? 135.506 7.920 9.025 1.00 66.11 216 LYS C CA 1
ATOM 4990 C C . LYS C 1 238 ? 134.975 7.360 7.704 1.00 69.40 216 LYS C C 1
ATOM 4991 O O . LYS C 1 238 ? 135.169 7.966 6.654 1.00 69.82 216 LYS C O 1
ATOM 4997 N N . GLU C 1 239 ? 134.333 6.193 7.747 1.00 61.52 217 GLU C N 1
ATOM 4998 C CA . GLU C 1 239 ? 133.716 5.620 6.547 1.00 65.67 217 GLU C CA 1
ATOM 4999 C C . GLU C 1 239 ? 132.430 6.371 6.198 1.00 69.63 217 GLU C C 1
ATOM 5000 O O . GLU C 1 239 ? 131.686 6.774 7.095 1.00 82.36 217 GLU C O 1
ATOM 5006 N N . PRO C 1 240 ? 132.157 6.558 4.894 1.00 86.40 218 PRO C N 1
ATOM 5007 C CA . PRO C 1 240 ? 130.889 7.190 4.522 1.00 77.55 218 PRO C CA 1
ATOM 5008 C C . PRO C 1 240 ? 129.712 6.225 4.663 1.00 71.24 218 PRO C C 1
ATOM 5009 O O . PRO C 1 240 ? 129.874 5.015 4.467 1.00 73.23 218 PRO C O 1
ATOM 5013 N N . GLU C 1 241 ? 128.543 6.762 4.999 1.00 75.86 219 GLU C N 1
ATOM 5014 C CA . GLU C 1 241 ? 127.343 5.946 5.196 1.00 81.81 219 GLU C CA 1
ATOM 5015 C C . GLU C 1 241 ? 126.887 5.286 3.900 1.00 98.18 219 GLU C C 1
ATOM 5016 O O . GLU C 1 241 ? 126.260 4.233 3.920 1.00 77.99 219 GLU C O 1
ATOM 5023 N N . THR D 1 15 ? 134.384 -43.523 38.996 1.00 116.73 -7 THR D N 1
ATOM 5024 C CA . THR D 1 15 ? 132.903 -43.514 39.190 1.00 115.64 -7 THR D CA 1
ATOM 5025 C C . THR D 1 15 ? 132.515 -42.725 40.433 1.00 86.16 -7 THR D C 1
ATOM 5026 O O . THR D 1 15 ? 131.588 -41.914 40.403 1.00 85.12 -7 THR D O 1
ATOM 5030 N N . GLU D 1 16 ? 133.231 -42.972 41.528 1.00 81.03 -6 GLU D N 1
ATOM 5031 C CA . GLU D 1 16 ? 132.887 -42.369 42.819 1.00 70.94 -6 GLU D CA 1
ATOM 5032 C C . GLU D 1 16 ? 133.181 -40.863 42.856 1.00 74.47 -6 GLU D C 1
ATOM 5033 O O . GLU D 1 16 ? 132.723 -40.161 43.756 1.00 66.06 -6 GLU D O 1
ATOM 5039 N N . ASN D 1 17 ? 133.943 -40.381 41.876 1.00 64.95 -5 ASN D N 1
ATOM 5040 C CA . ASN D 1 17 ? 134.263 -38.971 41.746 1.00 64.71 -5 ASN D CA 1
ATOM 5041 C C . ASN D 1 17 ? 132.998 -38.119 41.592 1.00 76.59 -5 ASN D C 1
ATOM 5042 O O . ASN D 1 17 ? 132.903 -37.023 42.149 1.00 60.48 -5 ASN D O 1
ATOM 5047 N N . LEU D 1 18 ? 132.021 -38.644 40.858 1.00 62.89 -4 LEU D N 1
ATOM 5048 C CA . LEU D 1 18 ? 130.767 -37.947 40.621 1.00 52.48 -4 LEU D CA 1
ATOM 5049 C C . LEU D 1 18 ? 129.625 -38.321 41.593 1.00 53.56 -4 LEU D C 1
ATOM 5050 O O . LEU D 1 18 ? 128.454 -38.069 41.304 1.00 57.61 -4 LEU D O 1
ATOM 5055 N N . TYR D 1 19 ? 129.955 -38.889 42.749 1.00 57.69 -3 TYR D N 1
ATOM 5056 C CA . TYR D 1 19 ? 128.940 -39.364 43.694 1.00 63.81 -3 TYR D CA 1
ATOM 5057 C C . TYR D 1 19 ? 127.803 -38.368 43.966 1.00 62.92 -3 TYR D C 1
ATOM 5058 O O . TYR D 1 19 ? 126.635 -38.756 44.022 1.00 53.14 -3 TYR D O 1
ATOM 5067 N N . PHE D 1 20 ? 128.144 -37.093 44.120 1.00 56.83 -2 PHE D N 1
ATOM 5068 C CA . PHE D 1 20 ? 127.180 -36.085 44.559 1.00 62.63 -2 PHE D CA 1
ATOM 5069 C C . PHE D 1 20 ? 126.621 -35.154 43.477 1.00 47.97 -2 PHE D C 1
ATOM 5070 O O . PHE D 1 20 ? 125.822 -34.280 43.798 1.00 65.55 -2 PHE D O 1
ATOM 5078 N N . GLN D 1 21 ? 127.010 -35.325 42.214 1.00 43.05 -1 GLN D N 1
ATOM 5079 C CA . GLN D 1 21 ? 126.491 -34.466 41.166 1.00 57.00 -1 GLN D CA 1
ATOM 5080 C C . GLN D 1 21 ? 125.158 -35.035 40.677 1.00 54.99 -1 GLN D C 1
ATOM 5081 O O . GLN D 1 21 ? 124.968 -36.253 40.642 1.00 57.31 -1 GLN D O 1
ATOM 5087 N N . SER D 1 22 ? 124.234 -34.146 40.327 1.00 66.99 0 SER D N 1
ATOM 5088 C CA . SER D 1 22 ? 122.937 -34.557 39.797 1.00 68.89 0 SER D CA 1
ATOM 5089 C C . SER D 1 22 ? 123.199 -35.042 38.390 1.00 48.84 0 SER D C 1
ATOM 5090 O O . SER D 1 22 ? 124.145 -34.599 37.749 1.00 45.86 0 SER D O 1
ATOM 5093 N N . MET D 1 23 ? 122.386 -35.957 37.897 1.00 53.95 1 MET D N 1
ATOM 5094 C CA . MET D 1 23 ? 122.537 -36.323 36.508 1.00 70.51 1 MET D CA 1
ATOM 5095 C C . MET D 1 23 ? 121.945 -35.194 35.662 1.00 61.96 1 MET D C 1
ATOM 5096 O O . MET D 1 23 ? 121.147 -34.378 36.135 1.00 40.58 1 MET D O 1
ATOM 5101 N N . LEU D 1 24 ? 122.419 -35.120 34.433 1.00 49.74 2 LEU D N 1
ATOM 5102 C CA . LEU D 1 24 ? 121.876 -34.234 33.435 1.00 48.90 2 LEU D CA 1
ATOM 5103 C C . LEU D 1 24 ? 120.354 -34.437 33.335 1.00 46.98 2 LEU D C 1
ATOM 5104 O O . LEU D 1 24 ? 119.878 -35.570 33.249 1.00 49.33 2 LEU D O 1
ATOM 5109 N N . THR D 1 25 ? 119.616 -33.334 33.423 1.00 41.40 3 THR D N 1
ATOM 5110 C CA . THR D 1 25 ? 118.180 -33.285 33.153 1.00 50.98 3 THR D CA 1
ATOM 5111 C C . THR D 1 25 ? 117.964 -32.526 31.833 1.00 57.12 3 THR D C 1
ATOM 5112 O O . THR D 1 25 ? 118.463 -31.420 31.674 1.00 45.12 3 THR D O 1
ATOM 5116 N N . ILE D 1 26 ? 117.229 -33.123 30.900 1.00 49.22 4 ILE D N 1
ATOM 5117 C CA . ILE D 1 26 ? 116.889 -32.485 29.623 1.00 46.68 4 ILE D CA 1
ATOM 5118 C C . ILE D 1 26 ? 115.387 -32.226 29.595 1.00 52.47 4 ILE D C 1
ATOM 5119 O O . ILE D 1 26 ? 114.590 -33.161 29.728 1.00 53.85 4 ILE D O 1
ATOM 5124 N N . TYR D 1 27 ? 115.009 -30.954 29.465 1.00 52.21 5 TYR D N 1
ATOM 5125 C CA . TYR D 1 27 ? 113.607 -30.551 29.439 1.00 43.65 5 TYR D CA 1
ATOM 5126 C C . TYR D 1 27 ? 113.136 -30.428 28.003 1.00 47.04 5 TYR D C 1
ATOM 5127 O O . TYR D 1 27 ? 113.670 -29.620 27.244 1.00 42.18 5 TYR D O 1
ATOM 5136 N N . GLY D 1 28 ? 112.154 -31.236 27.618 1.00 49.20 6 GLY D N 1
ATOM 5137 C CA . GLY D 1 28 ? 111.579 -31.138 26.269 1.00 46.73 6 GLY D CA 1
ATOM 5138 C C . GLY D 1 28 ? 111.215 -32.479 25.681 1.00 53.76 6 GLY D C 1
ATOM 5139 O O . GLY D 1 28 ? 111.964 -33.444 25.803 1.00 49.01 6 GLY D O 1
ATOM 5140 N N . VAL D 1 29 ? 110.048 -32.543 25.049 1.00 46.88 7 VAL D N 1
ATOM 5141 C CA . VAL D 1 29 ? 109.688 -33.707 24.260 1.00 42.69 7 VAL D CA 1
ATOM 5142 C C . VAL D 1 29 ? 110.758 -33.995 23.189 1.00 49.09 7 VAL D C 1
ATOM 5143 O O . VAL D 1 29 ? 111.498 -33.104 22.775 1.00 40.66 7 VAL D O 1
ATOM 5147 N N . TYR D 1 30 ? 110.846 -35.248 22.761 1.00 46.58 8 TYR D N 1
ATOM 5148 C CA . TYR D 1 30 ? 111.778 -35.628 21.698 1.00 41.93 8 TYR D CA 1
ATOM 5149 C C . TYR D 1 30 ? 111.399 -34.992 20.345 1.00 43.74 8 TYR D C 1
ATOM 5150 O O . TYR D 1 30 ? 112.269 -34.741 19.526 1.00 48.88 8 TYR D O 1
ATOM 5159 N N . ARG D 1 31 ? 110.109 -34.750 20.107 1.00 50.23 9 ARG D N 1
ATOM 5160 C CA . ARG D 1 31 ? 109.654 -34.087 18.874 1.00 45.37 9 ARG D CA 1
ATOM 5161 C C . ARG D 1 31 ? 109.782 -32.566 19.013 1.00 51.12 9 ARG D C 1
ATOM 5162 O O . ARG D 1 31 ? 108.791 -31.819 19.012 1.00 44.78 9 ARG D O 1
ATOM 5170 N N . SER D 1 32 ? 111.027 -32.130 19.139 1.00 50.16 10 SER D N 1
ATOM 5171 C CA . SER D 1 32 ? 111.370 -30.736 19.315 1.00 48.22 10 SER D CA 1
ATOM 5172 C C . SER D 1 32 ? 112.867 -30.667 19.168 1.00 41.90 10 SER D C 1
ATOM 5173 O O . SER D 1 32 ? 113.525 -31.701 18.987 1.00 41.79 10 SER D O 1
ATOM 5176 N N . ARG D 1 33 ? 113.403 -29.457 19.280 1.00 39.47 11 ARG D N 1
ATOM 5177 C CA . ARG D 1 33 ? 114.846 -29.246 19.212 1.00 43.12 11 ARG D CA 1
ATOM 5178 C C . ARG D 1 33 ? 115.627 -29.936 20.328 1.00 44.32 11 ARG D C 1
ATOM 5179 O O . ARG D 1 33 ? 116.836 -30.087 20.227 1.00 40.14 11 ARG D O 1
ATOM 5187 N N . ALA D 1 34 ? 114.936 -30.367 21.378 1.00 44.68 12 ALA D N 1
ATOM 5188 C CA . ALA D 1 34 ? 115.554 -31.185 22.427 1.00 41.27 12 ALA D CA 1
ATOM 5189 C C . ALA D 1 34 ? 116.182 -32.470 21.887 1.00 42.71 12 ALA D C 1
ATOM 5190 O O . ALA D 1 34 ? 117.110 -32.995 22.483 1.00 46.15 12 ALA D O 1
ATOM 5192 N N . SER D 1 35 ? 115.678 -32.968 20.761 1.00 46.51 13 SER D N 1
ATOM 5193 C CA . SER D 1 35 ? 116.293 -34.101 20.059 1.00 46.89 13 SER D CA 1
ATOM 5194 C C . SER D 1 35 ? 117.807 -33.940 19.920 1.00 46.75 13 SER D C 1
ATOM 5195 O O . SER D 1 35 ? 118.551 -34.917 20.021 1.00 44.91 13 SER D O 1
ATOM 5198 N N . ARG D 1 36 ? 118.245 -32.700 19.689 1.00 45.15 14 ARG D N 1
ATOM 5199 C CA . ARG D 1 36 ? 119.659 -32.367 19.537 1.00 47.69 14 ARG D CA 1
ATOM 5200 C C . ARG D 1 36 ? 120.456 -32.712 20.778 1.00 42.44 14 ARG D C 1
ATOM 5201 O O . ARG D 1 36 ? 121.578 -33.172 20.671 1.00 41.13 14 ARG D O 1
ATOM 5209 N N . ASN D 1 37 ? 119.874 -32.463 21.945 1.00 37.85 15 ASN D N 1
ATOM 5210 C CA . ASN D 1 37 ? 120.550 -32.683 23.209 1.00 41.17 15 ASN D CA 1
ATOM 5211 C C . ASN D 1 37 ? 120.445 -34.150 23.673 1.00 36.75 15 ASN D C 1
ATOM 5212 O O . ASN D 1 37 ? 121.361 -34.674 24.299 1.00 42.71 15 ASN D O 1
ATOM 5217 N N . TYR D 1 38 ? 119.331 -34.802 23.356 1.00 41.96 16 TYR D N 1
ATOM 5218 C CA . TYR D 1 38 ? 119.166 -36.235 23.613 1.00 44.62 16 TYR D CA 1
ATOM 5219 C C . TYR D 1 38 ? 120.183 -37.053 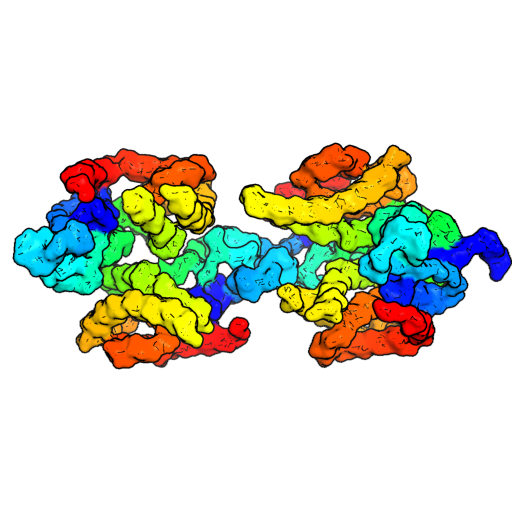22.810 1.00 50.52 16 TYR D C 1
ATOM 5220 O O . TYR D 1 38 ? 120.778 -37.981 23.323 1.00 42.89 16 TYR D O 1
ATOM 5229 N N . TRP D 1 39 ? 120.391 -36.701 21.551 1.00 40.68 17 TRP D N 1
ATOM 5230 C CA . TRP D 1 39 ? 121.388 -37.393 20.738 1.00 42.07 17 TRP D CA 1
ATOM 5231 C C . TRP D 1 39 ? 122.801 -37.153 21.315 1.00 45.99 17 TRP D C 1
ATOM 5232 O O . TRP D 1 39 ? 123.585 -38.090 21.490 1.00 45.26 17 TRP D O 1
ATOM 5243 N N . MET D 1 40 ? 123.104 -35.906 21.662 1.00 45.32 18 MET D N 1
ATOM 5244 C CA . MET D 1 40 ? 124.411 -35.580 22.230 1.00 46.02 18 MET D CA 1
ATOM 5245 C C . MET D 1 40 ? 124.701 -36.372 23.500 1.00 43.12 18 MET D C 1
ATOM 5246 O O . MET D 1 40 ? 125.810 -36.921 23.670 1.00 41.75 18 MET D O 1
ATOM 5251 N N . ALA D 1 41 ? 123.725 -36.409 24.405 1.00 41.95 19 ALA D N 1
ATOM 5252 C CA . ALA D 1 41 ? 123.880 -37.192 25.640 1.00 48.09 19 ALA D CA 1
ATOM 5253 C C . ALA D 1 41 ? 124.161 -38.653 25.314 1.00 51.99 19 ALA D C 1
ATOM 5254 O O . ALA D 1 41 ? 125.008 -39.284 25.954 1.00 51.62 19 ALA D O 1
ATOM 5256 N N . GLY D 1 42 ? 123.459 -39.181 24.308 1.00 44.34 20 GLY D N 1
ATOM 5257 C CA . GLY D 1 42 ? 123.671 -40.558 23.855 1.00 47.43 20 GLY D CA 1
ATOM 5258 C C . GLY D 1 42 ? 125.099 -40.770 23.378 1.00 43.15 20 GLY D C 1
ATOM 5259 O O . GLY D 1 42 ? 125.760 -41.720 23.788 1.00 51.80 20 GLY D O 1
ATOM 5260 N N . GLU D 1 43 ? 125.574 -39.861 22.525 1.00 48.05 21 GLU D N 1
ATOM 5261 C CA . GLU D 1 43 ? 126.933 -39.914 21.983 1.00 47.55 21 GLU D CA 1
ATOM 5262 C C . GLU D 1 43 ? 128.010 -39.844 23.060 1.00 63.07 21 GLU D C 1
ATOM 5263 O O . GLU D 1 43 ? 129.091 -40.427 22.914 1.00 46.71 21 GLU D O 1
ATOM 5269 N N . LEU D 1 44 ? 127.726 -39.111 24.129 1.00 47.04 22 LEU D N 1
ATOM 5270 C CA . LEU D 1 44 ? 128.692 -38.932 25.210 1.00 51.11 22 LEU D CA 1
ATOM 5271 C C . LEU D 1 44 ? 128.582 -40.031 26.263 1.00 57.22 22 LEU D C 1
ATOM 5272 O O . LEU D 1 44 ? 129.387 -40.091 27.183 1.00 57.14 22 LEU D O 1
ATOM 5277 N N . GLY D 1 45 ? 127.568 -40.877 26.141 1.00 52.03 23 GLY D N 1
ATOM 5278 C CA . GLY D 1 45 ? 127.319 -41.930 27.113 1.00 62.27 23 GLY D CA 1
ATOM 5279 C C . GLY D 1 45 ? 126.847 -41.396 28.452 1.00 64.74 23 GLY D C 1
ATOM 5280 O O . GLY D 1 45 ? 127.127 -41.999 29.479 1.00 58.59 23 GLY D O 1
ATOM 5281 N N . LEU D 1 46 ? 126.131 -40.270 28.460 1.00 51.79 24 LEU D N 1
ATOM 5282 C CA . LEU D 1 46 ? 125.690 -39.690 29.725 1.00 56.20 24 LEU D CA 1
ATOM 5283 C C . LEU D 1 46 ? 124.351 -40.247 30.155 1.00 68.16 24 LEU D C 1
ATOM 5284 O O . LEU D 1 46 ? 123.429 -40.326 29.346 1.00 62.51 24 LEU D O 1
ATOM 5289 N N . PRO D 1 47 ? 124.235 -40.622 31.439 1.00 62.98 25 PRO D N 1
ATOM 5290 C CA . PRO D 1 47 ? 122.898 -40.822 31.991 1.00 57.22 25 PRO D CA 1
ATOM 5291 C C . PRO D 1 47 ? 122.162 -39.489 31.969 1.00 57.01 25 PRO D C 1
ATOM 5292 O O . PRO D 1 47 ? 122.794 -38.434 32.111 1.00 54.87 25 PRO D O 1
ATOM 5296 N N . PHE D 1 48 ? 120.849 -39.523 31.786 1.00 45.90 26 PHE D N 1
ATOM 5297 C CA . PHE D 1 48 ? 120.066 -38.299 31.889 1.00 55.19 26 PHE D CA 1
ATOM 5298 C C . PHE D 1 48 ? 118.627 -38.570 32.275 1.00 42.80 26 PHE D C 1
ATOM 5299 O O . PHE D 1 48 ? 118.067 -39.620 31.987 1.00 47.74 26 PHE D O 1
ATOM 5307 N N . ARG D 1 49 ? 118.026 -37.579 32.908 1.00 47.00 27 ARG D N 1
ATOM 5308 C CA . ARG D 1 49 ? 116.602 -37.567 33.196 1.00 46.08 27 ARG D CA 1
ATOM 5309 C C . ARG D 1 49 ? 115.857 -36.752 32.117 1.00 53.48 27 ARG D C 1
ATOM 5310 O O . ARG D 1 49 ? 116.195 -35.599 31.850 1.00 48.32 27 ARG D O 1
ATOM 5318 N N . SER D 1 50 ? 114.859 -37.353 31.487 1.00 50.77 28 SER D N 1
ATOM 5319 C CA . SER D 1 50 ? 114.021 -36.642 30.535 1.00 55.74 28 SER D CA 1
ATOM 5320 C C . SER D 1 50 ? 112.764 -36.122 31.230 1.00 50.53 28 SER D C 1
ATOM 5321 O O . SER D 1 50 ? 112.008 -36.884 31.823 1.00 50.92 28 SER D O 1
ATOM 5324 N N . VAL D 1 51 ? 112.550 -34.815 31.144 1.00 51.28 29 VAL D N 1
ATOM 5325 C CA . VAL D 1 51 ? 111.301 -34.205 31.568 1.00 46.17 29 VAL D CA 1
ATOM 5326 C C . VAL D 1 51 ? 110.630 -33.706 30.293 1.00 68.45 29 VAL D C 1
ATOM 5327 O O . VAL D 1 51 ? 111.060 -32.700 29.720 1.00 53.65 29 VAL D O 1
ATOM 5331 N N . PRO D 1 52 ? 109.606 -34.438 29.814 1.00 58.22 30 PRO D N 1
ATOM 5332 C CA . PRO D 1 52 ? 108.987 -34.078 28.537 1.00 63.30 30 PRO D CA 1
ATOM 5333 C C . PRO D 1 52 ? 108.066 -32.863 28.669 1.00 55.68 30 PRO D C 1
ATOM 5334 O O . PRO D 1 52 ? 106.959 -32.957 29.198 1.00 95.19 30 PRO D O 1
ATOM 5338 N N . VAL D 1 53 ? 108.569 -31.728 28.201 1.00 57.39 31 VAL D N 1
ATOM 5339 C CA . VAL D 1 53 ? 107.839 -30.478 28.180 1.00 57.58 31 VAL D CA 1
ATOM 5340 C C . VAL D 1 53 ? 107.348 -30.327 26.752 1.00 54.18 31 VAL D C 1
ATOM 5341 O O . VAL D 1 53 ? 108.125 -30.475 25.810 1.00 48.96 31 VAL D O 1
ATOM 5345 N N . VAL D 1 54 ? 106.064 -30.050 26.587 1.00 49.83 32 VAL D N 1
ATOM 5346 C CA . VAL D 1 54 ? 105.468 -29.992 25.256 1.00 50.57 32 VAL D CA 1
ATOM 5347 C C . VAL D 1 54 ? 105.177 -28.542 24.876 1.00 56.20 32 VAL D C 1
ATOM 5348 O O . VAL D 1 54 ? 104.901 -27.704 25.733 1.00 54.84 32 VAL D O 1
ATOM 5352 N N . GLN D 1 55 ? 105.248 -28.262 23.581 1.00 56.31 33 GLN D N 1
ATOM 5353 C CA . GLN D 1 55 ? 104.905 -26.947 23.039 1.00 49.52 33 GLN D CA 1
ATOM 5354 C C . GLN D 1 55 ? 103.459 -26.618 23.376 1.00 46.31 33 GLN D C 1
ATOM 5355 O O . GLN D 1 55 ? 102.545 -27.379 23.031 1.00 53.72 33 GLN D O 1
ATOM 5361 N N . ALA D 1 56 ? 103.250 -25.478 24.035 1.00 52.03 34 ALA D N 1
ATOM 5362 C CA . ALA D 1 56 ? 101.919 -25.067 24.502 1.00 57.92 34 ALA D CA 1
ATOM 5363 C C . ALA D 1 56 ? 100.824 -25.127 23.434 1.00 64.93 34 ALA D C 1
ATOM 5364 O O . ALA D 1 56 ? 99.672 -25.441 23.744 1.00 61.69 34 ALA D O 1
ATOM 5366 N N . HIS D 1 57 ? 101.169 -24.833 22.182 1.00 59.45 35 HIS D N 1
ATOM 5367 C CA . HIS D 1 57 ? 100.157 -24.793 21.113 1.00 63.23 35 HIS D CA 1
ATOM 5368 C C . HIS D 1 57 ? 99.619 -26.183 20.744 1.00 71.54 35 HIS D C 1
ATOM 5369 O O . HIS D 1 57 ? 98.567 -26.297 20.113 1.00 63.38 35 HIS D O 1
ATOM 5376 N N . ARG D 1 58 ? 100.327 -27.232 21.158 1.00 67.25 36 ARG D N 1
ATOM 5377 C CA . ARG D 1 58 ? 99.877 -28.610 20.947 1.00 72.88 36 ARG D CA 1
ATOM 5378 C C . ARG D 1 58 ? 98.958 -29.142 22.055 1.00 71.24 36 ARG D C 1
ATOM 5379 O O . ARG D 1 58 ? 98.454 -30.262 21.970 1.00 67.06 36 ARG D O 1
ATOM 5387 N N . VAL D 1 59 ? 98.748 -28.336 23.089 1.00 60.88 37 VAL D N 1
ATOM 5388 C CA . VAL D 1 59 ? 97.914 -28.709 24.228 1.00 71.96 37 VAL D CA 1
ATOM 5389 C C . VAL D 1 59 ? 96.569 -27.990 24.097 1.00 71.82 37 VAL D C 1
ATOM 5390 O O . VAL D 1 59 ? 96.508 -26.888 23.553 1.00 90.20 37 VAL D O 1
ATOM 5394 N N . ALA D 1 60 ? 95.489 -28.611 24.572 1.00 72.95 38 ALA D N 1
ATOM 5395 C CA . ALA D 1 60 ? 94.164 -27.984 24.498 1.00 80.80 38 ALA D CA 1
ATOM 5396 C C . ALA D 1 60 ? 93.978 -26.842 25.499 1.00 84.10 38 ALA D C 1
ATOM 5397 O O . ALA D 1 60 ? 93.235 -25.907 25.219 1.00 86.38 38 ALA D O 1
ATOM 5399 N N . ASP D 1 61 ? 94.648 -26.919 26.651 1.00 72.34 39 ASP D N 1
ATOM 5400 C CA . ASP D 1 61 ? 94.467 -25.951 27.745 1.00 74.54 39 ASP D CA 1
ATOM 5401 C C . ASP D 1 61 ? 95.758 -25.688 28.500 1.00 65.98 39 ASP D C 1
ATOM 5402 O O . ASP D 1 61 ? 95.897 -26.128 29.639 1.00 87.08 39 ASP D O 1
ATOM 5407 N N . PRO D 1 62 ? 96.698 -24.949 27.889 1.00 76.51 40 PRO D N 1
ATOM 5408 C CA . PRO D 1 62 ? 98.049 -24.882 28.455 1.00 72.11 40 PRO D CA 1
ATOM 5409 C C . PRO D 1 62 ? 98.132 -24.471 29.935 1.00 79.38 40 PRO D C 1
ATOM 5410 O O . PRO D 1 62 ? 98.848 -25.116 30.701 1.00 82.95 40 PRO D O 1
ATOM 5414 N N . LEU D 1 63 ? 97.391 -23.442 30.339 1.00 104.10 41 LEU D N 1
ATOM 5415 C CA . LEU D 1 63 ? 97.555 -22.871 31.684 1.00 136.81 41 LEU D CA 1
ATOM 5416 C C . LEU D 1 63 ? 96.725 -23.546 32.788 1.00 116.41 41 LEU D C 1
ATOM 5417 O O . LEU D 1 63 ? 96.798 -23.141 33.950 1.00 102.58 41 LEU D O 1
ATOM 5422 N N . ALA D 1 64 ? 95.954 -24.574 32.442 1.00 92.48 42 ALA D N 1
ATOM 5423 C CA . ALA D 1 64 ? 95.098 -25.244 33.421 1.00 86.49 42 ALA D CA 1
ATOM 5424 C C . ALA D 1 64 ? 95.908 -26.138 34.357 1.00 95.04 42 ALA D C 1
ATOM 5425 O O . ALA D 1 64 ? 97.063 -26.472 34.076 1.00 98.24 42 ALA D O 1
ATOM 5427 N N . ALA D 1 65 ? 95.280 -26.521 35.466 1.00 102.71 43 ALA D N 1
ATOM 5428 C CA . ALA D 1 65 ? 95.899 -27.372 36.486 1.00 110.67 43 ALA D CA 1
ATOM 5429 C C . ALA D 1 65 ? 96.323 -28.745 35.952 1.00 93.49 43 ALA D C 1
ATOM 5430 O O . ALA D 1 65 ? 97.419 -29.216 36.255 1.00 112.28 43 ALA D O 1
ATOM 5432 N N . ASP D 1 66 ? 95.459 -29.364 35.145 1.00 111.18 44 ASP D N 1
ATOM 5433 C CA . ASP D 1 66 ? 95.659 -30.748 34.674 1.00 106.25 44 ASP D CA 1
ATOM 5434 C C . ASP D 1 66 ? 96.576 -30.818 33.454 1.00 104.59 44 ASP D C 1
ATOM 5435 O O . ASP D 1 66 ? 96.958 -31.909 33.031 1.00 93.98 44 ASP D O 1
ATOM 5440 N N . ALA D 1 67 ? 96.910 -29.661 32.884 1.00 99.09 45 ALA D N 1
ATOM 5441 C CA . ALA D 1 67 ? 97.651 -29.598 31.628 1.00 76.58 45 ALA D CA 1
ATOM 5442 C C . ALA D 1 67 ? 98.997 -30.304 31.741 1.00 71.32 45 ALA D C 1
ATOM 5443 O O . ALA D 1 67 ? 99.696 -30.121 32.738 1.00 79.72 45 ALA D O 1
ATOM 5445 N N . PRO D 1 68 ? 99.374 -31.106 30.719 1.00 66.93 46 PRO D N 1
ATOM 5446 C CA . PRO D 1 68 ? 100.720 -31.674 30.757 1.00 62.87 46 PRO D CA 1
ATOM 5447 C C . PRO D 1 68 ? 101.738 -30.558 30.866 1.00 66.61 46 PRO D C 1
ATOM 5448 O O . PRO D 1 68 ? 101.429 -29.415 30.538 1.00 65.44 46 PRO D O 1
ATOM 5452 N N . LEU D 1 69 ? 102.934 -30.873 31.338 1.00 74.77 47 LEU D N 1
ATOM 5453 C CA . LEU D 1 69 ? 103.944 -29.847 31.495 1.00 62.89 47 LEU D CA 1
ATOM 5454 C C . LEU D 1 69 ? 104.269 -29.282 30.109 1.00 57.09 47 LEU D C 1
ATOM 5455 O O . LEU D 1 69 ? 104.648 -30.022 29.204 1.00 56.76 47 LEU D O 1
ATOM 5460 N N . ASN D 1 70 ? 104.088 -27.974 29.951 1.00 58.56 48 ASN D N 1
ATOM 5461 C CA . ASN D 1 70 ? 104.268 -27.323 28.662 1.00 50.82 48 ASN D CA 1
ATOM 5462 C C . ASN D 1 70 ? 105.025 -26.005 28.772 1.00 59.25 48 ASN D C 1
ATOM 5463 O O . ASN D 1 70 ? 105.359 -25.557 29.876 1.00 55.20 48 ASN D O 1
ATOM 5468 N N . THR D 1 71 ? 105.286 -25.392 27.615 1.00 52.59 49 THR D N 1
ATOM 5469 C CA . THR D 1 71 ? 106.120 -24.193 27.528 1.00 65.24 49 THR D CA 1
ATOM 5470 C C . THR D 1 71 ? 105.518 -22.934 28.157 1.00 58.73 49 THR D C 1
ATOM 5471 O O . THR D 1 71 ? 106.239 -21.961 28.387 1.00 54.22 49 THR D O 1
ATOM 5475 N N . LYS D 1 72 ? 104.215 -22.954 28.442 1.00 58.55 50 LYS D N 1
ATOM 5476 C CA . LYS D 1 72 ? 103.560 -21.846 29.146 1.00 63.68 50 LYS D CA 1
ATOM 5477 C C . LYS D 1 72 ? 103.232 -22.135 30.615 1.00 61.31 50 LYS D C 1
ATOM 5478 O O . LYS D 1 72 ? 102.570 -21.332 31.277 1.00 78.16 50 LYS D O 1
ATOM 5484 N N . SER D 1 73 ? 103.704 -23.270 31.122 1.00 63.97 51 SER D N 1
ATOM 5485 C CA . SER D 1 73 ? 103.523 -23.624 32.531 1.00 66.29 51 SER D CA 1
ATOM 5486 C C . SER D 1 73 ? 104.410 -22.728 33.415 1.00 58.09 51 SER D C 1
ATOM 5487 O O . SER D 1 73 ? 105.578 -22.507 33.086 1.00 63.81 51 SER D O 1
ATOM 5490 N N . PRO D 1 74 ? 103.872 -22.222 34.542 1.00 89.74 52 PRO D N 1
ATOM 5491 C CA . PRO D 1 74 ? 104.704 -21.381 35.421 1.00 68.68 52 PRO D CA 1
ATOM 5492 C C . PRO D 1 74 ? 105.942 -22.114 35.936 1.00 71.42 52 PRO D C 1
ATOM 5493 O O . PRO D 1 74 ? 107.009 -21.507 36.071 1.00 62.79 52 PRO D O 1
ATOM 5497 N N . GLY D 1 75 ? 105.795 -23.412 36.195 1.00 57.54 53 GLY D N 1
ATOM 5498 C CA . GLY D 1 75 ? 106.908 -24.256 36.606 1.00 65.33 53 GLY D CA 1
ATOM 5499 C C . GLY D 1 75 ? 108.020 -24.292 35.575 1.00 61.22 53 GLY D C 1
ATOM 5500 O O . GLY D 1 75 ? 109.191 -24.264 35.920 1.00 56.13 53 GLY D O 1
ATOM 5501 N N . PHE D 1 76 ? 107.664 -24.355 34.300 1.00 62.61 54 PHE D N 1
ATOM 5502 C CA . PHE D 1 76 ? 108.686 -24.375 33.274 1.00 68.17 54 PHE D CA 1
ATOM 5503 C C . PHE D 1 76 ? 109.257 -22.985 33.026 1.00 55.56 54 PHE D C 1
ATOM 5504 O O . PHE D 1 76 ? 110.456 -22.839 32.814 1.00 62.50 54 PHE D O 1
ATOM 5512 N N . LEU D 1 77 ? 108.413 -21.967 33.048 1.00 51.74 55 LEU D N 1
ATOM 5513 C CA . LEU D 1 77 ? 108.905 -20.605 32.870 1.00 64.91 55 LEU D CA 1
ATOM 5514 C C . LEU D 1 77 ? 109.986 -20.227 33.902 1.00 63.79 55 LEU D C 1
ATOM 5515 O O . LEU D 1 77 ? 110.933 -19.503 33.573 1.00 59.51 55 LEU D O 1
ATOM 5520 N N . ALA D 1 78 ? 109.862 -20.731 35.131 1.00 66.53 56 ALA D N 1
ATOM 5521 C CA . ALA D 1 78 ? 110.861 -20.463 36.177 1.00 58.85 56 ALA D CA 1
ATOM 5522 C C . ALA D 1 78 ? 112.199 -21.108 35.844 1.00 64.69 56 ALA D C 1
ATOM 5523 O O . ALA D 1 78 ? 113.229 -20.667 36.335 1.00 74.43 56 ALA D O 1
ATOM 5525 N N . ILE D 1 79 ? 112.180 -22.149 35.011 1.00 60.48 57 ILE D N 1
ATOM 5526 C CA . ILE D 1 79 ? 113.408 -22.807 34.556 1.00 48.13 57 ILE D CA 1
ATOM 5527 C C . ILE D 1 79 ? 114.028 -22.060 33.371 1.00 61.97 57 ILE D C 1
ATOM 5528 O O . ILE D 1 79 ? 115.200 -21.715 33.410 1.00 60.17 57 ILE D O 1
ATOM 5533 N N . ASN D 1 80 ? 113.240 -21.861 32.312 1.00 57.41 58 ASN D N 1
ATOM 5534 C CA . ASN D 1 80 ? 113.640 -21.076 31.133 1.00 53.19 58 ASN D CA 1
ATOM 5535 C C . ASN D 1 80 ? 112.619 -19.960 30.900 1.00 61.64 58 ASN D C 1
ATOM 5536 O O . ASN D 1 80 ? 111.537 -20.213 30.377 1.00 56.02 58 ASN D O 1
ATOM 5541 N N . PRO D 1 81 ? 112.963 -18.716 31.277 1.00 66.94 59 PRO D N 1
ATOM 5542 C CA . PRO D 1 81 ? 111.988 -17.633 31.132 1.00 65.74 59 PRO D CA 1
ATOM 5543 C C . PRO D 1 81 ? 111.667 -17.305 29.671 1.00 61.49 59 PRO D C 1
ATOM 5544 O O . PRO D 1 81 ? 110.672 -16.649 29.394 1.00 54.34 59 PRO D O 1
ATOM 5548 N N . MET D 1 82 ? 112.490 -17.773 28.741 1.00 56.94 60 MET D N 1
ATOM 5549 C CA . MET D 1 82 ? 112.191 -17.599 27.330 1.00 53.66 60 MET D CA 1
ATOM 5550 C C . MET D 1 82 ? 110.982 -18.466 26.923 1.00 60.25 60 MET D C 1
ATOM 5551 O O . MET D 1 82 ? 110.319 -18.182 25.938 1.00 57.06 60 MET D O 1
ATOM 5556 N N . GLY D 1 83 ? 110.673 -19.501 27.698 1.00 56.58 61 GLY D N 1
ATOM 5557 C CA . GLY D 1 83 ? 109.489 -20.316 27.444 1.00 55.23 61 GLY D CA 1
ATOM 5558 C C . GLY D 1 83 ? 109.635 -21.162 26.192 1.00 52.53 61 GLY D C 1
ATOM 5559 O O . GLY D 1 83 ? 108.674 -21.345 25.441 1.00 55.80 61 GLY D O 1
ATOM 5560 N N . LEU D 1 84 ? 110.851 -21.655 25.969 1.00 53.82 62 LEU D N 1
ATOM 5561 C CA . LEU D 1 84 ? 111.167 -22.513 24.834 1.00 64.24 62 LEU D CA 1
ATOM 5562 C C . LEU D 1 84 ? 111.902 -23.778 25.292 1.00 51.46 62 LEU D C 1
ATOM 5563 O O . LEU D 1 84 ? 112.588 -23.775 26.303 1.00 48.81 62 LEU D O 1
ATOM 5568 N N . ILE D 1 85 ? 111.757 -24.854 24.527 1.00 43.00 63 ILE D N 1
ATOM 5569 C CA . ILE D 1 85 ? 112.520 -26.077 24.753 1.00 48.49 63 ILE D CA 1
ATOM 5570 C C . ILE D 1 85 ? 113.523 -26.223 23.611 1.00 43.26 63 ILE D C 1
ATOM 5571 O O . ILE D 1 85 ? 113.231 -25.820 22.495 1.00 47.42 63 ILE D O 1
ATOM 5576 N N . PRO D 1 86 ? 114.684 -26.838 23.863 1.00 44.96 64 PRO D N 1
ATOM 5577 C CA . PRO D 1 86 ? 115.078 -27.476 25.107 1.00 53.02 64 PRO D CA 1
ATOM 5578 C C . PRO D 1 86 ? 115.674 -26.538 26.139 1.00 52.58 64 PRO D C 1
ATOM 5579 O O . PRO D 1 86 ? 116.164 -25.460 25.808 1.00 47.71 64 PRO D O 1
ATOM 5583 N N . ALA D 1 87 ? 115.591 -26.970 27.390 1.00 45.02 65 ALA D N 1
ATOM 5584 C CA . ALA D 1 87 ? 116.469 -26.515 28.459 1.00 41.72 65 ALA D CA 1
ATOM 5585 C C . ALA D 1 87 ? 117.170 -27.761 28.980 1.00 46.90 65 ALA D C 1
ATOM 5586 O O . ALA D 1 87 ? 116.572 -28.843 29.009 1.00 47.18 65 ALA D O 1
ATOM 5588 N N . ILE D 1 88 ? 118.440 -27.611 29.351 1.00 46.14 66 ILE D N 1
ATOM 5589 C CA . ILE D 1 88 ? 119.148 -28.643 30.097 1.00 45.06 66 ILE D CA 1
ATOM 5590 C C . ILE D 1 88 ? 119.598 -28.049 31.424 1.00 47.38 66 ILE D C 1
ATOM 5591 O O . ILE D 1 88 ? 119.851 -26.846 31.524 1.00 52.94 66 ILE D O 1
ATOM 5596 N N . GLU D 1 89 ? 119.643 -28.892 32.448 1.00 43.24 67 GLU D N 1
ATOM 5597 C CA . GLU D 1 89 ? 120.107 -28.482 33.760 1.00 49.09 67 GLU D CA 1
ATOM 5598 C C . GLU D 1 89 ? 121.213 -29.455 34.141 1.00 57.89 67 GLU D C 1
ATOM 5599 O O . GLU D 1 89 ? 121.001 -30.667 34.162 1.00 52.15 67 GLU D O 1
ATOM 5605 N N . ASP D 1 90 ? 122.405 -28.913 34.374 1.00 47.31 68 ASP D N 1
ATOM 5606 C CA . ASP D 1 90 ? 123.573 -29.702 34.723 1.00 56.15 68 ASP D CA 1
ATOM 5607 C C . ASP D 1 90 ? 124.161 -29.167 36.013 1.00 67.00 68 ASP D C 1
ATOM 5608 O O . ASP D 1 90 ? 124.859 -28.152 36.015 1.00 55.24 68 ASP D O 1
ATOM 5613 N N . ASP D 1 91 ? 123.832 -29.840 37.111 1.00 62.98 69 ASP D N 1
ATOM 5614 C CA . ASP D 1 91 ? 124.436 -29.562 38.404 1.00 91.91 69 ASP D CA 1
ATOM 5615 C C . ASP D 1 91 ? 124.248 -28.097 38.763 1.00 61.31 69 ASP D C 1
ATOM 5616 O O . ASP D 1 91 ? 125.206 -27.380 39.043 1.00 62.56 69 ASP D O 1
ATOM 5621 N N . GLY D 1 92 ? 122.998 -27.655 38.718 1.00 59.29 70 GLY D N 1
ATOM 5622 C CA . GLY D 1 92 ? 122.658 -26.277 39.039 1.00 63.84 70 GLY D CA 1
ATOM 5623 C C . GLY D 1 92 ? 122.852 -25.285 37.909 1.00 72.93 70 GLY D C 1
ATOM 5624 O O . GLY D 1 92 ? 122.512 -24.120 38.077 1.00 64.79 70 GLY D O 1
ATOM 5625 N N . LEU D 1 93 ? 123.403 -25.724 36.770 1.00 55.53 71 LEU D N 1
ATOM 5626 C CA . LEU D 1 93 ? 123.518 -24.861 35.581 1.00 63.30 71 LEU D CA 1
ATOM 5627 C C . LEU D 1 93 ? 122.423 -25.131 34.518 1.00 42.33 71 LEU D C 1
ATOM 5628 O O . LEU D 1 93 ? 122.354 -26.210 33.941 1.00 49.14 71 LEU D O 1
ATOM 5633 N N . VAL D 1 94 ? 121.591 -24.124 34.260 1.00 53.14 72 VAL D N 1
ATOM 5634 C CA . VAL D 1 94 ? 120.531 -24.201 33.252 1.00 53.91 72 VAL D CA 1
ATOM 5635 C C . VAL D 1 94 ? 120.956 -23.536 31.939 1.00 49.38 72 VAL D C 1
ATOM 5636 O O . VAL D 1 94 ? 121.269 -22.350 31.905 1.00 49.57 72 VAL D O 1
ATOM 5640 N N . LEU D 1 95 ? 120.978 -24.309 30.861 1.00 37.94 73 LEU D N 1
ATOM 5641 C CA . LEU D 1 95 ? 121.314 -23.785 29.541 1.00 47.86 73 LEU D CA 1
ATOM 5642 C C . LEU D 1 95 ? 120.095 -24.000 28.654 1.00 45.77 73 LEU D C 1
ATOM 5643 O O . LEU D 1 95 ? 119.391 -24.986 28.815 1.00 45.18 73 LEU D O 1
ATOM 5648 N N . THR D 1 96 ? 119.849 -23.059 27.748 1.00 40.28 74 THR D N 1
ATOM 5649 C CA . THR D 1 96 ? 118.557 -22.931 27.060 1.00 56.24 74 THR D CA 1
ATOM 5650 C C . THR D 1 96 ? 118.670 -22.670 25.552 1.00 41.82 74 THR D C 1
ATOM 5651 O O . THR D 1 96 ? 117.761 -22.092 24.956 1.00 51.16 74 THR D O 1
ATOM 5655 N N . GLU D 1 97 ? 119.783 -23.086 24.949 1.00 37.42 75 GLU D N 1
ATOM 5656 C CA . GLU D 1 97 ? 120.014 -22.923 23.510 1.00 33.27 75 GLU D CA 1
ATOM 5657 C C . GLU D 1 97 ? 120.595 -24.192 22.920 1.00 39.69 75 GLU D C 1
ATOM 5658 O O . GLU D 1 97 ? 121.769 -24.496 23.126 1.00 41.46 75 GLU D O 1
ATOM 5664 N N . SER D 1 98 ? 119.775 -24.884 22.133 1.00 32.97 76 SER D N 1
ATOM 5665 C CA . SER D 1 98 ? 119.982 -26.291 21.803 1.00 39.36 76 SER D CA 1
ATOM 5666 C C . SER D 1 98 ? 121.386 -26.606 21.323 1.00 38.55 76 SER D C 1
ATOM 5667 O O . SER D 1 98 ? 122.008 -27.558 21.784 1.00 40.55 76 SER D O 1
ATOM 5670 N N . LEU D 1 99 ? 121.884 -25.797 20.402 1.00 42.01 77 LEU D N 1
ATOM 5671 C CA . LEU D 1 99 ? 123.153 -26.086 19.757 1.00 42.16 77 LEU D CA 1
ATOM 5672 C C . LEU D 1 99 ? 124.307 -25.680 20.640 1.00 31.73 77 LEU D C 1
ATOM 5673 O O . LEU D 1 99 ? 125.350 -26.334 20.653 1.00 37.56 77 LEU D O 1
ATOM 5678 N N . ALA D 1 100 ? 124.132 -24.581 21.362 1.00 34.74 78 ALA D N 1
ATOM 5679 C CA . ALA D 1 100 ? 125.152 -24.149 22.308 1.00 42.06 78 ALA D CA 1
ATOM 5680 C C . ALA D 1 100 ? 125.180 -25.135 23.459 1.00 37.63 78 ALA D C 1
ATOM 5681 O O . ALA D 1 100 ? 126.226 -25.367 24.030 1.00 36.53 78 ALA D O 1
ATOM 5683 N N . ASN D 1 101 ? 124.026 -25.710 23.804 1.00 38.89 79 ASN D N 1
ATOM 5684 C CA . ASN D 1 101 ? 123.993 -26.730 24.847 1.00 38.18 79 ASN D CA 1
ATOM 5685 C C . ASN D 1 101 ? 124.963 -27.855 24.484 1.00 42.79 79 ASN D C 1
ATOM 5686 O O . ASN D 1 101 ? 125.708 -28.331 25.333 1.00 39.87 79 ASN D O 1
ATOM 5691 N N . ASN D 1 102 ? 124.990 -28.238 23.212 1.00 36.40 80 ASN D N 1
ATOM 5692 C CA . ASN D 1 102 ? 125.839 -29.349 22.776 1.00 38.64 80 ASN D CA 1
ATOM 5693 C C . ASN D 1 102 ? 127.318 -29.028 22.796 1.00 47.82 80 ASN D C 1
ATOM 5694 O O . ASN D 1 102 ? 128.114 -29.898 23.102 1.00 40.80 80 ASN D O 1
ATOM 5699 N N . LEU D 1 103 ? 127.690 -27.790 22.476 1.00 42.51 81 LEU D N 1
ATOM 5700 C CA . LEU D 1 103 ? 129.096 -27.386 22.547 1.00 41.69 81 LEU D CA 1
ATOM 5701 C C . LEU D 1 103 ? 129.568 -27.395 23.988 1.00 39.04 81 LEU D C 1
ATOM 5702 O O . LEU D 1 103 ? 130.720 -27.711 24.270 1.00 45.62 81 LEU D O 1
ATOM 5707 N N . TYR D 1 104 ? 128.681 -27.002 24.891 1.00 33.40 82 TYR D N 1
ATOM 5708 C CA . TYR D 1 104 ? 129.005 -27.014 26.297 1.00 40.16 82 TYR D CA 1
ATOM 5709 C C . TYR D 1 104 ? 129.214 -28.446 26.781 1.00 46.65 82 TYR D C 1
ATOM 5710 O O . TYR D 1 104 ? 130.118 -28.713 27.557 1.00 44.30 82 TYR D O 1
ATOM 5719 N N . LEU D 1 105 ? 128.375 -29.367 26.326 1.00 40.53 83 LEU D N 1
ATOM 5720 C CA . LEU D 1 105 ? 128.501 -30.766 26.749 1.00 44.28 83 LEU D CA 1
ATOM 5721 C C . LEU D 1 105 ? 129.783 -31.375 26.218 1.00 42.29 83 LEU D C 1
ATOM 5722 O O . LEU D 1 105 ? 130.463 -32.119 26.930 1.00 45.01 83 LEU D O 1
ATOM 5727 N N . ALA D 1 106 ? 130.114 -31.054 24.978 1.00 44.07 84 ALA D N 1
ATOM 5728 C CA . ALA D 1 106 ? 131.373 -31.494 24.375 1.00 51.20 84 ALA D CA 1
ATOM 5729 C C . ALA D 1 106 ? 132.586 -30.981 25.144 1.00 59.72 84 ALA D C 1
ATOM 5730 O O . ALA D 1 106 ? 133.499 -31.752 25.460 1.00 47.40 84 ALA D O 1
ATOM 5732 N N . ARG D 1 107 ? 132.597 -29.681 25.431 1.00 42.80 85 ARG D N 1
ATOM 5733 C CA . ARG D 1 107 ? 133.705 -29.077 26.170 1.00 43.92 85 ARG D CA 1
ATOM 5734 C C . ARG D 1 107 ? 133.798 -29.652 27.576 1.00 54.60 85 ARG D C 1
ATOM 5735 O O . ARG D 1 107 ? 134.885 -29.824 28.103 1.00 47.25 85 ARG D O 1
ATOM 5743 N N . LYS D 1 108 ? 132.663 -29.952 28.191 1.00 44.10 86 LYS D N 1
ATOM 5744 C CA . LYS D 1 108 ? 132.699 -30.452 29.552 1.00 47.87 86 LYS D CA 1
ATOM 5745 C C . LYS D 1 108 ? 133.197 -31.898 29.655 1.00 60.25 86 LYS D C 1
ATOM 5746 O O . LYS D 1 108 ? 133.995 -32.207 30.514 1.00 54.04 86 LYS D O 1
ATOM 5752 N N . HIS D 1 109 ? 132.704 -32.776 28.793 1.00 53.05 87 HIS D N 1
ATOM 5753 C CA . HIS D 1 109 ? 132.909 -34.213 28.943 1.00 58.78 87 HIS D CA 1
ATOM 5754 C C . HIS D 1 109 ? 134.017 -34.749 28.060 1.00 50.63 87 HIS D C 1
ATOM 5755 O O . HIS D 1 109 ? 134.518 -35.833 28.294 1.00 61.47 87 HIS D O 1
ATOM 5762 N N . GLY D 1 110 ? 134.429 -33.976 27.068 1.00 58.06 88 GLY D N 1
ATOM 5763 C CA . GLY D 1 110 ? 135.549 -34.379 26.223 1.00 48.06 88 GLY D CA 1
ATOM 5764 C C . GLY D 1 110 ? 135.193 -35.571 25.350 1.00 46.27 88 GLY D C 1
ATOM 5765 O O . GLY D 1 110 ? 134.012 -35.821 25.058 1.00 52.44 88 GLY D O 1
ATOM 5766 N N . GLY D 1 111 ? 136.219 -36.307 24.934 1.00 54.44 89 GLY D N 1
ATOM 5767 C CA . GLY D 1 111 ? 136.048 -37.379 23.968 1.00 55.87 89 GLY D CA 1
ATOM 5768 C C . GLY D 1 111 ? 136.166 -36.853 22.544 1.00 54.89 89 GLY D C 1
ATOM 5769 O O . GLY D 1 111 ? 136.422 -35.665 22.327 1.00 56.17 89 GLY D O 1
ATOM 5770 N N . PRO D 1 112 ? 136.012 -37.744 21.559 1.00 59.70 90 PRO D N 1
ATOM 5771 C CA . PRO D 1 112 ? 136.287 -37.360 20.175 1.00 50.54 90 PRO D CA 1
ATOM 5772 C C . PRO D 1 112 ? 135.331 -36.307 19.586 1.00 47.97 90 PRO D C 1
ATOM 5773 O O . PRO D 1 112 ? 135.690 -35.635 18.626 1.00 49.27 90 PRO D O 1
ATOM 5777 N N . LEU D 1 113 ? 134.132 -36.167 20.146 1.00 48.86 91 LEU D N 1
ATOM 5778 C CA . LEU D 1 113 ? 133.213 -35.123 19.686 1.00 49.41 91 LEU D CA 1
ATOM 5779 C C . LEU D 1 113 ? 133.691 -33.713 20.064 1.00 49.39 91 LEU D C 1
ATOM 5780 O O . LEU D 1 113 ? 133.287 -32.732 19.442 1.00 48.10 91 LEU D O 1
ATOM 5785 N N . ALA D 1 114 ? 134.566 -33.611 21.059 1.00 39.72 92 ALA D N 1
ATOM 5786 C CA . ALA D 1 114 ? 135.034 -32.310 21.526 1.00 39.10 92 ALA D CA 1
ATOM 5787 C C . ALA D 1 114 ? 136.135 -31.741 20.646 1.00 47.85 92 ALA D C 1
ATOM 5788 O O . ALA D 1 114 ? 136.911 -32.484 20.043 1.00 45.89 92 ALA D O 1
ATOM 5790 N N . PRO D 1 115 ? 136.217 -30.406 20.584 1.00 49.52 93 PRO D N 1
ATOM 5791 C CA . PRO D 1 115 ? 137.415 -29.836 20.000 1.00 51.52 93 PRO D CA 1
ATOM 5792 C C . PRO D 1 115 ? 138.623 -30.291 20.799 1.00 58.82 93 PRO D C 1
ATOM 5793 O O . PRO D 1 115 ? 138.558 -30.303 22.022 1.00 49.28 93 PRO D O 1
ATOM 5797 N N . ALA D 1 116 ? 139.695 -30.662 20.105 1.00 53.36 94 ALA D N 1
ATOM 5798 C CA . ALA D 1 116 ? 140.921 -31.172 20.734 1.00 60.89 94 ALA D CA 1
ATOM 5799 C C . ALA D 1 116 ? 141.945 -30.058 20.982 1.00 60.64 94 ALA D C 1
ATOM 5800 O O . ALA D 1 116 ? 142.905 -30.252 21.723 1.00 51.31 94 ALA D O 1
ATOM 5802 N N . ASP D 1 117 ? 141.756 -28.916 20.323 1.00 48.15 95 ASP D N 1
ATOM 5803 C CA . ASP D 1 117 ? 142.612 -27.751 20.507 1.00 49.21 95 ASP D CA 1
ATOM 5804 C C . ASP D 1 117 ? 141.864 -26.471 20.137 1.00 57.08 95 ASP D C 1
ATOM 5805 O O . ASP D 1 117 ? 140.741 -26.538 19.652 1.00 43.76 95 ASP D O 1
ATOM 5810 N N . ILE D 1 118 ? 142.494 -25.317 20.365 1.00 47.95 96 ILE D N 1
ATOM 5811 C CA . ILE D 1 118 ? 141.855 -24.017 20.123 1.00 58.62 96 ILE D CA 1
ATOM 5812 C C . ILE D 1 118 ? 141.467 -23.807 18.655 1.00 55.65 96 ILE D C 1
ATOM 5813 O O . ILE D 1 118 ? 140.431 -23.214 18.361 1.00 49.89 96 ILE D O 1
ATOM 5818 N N . ARG D 1 119 ? 142.290 -24.293 17.740 1.00 44.23 97 ARG D N 1
ATOM 5819 C CA . ARG D 1 119 ? 141.943 -24.242 16.329 1.00 45.69 97 ARG D CA 1
ATOM 5820 C C . ARG D 1 119 ? 140.628 -24.949 16.032 1.00 53.50 97 ARG D C 1
ATOM 5821 O O . ARG D 1 119 ? 139.776 -24.411 15.321 1.00 46.09 97 ARG D O 1
ATOM 5829 N N . GLU D 1 120 ? 140.457 -26.155 16.564 1.00 51.12 98 GLU D N 1
ATOM 5830 C CA . GLU D 1 120 ? 139.233 -26.904 16.305 1.00 47.52 98 GLU D CA 1
ATOM 5831 C C . GLU D 1 120 ? 138.050 -26.262 17.018 1.00 48.60 98 GLU D C 1
ATOM 5832 O O . GLU D 1 120 ? 136.915 -26.386 16.583 1.00 43.12 98 GLU D O 1
ATOM 5838 N N . GLU D 1 121 ? 138.306 -25.625 18.148 1.00 43.91 99 GLU D N 1
ATOM 5839 C CA . GLU D 1 121 ? 137.241 -24.983 18.895 1.00 53.94 99 GLU D CA 1
ATOM 5840 C C . GLU D 1 121 ? 136.708 -23.827 18.046 1.00 57.62 99 GLU D C 1
ATOM 5841 O O . GLU D 1 121 ? 135.497 -23.626 17.952 1.00 39.75 99 GLU D O 1
ATOM 5847 N N . GLY D 1 122 ? 137.624 -23.101 17.402 1.00 42.94 100 GLY D N 1
ATOM 5848 C CA . GLY D 1 122 ? 137.265 -22.100 16.411 1.00 50.98 100 GLY D CA 1
ATOM 5849 C C . GLY D 1 122 ? 136.392 -22.674 15.304 1.00 49.56 100 GLY D C 1
ATOM 5850 O O . GLY D 1 122 ? 135.286 -22.196 15.079 1.00 42.91 100 GLY D O 1
ATOM 5851 N N . GLN D 1 123 ? 136.873 -23.716 14.631 1.00 39.50 101 GLN D N 1
ATOM 5852 C CA . GLN D 1 123 ? 136.154 -24.297 13.484 1.00 44.08 101 GLN D CA 1
ATOM 5853 C C . GLN D 1 123 ? 134.758 -24.823 13.838 1.00 47.62 101 GLN D C 1
ATOM 5854 O O . GLN D 1 123 ? 133.779 -24.551 13.139 1.00 39.49 101 GLN D O 1
ATOM 5860 N N . ILE D 1 124 ? 134.681 -25.578 14.928 1.00 40.21 102 ILE D N 1
ATOM 5861 C CA . ILE D 1 124 ? 133.438 -26.158 15.401 1.00 36.74 102 ILE D CA 1
ATOM 5862 C C . ILE D 1 124 ? 132.447 -25.065 15.824 1.00 38.91 102 ILE D C 1
ATOM 5863 O O . ILE D 1 124 ? 131.249 -25.180 15.576 1.00 38.76 102 ILE D O 1
ATOM 5868 N N . GLY D 1 125 ? 132.945 -24.016 16.472 1.00 37.76 103 GLY D N 1
ATOM 5869 C CA . GLY D 1 125 ? 132.089 -22.884 16.852 1.00 39.20 103 GLY D CA 1
ATOM 5870 C C . GLY D 1 125 ? 131.586 -22.138 15.614 1.00 49.42 103 GLY D C 1
ATOM 5871 O O . GLY D 1 125 ? 130.420 -21.740 15.524 1.00 36.31 103 GLY D O 1
ATOM 5872 N N . ASN D 1 126 ? 132.471 -21.970 14.643 1.00 39.28 104 ASN D N 1
ATOM 5873 C CA . ASN D 1 126 ? 132.127 -21.322 13.389 1.00 43.93 104 ASN D CA 1
ATOM 5874 C C . ASN D 1 126 ? 131.028 -22.074 12.616 1.00 45.82 104 ASN D C 1
ATOM 5875 O O . ASN D 1 126 ? 130.035 -21.463 12.227 1.00 41.70 104 ASN D O 1
ATOM 5880 N N . TRP D 1 127 ? 131.176 -23.390 12.434 1.00 40.14 105 TRP D N 1
ATOM 5881 C CA . TRP D 1 127 ? 130.155 -24.182 11.727 1.00 30.46 105 TRP D CA 1
ATOM 5882 C C . TRP D 1 127 ? 128.834 -24.169 12.504 1.00 42.93 105 TRP D C 1
ATOM 5883 O O . TRP D 1 127 ? 127.768 -24.097 11.914 1.00 37.81 105 TRP D O 1
ATOM 5894 N N . THR D 1 128 ? 128.915 -24.222 13.831 1.00 38.00 106 THR D N 1
ATOM 5895 C CA . THR D 1 128 ? 127.710 -24.232 14.662 1.00 38.57 106 THR D CA 1
ATOM 5896 C C . THR D 1 128 ? 126.910 -22.925 14.511 1.00 36.38 106 THR D C 1
ATOM 5897 O O . THR D 1 128 ? 125.686 -22.951 14.348 1.00 35.25 106 THR D O 1
ATOM 5901 N N . MET D 1 129 ? 127.605 -21.792 14.557 1.00 41.24 107 MET D N 1
ATOM 5902 C CA . MET D 1 129 ? 126.955 -20.487 14.455 1.00 38.06 107 MET D CA 1
ATOM 5903 C C . MET D 1 129 ? 126.440 -20.253 13.026 1.00 33.31 107 MET D C 1
ATOM 5904 O O . MET D 1 129 ? 125.432 -19.579 12.829 1.00 34.59 107 MET D O 1
ATOM 5909 N N . TRP D 1 130 ? 127.141 -20.805 12.043 1.00 36.17 108 TRP D N 1
ATOM 5910 C CA . TRP D 1 130 ? 126.713 -20.748 10.644 1.00 41.76 108 TRP D CA 1
ATOM 5911 C C . TRP D 1 130 ? 125.404 -21.495 10.503 1.00 36.93 108 TRP D C 1
ATOM 5912 O O . TRP D 1 130 ? 124.461 -20.980 9.910 1.00 43.54 108 TRP D O 1
ATOM 5923 N N . ALA D 1 131 ? 125.329 -22.685 11.094 1.00 40.20 109 ALA D N 1
ATOM 5924 C CA . ALA D 1 131 ? 124.093 -23.462 11.057 1.00 40.73 109 ALA D CA 1
ATOM 5925 C C . ALA D 1 131 ? 122.950 -22.690 11.691 1.00 38.75 109 ALA D C 1
ATOM 5926 O O . ALA D 1 131 ? 121.866 -22.599 11.122 1.00 40.60 109 ALA D O 1
ATOM 5928 N N . ALA D 1 132 ? 123.208 -22.125 12.863 1.00 36.32 110 ALA D N 1
ATOM 5929 C CA . ALA D 1 132 ? 122.164 -21.447 13.646 1.00 37.70 110 ALA D CA 1
ATOM 5930 C C . ALA D 1 132 ? 121.589 -20.206 12.973 1.00 36.24 110 ALA D C 1
ATOM 5931 O O . ALA D 1 132 ? 120.399 -19.901 13.136 1.00 42.45 110 ALA D O 1
ATOM 5933 N N . THR D 1 133 ? 122.437 -19.472 12.254 1.00 37.13 111 THR D N 1
ATOM 5934 C CA . THR D 1 133 ? 122.054 -18.182 11.705 1.00 36.39 111 THR D CA 1
ATOM 5935 C C . THR D 1 133 ? 121.829 -18.190 10.183 1.00 41.95 111 THR D C 1
ATOM 5936 O O . THR D 1 133 ? 121.041 -17.416 9.686 1.00 49.19 111 THR D O 1
ATOM 5940 N N . GLU D 1 134 ? 122.533 -19.040 9.450 1.00 47.39 112 GLU D N 1
ATOM 5941 C CA . GLU D 1 134 ? 122.448 -19.024 7.991 1.00 46.14 112 GLU D CA 1
ATOM 5942 C C . GLU D 1 134 ? 121.609 -20.162 7.405 1.00 52.42 112 GLU D C 1
ATOM 5943 O O . GLU D 1 134 ? 121.297 -20.126 6.217 1.00 45.08 112 GLU D O 1
ATOM 5949 N N . VAL D 1 135 ? 121.275 -21.180 8.207 1.00 43.04 113 VAL D N 1
ATOM 5950 C CA . VAL D 1 135 ? 120.564 -22.355 7.686 1.00 42.92 113 VAL D CA 1
ATOM 5951 C C . VAL D 1 135 ? 119.236 -22.579 8.403 1.00 38.26 113 VAL D C 1
ATOM 5952 O O . VAL D 1 135 ? 118.168 -22.622 7.775 1.00 40.69 113 VAL D O 1
ATOM 5956 N N . GLU D 1 136 ? 119.312 -22.693 9.720 1.00 34.89 114 GLU D N 1
ATOM 5957 C CA . GLU D 1 136 ? 118.173 -23.028 10.551 1.00 43.51 114 GLU D CA 1
ATOM 5958 C C . GLU D 1 136 ? 116.931 -22.165 10.311 1.00 43.65 114 GLU D C 1
ATOM 5959 O O . GLU D 1 136 ? 115.840 -22.708 10.127 1.00 45.80 114 GLU D O 1
ATOM 5965 N N . PRO D 1 137 ? 117.078 -20.829 10.313 1.00 41.22 115 PRO D N 1
ATOM 5966 C CA . PRO D 1 137 ? 115.859 -20.034 10.156 1.00 50.29 115 PRO D CA 1
ATOM 5967 C C . PRO D 1 137 ? 115.092 -20.369 8.873 1.00 56.44 115 PRO D C 1
ATOM 5968 O O . PRO D 1 137 ? 113.860 -20.344 8.860 1.00 50.32 115 PRO D O 1
ATOM 5972 N N . HIS D 1 138 ? 115.819 -20.670 7.805 1.00 49.75 116 HIS D N 1
ATOM 5973 C CA . HIS D 1 138 ? 115.200 -21.005 6.524 1.00 56.73 116 HIS D CA 1
ATOM 5974 C C . HIS D 1 138 ? 114.674 -22.441 6.520 1.00 48.72 116 HIS D C 1
ATOM 5975 O O . HIS D 1 138 ? 113.606 -22.710 5.987 1.00 57.62 116 HIS D O 1
ATOM 5982 N N . ALA D 1 139 ? 115.435 -23.351 7.120 1.00 41.37 117 ALA D N 1
ATOM 5983 C CA . ALA D 1 139 ? 115.019 -24.753 7.236 1.00 45.37 117 ALA D CA 1
ATOM 5984 C C . ALA D 1 139 ? 113.742 -24.877 8.056 1.00 62.04 117 ALA D C 1
ATOM 5985 O O . ALA D 1 139 ? 112.821 -25.582 7.667 1.00 57.41 117 ALA D O 1
ATOM 5987 N N . VAL D 1 140 ? 113.695 -24.185 9.188 1.00 48.53 118 VAL D N 1
ATOM 5988 C CA . VAL D 1 140 ? 112.493 -24.120 10.027 1.00 57.87 118 VAL D CA 1
ATOM 5989 C C . VAL D 1 140 ? 111.227 -23.755 9.252 1.00 55.50 118 VAL D C 1
ATOM 5990 O O . VAL D 1 140 ? 110.149 -24.258 9.562 1.00 71.74 118 VAL D O 1
ATOM 5994 N N . LYS D 1 141 ? 111.351 -22.865 8.273 1.00 68.32 119 LYS D N 1
ATOM 5995 C CA . LYS D 1 141 ? 110.191 -22.423 7.497 1.00 69.05 119 LYS D CA 1
ATOM 5996 C C . LYS D 1 141 ? 109.685 -23.521 6.561 1.00 77.07 119 LYS D C 1
ATOM 5997 O O . LYS D 1 141 ? 108.493 -23.591 6.262 1.00 101.16 119 LYS D O 1
ATOM 6003 N N . ILE D 1 142 ? 110.587 -24.397 6.135 1.00 79.33 120 ILE D N 1
ATOM 6004 C CA . ILE D 1 142 ? 110.213 -25.579 5.360 1.00 95.56 120 ILE D CA 1
ATOM 6005 C C . ILE D 1 142 ? 109.387 -26.560 6.200 1.00 86.64 120 ILE D C 1
ATOM 6006 O O . ILE D 1 142 ? 108.361 -27.056 5.736 1.00 79.80 120 ILE D O 1
ATOM 6011 N N . VAL D 1 143 ? 109.820 -26.837 7.428 1.00 82.48 121 VAL D N 1
ATOM 6012 C CA . VAL D 1 143 ? 109.048 -27.722 8.316 1.00 83.93 121 VAL D CA 1
ATOM 6013 C C . VAL D 1 143 ? 107.755 -27.081 8.821 1.00 85.34 121 VAL D C 1
ATOM 6014 O O . VAL D 1 143 ? 106.875 -27.789 9.307 1.00 108.36 121 VAL D O 1
ATOM 6018 N N . LEU D 1 144 ? 107.642 -25.755 8.711 1.00 118.70 122 LEU D N 1
ATOM 6019 C CA . LEU D 1 144 ? 106.397 -25.050 9.048 1.00 111.13 122 LEU D CA 1
ATOM 6020 C C . LEU D 1 144 ? 105.433 -24.976 7.866 1.00 102.40 122 LEU D C 1
ATOM 6021 O O . LEU D 1 144 ? 104.219 -24.953 8.061 1.00 162.11 122 LEU D O 1
ATOM 6026 N N . ALA D 1 145 ? 105.959 -24.932 6.646 1.00 125.01 123 ALA D N 1
ATOM 6027 C CA . ALA D 1 145 ? 105.108 -25.013 5.455 1.00 105.08 123 ALA D CA 1
ATOM 6028 C C . ALA D 1 145 ? 104.626 -26.451 5.224 1.00 143.77 123 ALA D C 1
ATOM 6029 O O . ALA D 1 145 ? 103.693 -26.679 4.455 1.00 112.98 123 ALA D O 1
ATOM 6031 N N . HIS D 1 146 ? 105.271 -27.412 5.891 1.00 209.18 124 HIS D N 1
ATOM 6032 C CA . HIS D 1 146 ? 104.790 -28.797 5.934 1.00 150.26 124 HIS D CA 1
ATOM 6033 C C . HIS D 1 146 ? 103.632 -28.990 6.925 1.00 117.08 124 HIS D C 1
ATOM 6034 O O . HIS D 1 146 ? 103.026 -30.058 6.954 1.00 129.17 124 HIS D O 1
ATOM 6041 N N . ASP D 1 147 ? 103.339 -27.972 7.739 1.00 148.31 125 ASP D N 1
ATOM 6042 C CA . ASP D 1 147 ? 102.073 -27.918 8.481 1.00 137.46 125 ASP D CA 1
ATOM 6043 C C . ASP D 1 147 ? 100.938 -27.587 7.514 1.00 135.86 125 ASP D C 1
ATOM 6044 O O . ASP D 1 147 ? 99.799 -28.012 7.716 1.00 139.71 125 ASP D O 1
ATOM 6049 N N . ASN D 1 148 ? 101.261 -26.817 6.473 1.00 145.47 126 ASN D N 1
ATOM 6050 C CA . ASN D 1 148 ? 100.288 -26.388 5.471 1.00 146.98 126 ASN D CA 1
ATOM 6051 C C . ASN D 1 148 ? 100.800 -26.659 4.059 1.00 98.01 126 ASN D C 1
ATOM 6052 O O . ASN D 1 148 ? 100.237 -26.184 3.073 1.00 102.24 126 ASN D O 1
ATOM 6057 N N . GLU D 1 159 ? 107.332 -16.590 -0.557 1.00 113.11 137 GLU D N 1
ATOM 6058 C CA . GLU D 1 159 ? 107.993 -16.963 0.694 1.00 113.66 137 GLU D CA 1
ATOM 6059 C C . GLU D 1 159 ? 108.995 -18.111 0.501 1.00 136.51 137 GLU D C 1
ATOM 6060 O O . GLU D 1 159 ? 110.176 -17.959 0.819 1.00 129.47 137 GLU D O 1
ATOM 6062 N N . ILE D 1 160 ? 108.507 -19.245 -0.018 1.00 148.38 138 ILE D N 1
ATOM 6063 C CA . ILE D 1 160 ? 109.307 -20.478 -0.230 1.00 144.87 138 ILE D CA 1
ATOM 6064 C C . ILE D 1 160 ? 110.600 -20.223 -1.029 1.00 147.12 138 ILE D C 1
ATOM 6065 O O . ILE D 1 160 ? 111.664 -20.762 -0.700 1.00 100.95 138 ILE D O 1
ATOM 6070 N N . ALA D 1 161 ? 110.493 -19.400 -2.070 1.00 96.04 139 ALA D N 1
ATOM 6071 C CA . ALA D 1 161 ? 111.613 -19.104 -2.976 1.00 95.50 139 ALA D CA 1
ATOM 6072 C C . ALA D 1 161 ? 112.747 -18.301 -2.322 1.00 102.71 139 ALA D C 1
ATOM 6073 O O . ALA D 1 161 ? 113.909 -18.426 -2.715 1.00 82.43 139 ALA D O 1
ATOM 6075 N N . ALA D 1 162 ? 112.398 -17.475 -1.339 1.00 100.60 140 ALA D N 1
ATOM 6076 C CA . ALA D 1 162 ? 113.381 -16.725 -0.550 1.00 111.97 140 ALA D CA 1
ATOM 6077 C C . ALA D 1 162 ? 114.175 -17.666 0.350 1.00 81.51 140 ALA D C 1
ATOM 6078 O O . ALA D 1 162 ? 115.402 -17.555 0.485 1.00 75.96 140 ALA D O 1
ATOM 6080 N N . CYS D 1 163 ? 113.445 -18.585 0.974 1.00 102.99 141 CYS D N 1
ATOM 6081 C CA . CYS D 1 163 ? 114.033 -19.593 1.835 1.00 91.97 141 CYS D CA 1
ATOM 6082 C C . CYS D 1 163 ? 114.778 -20.647 1.019 1.00 72.19 141 CYS D C 1
ATOM 6083 O O . CYS D 1 163 ? 115.848 -21.077 1.416 1.00 74.32 141 CYS D O 1
ATOM 6086 N N . ALA D 1 164 ? 114.257 -20.977 -0.149 1.00 78.12 142 ALA D N 1
ATOM 6087 C CA . ALA D 1 164 ? 114.961 -21.868 -1.050 1.00 80.51 142 ALA D CA 1
ATOM 6088 C C . ALA D 1 164 ? 116.268 -21.264 -1.531 1.00 69.23 142 ALA D C 1
ATOM 6089 O O . ALA D 1 164 ? 117.267 -21.944 -1.662 1.00 74.00 142 ALA D O 1
ATOM 6091 N N . ARG D 1 165 ? 116.237 -19.982 -1.834 1.00 60.92 143 ARG D N 1
ATOM 6092 C CA . ARG D 1 165 ? 117.399 -19.299 -2.357 1.00 68.59 143 ARG D CA 1
ATOM 6093 C C . ARG D 1 165 ? 118.507 -19.277 -1.333 1.00 89.22 143 ARG D C 1
ATOM 6094 O O . ARG D 1 165 ? 119.668 -19.502 -1.642 1.00 61.29 143 ARG D O 1
ATOM 6102 N N . SER D 1 166 ? 118.122 -18.999 -0.100 1.00 58.03 144 SER D N 1
ATOM 6103 C CA . SER D 1 166 ? 119.067 -18.924 0.986 1.00 67.26 144 SER D CA 1
ATOM 6104 C C . SER D 1 166 ? 119.709 -20.274 1.211 1.00 53.99 144 SER D C 1
ATOM 6105 O O . SER D 1 166 ? 120.887 -20.369 1.487 1.00 56.53 144 SER D O 1
ATOM 6108 N N . LEU D 1 167 ? 118.922 -21.324 1.088 1.00 54.69 145 LEU D N 1
ATOM 6109 C CA . LEU D 1 167 ? 119.432 -22.659 1.375 1.00 54.64 145 LEU D CA 1
ATOM 6110 C C . LEU D 1 167 ? 120.353 -23.130 0.251 1.00 67.11 145 LEU D C 1
ATOM 6111 O O . LEU D 1 167 ? 121.357 -23.794 0.517 1.00 55.05 145 LEU D O 1
ATOM 6116 N N . GLU D 1 168 ? 120.036 -22.774 -0.993 1.00 50.19 146 GLU D N 1
ATOM 6117 C CA . GLU D 1 168 ? 120.949 -23.059 -2.120 1.00 58.04 146 GLU D CA 1
ATOM 6118 C C . GLU D 1 168 ? 122.368 -22.650 -1.762 1.00 52.72 146 GLU D C 1
ATOM 6119 O O . GLU D 1 168 ? 123.322 -23.399 -1.973 1.00 50.19 146 GLU D O 1
ATOM 6125 N N . LYS D 1 169 ? 122.497 -21.445 -1.220 1.00 49.31 147 LYS D N 1
ATOM 6126 C CA . LYS D 1 169 ? 123.799 -20.906 -0.889 1.00 54.08 147 LYS D CA 1
ATOM 6127 C C . LYS D 1 169 ? 124.514 -21.754 0.162 1.00 44.75 147 LYS D C 1
ATOM 6128 O O . LYS D 1 169 ? 125.686 -22.087 0.014 1.00 50.96 147 LYS D O 1
ATOM 6134 N N . ALA D 1 170 ? 123.794 -22.080 1.226 1.00 44.63 148 ALA D N 1
ATOM 6135 C CA . ALA D 1 170 ? 124.343 -22.872 2.332 1.00 42.12 148 ALA D CA 1
ATOM 6136 C C . ALA D 1 170 ? 124.767 -24.270 1.862 1.00 43.57 148 ALA D C 1
ATOM 6137 O O . ALA D 1 170 ? 125.870 -24.730 2.162 1.00 48.24 148 ALA D O 1
ATOM 6139 N N . PHE D 1 171 ? 123.888 -24.936 1.122 1.00 51.34 149 PHE D N 1
ATOM 6140 C CA . PHE D 1 171 ? 124.192 -26.256 0.577 1.00 45.50 149 PHE D CA 1
ATOM 6141 C C . PHE D 1 171 ? 125.447 -26.216 -0.276 1.00 42.85 149 PHE D C 1
ATOM 6142 O O . PHE D 1 171 ? 126.336 -27.052 -0.108 1.00 52.12 149 PHE D O 1
ATOM 6150 N N . ALA D 1 172 ? 125.523 -25.238 -1.178 1.00 50.42 150 ALA D N 1
ATOM 6151 C CA . ALA D 1 172 ? 126.688 -25.094 -2.051 1.00 49.78 150 ALA D CA 1
ATOM 6152 C C . ALA D 1 172 ? 127.981 -24.936 -1.257 1.00 51.95 150 ALA D C 1
ATOM 6153 O O . ALA D 1 172 ? 128.997 -25.564 -1.592 1.00 52.12 150 ALA D O 1
ATOM 6155 N N . VAL D 1 173 ? 127.941 -24.123 -0.198 1.00 50.66 151 VAL D N 1
ATOM 6156 C CA . VAL D 1 173 ? 129.123 -23.909 0.651 1.00 49.03 151 VAL D CA 1
ATOM 6157 C C . VAL D 1 173 ? 129.552 -25.191 1.353 1.00 56.27 151 VAL D C 1
ATOM 6158 O O . VAL D 1 173 ? 130.747 -25.509 1.403 1.00 53.44 151 VAL D O 1
ATOM 6162 N N . LEU D 1 174 ? 128.591 -25.926 1.896 1.00 43.26 152 LEU D N 1
ATOM 6163 C CA . LEU D 1 174 ? 128.910 -27.192 2.567 1.00 46.39 152 LEU D CA 1
ATOM 6164 C C . LEU D 1 174 ? 129.363 -28.276 1.573 1.00 53.25 152 LEU D C 1
ATOM 6165 O O . LEU D 1 174 ? 130.262 -29.068 1.873 1.00 46.97 152 LEU D O 1
ATOM 6170 N N . GLU D 1 175 ? 128.742 -28.308 0.398 1.00 51.24 153 GLU D N 1
ATOM 6171 C CA . GLU D 1 175 ? 129.083 -29.302 -0.624 1.00 54.61 153 GLU D CA 1
ATOM 6172 C C . GLU D 1 175 ? 130.548 -29.182 -1.023 1.00 52.10 153 GLU D C 1
ATOM 6173 O O . GLU D 1 175 ? 131.247 -30.182 -1.139 1.00 61.33 153 GLU D O 1
ATOM 6179 N N . THR D 1 176 ? 130.997 -27.947 -1.224 1.00 54.83 154 THR D N 1
ATOM 6180 C CA . THR D 1 176 ? 132.401 -27.645 -1.516 1.00 63.91 154 THR D CA 1
ATOM 6181 C C . THR D 1 176 ? 133.327 -28.097 -0.383 1.00 53.86 154 THR D C 1
ATOM 6182 O O . THR D 1 176 ? 134.344 -28.741 -0.626 1.00 65.89 154 THR D O 1
ATOM 6186 N N . HIS D 1 177 ? 132.957 -27.773 0.851 1.00 58.06 155 HIS D N 1
ATOM 6187 C CA . HIS D 1 177 ? 133.763 -28.127 2.018 1.00 50.07 155 HIS D CA 1
ATOM 6188 C C . HIS D 1 177 ? 133.874 -29.638 2.201 1.00 56.53 155 HIS D C 1
ATOM 6189 O O . HIS D 1 177 ? 134.875 -30.124 2.721 1.00 52.44 155 HIS D O 1
ATOM 6196 N N . LEU D 1 178 ? 132.844 -30.372 1.788 1.00 49.04 156 LEU D N 1
ATOM 6197 C CA . LEU D 1 178 ? 132.844 -31.830 1.902 1.00 56.77 156 LEU D CA 1
ATOM 6198 C C . LEU D 1 178 ? 133.408 -32.522 0.673 1.00 57.47 156 LEU D C 1
ATOM 6199 O O . LEU D 1 178 ? 133.370 -33.753 0.576 1.00 61.17 156 LEU D O 1
ATOM 6204 N N . ALA D 1 179 ? 133.936 -31.756 -0.275 1.00 58.38 157 ALA D N 1
ATOM 6205 C CA . ALA D 1 179 ? 134.446 -32.367 -1.496 1.00 48.06 157 ALA D CA 1
ATOM 6206 C C . ALA D 1 179 ? 135.503 -33.425 -1.169 1.00 56.52 157 ALA D C 1
ATOM 6207 O O . ALA D 1 179 ? 135.497 -34.510 -1.745 1.00 67.32 157 ALA D O 1
ATOM 6209 N N . GLU D 1 180 ? 136.400 -33.111 -0.238 1.00 80.70 158 GLU D N 1
ATOM 6210 C CA . GLU D 1 180 ? 137.496 -34.020 0.098 1.00 69.85 158 GLU D CA 1
ATOM 6211 C C . GLU D 1 180 ? 137.510 -34.480 1.555 1.00 74.07 158 GLU D C 1
ATOM 6212 O O . GLU D 1 180 ? 138.517 -34.995 2.025 1.00 68.76 158 GLU D O 1
ATOM 6218 N N . ARG D 1 181 ? 136.405 -34.304 2.271 1.00 60.38 159 ARG D N 1
ATOM 6219 C CA A ARG D 1 181 ? 136.302 -34.802 3.640 0.50 52.61 159 ARG D CA 1
ATOM 6220 C CA B ARG D 1 181 ? 136.301 -34.807 3.641 0.50 52.78 159 ARG D CA 1
ATOM 6221 C C . ARG D 1 181 ? 134.908 -35.342 3.929 1.00 55.33 159 ARG D C 1
ATOM 6222 O O . ARG D 1 181 ? 133.959 -35.023 3.225 1.00 69.57 159 ARG D O 1
ATOM 6237 N N . ASP D 1 182 ? 134.810 -36.160 4.976 1.00 49.56 160 ASP D N 1
ATOM 6238 C CA . ASP D 1 182 ? 133.562 -36.823 5.346 1.00 49.10 160 ASP D CA 1
ATOM 6239 C C . ASP D 1 182 ? 132.858 -36.192 6.538 1.00 49.52 160 ASP D C 1
ATOM 6240 O O . ASP D 1 182 ? 131.711 -36.524 6.823 1.00 49.23 160 ASP D O 1
ATOM 6245 N N . TYR D 1 183 ? 133.565 -35.306 7.232 1.00 48.08 161 TYR D N 1
ATOM 6246 C CA . TYR D 1 183 ? 133.047 -34.589 8.380 1.00 45.62 161 TYR D CA 1
ATOM 6247 C C . TYR D 1 183 ? 133.568 -33.164 8.301 1.00 41.16 161 TYR D C 1
ATOM 6248 O O . TYR D 1 183 ? 134.539 -32.908 7.591 1.00 46.38 161 TYR D O 1
ATOM 6257 N N . VAL D 1 184 ? 132.926 -32.234 9.006 1.00 51.42 162 VAL D N 1
ATOM 6258 C CA . VAL D 1 184 ? 133.254 -30.809 8.827 1.00 47.77 162 VAL D CA 1
ATOM 6259 C C . VAL D 1 184 ? 134.556 -30.396 9.502 1.00 47.87 162 VAL D C 1
ATOM 6260 O O . VAL D 1 184 ? 135.241 -29.510 9.008 1.00 54.51 162 VAL D O 1
ATOM 6264 N N . VAL D 1 185 ? 134.900 -31.036 10.617 1.00 41.45 163 VAL D N 1
ATOM 6265 C CA . VAL D 1 185 ? 136.161 -30.743 11.297 1.00 43.97 163 VAL D CA 1
ATOM 6266 C C . VAL D 1 185 ? 136.941 -32.016 11.637 1.00 49.83 163 VAL D C 1
ATOM 6267 O O . VAL D 1 185 ? 136.360 -33.015 12.074 1.00 44.66 163 VAL D O 1
ATOM 6271 N N . GLY D 1 186 ? 138.256 -31.964 11.424 1.00 49.22 164 GLY D N 1
ATOM 6272 C CA . GLY D 1 186 ? 139.184 -32.981 11.930 1.00 53.57 164 GLY D CA 1
ATOM 6273 C C . GLY D 1 186 ? 139.121 -34.352 11.272 1.00 55.82 164 GLY D C 1
ATOM 6274 O O . GLY D 1 186 ? 139.792 -35.284 11.718 1.00 65.18 164 GLY D O 1
ATOM 6275 N N . ASP D 1 187 ? 138.340 -34.470 10.201 1.00 61.07 165 ASP D N 1
ATOM 6276 C CA . ASP D 1 187 ? 138.084 -35.753 9.536 1.00 74.50 165 ASP D CA 1
ATOM 6277 C C . ASP D 1 187 ? 137.563 -36.823 10.490 1.00 60.49 165 ASP D C 1
ATOM 6278 O O . ASP D 1 187 ? 137.914 -38.001 10.369 1.00 67.04 165 ASP D O 1
ATOM 6283 N N . ARG D 1 188 ? 136.742 -36.397 11.443 1.00 57.45 166 ARG D N 1
ATOM 6284 C CA . ARG D 1 188 ? 136.015 -37.306 12.315 1.00 47.40 166 ARG D CA 1
ATOM 6285 C C . ARG D 1 188 ? 134.686 -36.657 12.687 1.00 51.57 166 ARG D C 1
ATOM 6286 O O . ARG D 1 188 ? 134.520 -35.441 12.552 1.00 47.46 166 ARG D O 1
ATOM 6294 N N . PHE D 1 189 ? 133.738 -37.476 13.127 1.00 51.34 167 PHE D N 1
ATOM 6295 C CA . PHE D 1 189 ? 132.453 -36.994 13.603 1.00 50.93 167 PHE D CA 1
ATOM 6296 C C . PHE D 1 189 ? 132.670 -36.208 14.891 1.00 51.04 167 PHE D C 1
ATOM 6297 O O . PHE D 1 189 ? 133.176 -36.752 15.866 1.00 53.29 167 PHE D O 1
ATOM 6305 N N . THR D 1 190 ? 132.287 -34.934 14.891 1.00 46.22 168 THR D N 1
ATOM 6306 C CA . THR D 1 190 ? 132.348 -34.111 16.095 1.00 44.83 168 THR D CA 1
ATOM 6307 C C . THR D 1 190 ? 131.000 -33.465 16.402 1.00 49.45 168 THR D C 1
ATOM 6308 O O . THR D 1 190 ? 130.012 -33.674 15.699 1.00 42.81 168 THR D O 1
ATOM 6312 N N . VAL D 1 191 ? 130.958 -32.686 17.474 1.00 43.28 169 VAL D N 1
ATOM 6313 C CA . VAL D 1 191 ? 129.748 -31.954 17.821 1.00 41.70 169 VAL D CA 1
ATOM 6314 C C . VAL D 1 191 ? 129.289 -30.993 16.703 1.00 38.44 169 VAL D C 1
ATOM 6315 O O . VAL D 1 191 ? 128.094 -30.717 16.582 1.00 40.96 169 VAL D O 1
ATOM 6319 N N . ALA D 1 192 ? 130.226 -30.511 15.885 1.00 41.28 170 ALA D N 1
ATOM 6320 C CA . ALA D 1 192 ? 129.878 -29.690 14.710 1.00 42.58 170 ALA D CA 1
ATOM 6321 C C . ALA D 1 192 ? 128.996 -30.446 13.717 1.00 43.88 170 ALA D C 1
ATOM 6322 O O . ALA D 1 192 ? 127.978 -29.922 13.283 1.00 41.83 170 ALA D O 1
ATOM 6324 N N . ASP D 1 193 ? 129.388 -31.668 13.354 1.00 36.51 171 ASP D N 1
ATOM 6325 C CA . ASP D 1 193 ? 128.543 -32.524 12.505 1.00 34.08 171 ASP D CA 1
ATOM 6326 C C . ASP D 1 193 ? 127.167 -32.819 13.097 1.00 42.19 171 ASP D C 1
ATOM 6327 O O . ASP D 1 193 ? 126.163 -32.831 12.370 1.00 44.49 171 ASP D O 1
ATOM 6332 N N . LEU D 1 194 ? 127.128 -33.092 14.405 1.00 39.08 172 LEU D N 1
ATOM 6333 C CA . LEU D 1 194 ? 125.882 -33.451 15.079 1.00 39.59 172 LEU D CA 1
ATOM 6334 C C . LEU D 1 194 ? 124.925 -32.269 15.045 1.00 37.73 172 LEU D C 1
ATOM 6335 O O . LEU D 1 194 ? 123.761 -32.402 14.667 1.00 39.95 172 LEU D O 1
ATOM 6340 N N . ASN D 1 195 ? 125.436 -31.112 15.428 1.00 37.88 173 ASN D N 1
ATOM 6341 C CA . ASN D 1 195 ? 124.668 -29.889 15.394 1.00 38.18 173 ASN D CA 1
ATOM 6342 C C . ASN D 1 195 ? 124.171 -29.568 13.990 1.00 41.34 173 ASN D C 1
ATOM 6343 O O . ASN D 1 195 ? 123.003 -29.249 13.791 1.00 39.20 173 ASN D O 1
ATOM 6348 N N . LEU D 1 196 ? 125.063 -29.658 13.015 1.00 39.11 174 LEU D N 1
ATOM 6349 C CA . LEU D 1 196 ? 124.676 -29.423 11.644 1.00 36.58 174 LEU D CA 1
ATOM 6350 C C . LEU D 1 196 ? 123.646 -30.445 11.174 1.00 43.46 174 LEU D C 1
ATOM 6351 O O . LEU D 1 196 ? 122.643 -30.071 10.575 1.00 43.25 174 LEU D O 1
ATOM 6356 N N . ALA D 1 197 ? 123.870 -31.723 11.484 1.00 38.16 175 ALA D N 1
ATOM 6357 C CA . ALA D 1 197 ? 122.994 -32.786 11.010 1.00 33.26 175 ALA D CA 1
ATOM 6358 C C . ALA D 1 197 ? 121.574 -32.567 11.488 1.00 43.19 175 ALA D C 1
ATOM 6359 O O . ALA D 1 197 ? 120.621 -32.873 10.768 1.00 44.51 175 ALA D O 1
ATOM 6361 N N . GLU D 1 198 ? 121.421 -32.034 12.691 1.00 36.37 176 GLU D N 1
ATOM 6362 C CA . GLU D 1 198 ? 120.080 -31.840 13.226 1.00 45.07 176 GLU D CA 1
ATOM 6363 C C . GLU D 1 198 ? 119.392 -30.647 12.578 1.00 43.13 176 GLU D C 1
ATOM 6364 O O . GLU D 1 198 ? 118.181 -30.657 12.397 1.00 42.80 176 GLU D O 1
ATOM 6370 N N . VAL D 1 199 ? 120.163 -29.642 12.188 1.00 37.16 177 VAL D N 1
ATOM 6371 C CA . VAL D 1 199 ? 119.599 -28.524 11.426 1.00 44.97 177 VAL D CA 1
ATOM 6372 C C . VAL D 1 199 ? 119.199 -29.002 10.042 1.00 42.97 177 VAL D C 1
ATOM 6373 O O . VAL D 1 199 ? 118.088 -28.707 9.572 1.00 38.85 177 VAL D O 1
ATOM 6377 N N . PHE D 1 200 ? 120.092 -29.758 9.398 1.00 38.54 178 PHE D N 1
ATOM 6378 C CA . PHE D 1 200 ? 119.813 -30.272 8.055 1.00 36.67 178 PHE D CA 1
ATOM 6379 C C . PHE D 1 200 ? 118.690 -31.318 8.018 1.00 44.16 178 PHE D C 1
ATOM 6380 O O . PHE D 1 200 ? 118.070 -31.534 6.978 1.00 45.43 178 PHE D O 1
ATOM 6388 N N . ARG D 1 201 ? 118.407 -31.960 9.141 1.00 45.54 179 ARG D N 1
ATOM 6389 C CA . ARG D 1 201 ? 117.297 -32.903 9.186 1.00 47.84 179 ARG D CA 1
ATOM 6390 C C . ARG D 1 201 ? 116.010 -32.193 8.789 1.00 45.21 179 ARG D C 1
ATOM 6391 O O . ARG D 1 201 ? 115.196 -32.759 8.076 1.00 49.47 179 ARG D O 1
ATOM 6399 N N . TYR D 1 202 ? 115.851 -30.941 9.214 1.00 44.24 180 TYR D N 1
ATOM 6400 C CA . TYR D 1 202 ? 114.659 -30.157 8.860 1.00 52.00 180 TYR D CA 1
ATOM 6401 C C . TYR D 1 202 ? 114.492 -29.904 7.350 1.00 50.24 180 TYR D C 1
ATOM 6402 O O . TYR D 1 202 ? 113.420 -29.476 6.920 1.00 55.17 180 TYR D O 1
ATOM 6411 N N . THR D 1 203 ? 115.539 -30.132 6.553 1.00 51.27 181 THR D N 1
ATOM 6412 C CA . THR D 1 203 ? 115.477 -29.904 5.101 1.00 42.67 181 THR D CA 1
ATOM 6413 C C . THR D 1 203 ? 115.269 -31.178 4.283 1.00 45.37 181 THR D C 1
ATOM 6414 O O . THR D 1 203 ? 115.170 -31.124 3.055 1.00 52.35 181 THR D O 1
ATOM 6418 N N . MET D 1 204 ? 115.159 -32.323 4.949 1.00 53.06 182 MET D N 1
ATOM 6419 C CA . MET D 1 204 ? 115.181 -33.608 4.241 1.00 51.36 182 MET D CA 1
ATOM 6420 C C . MET D 1 204 ? 114.033 -33.826 3.264 1.00 55.75 182 MET D C 1
ATOM 6421 O O . MET D 1 204 ? 114.167 -34.633 2.356 1.00 52.75 182 MET D O 1
ATOM 6426 N N . SER D 1 205 ? 112.929 -33.099 3.418 1.00 53.69 183 SER D N 1
ATOM 6427 C CA . SER D 1 205 ? 111.824 -33.190 2.458 1.00 56.11 183 SER D CA 1
ATOM 6428 C C . SER D 1 205 ? 112.202 -32.585 1.093 1.00 56.40 183 SER D C 1
ATOM 6429 O O . SER D 1 205 ? 111.560 -32.859 0.080 1.00 57.56 183 SER D O 1
ATOM 6432 N N . GLN D 1 206 ? 113.261 -31.778 1.074 1.00 56.67 184 GLN D N 1
ATOM 6433 C CA . GLN D 1 206 ? 113.657 -31.027 -0.116 1.00 57.11 184 GLN D CA 1
ATOM 6434 C C . GLN D 1 206 ? 114.533 -31.909 -1.038 1.00 65.59 184 GLN D C 1
ATOM 6435 O O . GLN D 1 206 ? 115.747 -31.715 -1.129 1.00 55.50 184 GLN D O 1
ATOM 6441 N N . THR D 1 207 ? 113.926 -32.881 -1.721 1.00 63.57 185 THR D N 1
ATOM 6442 C CA . THR D 1 207 ? 114.724 -33.907 -2.430 1.00 77.86 185 THR D CA 1
ATOM 6443 C C . THR D 1 207 ? 115.610 -33.327 -3.538 1.00 60.06 185 THR D C 1
ATOM 6444 O O . THR D 1 207 ? 116.775 -33.709 -3.657 1.00 62.29 185 THR D O 1
ATOM 6448 N N . ASP D 1 208 ? 115.076 -32.393 -4.318 1.00 63.88 186 ASP D N 1
ATOM 6449 C CA . ASP D 1 208 ? 115.861 -31.692 -5.342 1.00 65.12 186 ASP D CA 1
ATOM 6450 C C . ASP D 1 208 ? 117.130 -31.072 -4.773 1.00 75.22 186 ASP D C 1
ATOM 6451 O O . ASP D 1 208 ? 118.205 -31.159 -5.377 1.00 66.37 186 ASP D O 1
ATOM 6456 N N . LEU D 1 209 ? 117.005 -30.437 -3.613 1.00 64.05 187 LEU D N 1
ATOM 6457 C CA . LEU D 1 209 ? 118.147 -29.783 -2.998 1.00 63.29 187 LEU D CA 1
ATOM 6458 C C . LEU D 1 209 ? 119.228 -30.829 -2.697 1.00 55.79 187 LEU D C 1
ATOM 6459 O O . LEU D 1 209 ? 120.398 -30.614 -2.995 1.00 56.50 187 LEU D O 1
ATOM 6464 N N . PHE D 1 210 ? 118.825 -31.976 -2.156 1.00 57.53 188 PHE D N 1
ATOM 6465 C CA . PHE D 1 210 ? 119.779 -33.034 -1.812 1.00 59.54 188 PHE D CA 1
ATOM 6466 C C . PHE D 1 210 ? 120.320 -33.755 -3.049 1.00 55.40 188 PHE D C 1
ATOM 6467 O O . PHE D 1 210 ? 121.457 -34.214 -3.055 1.00 62.88 188 PHE D O 1
ATOM 6475 N N . LYS D 1 211 ? 119.524 -33.815 -4.104 1.00 49.60 189 LYS D N 1
ATOM 6476 C CA . LYS D 1 211 ? 119.946 -34.490 -5.320 1.00 59.95 189 LYS D CA 1
ATOM 6477 C C . LYS D 1 211 ? 121.078 -33.736 -6.003 1.00 69.19 189 LYS D C 1
ATOM 6478 O O . LYS D 1 211 ? 121.928 -34.346 -6.642 1.00 69.76 189 LYS D O 1
ATOM 6484 N N . ARG D 1 212 ? 121.085 -32.412 -5.873 1.00 75.25 190 ARG D N 1
ATOM 6485 C CA . ARG D 1 212 ? 122.131 -31.595 -6.481 1.00 55.29 190 ARG D CA 1
ATOM 6486 C C . ARG D 1 212 ? 123.328 -31.400 -5.545 1.00 53.70 190 ARG D C 1
ATOM 6487 O O . ARG D 1 212 ? 124.318 -30.788 -5.932 1.00 62.37 190 ARG D O 1
ATOM 6495 N N . HIS D 1 213 ? 123.253 -31.929 -4.324 1.00 55.32 191 HIS D N 1
ATOM 6496 C CA . HIS D 1 213 ? 124.373 -31.831 -3.376 1.00 52.01 191 HIS D CA 1
ATOM 6497 C C . HIS D 1 213 ? 124.706 -33.201 -2.779 1.00 59.03 191 HIS D C 1
ATOM 6498 O O . HIS D 1 213 ? 124.432 -33.460 -1.596 1.00 54.74 191 HIS D O 1
ATOM 6505 N N . PRO D 1 214 ? 125.314 -34.083 -3.608 1.00 55.38 192 PRO D N 1
ATOM 6506 C CA . PRO D 1 214 ? 125.539 -35.482 -3.227 1.00 54.02 192 PRO D CA 1
ATOM 6507 C C . PRO D 1 214 ? 126.413 -35.668 -1.997 1.00 48.46 192 PRO D C 1
ATOM 6508 O O . PRO D 1 214 ? 126.132 -36.554 -1.185 1.00 46.94 192 PRO D O 1
ATOM 6512 N N . GLN D 1 215 ? 127.433 -34.825 -1.834 1.00 52.65 193 GLN D N 1
ATOM 6513 C CA . GLN D 1 215 ? 128.292 -34.877 -0.643 1.00 47.29 193 GLN D CA 1
ATOM 6514 C C . GLN D 1 215 ? 127.553 -34.522 0.653 1.00 59.03 193 GLN D C 1
ATOM 6515 O O . GLN D 1 215 ? 127.781 -35.144 1.699 1.00 45.23 193 GLN D O 1
ATOM 6521 N N . VAL D 1 216 ? 126.687 -33.512 0.588 1.00 48.89 194 VAL D N 1
ATOM 6522 C CA . VAL D 1 216 ? 125.843 -33.162 1.733 1.00 47.01 194 VAL D CA 1
ATOM 6523 C C . VAL D 1 216 ? 124.900 -34.319 2.052 1.00 50.45 194 VAL D C 1
ATOM 6524 O O . VAL D 1 216 ? 124.688 -34.635 3.218 1.00 51.13 194 VAL D O 1
ATOM 6528 N N . LYS D 1 217 ? 124.350 -34.953 1.015 1.00 48.63 195 LYS D N 1
ATOM 6529 C CA . LYS D 1 217 ? 123.450 -36.102 1.189 1.00 56.03 195 LYS D CA 1
ATOM 6530 C C . LYS D 1 217 ? 124.133 -37.265 1.909 1.00 57.67 195 LYS D C 1
ATOM 6531 O O . LYS D 1 217 ? 123.612 -37.807 2.892 1.00 43.85 195 LYS D O 1
ATOM 6537 N N . ALA D 1 218 ? 125.308 -37.630 1.411 1.00 48.36 196 ALA D N 1
ATOM 6538 C CA . ALA D 1 218 ? 126.084 -38.717 1.986 1.00 57.90 196 ALA D CA 1
ATOM 6539 C C . ALA D 1 218 ? 126.563 -38.378 3.410 1.00 62.11 196 ALA D C 1
ATOM 6540 O O . ALA D 1 218 ? 126.479 -39.209 4.325 1.00 49.35 196 ALA D O 1
ATOM 6542 N N . TRP D 1 219 ? 127.045 -37.155 3.607 1.00 47.61 197 TRP D N 1
ATOM 6543 C CA . TRP D 1 219 ? 127.444 -36.712 4.948 1.00 45.35 197 TRP D CA 1
ATOM 6544 C C . TRP D 1 219 ? 126.282 -36.864 5.944 1.00 51.47 197 TRP D C 1
ATOM 6545 O O . TRP D 1 219 ? 126.443 -37.404 7.043 1.00 46.46 197 TRP D O 1
ATOM 6556 N N . LEU D 1 220 ? 125.098 -36.408 5.554 1.00 49.86 198 LEU D N 1
ATOM 6557 C CA . LEU D 1 220 ? 123.951 -36.490 6.442 1.00 45.90 198 LEU D CA 1
ATOM 6558 C C . LEU D 1 220 ? 123.628 -37.944 6.764 1.00 49.22 198 LEU D C 1
ATOM 6559 O O . LEU D 1 220 ? 123.365 -38.287 7.924 1.00 49.25 198 LEU D O 1
ATOM 6564 N N . ALA D 1 221 ? 123.643 -38.786 5.733 1.00 44.79 199 ALA D N 1
ATOM 6565 C CA . ALA D 1 221 ? 123.422 -40.232 5.897 1.00 57.88 199 ALA D CA 1
ATOM 6566 C C . ALA D 1 221 ? 124.441 -40.851 6.848 1.00 52.53 199 ALA D C 1
ATOM 6567 O O . ALA D 1 221 ? 124.104 -41.634 7.739 1.00 52.59 199 ALA D O 1
ATOM 6569 N N . ARG D 1 222 ? 125.699 -40.499 6.623 1.00 51.81 200 ARG D N 1
ATOM 6570 C CA . ARG D 1 222 ? 126.813 -40.894 7.485 1.00 48.27 200 ARG D CA 1
ATOM 6571 C C . ARG D 1 222 ? 126.510 -40.580 8.947 1.00 59.44 200 ARG D C 1
ATOM 6572 O O . ARG D 1 222 ? 126.717 -41.411 9.821 1.00 52.28 200 ARG D O 1
ATOM 6580 N N . CYS D 1 223 ? 126.014 -39.370 9.203 1.00 51.53 201 CYS D N 1
ATOM 6581 C CA . CYS D 1 223 ? 125.720 -38.937 10.571 1.00 52.29 201 CYS D CA 1
ATOM 6582 C C . CYS D 1 223 ? 124.545 -39.683 11.176 1.00 48.09 201 CYS D C 1
ATOM 6583 O O . CYS D 1 223 ? 124.550 -40.004 12.361 1.00 47.88 201 CYS D O 1
ATOM 6586 N N . GLN D 1 224 ? 123.530 -39.943 10.361 1.00 44.93 202 GLN D N 1
ATOM 6587 C CA . GLN D 1 224 ? 122.296 -40.560 10.839 1.00 48.45 202 GLN D CA 1
ATOM 6588 C C . GLN D 1 224 ? 122.376 -42.086 10.900 1.00 60.30 202 GLN D C 1
ATOM 6589 O O . GLN D 1 224 ? 121.436 -42.727 11.374 1.00 54.41 202 GLN D O 1
ATOM 6595 N N . SER D 1 225 ? 123.484 -42.660 10.415 1.00 46.73 203 SER D N 1
ATOM 6596 C CA . SER D 1 225 ? 123.729 -44.104 10.525 1.00 60.90 203 SER D CA 1
ATOM 6597 C C . SER D 1 225 ? 124.285 -44.482 11.896 1.00 50.79 203 SER D C 1
ATOM 6598 O O . SER D 1 225 ? 124.525 -45.650 12.167 1.00 61.70 203 SER D O 1
ATOM 6601 N N . ARG D 1 226 ? 124.491 -43.494 12.757 1.00 52.83 204 ARG D N 1
ATOM 6602 C CA . ARG D 1 226 ? 125.135 -43.719 14.038 1.00 59.62 204 ARG D CA 1
ATOM 6603 C C . ARG D 1 226 ? 124.141 -44.271 15.066 1.00 50.74 204 ARG D C 1
ATOM 6604 O O . ARG D 1 226 ? 122.984 -43.851 15.098 1.00 54.70 204 ARG D O 1
ATOM 6612 N N . PRO D 1 227 ? 124.587 -45.216 15.913 1.00 60.60 205 PRO D N 1
ATOM 6613 C CA . PRO D 1 227 ? 123.668 -45.876 16.866 1.00 61.33 205 PRO D CA 1
ATOM 6614 C C . PRO D 1 227 ? 122.990 -44.931 17.862 1.00 53.05 205 PRO D C 1
ATOM 6615 O O . PRO D 1 227 ? 121.838 -45.146 18.240 1.00 45.49 205 PRO D O 1
ATOM 6619 N N . ALA D 1 228 ? 123.703 -43.898 18.295 1.00 45.39 206 ALA D N 1
ATOM 6620 C CA . ALA D 1 228 ? 123.100 -42.914 19.202 1.00 57.58 206 ALA D CA 1
ATOM 6621 C C . ALA D 1 228 ? 121.983 -42.107 18.516 1.00 49.51 206 ALA D C 1
ATOM 6622 O O . ALA D 1 228 ? 120.987 -41.747 19.153 1.00 45.76 206 ALA D O 1
ATOM 6624 N N . PHE D 1 229 ? 122.139 -41.843 17.220 1.00 53.63 207 PHE D N 1
ATOM 6625 C CA . PHE D 1 229 ? 121.072 -41.199 16.450 1.00 45.57 207 PHE D CA 1
ATOM 6626 C C . PHE D 1 229 ? 119.860 -42.117 16.360 1.00 47.87 207 PHE D C 1
ATOM 6627 O O . PHE D 1 229 ? 118.744 -41.718 16.704 1.00 50.16 207 PHE D O 1
ATOM 6635 N N . LYS D 1 230 ? 120.086 -43.348 15.906 1.00 53.57 208 LYS D N 1
ATOM 6636 C CA . LYS D 1 230 ? 119.008 -44.322 15.789 1.00 50.52 208 LYS D CA 1
ATOM 6637 C C . LYS D 1 230 ? 118.271 -44.545 17.112 1.00 62.70 208 LYS D C 1
ATOM 6638 O O . LYS D 1 230 ? 117.052 -44.733 17.124 1.00 55.66 208 LYS D O 1
ATOM 6644 N N . ALA D 1 231 ? 119.011 -44.557 18.217 1.00 48.99 209 ALA D N 1
ATOM 6645 C CA . ALA D 1 231 ? 118.391 -44.716 19.536 1.00 54.42 209 ALA D CA 1
ATOM 6646 C C . ALA D 1 231 ? 117.545 -43.478 19.907 1.00 57.76 209 ALA D C 1
ATOM 6647 O O . ALA D 1 231 ? 116.448 -43.607 20.438 1.00 55.08 209 ALA D O 1
ATOM 6649 N N . MET D 1 232 ? 118.060 -42.285 19.622 1.00 55.27 210 MET D N 1
ATOM 6650 C CA . MET D 1 232 ? 117.294 -41.056 19.840 1.00 52.69 210 MET D CA 1
ATOM 6651 C C . MET D 1 232 ? 115.982 -41.104 19.046 1.00 49.08 210 MET D C 1
ATOM 6652 O O . MET D 1 232 ? 114.902 -40.851 19.587 1.00 55.71 210 MET D O 1
ATOM 6657 N N . MET D 1 233 ? 116.072 -41.450 17.768 1.00 49.12 211 MET D N 1
ATOM 6658 C CA . MET D 1 233 ? 114.895 -41.436 16.899 1.00 54.69 211 MET D CA 1
ATOM 6659 C C . MET D 1 233 ? 113.873 -42.513 17.295 1.00 58.85 211 MET D C 1
ATOM 6660 O O . MET D 1 233 ? 112.668 -42.329 17.118 1.00 53.23 211 MET D O 1
ATOM 6665 N N . GLU D 1 234 ? 114.356 -43.628 17.840 1.00 60.08 212 GLU D N 1
ATOM 6666 C CA . GLU D 1 234 ? 113.477 -44.667 18.393 1.00 66.06 212 GLU D CA 1
ATOM 6667 C C . GLU D 1 234 ? 112.624 -44.141 19.544 1.00 58.02 212 GLU D C 1
ATOM 6668 O O . GLU D 1 234 ? 111.425 -44.403 19.588 1.00 68.76 212 GLU D O 1
ATOM 6674 N N . GLU D 1 235 ? 113.242 -43.424 20.481 1.00 58.41 213 GLU D N 1
ATOM 6675 C CA . GLU D 1 235 ? 112.490 -42.763 21.563 1.00 52.34 213 GLU D CA 1
ATOM 6676 C C . GLU D 1 235 ? 111.512 -41.740 21.015 1.00 49.95 213 GLU D C 1
ATOM 6677 O O . GLU D 1 235 ? 110.373 -41.646 21.465 1.00 53.30 213 GLU D O 1
ATOM 6683 N N . ARG D 1 236 ? 111.976 -40.976 20.033 1.00 63.01 214 ARG D N 1
ATOM 6684 C CA . ARG D 1 236 ? 111.163 -39.950 19.399 1.00 66.19 214 ARG D CA 1
ATOM 6685 C C . ARG D 1 236 ? 109.858 -40.515 18.834 1.00 58.80 214 ARG D C 1
ATOM 6686 O O . ARG D 1 236 ? 108.786 -39.948 19.066 1.00 64.07 214 ARG D O 1
ATOM 6694 N N . LEU D 1 237 ? 109.960 -41.643 18.126 1.00 63.38 215 LEU D N 1
ATOM 6695 C CA . LEU D 1 237 ? 108.804 -42.287 17.475 1.00 66.51 215 LEU D CA 1
ATOM 6696 C C . LEU D 1 237 ? 107.687 -42.688 18.446 1.00 58.18 215 LEU D C 1
ATOM 6697 O O . LEU D 1 237 ? 106.526 -42.714 18.062 1.00 73.12 215 LEU D O 1
ATOM 6702 N N . LYS D 1 238 ? 108.037 -43.009 19.689 1.00 66.82 216 LYS D N 1
ATOM 6703 C CA . LYS D 1 238 ? 107.039 -43.397 20.693 1.00 69.16 216 LYS D CA 1
ATOM 6704 C C . LYS D 1 238 ? 106.081 -42.264 21.057 1.00 59.81 216 LYS D C 1
ATOM 6705 O O . LYS D 1 238 ? 104.980 -42.516 21.520 1.00 65.58 216 LYS D O 1
ATOM 6711 N N . GLU D 1 239 ? 106.504 -41.018 20.866 1.00 70.81 217 GLU D N 1
ATOM 6712 C CA . GLU D 1 239 ? 105.647 -39.868 21.153 1.00 70.00 217 GLU D CA 1
ATOM 6713 C C . GLU D 1 239 ? 104.645 -39.687 20.027 1.00 68.17 217 GLU D C 1
ATOM 6714 O O . GLU D 1 239 ? 105.033 -39.750 18.857 1.00 60.37 217 GLU D O 1
ATOM 6720 N N . PRO D 1 240 ? 103.361 -39.436 20.371 1.00 62.79 218 PRO D N 1
ATOM 6721 C CA . PRO D 1 240 ? 102.390 -39.136 19.319 1.00 61.12 218 PRO D CA 1
ATOM 6722 C C . PRO D 1 240 ? 102.753 -37.852 18.580 1.00 61.08 218 PRO D C 1
ATOM 6723 O O . PRO D 1 240 ? 103.345 -36.947 19.168 1.00 71.08 218 PRO D O 1
ATOM 6727 N N . GLU D 1 241 ? 102.430 -37.789 17.292 1.00 72.12 219 GLU D N 1
ATOM 6728 C CA . GLU D 1 241 ? 102.723 -36.604 16.489 1.00 87.19 219 GLU D CA 1
ATOM 6729 C C . GLU D 1 241 ? 101.854 -35.431 16.930 1.00 103.06 219 GLU D C 1
ATOM 6730 O O . GLU D 1 241 ? 102.285 -34.277 16.943 1.00 76.31 219 GLU D O 1
#

Secondary structure (DSSP, 8-state):
-EEEES-SSSTHHHHHHHHHHHT--EEEE-PBPGGGSSSTTSTTSPSBTT-HHHHHH-TT--S-EEEETTEEE--HHHHHHHHHHHH-STTS-SSHHHHHHHHHHHHHIIIIIHHHHHHHHHH--HHHHHHHHHHHHHTHHHHHHHHHHTSS-SSSSTTS--HHHHHHHHHHHTTTT-HHHHHT-HHHHHHHHHHHTSHHHHHHHHHHHTS--/-EEEES-SSSTTHHHHHHHHHTT--EEEE--B-GGGSSSTTSTTSPPBTT-HHHHTT-TT--S-EEEETTEEE--HHHHHHHHHHHH-STTS-SSHHHHHHHHHHHHHIIIIIHHHHHHHHHHHH--TTHHHHHHHHHHHHHHHHHHHHHHTTT-SSSSTTS--HHHHHHHHHHHTTTT-HHHHHT-HHHHHHHHHHHTSHHHHHHHHHHTTS--/-EEEES-SSSTHHHHHHHHHHHT--EEEE--B-GGGSSSTTSTTPPSBTT-HHHHHH-TT--S-EEEETTEEE--HHHHHHHHHHHH-STTS-SSHHHHHHHHHHHHHIIIIIHHHHHHHHHHH---SHHHHHHHHHHHTHHHHHHHHHHTTT-SSSSTTS--HHHHHHHHHHHTTTT-HHHHHT-HHHHHHHHHHHTSHHHHHHHHHHHHS--/-GGGTTSPPEEEES-SSSTTHHHHHHHHHHT--EEEE--B-GGGSS-TTSTTPPSBTT-HHHHTT-TT--S-EEEETTEEE--HHHHHHHHHHHH-STTS-SSHHHHHHHHHHHHHIIIIIHHHHHHHHHHT---HHHHHHHHHHHHHHHHHHTSS-SSSSTTS--HHHHHHHHHHHTTTT-HHHHHT-HHHHHHHHHHHTSHHHHHHHHHHHHS--